Protein 9NOU (pdb70)

B-factor: mean 63.49, std 25.49, range [19.55, 157.21]

GO terms:
  GO:0043235 signaling receptor complex (C, IDA)
  GO:0001582 detection of chemical stimulus involved in sensory perception of sweet taste (P, IDA)
  GO:0008527 taste receptor activity (F, IDA)
  GO:0033041 sweet taste receptor activity (F, IDA)
  GO:0007186 G protein-coupled receptor signaling pathway (P, IC)
  GO:0005886 plasma membrane (C, TAS)
  GO:0005515 protein binding (F, IPI)
  GO:1903767 sweet taste receptor complex (C, IDA)
  GO:0050916 sensory perception of sweet taste (P, IDA)
  GO:0016020 membrane (C, IC)
  GO:0032467 positive regulation of cytokinesis (P, IMP)
  GO:0008527 taste receptor activity (F, IPI)

Foldseek 3Di:
DLLLLQLWDDWPAEEEEEFQQFEPDDDLDQDDGQHGDQRRVLLSLLLVVLQVVQQVDCFFPHPIHYIYHHFHDHPDLSNVVVSLQLQQAAPPDDDHDDDPAQVPTFGRHLAYAAYQEQVSLLVSQLVCVRNLFAYEYFNNAADVCLDCVRRVRYFYLDYHLLQFLLVVLLVCLVLFFQEAAEEEAPDPQRVSSLVSNCVSSVVSNHFHQYYYHVYFVVLVVVVVSRVVDPHQEYEYRYAQRSVLVSLVVCQVVVPAAHEYEDEQRNPPDCSNLLDPRVLRRKKYKYKAFDDDWDPCQLVSVVVVQVVSPDPVVSVVGNRRPSVVPDHPVVNVVCSGPRSSLRSSVSSQLQSQLVCVLQVFGSVGTDDDDDDHSNSSSVSSAQHWTARPNRIWHAHPSNGIAGKIFMWMFDDDPSRTDTDGAWIGRPRIDGNLVPDAISDPHRDDDDNHFAQDPCFGGPVRRGHDD/DLQWDDFLAEEEEEFAQAPPDADFRQPGDGDQVRVLLSLLLSVLLVVQQVDCWFQHPGRYIYHYFYDHQPRDLPVSLQQQQADPVSHHDDDQDQQPPATRHLAYAFYAEQVSLLVSQQVCVSQLFAYEYFNYAAPVLLDCVSRVRYFYAAHHLLLQLLVVLQVCVVLVAQEEEEEFEPDPQRVRSVVSNQVVSQPVNRDYPYYYYQYADFPPDDDDVVNVVSLVVVLVVVQVDLFQEYEYGYAQGRCPVNVVCCVVVVPARHEYEYEQRNQLPPVSLVVVPCPRRKWYKYKFFDAQADPPSLVSLVVDVGSRDYDCNVVVCVVVSLLDVQQHDGRSVRSSLVSVLLSNLVSVLQPDGSDNTPSDRDRSNSSSVSSQADWDADSNATAHADPSNYGFGKMFIWIQDDDSVHNRTHTAWIATVVVSHIDPGHQDQTSDPVSDRDYGAQDCVADDPRPRHD

InterPro domains:
  IPR000068 GPCR, family 3, extracellular calcium-sensing receptor-related [PTHR24061] (27-827)
  IPR000337 GPCR, family 3 [PR00248] (30-42)
  IPR000337 GPCR, family 3 [PR00248] (68-83)
  IPR000337 GPCR, family 3 [PR00248] (83-102)
  IPR000337 GPCR, family 3 [PR00248] (138-164)
  IPR000337 GPCR, family 3 [PR00248] (171-190)
  IPR000337 GPCR, family 3 [PR00248] (190-206)
  IPR000337 GPCR, family 3 [PR00248] (206-223)
  IPR000337 GPCR, family 3 [PR00248] (593-615)
  IPR000337 GPCR, family 3 [PR00248] (638-659)
  IPR000337 GPCR, family 3 [PR00248] (734-757)
  IPR000337 GPCR, family 3 [PR00248] (757-778)
  IPR001828 Receptor, ligand binding region [PF01094] (72-456)
  IPR011500 GPCR, family 3, nine cysteines domain [PF07562] (490-544)
  IPR017978 GPCR family 3, C-terminal [PF00003] (559-811)
  IPR017978 GPCR family 3, C-terminal [PS50259] (565-823)
  IPR017979 GPCR, family 3, conserved site [PS00980] (513-538)
  IPR028082 Periplasmic binding protein-like I [SSF53822] (27-484)
  IPR038550 GPCR, family 3, nine cysteines domain superfamily [G3DSA:2.10.50.30] (489-566)

Radius of gyration: 29.24 Å; Cα contacts (8 Å, |Δi|>4): 1948; chains: 2; bounding box: 78×69×78 Å

Solvent-accessible surface area: 36702 Å² total; per-residue (Å²): 62,16,4,3,95,15,7,115,47,149,27,89,26,26,0,0,0,0,0,28,0,2,79,100,111,76,117,1,46,20,45,121,16,103,142,48,14,32,58,0,3,0,10,1,5,0,0,3,16,0,0,60,56,1,33,135,78,89,82,8,7,13,83,51,120,0,0,4,16,0,35,22,2,3,93,83,36,16,15,0,3,19,11,0,0,28,1,2,0,117,58,85,46,155,37,2,10,10,83,50,58,16,76,91,12,78,14,61,2,8,0,0,0,0,1,49,32,15,93,6,0,25,24,0,1,36,10,0,15,34,3,5,0,0,0,0,0,0,18,0,28,5,37,86,0,11,33,58,151,32,1,20,1,1,0,2,3,3,3,6,6,103,42,10,1,20,0,5,0,40,0,0,91,69,2,17,0,29,8,0,0,0,0,0,0,51,36,38,43,0,52,21,1,15,44,25,1,21,59,8,0,73,84,63,25,5,0,0,5,31,36,7,16,2,52,87,123,157,27,89,79,15,6,101,51,0,85,85,8,93,3,63,0,0,4,0,4,0,28,41,108,0,0,49,28,1,0,71,55,0,42,89,58,209,22,55,56,10,0,1,3,5,4,50,32,0,0,48,26,118,80,0,18,58,25,107,37,2,42,128,6,5,9,3,0,0,3,42,52,112,50,35,115,24,146,128,1,33,104,36,0,88,66,16,9,68,84,2,83,70,103,72,58,28,100,87,108,154,56,1,84,18,1,53,105,15,74,75,143,76,0,53,99,20,18,133,36,122,26,2,19,6,0,14,0,0,0,20,0,0,0,41,0,0,22,60,26,7,143,13,83,75,117,27,36,69,108,85,96,88,12,47,4,53,42,0,0,87,50,0,25,119,5,67,1,105,0,60,65,93,93,15,105,0,48,97,39,0,19,5,106,31,67,3,11,0,34,2,7,42,71,127,71,99,81,21,112,50,89,65,1,1,67,8,95,60,72,22,116,22,62,95,167,123,2,153,9,43,42,130,84,76,110,50,4,95,1,137,16,45,104,156,120,164,53,44,14,50,18,7,22,0,69,82,105,117,36,10,110,60,93,26,76,20,19,0,0,0,0,0,3,0,22,97,76,134,97,65,89,1,128,113,89,147,32,72,13,50,0,23,9,4,0,10,0,0,51,16,0,0,85,48,1,54,120,61,94,54,14,5,12,61,5,109,0,0,8,6,0,0,1,0,5,121,30,72,22,8,15,5,0,2,0,11,1,0,0,70,135,96,48,64,0,32,11,65,115,64,3,6,102,14,71,12,27,0,12,0,1,0,0,0,16,22,34,57,0,0,17,18,1,4,20,10,1,6,4,3,2,0,0,1,0,0,0,31,2,11,19,40,65,3,65,63,45,131,92,0,21,3,3,0,4,0,2,1,0,5,12,28,3,0,12,0,0,0,30,0,0,61,93,16,146,2,32,18,0,0,1,0,4,4,54,35,55,46,0,36,34,7,4,54,25,0,16,81,14,2,74,157,100,105,6,12,29,9,1,26,18,37,3,7,78,8,106,40,147,82,150,31,82,82,141,43,114,105,79,8,48,55,1,0,77,32,0,73,87,10,84,0,56,1,0,0,0,0,0,29,36,93,17,0,43,57,1,0,67,18,0,27,164,58,118,0,91,22,0,0,0,0,0,2,28,27,0,0,34,14,9,64,0,12,78,52,42,87,1,100,112,4,8,5,2,0,0,0,0,14,42,41,6,99,7,95,43,0,17,106,45,15,80,232,58,109,19,20,21,92,20,115,86,2,76,113,35,7,106,91,42,29,87,20,12,104,66,14,18,15,12,17,3,2,0,0,6,0,0,0,18,0,0,0,54,0,0,28,61,24,5,58,12,103,138,64,110,10,84,86,96,83,10,46,6,25,39,0,12,80,41,0,62,135,11,98,20,92,13,48,137,41,80,0,64,15,32,124,79,3,11,1,21,6,53,0,13,1,0,7,2,67,58,52,164,92,112,41,6,2,76,21,2,0,13,0,53,7,125,100,80,76,16,85,102,48,86,142,10,57,20,62,42,182,125,80,78,59,10,140,1,69,31,19,236,209,109,42,54,68,41,107,18,15,132

Organism: Homo sapiens (NCBI:txid9606)

Nearest PDB structures (foldseek):
  5x2q-assembly2_D  TM=8.948E-01  e=6.240E-47  Oryzias latipes
  5x2n-assembly1_B  TM=8.754E-01  e=6.622E-47  Oryzias latipes
  5x2m-assembly1_B  TM=8.648E-01  e=3.245E-47  Oryzias latipes
  5x2p-assembly1_B  TM=8.690E-01  e=1.293E-45  Oryzias latipes
  5x2n-assembly2_D  TM=8.893E-01  e=7.694E-45  Oryzias latipes

Secondary structure (DSSP, 8-state):
-TTEE--SBEEEEEEE----S---GGGSPPPHHHHHHHHHHHHHHHHHHH-SSSSTT--B-EEEEEE-SSS--SHHHHHHHS-TTSEEE--SB-TT---SEEEEEE-SSHHHHHHHHHHHTTTT--EEESS---GGGG-TTTSTTEEESS--HHHHHHHHHHHHHHTTB-EEEEEEESSHHHHHHHHHHHHHHTTTT-EEEEEEEE----SSSPPPHHHHHHHHHHHHHHHHSS--EEEEE--TTTTHHHHHHHHHTT---EEEEE-TTTSS-HHHHTT--GGGGEEEEEEEEPP---TTHHHHHHH---S---SHHHHHHHTTHHHHHHH--SSHHHHHHHHHHHHHHHHHHHT--SS--------HHHHHHHHTT-EEEETTEEEE--TTS-----EEEEEE---TTS-SEEEEEEEETTTTEEE-------SSTTSPPP-B-S-----SS-TT--/---GGGSEE--SEEEEEEE--EE---S-B-----EE-HHHHHHHHHHHHHHHHHHH-SSSSTT--EEEEEEE--SSHHHHHHHHHHHTSBTT-SEEE--SSGGG--BSSSEEEE-SSHHHHHHHHHHHHHHT--EEESS---GGGG-TTT-TTEEESS--HHHHHHHHHHHHHHHT--EEEEEEESSHHHHHHHHHHHHHHHHHT-EEEEEEEEPP--HHHHHHHHHHTT--EEEEE--HHHHHHHHHHHHHTTPPP-EEEE-TTTSS-HHHHT-TTGGGS--EEEEEE-----TTHHHHHHHHHHHTT-HHHHHH----GGGTS--GGGTGGGSS-THHHHHHHHHHHHHHHHHHHTT--SS-----SPPPGGGGHHHHTT-EEEETTEEEEB-TTS-B---EEEEEEEESSS-EEEEEEEEESSSEEE-GGGPPPSSSSS-PPP---BS---EETTTT-EE--

Structure (mmCIF, N/CA/C/O backbone):
data_9NOU
#
_entry.id   9NOU
#
_cell.length_a   1.00
_cell.length_b   1.00
_cell.length_c   1.00
_cell.angle_alpha   90.00
_cell.angle_beta   90.00
_cell.angle_gamma   90.00
#
_symmetry.space_group_name_H-M   'P 1'
#
loop_
_entity.id
_entity.type
_entity.pdbx_description
1 polymer 'Taste receptor type 1 member 3'
2 polymer 'Taste receptor type 1 member 2'
3 non-polymer 2-acetamido-2-deoxy-beta-D-glucopyranose
#
loop_
_atom_site.group_PDB
_atom_site.id
_atom_site.type_symbol
_atom_site.label_atom_id
_atom_site.label_alt_id
_atom_site.label_comp_id
_atom_site.label_asym_id
_atom_site.label_entity_id
_atom_site.label_seq_id
_atom_site.pdbx_PDB_ins_code
_atom_site.Cartn_x
_atom_site.Cartn_y
_atom_site.Cartn_z
_atom_site.occupancy
_atom_site.B_iso_or_equiv
_atom_site.auth_seq_id
_atom_site.auth_comp_id
_atom_site.auth_asym_id
_atom_site.auth_atom_id
_atom_site.pdbx_PDB_model_num
ATOM 1 N N . LEU A 1 30 ? 189.601 213.838 99.811 1.00 104.84 23 LEU B N 1
ATOM 2 C CA . LEU A 1 30 ? 190.987 213.456 100.054 1.00 108.43 23 LEU B CA 1
ATOM 3 C C . LEU A 1 30 ? 191.415 212.331 99.123 1.00 109.79 23 LEU B C 1
ATOM 4 O O . LEU A 1 30 ? 192.592 211.984 99.067 1.00 109.75 23 LEU B O 1
ATOM 9 N N . CYS A 1 31 ? 190.442 211.761 98.409 1.00 107.33 24 CYS B N 1
ATOM 10 C CA . CYS A 1 31 ? 190.661 210.619 97.516 1.00 103.39 24 CYS B CA 1
ATOM 11 C C . CYS A 1 31 ? 191.374 209.476 98.241 1.00 99.27 24 CYS B C 1
ATOM 12 O O . CYS A 1 31 ? 192.126 208.700 97.649 1.00 97.13 24 CYS B O 1
ATOM 15 N N . LEU A 1 32 ? 191.105 209.358 99.541 1.00 99.65 25 LEU B N 1
ATOM 16 C CA . LEU A 1 32 ? 191.641 208.288 100.372 1.00 95.88 25 LEU B CA 1
ATOM 17 C C . LEU A 1 32 ? 190.878 206.982 100.219 1.00 87.30 25 LEU B C 1
ATOM 18 O O . LEU A 1 32 ? 191.496 205.922 100.096 1.00 85.45 25 LEU B O 1
ATOM 23 N N . SER A 1 33 ? 189.544 207.033 100.225 1.00 82.72 26 SER B N 1
ATOM 24 C CA . SER A 1 33 ? 188.746 205.828 100.044 1.00 82.17 26 SER B CA 1
ATOM 25 C C . SER A 1 33 ? 188.927 205.210 98.665 1.00 80.21 26 SER B C 1
ATOM 26 O O . SER A 1 33 ? 188.690 204.008 98.507 1.00 80.88 26 SER B O 1
ATOM 29 N N . GLN A 1 34 ? 189.341 205.993 97.669 1.00 82.59 27 GLN B N 1
ATOM 30 C CA . GLN A 1 34 ? 189.641 205.458 96.349 1.00 81.60 27 GLN B CA 1
ATOM 31 C C . GLN A 1 34 ? 190.848 204.532 96.351 1.00 76.60 27 GLN B C 1
ATOM 32 O O . GLN A 1 34 ? 191.039 203.787 95.384 1.00 72.50 27 GLN B O 1
ATOM 38 N N . GLN A 1 35 ? 191.658 204.563 97.406 1.00 76.62 28 GLN B N 1
ATOM 39 C CA . GLN A 1 35 ? 192.861 203.752 97.512 1.00 73.69 28 GLN B CA 1
ATOM 40 C C . GLN A 1 35 ? 192.650 202.495 98.341 1.00 63.82 28 GLN B C 1
ATOM 41 O O . GLN A 1 35 ? 193.623 201.815 98.678 1.00 61.59 28 GLN B O 1
ATOM 47 N N . LEU A 1 36 ? 191.406 202.178 98.684 1.00 62.64 29 LEU B N 1
ATOM 48 C CA . LEU A 1 36 ? 191.081 200.907 99.312 1.00 55.94 29 LEU B CA 1
ATOM 49 C C . LEU A 1 36 ? 191.041 199.758 98.316 1.00 49.84 29 LEU B C 1
ATOM 50 O O . LEU A 1 36 ? 190.747 198.628 98.711 1.00 51.65 29 LEU B O 1
ATOM 55 N N . ARG A 1 37 ? 191.313 200.023 97.041 1.00 50.27 30 ARG B N 1
ATOM 56 C CA . ARG A 1 37 ? 191.316 199.005 96.002 1.00 51.92 30 ARG B CA 1
ATOM 57 C C . ARG A 1 37 ? 192.469 199.260 95.044 1.00 59.92 30 ARG B C 1
ATOM 58 O O . ARG A 1 37 ? 192.652 200.390 94.581 1.00 61.07 30 ARG B O 1
ATOM 66 N N . MET A 1 38 ? 193.242 198.216 94.746 1.00 59.74 31 MET B N 1
ATOM 67 C CA . MET A 1 38 ? 194.179 198.257 93.631 1.00 65.11 31 MET B CA 1
ATOM 68 C C . MET A 1 38 ? 194.279 196.864 93.034 1.00 63.38 31 MET B C 1
ATOM 69 O O . MET A 1 38 ? 194.353 195.877 93.770 1.00 59.20 31 MET B O 1
ATOM 74 N N . LYS A 1 39 ? 194.278 196.789 91.706 1.00 65.90 32 LYS B N 1
ATOM 75 C CA . LYS A 1 39 ? 194.331 195.514 91.013 1.00 65.76 32 LYS B CA 1
ATOM 76 C C . LYS A 1 39 ? 195.691 194.851 91.201 1.00 64.15 32 LYS B C 1
ATOM 77 O O . LYS A 1 39 ? 196.683 195.490 91.560 1.00 64.41 32 LYS B O 1
ATOM 83 N N . GLY A 1 40 ? 195.726 193.550 90.949 1.00 59.05 33 GLY B N 1
ATOM 84 C CA . GLY A 1 40 ? 196.965 192.804 91.047 1.00 51.58 33 GLY B CA 1
ATOM 85 C C . GLY A 1 40 ? 196.763 191.400 90.530 1.00 54.79 33 GLY B C 1
ATOM 86 O O . GLY A 1 40 ? 195.645 190.987 90.205 1.00 56.54 33 GLY B O 1
ATOM 87 N N . ASP A 1 41 ? 197.874 190.667 90.448 1.00 56.17 34 ASP B N 1
ATOM 88 C CA . ASP A 1 41 ? 197.803 189.274 90.021 1.00 54.67 34 ASP B CA 1
ATOM 89 C C . ASP A 1 41 ? 196.983 188.444 90.997 1.00 52.33 34 ASP B C 1
ATOM 90 O O . ASP A 1 41 ? 196.165 187.613 90.586 1.00 51.90 34 ASP B O 1
ATOM 95 N N . TYR A 1 42 ? 197.187 188.656 92.296 1.00 47.65 35 TYR B N 1
ATOM 96 C CA . TYR A 1 42 ? 196.423 187.996 93.352 1.00 44.42 35 TYR B CA 1
ATOM 97 C C . TYR A 1 42 ? 195.897 189.096 94.266 1.00 45.49 35 TYR B C 1
ATOM 98 O O . TYR A 1 42 ? 196.673 189.848 94.858 1.00 51.15 35 TYR B O 1
ATOM 107 N N . VAL A 1 43 ? 194.572 189.200 94.363 1.00 41.69 36 VAL B N 1
ATOM 108 C CA . VAL A 1 43 ? 193.975 190.240 95.188 1.00 41.55 36 VAL B CA 1
ATOM 109 C C . VAL A 1 43 ? 193.666 189.693 96.578 1.00 35.18 36 VAL B C 1
ATOM 110 O O . VAL A 1 43 ? 193.097 188.613 96.745 1.00 38.33 36 VAL B O 1
ATOM 114 N N . LEU A 1 44 ? 194.063 190.453 97.590 1.00 37.50 37 LEU B N 1
ATOM 115 C CA . LEU A 1 44 ? 193.753 190.147 98.975 1.00 35.35 37 LEU B CA 1
ATOM 116 C C . LEU A 1 44 ? 192.411 190.754 99.356 1.00 35.65 37 LEU B C 1
ATOM 117 O O . LEU A 1 44 ? 191.868 191.607 98.654 1.00 49.77 37 LEU B O 1
ATOM 122 N N . GLY A 1 45 ? 191.868 190.287 100.472 1.00 30.01 38 GLY B N 1
ATOM 123 C CA . GLY A 1 45 ? 190.644 190.826 101.011 1.00 27.74 38 GLY B CA 1
ATOM 124 C C . GLY A 1 45 ? 190.872 191.444 102.375 1.00 31.53 38 GLY B C 1
ATOM 125 O O . GLY A 1 45 ? 191.779 191.076 103.111 1.00 42.49 38 GLY B O 1
ATOM 126 N N . GLY A 1 46 ? 190.026 192.411 102.702 1.00 30.21 39 GLY B N 1
ATOM 127 C CA . GLY A 1 46 ? 190.171 193.109 103.961 1.00 27.42 39 GLY B CA 1
ATOM 128 C C . GLY A 1 46 ? 188.856 193.368 104.657 1.00 33.37 39 GLY B C 1
ATOM 129 O O . GLY A 1 46 ? 187.893 193.821 104.035 1.00 43.93 39 GLY B O 1
ATOM 130 N N . LEU A 1 47 ? 188.800 193.071 105.951 1.00 25.95 40 LEU B N 1
ATOM 131 C CA . LEU A 1 47 ? 187.632 193.361 106.775 1.00 32.18 40 LEU B CA 1
ATOM 132 C C . LEU A 1 47 ? 188.099 194.205 107.951 1.00 35.71 40 LEU B C 1
ATOM 133 O O . LEU A 1 47 ? 188.654 193.674 108.917 1.00 35.34 40 LEU B O 1
ATOM 138 N N . PHE A 1 48 ? 187.873 195.511 107.872 1.00 39.59 41 PHE B N 1
ATOM 139 C CA . PHE A 1 48 ? 188.323 196.448 108.888 1.00 41.66 41 PHE B CA 1
ATOM 140 C C . PHE A 1 48 ? 187.141 197.254 109.400 1.00 45.12 41 PHE B C 1
ATOM 141 O O . PHE A 1 48 ? 186.197 197.520 108.651 1.00 49.08 41 PHE B O 1
ATOM 149 N N . PRO A 1 49 ? 187.162 197.654 110.674 1.00 44.29 42 PRO B N 1
ATOM 150 C CA . PRO A 1 49 ? 186.082 198.490 111.227 1.00 46.93 42 PRO B CA 1
ATOM 151 C C . PRO A 1 49 ? 186.246 199.961 110.857 1.00 53.92 42 PRO B C 1
ATOM 152 O O . PRO A 1 49 ? 186.537 200.816 111.696 1.00 61.47 42 PRO B O 1
ATOM 156 N N . LEU A 1 50 ? 186.061 200.261 109.571 1.00 52.16 43 LEU B N 1
ATOM 157 C CA . LEU A 1 50 ? 186.266 201.621 109.086 1.00 56.31 43 LEU B CA 1
ATOM 158 C C . LEU A 1 50 ? 185.225 202.578 109.653 1.00 67.72 43 LEU B C 1
ATOM 159 O O . LEU A 1 50 ? 185.534 203.737 109.952 1.00 70.07 43 LEU B O 1
ATOM 164 N N . GLY A 1 51 ? 183.985 202.114 109.806 1.00 72.71 44 GLY B N 1
ATOM 165 C CA . GLY A 1 51 ? 182.920 202.956 110.297 1.00 77.47 44 GLY B CA 1
ATOM 166 C C . GLY A 1 51 ? 182.235 202.344 111.503 1.00 78.31 44 GLY B C 1
ATOM 167 O O . GLY A 1 51 ? 182.478 201.197 111.875 1.00 74.53 44 GLY B O 1
ATOM 168 N N . GLU A 1 52 ? 181.369 203.146 112.117 1.00 83.34 45 GLU B N 1
ATOM 169 C CA . GLU A 1 52 ? 180.557 202.728 113.249 1.00 87.20 45 GLU B CA 1
ATOM 170 C C . GLU A 1 52 ? 179.114 203.156 113.016 1.00 92.28 45 GLU B C 1
ATOM 171 O O . GLU A 1 52 ? 178.827 204.048 112.214 1.00 93.29 45 GLU B O 1
ATOM 177 N N . ALA A 1 53 ? 178.202 202.500 113.726 1.00 88.72 46 ALA B N 1
ATOM 178 C CA . ALA A 1 53 ? 176.778 202.783 113.596 1.00 91.26 46 ALA B CA 1
ATOM 179 C C . ALA A 1 53 ? 176.444 204.188 114.089 1.00 93.92 46 ALA B C 1
ATOM 180 O O . ALA A 1 53 ? 175.354 204.701 113.839 1.00 88.20 46 ALA B O 1
ATOM 182 N N . ARG A 1 61 ? 165.210 196.790 111.570 1.00 70.13 54 ARG B N 1
ATOM 183 C CA . ARG A 1 61 ? 165.000 196.870 110.128 1.00 76.79 54 ARG B CA 1
ATOM 184 C C . ARG A 1 61 ? 163.840 195.988 109.679 1.00 81.57 54 ARG B C 1
ATOM 185 O O . ARG A 1 61 ? 163.730 194.831 110.085 1.00 74.68 54 ARG B O 1
ATOM 193 N N . THR A 1 62 ? 162.976 196.550 108.839 1.00 81.39 55 THR B N 1
ATOM 194 C CA . THR A 1 62 ? 161.832 195.839 108.289 1.00 78.47 55 THR B CA 1
ATOM 195 C C . THR A 1 62 ? 162.110 195.269 106.903 1.00 73.39 55 THR B C 1
ATOM 196 O O . THR A 1 62 ? 161.630 194.176 106.588 1.00 70.57 55 THR B O 1
ATOM 200 N N . ARG A 1 63 ? 162.897 195.958 106.091 1.00 70.33 56 ARG B N 1
ATOM 201 C CA . ARG A 1 63 ? 163.280 195.520 104.760 1.00 68.66 56 ARG B CA 1
ATOM 202 C C . ARG A 1 63 ? 164.665 194.900 104.821 1.00 66.03 56 ARG B C 1
ATOM 203 O O . ARG A 1 63 ? 165.462 195.228 105.705 1.00 64.68 56 ARG B O 1
ATOM 211 N N . PRO A 1 64 ? 164.980 193.988 103.900 1.00 61.49 57 PRO B N 1
ATOM 212 C CA . PRO A 1 64 ? 166.331 193.387 103.868 1.00 62.59 57 PRO B CA 1
ATOM 213 C C . PRO A 1 64 ? 167.358 194.314 103.228 1.00 72.56 57 PRO B C 1
ATOM 214 O O . PRO A 1 64 ? 167.940 194.044 102.174 1.00 76.25 57 PRO B O 1
ATOM 218 N N . SER A 1 65 ? 167.599 195.445 103.882 1.00 76.05 58 SER B N 1
ATOM 219 C CA . SER A 1 65 ? 168.542 196.446 103.412 1.00 77.26 58 SER B CA 1
ATOM 220 C C . SER A 1 65 ? 169.773 196.436 104.304 1.00 78.94 58 SER B C 1
ATOM 221 O O . SER A 1 65 ? 169.662 196.466 105.533 1.00 80.64 58 SER B O 1
ATOM 224 N N . SER A 1 66 ? 170.942 196.387 103.680 1.00 84.16 59 SER B N 1
ATOM 225 C CA . SER A 1 66 ? 172.191 196.373 104.428 1.00 86.03 59 SER B CA 1
ATOM 226 C C . SER A 1 66 ? 172.412 197.733 105.075 1.00 84.42 59 SER B C 1
ATOM 227 O O . SER A 1 66 ? 172.384 198.751 104.374 1.00 80.50 59 SER B O 1
ATOM 230 N N . PRO A 1 67 ? 172.615 197.801 106.389 1.00 89.12 60 PRO B N 1
ATOM 231 C CA . PRO A 1 67 ? 172.826 199.100 107.032 1.00 90.12 60 PRO B CA 1
ATOM 232 C C . PRO A 1 67 ? 174.130 199.736 106.577 1.00 91.54 60 PRO B C 1
ATOM 233 O O . PRO A 1 67 ? 175.090 199.051 106.220 1.00 90.12 60 PRO B O 1
ATOM 237 N N . VAL A 1 68 ? 174.151 201.064 106.586 1.00 95.77 61 VAL B N 1
ATOM 238 C CA . VAL A 1 68 ? 175.318 201.838 106.183 1.00 101.48 61 VAL B CA 1
ATOM 239 C C . VAL A 1 68 ? 175.836 202.613 107.388 1.00 99.36 61 VAL B C 1
ATOM 240 O O . VAL A 1 68 ? 175.075 203.304 108.075 1.00 94.57 61 VAL B O 1
ATOM 244 N N . CYS A 1 69 ? 177.132 202.479 107.652 1.00 96.04 62 CYS B N 1
ATOM 245 C CA . CYS A 1 69 ? 177.782 203.154 108.766 1.00 95.04 62 CYS B CA 1
ATOM 246 C C . CYS A 1 69 ? 178.414 204.446 108.269 1.00 101.02 62 CYS B C 1
ATOM 247 O O . CYS A 1 69 ? 179.323 204.418 107.434 1.00 100.57 62 CYS B O 1
ATOM 250 N N . THR A 1 70 ? 177.929 205.574 108.785 1.00 103.38 63 THR B N 1
ATOM 251 C CA . THR A 1 70 ? 178.443 206.888 108.425 1.00 102.45 63 THR B CA 1
ATOM 252 C C . THR A 1 70 ? 179.486 207.408 109.402 1.00 98.70 63 THR B C 1
ATOM 253 O O . THR A 1 70 ? 180.401 208.123 108.989 1.00 101.08 63 THR B O 1
ATOM 257 N N . ARG A 1 71 ? 179.385 207.038 110.676 1.00 93.83 64 ARG B N 1
ATOM 258 C CA . ARG A 1 71 ? 180.369 207.442 111.670 1.00 91.94 64 ARG B CA 1
ATOM 259 C C . ARG A 1 71 ? 181.743 206.895 111.307 1.00 91.42 64 ARG B C 1
ATOM 260 O O . ARG A 1 71 ? 181.863 205.836 110.688 1.00 94.61 64 ARG B O 1
ATOM 268 N N . PHE A 1 72 ? 182.784 207.633 111.679 1.00 87.61 65 PHE B N 1
ATOM 269 C CA . PHE A 1 72 ? 184.151 207.295 111.312 1.00 83.27 65 PHE B CA 1
ATOM 270 C C . PHE A 1 72 ? 184.886 206.700 112.506 1.00 86.34 65 PHE B C 1
ATOM 271 O O . PHE A 1 72 ? 184.792 207.210 113.626 1.00 86.38 65 PHE B O 1
ATOM 279 N N . SER A 1 73 ? 185.637 205.630 112.253 1.00 84.83 66 SER B N 1
ATOM 280 C CA . SER A 1 73 ? 186.466 204.978 113.259 1.00 76.47 66 SER B CA 1
ATOM 281 C C . SER A 1 73 ? 187.924 205.077 112.839 1.00 70.32 66 SER B C 1
ATOM 282 O O . SER A 1 73 ? 188.280 204.684 111.724 1.00 70.41 66 SER B O 1
ATOM 285 N N . SER A 1 74 ? 188.764 205.603 113.733 1.00 67.04 67 SER B N 1
ATOM 286 C CA . SER A 1 74 ? 190.166 205.832 113.402 1.00 67.87 67 SER B CA 1
ATOM 287 C C . SER A 1 74 ? 190.978 204.545 113.387 1.00 65.85 67 SER B C 1
ATOM 288 O O . SER A 1 74 ? 191.879 204.401 112.553 1.00 63.02 67 SER B O 1
ATOM 291 N N . ASN A 1 75 ? 190.684 203.609 114.293 1.00 65.18 68 ASN B N 1
ATOM 292 C CA . ASN A 1 75 ? 191.432 202.357 114.329 1.00 54.45 68 ASN B CA 1
ATOM 293 C C . ASN A 1 75 ? 191.243 201.561 113.047 1.00 50.76 68 ASN B C 1
ATOM 294 O O . ASN A 1 75 ? 192.194 200.960 112.538 1.00 56.34 68 ASN B O 1
ATOM 299 N N . GLY A 1 76 ? 190.020 201.526 112.521 1.00 47.07 69 GLY B N 1
ATOM 300 C CA . GLY A 1 76 ? 189.789 200.804 111.283 1.00 45.37 69 GLY B CA 1
ATOM 301 C C . GLY A 1 76 ? 190.601 201.358 110.130 1.00 47.38 69 GLY B C 1
ATOM 302 O O . GLY A 1 76 ? 191.205 200.603 109.364 1.00 49.18 69 GLY B O 1
ATOM 303 N N . LEU A 1 77 ? 190.638 202.685 109.998 1.00 50.86 70 LEU B N 1
ATOM 304 C CA . LEU A 1 77 ? 191.432 203.301 108.942 1.00 52.12 70 LEU B CA 1
ATOM 305 C C . LEU A 1 77 ? 192.920 203.068 109.161 1.00 48.89 70 LEU B C 1
ATOM 306 O O . LEU A 1 77 ? 193.668 202.851 108.204 1.00 53.40 70 LEU B O 1
ATOM 311 N N . LEU A 1 78 ? 193.370 203.111 110.416 1.00 50.51 71 LEU B N 1
ATOM 312 C CA . LEU A 1 78 ? 194.779 202.862 110.700 1.00 50.41 71 LEU B CA 1
ATOM 313 C C . LEU A 1 78 ? 195.175 201.441 110.330 1.00 51.10 71 LEU B C 1
ATOM 314 O O . LEU A 1 78 ? 196.251 201.212 109.768 1.00 55.25 71 LEU B O 1
ATOM 319 N N . TRP A 1 79 ? 194.311 200.472 110.627 1.00 51.37 72 TRP B N 1
ATOM 320 C CA . TRP A 1 79 ? 194.606 199.085 110.288 1.00 38.38 72 TRP B CA 1
ATOM 321 C C . TRP A 1 79 ? 194.537 198.855 108.783 1.00 36.54 72 TRP B C 1
ATOM 322 O O . TRP A 1 79 ? 195.339 198.096 108.225 1.00 42.96 72 TRP B O 1
ATOM 333 N N . ALA A 1 80 ? 193.593 199.510 108.106 1.00 39.02 73 ALA B N 1
ATOM 334 C CA . ALA A 1 80 ? 193.555 199.441 106.651 1.00 38.45 73 ALA B CA 1
ATOM 335 C C . ALA A 1 80 ? 194.828 200.015 106.044 1.00 43.47 73 ALA B C 1
ATOM 336 O O . ALA A 1 80 ? 195.373 199.462 105.082 1.00 53.67 73 ALA B O 1
ATOM 338 N N . LEU A 1 81 ? 195.325 201.119 106.602 1.00 39.82 74 LEU B N 1
ATOM 339 C CA . LEU A 1 81 ? 196.560 201.709 106.099 1.00 40.99 74 LEU B CA 1
ATOM 340 C C . LEU A 1 81 ? 197.762 200.829 106.415 1.00 43.49 74 LEU B C 1
ATOM 341 O O . LEU A 1 81 ? 198.726 200.792 105.646 1.00 52.29 74 LEU B O 1
ATOM 346 N N . ALA A 1 82 ? 197.729 200.121 107.546 1.00 41.89 75 ALA B N 1
ATOM 347 C CA . ALA A 1 82 ? 198.791 199.164 107.850 1.00 37.58 75 ALA B CA 1
ATOM 348 C C . ALA A 1 82 ? 198.823 198.035 106.829 1.00 40.20 75 ALA B C 1
ATOM 349 O O . ALA A 1 82 ? 199.896 197.654 106.342 1.00 42.70 75 ALA B O 1
ATOM 351 N N . MET A 1 83 ? 197.651 197.494 106.486 1.00 42.85 76 MET B N 1
ATOM 352 C CA . MET A 1 83 ? 197.579 196.470 105.447 1.00 33.56 76 MET B CA 1
ATOM 353 C C . MET A 1 83 ? 198.059 197.012 104.108 1.00 34.06 76 MET B C 1
ATOM 354 O O . MET A 1 83 ? 198.767 196.322 103.365 1.00 41.32 76 MET B O 1
ATOM 359 N N . LYS A 1 84 ? 197.675 198.246 103.784 1.00 35.39 77 LYS B N 1
ATOM 360 C CA . LYS A 1 84 ? 198.103 198.868 102.537 1.00 40.37 77 LYS B CA 1
ATOM 361 C C . LYS A 1 84 ? 199.617 199.034 102.488 1.00 43.18 77 LYS B C 1
ATOM 362 O O . LYS A 1 84 ? 200.246 198.776 101.454 1.00 49.77 77 LYS B O 1
ATOM 368 N N . MET A 1 85 ? 200.217 199.471 103.596 1.00 41.81 78 MET B N 1
ATOM 369 C CA . MET A 1 85 ? 201.664 199.631 103.650 1.00 43.42 78 MET B CA 1
ATOM 370 C C . MET A 1 85 ? 202.366 198.289 103.506 1.00 48.67 78 MET B C 1
ATOM 371 O O . MET A 1 85 ? 203.367 198.177 102.787 1.00 53.37 78 MET B O 1
ATOM 376 N N . ALA A 1 86 ? 201.843 197.254 104.169 1.00 47.01 79 ALA B N 1
ATOM 377 C CA . ALA A 1 86 ? 202.420 195.922 104.030 1.00 38.89 79 ALA B CA 1
ATOM 378 C C . ALA A 1 86 ? 202.366 195.452 102.584 1.00 41.49 79 ALA B C 1
ATOM 379 O O . ALA A 1 86 ? 203.364 194.967 102.041 1.00 50.28 79 ALA B O 1
ATOM 381 N N . VAL A 1 87 ? 201.211 195.611 101.934 1.00 39.36 80 VAL B N 1
ATOM 382 C CA . VAL A 1 87 ? 201.058 195.140 100.561 1.00 36.09 80 VAL B CA 1
ATOM 383 C C . VAL A 1 87 ? 201.991 195.897 99.625 1.00 40.90 80 VAL B C 1
ATOM 384 O O . VAL A 1 87 ? 202.654 195.298 98.769 1.00 48.10 80 VAL B O 1
ATOM 388 N N . GLU A 1 88 ? 202.066 197.221 99.772 1.00 46.78 81 GLU B N 1
ATOM 389 C CA . GLU A 1 88 ? 202.904 198.010 98.875 1.00 49.28 81 GLU B CA 1
ATOM 390 C C . GLU A 1 88 ? 204.383 197.707 99.077 1.00 52.77 81 GLU B C 1
ATOM 391 O O . GLU A 1 88 ? 205.143 197.633 98.105 1.00 55.86 81 GLU B O 1
ATOM 397 N N . GLU A 1 89 ? 204.817 197.521 100.326 1.00 53.25 82 GLU B N 1
ATOM 398 C CA . GLU A 1 89 ? 206.229 197.245 100.553 1.00 60.37 82 GLU B CA 1
ATOM 399 C C . GLU A 1 89 ? 206.583 195.804 100.207 1.00 54.38 82 GLU B C 1
ATOM 400 O O . GLU A 1 89 ? 207.757 195.497 99.971 1.00 56.96 82 GLU B O 1
ATOM 406 N N . ILE A 1 90 ? 205.594 194.909 100.180 1.00 50.23 83 ILE B N 1
ATOM 407 C CA . ILE A 1 90 ? 205.810 193.579 99.621 1.00 46.50 83 ILE B CA 1
ATOM 408 C C . ILE A 1 90 ? 205.960 193.665 98.109 1.00 51.26 83 ILE B C 1
ATOM 409 O O . ILE A 1 90 ? 206.804 192.985 97.513 1.00 50.89 83 ILE B O 1
ATOM 414 N N . ASN A 1 91 ? 205.143 194.504 97.464 1.00 53.52 84 ASN B N 1
ATOM 415 C CA . ASN A 1 91 ? 205.272 194.714 96.025 1.00 53.52 84 ASN B CA 1
ATOM 416 C C . ASN A 1 91 ? 206.620 195.329 95.677 1.00 57.82 84 ASN B C 1
ATOM 417 O O . ASN A 1 91 ? 207.181 195.053 94.610 1.00 57.04 84 ASN B O 1
ATOM 422 N N . ASN A 1 92 ? 207.148 196.177 96.560 1.00 61.89 85 ASN B N 1
ATOM 423 C CA . ASN A 1 92 ? 208.460 196.768 96.320 1.00 62.19 85 ASN B CA 1
ATOM 424 C C . ASN A 1 92 ? 209.561 195.718 96.395 1.00 64.11 85 ASN B C 1
ATOM 425 O O . ASN A 1 92 ? 210.576 195.822 95.696 1.00 64.39 85 ASN B O 1
ATOM 430 N N . LYS A 1 93 ? 209.382 194.705 97.240 1.00 63.77 86 LYS B N 1
ATOM 431 C CA . LYS A 1 93 ? 210.399 193.676 97.414 1.00 59.70 86 LYS B CA 1
ATOM 432 C C . LYS A 1 93 ? 210.582 192.870 96.136 1.00 66.87 86 LYS B C 1
ATOM 433 O O . LYS A 1 93 ? 209.634 192.646 95.379 1.00 68.74 86 LYS B O 1
ATOM 439 N N . SER A 1 94 ? 211.817 192.431 95.900 1.00 71.07 87 SER B N 1
ATOM 440 C CA . SER A 1 94 ? 212.149 191.604 94.747 1.00 69.17 87 SER B CA 1
ATOM 441 C C . SER A 1 94 ? 212.163 190.117 95.066 1.00 68.97 87 SER B C 1
ATOM 442 O O . SER A 1 94 ? 211.670 189.314 94.268 1.00 71.06 87 SER B O 1
ATOM 445 N N . ASP A 1 95 ? 212.713 189.729 96.216 1.00 64.00 88 ASP B N 1
ATOM 446 C CA . ASP A 1 95 ? 212.852 188.320 96.556 1.00 68.21 88 ASP B CA 1
ATOM 447 C C . ASP A 1 95 ? 211.573 187.703 97.105 1.00 72.04 88 ASP B C 1
ATOM 448 O O . ASP A 1 95 ? 211.520 186.480 97.273 1.00 72.30 88 ASP B O 1
ATOM 453 N N . LEU A 1 96 ? 210.551 188.505 97.391 1.00 63.97 89 LEU B N 1
ATOM 454 C CA . LEU A 1 96 ? 209.262 188.005 97.853 1.00 54.16 89 LEU B CA 1
ATOM 455 C C . LEU A 1 96 ? 208.226 188.306 96.783 1.00 56.74 89 LEU B C 1
ATOM 456 O O . LEU A 1 96 ? 208.048 189.467 96.400 1.00 62.33 89 LEU B O 1
ATOM 461 N N . LEU A 1 97 ? 207.549 187.265 96.309 1.00 53.39 90 LEU B N 1
ATOM 462 C CA . LEU A 1 97 ? 206.576 187.373 95.227 1.00 54.25 90 LEU B CA 1
ATOM 463 C C . LEU A 1 97 ? 207.195 188.069 94.011 1.00 63.38 90 LEU B C 1
ATOM 464 O O . LEU A 1 97 ? 206.803 189.190 93.666 1.00 66.50 90 LEU B O 1
ATOM 469 N N . PRO A 1 98 ? 208.159 187.438 93.347 1.00 67.39 91 PRO B N 1
ATOM 470 C CA . PRO A 1 98 ? 208.878 188.118 92.266 1.00 67.59 91 PRO B CA 1
ATOM 471 C C . PRO A 1 98 ? 208.072 188.147 90.979 1.00 66.74 91 PRO B C 1
ATOM 472 O O . PRO A 1 98 ? 207.474 187.149 90.571 1.00 73.75 91 PRO B O 1
ATOM 476 N N . GLY A 1 99 ? 208.065 189.311 90.338 1.00 65.43 92 GLY B N 1
ATOM 477 C CA . GLY A 1 99 ? 207.387 189.466 89.070 1.00 70.21 92 GLY B CA 1
ATOM 478 C C . GLY A 1 99 ? 205.880 189.462 89.145 1.00 75.92 92 GLY B C 1
ATOM 479 O O . GLY A 1 99 ? 205.225 189.401 88.099 1.00 79.16 92 GLY B O 1
ATOM 480 N N . LEU A 1 100 ? 205.306 189.523 90.344 1.00 73.97 93 LEU B N 1
ATOM 481 C CA . LEU A 1 100 ? 203.865 189.492 90.529 1.00 70.24 93 LEU B CA 1
ATOM 482 C C . LEU A 1 100 ? 203.434 190.655 91.407 1.00 66.34 93 LEU B C 1
ATOM 483 O O . LEU A 1 100 ? 204.145 191.036 92.341 1.00 63.57 93 LEU B O 1
ATOM 488 N N . ARG A 1 101 ? 202.265 191.209 91.105 1.00 65.58 94 ARG B N 1
ATOM 489 C CA . ARG A 1 101 ? 201.689 192.305 91.869 1.00 59.06 94 ARG B CA 1
ATOM 490 C C . ARG A 1 101 ? 200.677 191.752 92.860 1.00 55.79 94 ARG B C 1
ATOM 491 O O . ARG A 1 101 ? 199.997 190.762 92.574 1.00 57.48 94 ARG B O 1
ATOM 499 N N . LEU A 1 102 ? 200.585 192.387 94.022 1.00 49.50 95 LEU B N 1
ATOM 500 C CA . LEU A 1 102 ? 199.634 192.005 95.056 1.00 45.87 95 LEU B CA 1
ATOM 501 C C . LEU A 1 102 ? 198.628 193.133 95.240 1.00 51.80 95 LEU B C 1
ATOM 502 O O . LEU A 1 102 ? 199.015 194.284 95.467 1.00 58.35 95 LEU B O 1
ATOM 507 N N . GLY A 1 103 ? 197.341 192.803 95.132 1.00 44.22 96 GLY B N 1
ATOM 508 C CA . GLY A 1 103 ? 196.279 193.759 95.342 1.00 44.79 96 GLY B CA 1
ATOM 509 C C . GLY A 1 103 ? 195.553 193.523 96.657 1.00 47.47 96 GLY B C 1
ATOM 510 O O . GLY A 1 103 ? 195.921 192.676 97.466 1.00 47.91 96 GLY B O 1
ATOM 511 N N . TYR A 1 104 ? 194.498 194.306 96.859 1.00 50.10 97 TYR B N 1
ATOM 512 C CA . TYR A 1 104 ? 193.677 194.171 98.053 1.00 44.03 97 TYR B CA 1
ATOM 513 C C . TYR A 1 104 ? 192.313 194.789 97.789 1.00 47.04 97 TYR B C 1
ATOM 514 O O . TYR A 1 104 ? 192.155 195.608 96.881 1.00 51.19 97 TYR B O 1
ATOM 523 N N . ASP A 1 105 ? 191.333 194.387 98.597 1.00 43.92 98 ASP B N 1
ATOM 524 C CA . ASP A 1 105 ? 189.979 194.936 98.564 1.00 39.45 98 ASP B CA 1
ATOM 525 C C . ASP A 1 105 ? 189.591 195.246 100.004 1.00 43.84 98 ASP B C 1
ATOM 526 O O . ASP A 1 105 ? 188.991 194.410 100.683 1.00 47.32 98 ASP B O 1
ATOM 531 N N . LEU A 1 106 ? 189.933 196.442 100.471 1.00 46.03 99 LEU B N 1
ATOM 532 C CA . LEU A 1 106 ? 189.607 196.825 101.837 1.00 39.36 99 LEU B CA 1
ATOM 533 C C . LEU A 1 106 ? 188.129 197.171 101.935 1.00 39.20 99 LEU B C 1
ATOM 534 O O . LEU A 1 106 ? 187.623 198.003 101.177 1.00 53.83 99 LEU B O 1
ATOM 539 N N . PHE A 1 107 ? 187.434 196.529 102.867 1.00 33.03 100 PHE B N 1
ATOM 540 C CA . PHE A 1 107 ? 185.992 196.656 102.996 1.00 43.53 100 PHE B CA 1
ATOM 541 C C . PHE A 1 107 ? 185.632 197.053 104.418 1.00 48.78 100 PHE B C 1
ATOM 542 O O . PHE A 1 107 ? 186.136 196.472 105.382 1.00 46.09 100 PHE B O 1
ATOM 550 N N . ASP A 1 108 ? 184.757 198.046 104.540 1.00 54.06 101 ASP B N 1
ATOM 551 C CA . ASP A 1 108 ? 184.301 198.510 105.843 1.00 53.56 101 ASP B CA 1
ATOM 552 C C . ASP A 1 108 ? 183.297 197.510 106.394 1.00 55.45 101 ASP B C 1
ATOM 553 O O . ASP A 1 108 ? 182.250 197.268 105.785 1.00 66.48 101 ASP B O 1
ATOM 558 N N . THR A 1 109 ? 183.618 196.917 107.537 1.00 52.41 102 THR B N 1
ATOM 559 C CA . THR A 1 109 ? 182.680 196.095 108.287 1.00 54.62 102 THR B CA 1
ATOM 560 C C . THR A 1 109 ? 182.521 196.706 109.668 1.00 62.16 102 THR B C 1
ATOM 561 O O . THR A 1 109 ? 183.489 196.786 110.432 1.00 71.92 102 THR B O 1
ATOM 565 N N . CYS A 1 110 ? 181.313 197.164 109.979 1.00 63.87 103 CYS B N 1
ATOM 566 C CA . CYS A 1 110 ? 181.045 197.657 111.317 1.00 65.62 103 CYS B CA 1
ATOM 567 C C . CYS A 1 110 ? 181.071 196.485 112.296 1.00 66.72 103 CYS B C 1
ATOM 568 O O . CYS A 1 110 ? 181.228 195.323 111.914 1.00 69.54 103 CYS B O 1
ATOM 571 N N . SER A 1 111 ? 180.911 196.788 113.583 1.00 64.01 104 SER B N 1
ATOM 572 C CA . SER A 1 111 ? 180.913 195.726 114.580 1.00 71.26 104 SER B CA 1
ATOM 573 C C . SER A 1 111 ? 179.752 194.759 114.388 1.00 73.00 104 SER B C 1
ATOM 574 O O . SER A 1 111 ? 179.771 193.662 114.957 1.00 70.72 104 SER B O 1
ATOM 577 N N . GLU A 1 112 ? 178.746 195.140 113.606 1.00 74.36 105 GLU B N 1
ATOM 578 C CA . GLU A 1 112 ? 177.643 194.246 113.304 1.00 72.18 105 GLU B CA 1
ATOM 579 C C . GLU A 1 112 ? 178.081 193.190 112.289 1.00 60.99 105 GLU B C 1
ATOM 580 O O . GLU A 1 112 ? 178.944 193.448 111.448 1.00 56.91 105 GLU B O 1
ATOM 586 N N . PRO A 1 113 ? 177.507 191.985 112.354 1.00 60.40 106 PRO B N 1
ATOM 587 C CA . PRO A 1 113 ? 177.861 190.949 111.375 1.00 58.65 106 PRO B CA 1
ATOM 588 C C . PRO A 1 113 ? 177.049 191.029 110.091 1.00 56.80 106 PRO B C 1
ATOM 589 O O . PRO A 1 113 ? 177.483 190.540 109.043 1.00 57.83 106 PRO B O 1
ATOM 593 N N . VAL A 1 114 ? 175.870 191.647 110.161 1.00 58.73 107 VAL B N 1
ATOM 594 C CA . VAL A 1 114 ? 175.013 191.746 108.983 1.00 59.13 107 VAL B CA 1
ATOM 595 C C . VAL A 1 114 ? 175.650 192.644 107.930 1.00 59.20 107 VAL B C 1
ATOM 596 O O . VAL A 1 114 ? 175.446 192.455 106.725 1.00 59.97 107 VAL B O 1
ATOM 600 N N . VAL A 1 115 ? 176.429 193.637 108.364 1.00 59.78 108 VAL B N 1
ATOM 601 C CA . VAL A 1 115 ? 177.095 194.514 107.410 1.00 56.75 108 VAL B CA 1
ATOM 602 C C . VAL A 1 115 ? 178.381 193.875 106.901 1.00 53.95 108 VAL B C 1
ATOM 603 O O . VAL A 1 115 ? 178.801 194.128 105.767 1.00 58.45 108 VAL B O 1
ATOM 607 N N . ALA A 1 116 ? 179.017 193.030 107.712 1.00 51.67 109 ALA B N 1
ATOM 608 C CA . ALA A 1 116 ? 180.231 192.334 107.304 1.00 49.47 109 ALA B CA 1
ATOM 609 C C . ALA A 1 116 ? 179.969 191.140 106.399 1.00 50.01 109 ALA B C 1
ATOM 610 O O . ALA A 1 116 ? 180.888 190.707 105.698 1.00 49.53 109 ALA B O 1
ATOM 612 N N . MET A 1 117 ? 178.755 190.588 106.410 1.00 52.87 110 MET B N 1
ATOM 613 C CA . MET A 1 117 ? 178.471 189.416 105.589 1.00 46.59 110 MET B CA 1
ATOM 614 C C . MET A 1 117 ? 178.509 189.748 104.102 1.00 50.35 110 MET B C 1
ATOM 615 O O . MET A 1 117 ? 178.956 188.929 103.292 1.00 56.97 110 MET B O 1
ATOM 620 N N . LYS A 1 118 ? 178.032 190.932 103.723 1.00 48.30 111 LYS B N 1
ATOM 621 C CA . LYS A 1 118 ? 178.009 191.305 102.309 1.00 49.85 111 LYS B CA 1
ATOM 622 C C . LYS A 1 118 ? 179.399 191.361 101.684 1.00 51.80 111 LYS B C 1
ATOM 623 O O . LYS A 1 118 ? 179.573 190.823 100.575 1.00 53.24 111 LYS B O 1
ATOM 629 N N . PRO A 1 119 ? 180.413 191.989 102.300 1.00 47.28 112 PRO B N 1
ATOM 630 C CA . PRO A 1 119 ? 181.761 191.917 101.713 1.00 46.61 112 PRO B CA 1
ATOM 631 C C . PRO A 1 119 ? 182.289 190.502 101.582 1.00 43.00 112 PRO B C 1
ATOM 632 O O . PRO A 1 119 ? 183.003 190.209 100.623 1.00 45.62 112 PRO B O 1
ATOM 636 N N . SER A 1 120 ? 181.959 189.611 102.519 1.00 39.27 113 SER B N 1
ATOM 637 C CA . SER A 1 120 ? 182.393 188.221 102.407 1.00 40.01 113 SER B CA 1
ATOM 638 C C . SER A 1 120 ? 181.749 187.530 101.210 1.00 45.77 113 SER B C 1
ATOM 639 O O . SER A 1 120 ? 182.423 186.822 100.447 1.00 49.43 113 SER B O 1
ATOM 642 N N . LEU A 1 121 ? 180.441 187.724 101.033 1.00 46.87 114 LEU B N 1
ATOM 643 C CA . LEU A 1 121 ? 179.755 187.159 99.880 1.00 49.56 114 LEU B CA 1
ATOM 644 C C . LEU A 1 121 ? 180.314 187.708 98.576 1.00 52.17 114 LEU B C 1
ATOM 645 O O . LEU A 1 121 ? 180.383 186.983 97.579 1.00 53.67 114 LEU B O 1
ATOM 650 N N . MET A 1 122 ? 180.709 188.984 98.559 1.00 50.03 115 MET B N 1
ATOM 651 C CA . MET A 1 122 ? 181.400 189.521 97.391 1.00 51.76 115 MET B CA 1
ATOM 652 C C . MET A 1 122 ? 182.786 188.914 97.222 1.00 53.61 115 MET B C 1
ATOM 653 O O . MET A 1 122 ? 183.246 188.730 96.090 1.00 59.89 115 MET B O 1
ATOM 658 N N . PHE A 1 123 ? 183.460 188.612 98.333 1.00 47.64 116 PHE B N 1
ATOM 659 C CA . PHE A 1 123 ? 184.780 187.994 98.283 1.00 42.33 116 PHE B CA 1
ATOM 660 C C . PHE A 1 123 ? 184.717 186.640 97.600 1.00 47.98 116 PHE B C 1
ATOM 661 O O . PHE A 1 123 ? 185.613 186.276 96.830 1.00 48.33 116 PHE B O 1
ATOM 669 N N . LEU A 1 124 ? 183.669 185.872 97.881 1.00 52.05 117 LEU B N 1
ATOM 670 C CA . LEU A 1 124 ? 183.582 184.523 97.340 1.00 51.03 117 LEU B CA 1
ATOM 671 C C . LEU A 1 124 ? 182.875 184.451 95.994 1.00 52.43 117 LEU B C 1
ATOM 672 O O . LEU A 1 124 ? 182.713 183.351 95.459 1.00 57.63 117 LEU B O 1
ATOM 677 N N . ALA A 1 125 ? 182.453 185.579 95.436 1.00 54.21 118 ALA B N 1
ATOM 678 C CA . ALA A 1 125 ? 181.889 185.573 94.097 1.00 56.73 118 ALA B CA 1
ATOM 679 C C . ALA A 1 125 ? 182.982 185.327 93.066 1.00 64.85 118 ALA B C 1
ATOM 680 O O . ALA A 1 125 ? 184.156 185.630 93.287 1.00 66.86 118 ALA B O 1
ATOM 682 N N . LYS A 1 126 ? 182.587 184.759 91.932 1.00 71.15 119 LYS B N 1
ATOM 683 C CA . LYS A 1 126 ? 183.528 184.526 90.848 1.00 70.44 119 LYS B CA 1
ATOM 684 C C . LYS A 1 126 ? 184.029 185.858 90.302 1.00 74.57 119 LYS B C 1
ATOM 685 O O . LYS A 1 126 ? 183.279 186.832 90.201 1.00 76.62 119 LYS B O 1
ATOM 691 N N . ALA A 1 127 ? 185.317 185.900 89.972 1.00 77.25 120 ALA B N 1
ATOM 692 C CA . ALA A 1 127 ? 185.925 187.138 89.504 1.00 81.72 120 ALA B CA 1
ATOM 693 C C . ALA A 1 127 ? 185.249 187.621 88.228 1.00 84.27 120 ALA B C 1
ATOM 694 O O . ALA A 1 127 ? 185.076 186.864 87.269 1.00 84.74 120 ALA B O 1
ATOM 696 N N . GLY A 1 128 ? 184.873 188.898 88.219 1.00 80.35 121 GLY B N 1
ATOM 697 C CA . GLY A 1 128 ? 184.157 189.478 87.105 1.00 86.25 121 GLY B CA 1
ATOM 698 C C . GLY A 1 128 ? 182.664 189.236 87.101 1.00 90.32 121 GLY B C 1
ATOM 699 O O . GLY A 1 128 ? 181.990 189.655 86.151 1.00 87.08 121 GLY B O 1
ATOM 700 N N . SER A 1 129 ? 182.123 188.580 88.125 1.00 91.86 122 SER B N 1
ATOM 701 C CA . SER A 1 129 ? 180.702 188.277 88.195 1.00 87.81 122 SER B CA 1
ATOM 702 C C . SER A 1 129 ? 180.170 188.687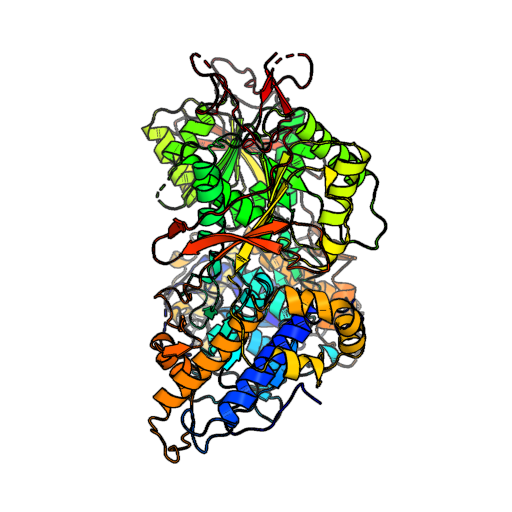 89.559 1.00 86.32 122 SER B C 1
ATOM 703 O O . SER A 1 129 ? 180.889 188.667 90.560 1.00 85.34 122 SER B O 1
ATOM 706 N N . ARG A 1 130 ? 178.891 189.054 89.588 1.00 86.56 123 ARG B N 1
ATOM 707 C CA . ARG A 1 130 ? 178.244 189.551 90.794 1.00 85.63 123 ARG B CA 1
ATOM 708 C C . ARG A 1 130 ? 177.370 188.500 91.468 1.00 83.29 123 ARG B C 1
ATOM 709 O O . ARG A 1 130 ? 176.554 188.843 92.329 1.00 79.59 123 ARG B O 1
ATOM 717 N N . ASP A 1 131 ? 177.521 187.231 91.101 1.00 86.15 124 ASP B N 1
ATOM 718 C CA . ASP A 1 131 ? 176.737 186.145 91.668 1.00 83.48 124 ASP B CA 1
ATOM 719 C C . ASP A 1 131 ? 177.656 185.149 92.361 1.00 77.83 124 ASP B C 1
ATOM 720 O O . ASP A 1 131 ? 178.788 184.926 91.922 1.00 79.47 124 ASP B O 1
ATOM 725 N N . ILE A 1 132 ? 177.165 184.554 93.444 1.00 70.63 125 ILE B N 1
ATOM 726 C CA . ILE A 1 132 ? 177.842 183.454 94.118 1.00 69.49 125 ILE B CA 1
ATOM 727 C C . ILE A 1 132 ? 176.982 182.211 93.936 1.00 73.30 125 ILE B C 1
ATOM 728 O O . ILE A 1 132 ? 175.791 182.214 94.268 1.00 74.35 125 ILE B O 1
ATOM 733 N N . ALA A 1 133 ? 177.578 181.156 93.395 1.00 74.37 126 ALA B N 1
ATOM 734 C CA . ALA A 1 133 ? 176.832 179.941 93.122 1.00 75.18 126 ALA B CA 1
ATOM 735 C C . ALA A 1 133 ? 176.675 179.107 94.388 1.00 78.68 126 ALA B C 1
ATOM 736 O O . ALA A 1 133 ? 177.340 179.333 95.402 1.00 76.34 126 ALA B O 1
ATOM 738 N N . ALA A 1 134 ? 175.770 178.135 94.318 1.00 77.90 127 ALA B N 1
ATOM 739 C CA . ALA A 1 134 ? 175.507 177.199 95.409 1.00 73.84 127 ALA B CA 1
ATOM 740 C C . ALA A 1 134 ? 176.013 175.828 94.972 1.00 83.88 127 ALA B C 1
ATOM 741 O O . ALA A 1 134 ? 175.285 175.046 94.359 1.00 88.44 127 ALA B O 1
ATOM 743 N N . TYR A 1 135 ? 177.306 175.609 95.154 1.00 82.29 128 TYR B N 1
ATOM 744 C CA . TYR A 1 135 ? 177.911 174.342 94.703 1.00 82.64 128 TYR B CA 1
ATOM 745 C C . TYR A 1 135 ? 177.881 173.440 95.903 1.00 82.38 128 TYR B C 1
ATOM 746 O O . TYR A 1 135 ? 177.596 173.922 97.007 1.00 81.88 128 TYR B O 1
ATOM 755 N N . CYS A 1 136 ? 178.162 172.162 95.714 1.00 87.04 129 CYS B N 1
ATOM 756 C CA . CYS A 1 136 ? 177.999 171.222 96.844 1.00 95.07 129 CYS B CA 1
ATOM 757 C C . CYS A 1 136 ? 179.272 171.242 97.710 1.00 95.25 129 CYS B C 1
ATOM 758 O O . CYS A 1 136 ? 179.185 170.780 98.863 1.00 89.40 129 CYS B O 1
ATOM 761 N N . ASN A 1 137 ? 180.391 171.766 97.192 1.00 97.23 130 ASN B N 1
ATOM 762 C CA . ASN A 1 137 ? 181.620 171.875 98.038 1.00 91.50 130 ASN B CA 1
ATOM 763 C C . ASN A 1 137 ? 182.571 172.977 97.560 1.00 83.75 130 ASN B C 1
ATOM 764 O O . ASN A 1 137 ? 182.232 173.678 96.596 1.00 82.07 130 ASN B O 1
ATOM 769 N N . TYR A 1 138 ? 183.746 173.082 98.186 1.00 76.37 131 TYR B N 1
ATOM 770 C CA . TYR A 1 138 ? 184.623 174.210 97.888 1.00 68.90 131 TYR B CA 1
ATOM 771 C C . TYR A 1 138 ? 185.325 174.094 96.541 1.00 72.70 131 TYR B C 1
ATOM 772 O O . TYR A 1 138 ? 185.690 175.118 95.954 1.00 69.04 131 TYR B O 1
ATOM 781 N N . THR A 1 139 ? 185.538 172.875 96.042 1.00 81.49 132 THR B N 1
ATOM 782 C CA . THR A 1 139 ? 186.385 172.685 94.868 1.00 79.76 132 THR B CA 1
ATOM 783 C C . THR A 1 139 ? 185.807 173.313 93.607 1.00 75.74 132 THR B C 1
ATOM 784 O O . THR A 1 139 ? 186.551 173.532 92.646 1.00 72.78 132 THR B O 1
ATOM 788 N N . GLN A 1 140 ? 184.512 173.610 93.586 1.00 79.24 133 GLN B N 1
ATOM 789 C CA . GLN A 1 140 ? 183.858 174.141 92.399 1.00 79.43 133 GLN B CA 1
ATOM 790 C C . GLN A 1 140 ? 183.844 175.663 92.353 1.00 76.50 133 GLN B C 1
ATOM 791 O O . GLN A 1 140 ? 183.373 176.233 91.364 1.00 75.78 133 GLN B O 1
ATOM 797 N N . TYR A 1 141 ? 184.350 176.332 93.383 1.00 78.53 134 TYR B N 1
ATOM 798 C CA . TYR A 1 141 ? 184.335 177.785 93.439 1.00 73.87 134 TYR B CA 1
ATOM 799 C C . TYR A 1 141 ? 185.637 178.361 92.900 1.00 70.21 134 TYR B C 1
ATOM 800 O O . TYR A 1 141 ? 186.694 177.730 92.959 1.00 71.08 134 TYR B O 1
ATOM 809 N N . GLN A 1 142 ? 185.547 179.578 92.373 1.00 68.28 135 GLN B N 1
ATOM 810 C CA . GLN A 1 142 ? 186.711 180.352 91.946 1.00 69.15 135 GLN B CA 1
ATOM 811 C C . GLN A 1 142 ? 186.603 181.736 92.576 1.00 65.83 135 GLN B C 1
ATOM 812 O O . GLN A 1 142 ? 186.127 182.689 91.948 1.00 66.25 135 GLN B O 1
ATOM 818 N N . PRO A 1 143 ? 187.005 181.869 93.839 1.00 62.14 136 PRO B N 1
ATOM 819 C CA . PRO A 1 143 ? 186.855 183.153 94.529 1.00 57.39 136 PRO B CA 1
ATOM 820 C C . PRO A 1 143 ? 187.698 184.241 93.886 1.00 58.11 136 PRO B C 1
ATOM 821 O O . PRO A 1 143 ? 188.730 183.980 93.265 1.00 63.31 136 PRO B O 1
ATOM 825 N N . ARG A 1 144 ? 187.235 185.479 94.040 1.00 53.73 137 ARG B N 1
ATOM 826 C CA . ARG A 1 144 ? 187.887 186.631 93.438 1.00 51.67 137 ARG B CA 1
ATOM 827 C C . ARG A 1 144 ? 188.997 187.217 94.301 1.00 51.98 137 ARG B C 1
ATOM 828 O O . ARG A 1 144 ? 189.712 188.110 93.833 1.00 50.91 137 ARG B O 1
ATOM 836 N N . VAL A 1 145 ? 189.162 186.747 95.534 1.00 50.88 138 VAL B N 1
ATOM 837 C CA . VAL A 1 145 ? 190.260 187.161 96.398 1.00 39.79 138 VAL B CA 1
ATOM 838 C C . VAL A 1 145 ? 190.989 185.911 96.872 1.00 45.46 138 VAL B C 1
ATOM 839 O O . VAL A 1 145 ? 190.354 184.911 97.223 1.00 45.54 138 VAL B O 1
ATOM 843 N N . LEU A 1 146 ? 192.322 185.966 96.854 1.00 43.42 139 LEU B N 1
ATOM 844 C CA . LEU A 1 146 ? 193.129 184.813 97.240 1.00 38.25 139 LEU B CA 1
ATOM 845 C C . LEU A 1 146 ? 192.963 184.479 98.717 1.00 38.61 139 LEU B C 1
ATOM 846 O O . LEU A 1 146 ? 192.868 183.303 99.085 1.00 45.39 139 LEU B O 1
ATOM 851 N N . ALA A 1 147 ? 192.933 185.492 99.577 1.00 33.58 140 ALA B N 1
ATOM 852 C CA . ALA A 1 147 ? 192.777 185.288 101.009 1.00 29.71 140 ALA B CA 1
ATOM 853 C C . ALA A 1 147 ? 192.054 186.493 101.590 1.00 35.34 140 ALA B C 1
ATOM 854 O O . ALA A 1 147 ? 191.791 187.477 100.896 1.00 38.59 140 ALA B O 1
ATOM 856 N N . VAL A 1 148 ? 191.723 186.407 102.874 1.00 33.83 141 VAL B N 1
ATOM 857 C CA . VAL A 1 148 ? 191.001 187.461 103.575 1.00 28.62 141 VAL B CA 1
ATOM 858 C C . VAL A 1 148 ? 191.754 187.791 104.854 1.00 26.62 141 VAL B C 1
ATOM 859 O O . VAL A 1 148 ? 192.079 186.893 105.636 1.00 31.49 141 VAL B O 1
ATOM 863 N N . ILE A 1 149 ? 192.036 189.074 105.063 1.00 23.33 142 ILE B N 1
ATOM 864 C CA . ILE A 1 149 ? 192.613 189.554 106.314 1.00 24.97 142 ILE B CA 1
ATOM 865 C C . ILE A 1 149 ? 191.435 189.879 107.227 1.00 25.89 142 ILE B C 1
ATOM 866 O O . ILE A 1 149 ? 190.865 190.967 107.169 1.00 28.85 142 ILE B O 1
ATOM 871 N N . GLY A 1 150 ? 191.084 188.922 108.083 1.00 33.21 143 GLY B N 1
ATOM 872 C CA . GLY A 1 150 ? 189.778 188.849 108.690 1.00 30.02 143 GLY B CA 1
ATOM 873 C C . GLY A 1 150 ? 189.480 189.948 109.680 1.00 35.31 143 GLY B C 1
ATOM 874 O O . GLY A 1 150 ? 190.299 190.833 109.934 1.00 37.55 143 GLY B O 1
ATOM 875 N N . PRO A 1 151 ? 188.287 189.902 110.264 1.00 38.27 144 PRO B N 1
ATOM 876 C CA . PRO A 1 151 ? 187.838 190.998 111.123 1.00 36.08 144 PRO B CA 1
ATOM 877 C C . PRO A 1 151 ? 188.636 191.073 112.414 1.00 37.25 144 PRO B C 1
ATOM 878 O O . PRO A 1 151 ? 189.251 190.105 112.863 1.00 34.22 144 PRO B O 1
ATOM 882 N N . HIS A 1 152 ? 188.623 192.266 113.006 1.00 42.96 145 HIS B N 1
ATOM 883 C CA . HIS A 1 152 ? 189.242 192.448 114.312 1.00 43.93 145 HIS B CA 1
ATOM 884 C C . HIS A 1 152 ? 188.394 191.821 115.411 1.00 44.13 145 HIS B C 1
ATOM 885 O O . HIS A 1 152 ? 188.928 191.212 116.344 1.00 46.29 145 HIS B O 1
ATOM 892 N N . SER A 1 153 ? 187.074 191.961 115.316 1.00 48.47 146 SER B N 1
ATOM 893 C CA . SER A 1 153 ? 186.182 191.446 116.345 1.00 47.30 146 SER B CA 1
ATOM 894 C C . SER A 1 153 ? 186.236 189.928 116.393 1.00 47.22 146 SER B C 1
ATOM 895 O O . SER A 1 153 ? 186.399 189.265 115.368 1.00 48.49 146 SER B O 1
ATOM 898 N N . SER A 1 154 ? 186.109 189.378 117.599 1.00 48.48 147 SER B N 1
ATOM 899 C CA . SER A 1 154 ? 186.124 187.930 117.758 1.00 46.98 147 SER B CA 1
ATOM 900 C C . SER A 1 154 ? 184.794 187.305 117.354 1.00 51.87 147 SER B C 1
ATOM 901 O O . SER A 1 154 ? 184.770 186.206 116.793 1.00 52.01 147 SER B O 1
ATOM 904 N N . GLU A 1 155 ? 183.679 187.981 117.639 1.00 58.75 148 GLU B N 1
ATOM 905 C CA . GLU A 1 155 ? 182.378 187.486 117.196 1.00 59.37 148 GLU B CA 1
ATOM 906 C C . GLU A 1 155 ? 182.246 187.573 115.681 1.00 55.69 148 GLU B C 1
ATOM 907 O O . GLU A 1 155 ? 181.746 186.643 115.031 1.00 56.87 148 GLU B O 1
ATOM 913 N N . LEU A 1 156 ? 182.686 188.691 115.104 1.00 48.33 149 LEU B N 1
ATOM 914 C CA . LEU A 1 156 ? 182.711 188.814 113.655 1.00 49.66 149 LEU B CA 1
ATOM 915 C C . LEU A 1 156 ? 183.650 187.791 113.041 1.00 44.60 149 LEU B C 1
ATOM 916 O O . LEU A 1 156 ? 183.360 187.230 111.979 1.00 42.40 149 LEU B O 1
ATOM 921 N N . ALA A 1 157 ? 184.791 187.547 113.689 1.00 45.90 150 ALA B N 1
ATOM 922 C CA . ALA A 1 157 ? 185.692 186.502 113.222 1.00 41.39 150 ALA B CA 1
ATOM 923 C C . ALA A 1 157 ? 185.006 185.148 113.246 1.00 44.42 150 ALA B C 1
ATOM 924 O O . ALA A 1 157 ? 185.158 184.359 112.314 1.00 49.95 150 ALA B O 1
ATOM 926 N N . MET A 1 158 ? 184.226 184.869 114.290 1.00 45.05 151 MET B N 1
ATOM 927 C CA . MET A 1 158 ? 183.498 183.607 114.349 1.00 46.46 151 MET B CA 1
ATOM 928 C C . MET A 1 158 ? 182.533 183.475 113.179 1.00 45.55 151 MET B C 1
ATOM 929 O O . MET A 1 158 ? 182.529 182.459 112.475 1.00 47.31 151 MET B O 1
ATOM 934 N N . VAL A 1 159 ? 181.718 184.505 112.948 1.00 48.14 152 VAL B N 1
ATOM 935 C CA . VAL A 1 159 ? 180.711 184.435 111.888 1.00 44.11 152 VAL B CA 1
ATOM 936 C C . VAL A 1 159 ? 181.375 184.278 110.523 1.00 46.59 152 VAL B C 1
ATOM 937 O O . VAL A 1 159 ? 181.042 183.372 109.744 1.00 44.36 152 VAL B O 1
ATOM 941 N N . THR A 1 160 ? 182.344 185.144 110.221 1.00 47.14 153 THR B N 1
ATOM 942 C CA . THR A 1 160 ? 182.950 185.121 108.896 1.00 38.59 153 THR B CA 1
ATOM 943 C C . THR A 1 160 ? 183.808 183.881 108.699 1.00 41.75 153 THR B C 1
ATOM 944 O O . THR A 1 160 ? 183.894 183.362 107.586 1.00 49.68 153 THR B O 1
ATOM 948 N N . GLY A 1 161 ? 184.456 183.388 109.757 1.00 43.04 154 GLY B N 1
ATOM 949 C CA . GLY A 1 161 ? 185.227 182.166 109.634 1.00 40.17 154 GLY B CA 1
ATOM 950 C C . GLY A 1 161 ? 184.352 180.951 109.415 1.00 41.38 154 GLY B C 1
ATOM 951 O O . GLY A 1 161 ? 184.690 180.069 108.624 1.00 46.74 154 GLY B O 1
ATOM 952 N N . LYS A 1 162 ? 183.211 180.890 110.104 1.00 45.73 155 LYS B N 1
ATOM 953 C CA . LYS A 1 162 ? 182.261 179.820 109.839 1.00 44.18 155 LYS B CA 1
ATOM 954 C C . LYS A 1 162 ? 181.770 179.871 108.402 1.00 47.97 155 LYS B C 1
ATOM 955 O O . LYS A 1 162 ? 181.602 178.826 107.766 1.00 48.84 155 LYS B O 1
ATOM 961 N N . PHE A 1 163 ? 181.541 181.075 107.871 1.00 49.29 156 PHE B N 1
ATOM 962 C CA . PHE A 1 163 ? 181.131 181.193 106.474 1.00 38.22 156 PHE B CA 1
ATOM 963 C C . PHE A 1 163 ? 182.249 180.781 105.517 1.00 40.43 156 PHE B C 1
ATOM 964 O O . PHE A 1 163 ? 182.008 180.046 104.554 1.00 44.91 156 PHE B O 1
ATOM 972 N N . PHE A 1 164 ? 183.475 181.249 105.763 1.00 42.23 157 PHE B N 1
ATOM 973 C CA . PHE A 1 164 ? 184.603 181.006 104.869 1.00 40.19 157 PHE B CA 1
ATOM 974 C C . PHE A 1 164 ? 185.088 179.566 104.909 1.00 45.21 157 PHE B C 1
ATOM 975 O O . PHE A 1 164 ? 185.721 179.114 103.950 1.00 48.36 157 PHE B O 1
ATOM 983 N N . SER A 1 165 ? 184.826 178.844 105.999 1.00 46.41 158 SER B N 1
ATOM 984 C CA . SER A 1 165 ? 185.330 177.483 106.124 1.00 43.27 158 SER B CA 1
ATOM 985 C C . SER A 1 165 ? 184.671 176.539 105.131 1.00 46.37 158 SER B C 1
ATOM 986 O O . SER A 1 165 ? 185.263 175.521 104.758 1.00 53.03 158 SER B O 1
ATOM 989 N N . PHE A 1 166 ? 183.448 176.849 104.698 1.00 48.12 159 PHE B N 1
ATOM 990 C CA . PHE A 1 166 ? 182.804 176.040 103.670 1.00 48.58 159 PHE B CA 1
ATOM 991 C C . PHE A 1 166 ? 183.587 176.088 102.366 1.00 45.25 159 PHE B C 1
ATOM 992 O O . PHE A 1 166 ? 183.706 175.076 101.667 1.00 48.48 159 PHE B O 1
ATOM 1000 N N . PHE A 1 167 ? 184.125 177.253 102.024 1.00 47.55 160 PHE B N 1
ATOM 1001 C CA . PHE A 1 167 ? 184.855 177.456 100.782 1.00 47.86 160 PHE B CA 1
ATOM 1002 C C . PHE A 1 167 ? 186.355 177.247 100.932 1.00 45.48 160 PHE B C 1
ATOM 1003 O O . PHE A 1 167 ? 187.080 177.367 99.940 1.00 47.94 160 PHE B O 1
ATOM 1011 N N . LEU A 1 168 ? 186.830 176.951 102.142 1.00 45.22 161 LEU B N 1
ATOM 1012 C CA . LEU A 1 168 ? 188.254 176.751 102.417 1.00 50.19 161 LEU B CA 1
ATOM 1013 C C . LEU A 1 168 ? 189.087 177.951 101.976 1.00 46.27 161 LEU B C 1
ATOM 1014 O O . LEU A 1 168 ? 190.199 177.808 101.468 1.00 45.84 161 LEU B O 1
ATOM 1019 N N . MET A 1 169 ? 188.542 179.143 102.169 1.00 42.97 162 MET B N 1
ATOM 1020 C CA . MET A 1 169 ? 189.278 180.365 101.883 1.00 43.77 162 MET B CA 1
ATOM 1021 C C . MET A 1 169 ? 190.151 180.726 103.077 1.00 38.82 162 MET B C 1
ATOM 1022 O O . MET A 1 169 ? 189.630 180.865 104.189 1.00 35.66 162 MET B O 1
ATOM 1027 N N . PRO A 1 170 ? 191.466 180.872 102.903 1.00 36.61 163 PRO B N 1
ATOM 1028 C CA . PRO A 1 170 ? 192.326 181.200 104.046 1.00 33.10 163 PRO B CA 1
ATOM 1029 C C . PRO A 1 170 ? 192.047 182.589 104.584 1.00 31.72 163 PRO B C 1
ATOM 1030 O O . PRO A 1 170 ? 192.076 183.572 103.840 1.00 38.75 163 PRO B O 1
ATOM 1034 N N . GLN A 1 171 ? 191.767 182.682 105.878 1.00 29.55 164 GLN B N 1
ATOM 1035 C CA . GLN A 1 171 ? 191.439 183.944 106.522 1.00 26.43 164 GLN B CA 1
ATOM 1036 C C . GLN A 1 171 ? 192.285 184.084 107.776 1.00 28.50 164 GLN B C 1
ATOM 1037 O O . GLN A 1 171 ? 192.042 183.396 108.770 1.00 34.48 164 GLN B O 1
ATOM 1043 N N . VAL A 1 172 ? 193.276 184.968 107.729 1.00 27.02 165 VAL B N 1
ATOM 1044 C CA . VAL A 1 172 ? 194.115 185.269 108.880 1.00 29.07 165 VAL B CA 1
ATOM 1045 C C . VAL A 1 172 ? 193.643 186.584 109.481 1.00 27.39 165 VAL B C 1
ATOM 1046 O O . VAL A 1 172 ? 193.480 187.582 108.772 1.00 28.47 165 VAL B O 1
ATOM 1050 N N . SER A 1 173 ? 193.411 186.578 110.787 1.00 30.97 166 SER B N 1
ATOM 1051 C CA . SER A 1 173 ? 192.781 187.688 111.477 1.00 32.10 166 SER B CA 1
ATOM 1052 C C . SER A 1 173 ? 193.751 188.340 112.451 1.00 33.15 166 SER B C 1
ATOM 1053 O O . SER A 1 173 ? 194.665 187.699 112.973 1.00 35.94 166 SER B O 1
ATOM 1056 N N . TYR A 1 174 ? 193.543 189.630 112.676 1.00 34.31 167 TYR B N 1
ATOM 1057 C CA . TYR A 1 174 ? 194.272 190.408 113.663 1.00 35.56 167 TYR B CA 1
ATOM 1058 C C . TYR A 1 174 ? 193.325 190.750 114.805 1.00 41.51 167 TYR B C 1
ATOM 1059 O O . TYR A 1 174 ? 192.179 191.142 114.573 1.00 51.82 167 TYR B O 1
ATOM 1068 N N . GLY A 1 175 ? 193.781 190.567 116.036 1.00 42.22 168 GLY B N 1
ATOM 1069 C CA . GLY A 1 175 ? 193.007 190.980 117.185 1.00 48.37 168 GLY B CA 1
ATOM 1070 C C . GLY A 1 175 ? 191.858 190.077 117.574 1.00 49.61 168 GLY B C 1
ATOM 1071 O O . GLY A 1 175 ? 191.178 190.370 118.565 1.00 55.46 168 GLY B O 1
ATOM 1072 N N . ALA A 1 176 ? 191.606 188.999 116.838 1.00 41.11 169 ALA B N 1
ATOM 1073 C CA . ALA A 1 176 ? 190.604 188.020 117.244 1.00 42.11 169 ALA B CA 1
ATOM 1074 C C . ALA A 1 176 ? 191.278 186.959 118.101 1.00 49.29 169 ALA B C 1
ATOM 1075 O O . ALA A 1 176 ? 192.042 186.136 117.589 1.00 48.28 169 ALA B O 1
ATOM 1077 N N . SER A 1 177 ? 190.992 186.972 119.401 1.00 52.74 17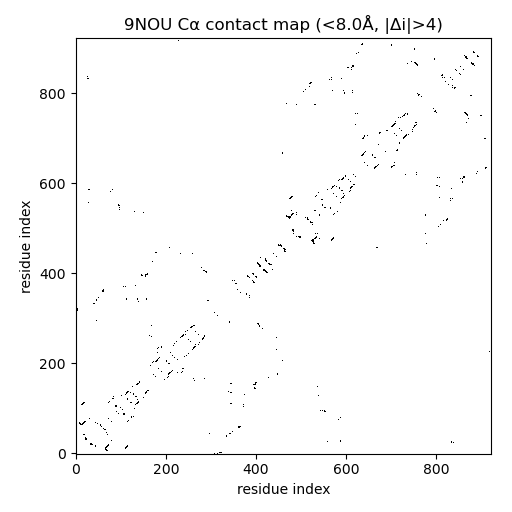0 SER B N 1
ATOM 1078 C CA . SER A 1 177 ? 191.774 186.208 120.358 1.00 50.99 170 SER B CA 1
ATOM 1079 C C . SER A 1 177 ? 191.024 185.080 121.046 1.00 49.86 170 SER B C 1
ATOM 1080 O O . SER A 1 177 ? 191.672 184.239 121.675 1.00 55.29 170 SER B O 1
ATOM 1083 N N . MET A 1 178 ? 189.700 185.022 120.952 1.00 48.63 171 MET B N 1
ATOM 1084 C CA . MET A 1 178 ? 188.964 184.048 121.745 1.00 55.72 171 MET B CA 1
ATOM 1085 C C . MET A 1 178 ? 189.246 182.629 121.259 1.00 56.46 171 MET B C 1
ATOM 1086 O O . MET A 1 178 ? 189.350 182.363 120.060 1.00 60.25 171 MET B O 1
ATOM 1091 N N . GLU A 1 179 ? 189.363 181.711 122.221 1.00 57.56 172 GLU B N 1
ATOM 1092 C CA . GLU A 1 179 ? 190.043 180.441 121.979 1.00 58.34 172 GLU B CA 1
ATOM 1093 C C . GLU A 1 179 ? 189.256 179.528 121.047 1.00 56.80 172 GLU B C 1
ATOM 1094 O O . GLU A 1 179 ? 189.851 178.732 120.313 1.00 60.50 172 GLU B O 1
ATOM 1100 N N . LEU A 1 180 ? 187.925 179.616 121.053 1.00 55.93 173 LEU B N 1
ATOM 1101 C CA . LEU A 1 180 ? 187.160 178.624 120.303 1.00 58.16 173 LEU B CA 1
ATOM 1102 C C . LEU A 1 180 ? 187.341 178.765 118.794 1.00 53.12 173 LEU B C 1
ATOM 1103 O O . LEU A 1 180 ? 186.950 177.856 118.055 1.00 51.94 173 LEU B O 1
ATOM 1108 N N . LEU A 1 181 ? 187.934 179.866 118.329 1.00 49.69 174 LEU B N 1
ATOM 1109 C CA . LEU A 1 181 ? 188.316 180.021 116.930 1.00 47.46 174 LEU B CA 1
ATOM 1110 C C . LEU A 1 181 ? 189.440 179.083 116.522 1.00 47.48 174 LEU B C 1
ATOM 1111 O O . LEU A 1 181 ? 189.731 178.973 115.327 1.00 48.09 174 LEU B O 1
ATOM 1116 N N . SER A 1 182 ? 190.084 178.425 117.480 1.00 44.37 175 SER B N 1
ATOM 1117 C CA . SER A 1 182 ? 191.196 177.523 117.225 1.00 44.73 175 SER B CA 1
ATOM 1118 C C . SER A 1 182 ? 190.752 176.108 116.889 1.00 48.50 175 SER B C 1
ATOM 1119 O O . SER A 1 182 ? 191.602 175.255 116.623 1.00 46.86 175 SER B O 1
ATOM 1122 N N . ALA A 1 183 ? 189.450 175.839 116.895 1.00 49.80 176 ALA B N 1
ATOM 1123 C CA . ALA A 1 183 ? 188.942 174.501 116.620 1.00 45.00 176 ALA B CA 1
ATOM 1124 C C . ALA A 1 183 ? 188.989 174.238 115.122 1.00 44.24 176 ALA B C 1
ATOM 1125 O O . ALA A 1 183 ? 188.230 174.837 114.356 1.00 46.49 176 ALA B O 1
ATOM 1127 N N . ARG A 1 184 ? 189.879 173.340 114.698 1.00 41.07 177 ARG B N 1
ATOM 1128 C CA . ARG A 1 184 ? 189.980 172.994 113.286 1.00 39.26 177 ARG B CA 1
ATOM 1129 C C . ARG A 1 184 ? 188.785 172.194 112.792 1.00 42.59 177 ARG B C 1
ATOM 1130 O O . ARG A 1 184 ? 188.625 172.038 111.578 1.00 43.96 177 ARG B O 1
ATOM 1138 N N . GLU A 1 185 ? 187.959 171.673 113.699 1.00 50.64 178 GLU B N 1
ATOM 1139 C CA . GLU A 1 185 ? 186.744 170.982 113.285 1.00 53.09 178 GLU B CA 1
ATOM 1140 C C . GLU A 1 185 ? 185.776 171.937 112.602 1.00 50.71 178 GLU B C 1
ATOM 1141 O O . GLU A 1 185 ? 185.156 171.586 111.592 1.00 53.06 178 GLU B O 1
ATOM 1147 N N . THR A 1 186 ? 185.641 173.153 113.132 1.00 46.89 179 THR B N 1
ATOM 1148 C CA . THR A 1 186 ? 184.694 174.125 112.609 1.00 42.19 179 THR B CA 1
ATOM 1149 C C . THR A 1 186 ? 185.351 175.318 111.928 1.00 44.57 179 THR B C 1
ATOM 1150 O O . THR A 1 186 ? 184.654 176.069 111.237 1.00 46.34 179 THR B O 1
ATOM 1154 N N . PHE A 1 187 ? 186.659 175.512 112.091 1.00 43.24 180 PHE B N 1
ATOM 1155 C CA . PHE A 1 187 ? 187.397 176.582 111.417 1.00 38.09 180 PHE B CA 1
ATOM 1156 C C . PHE A 1 187 ? 188.637 176.003 110.746 1.00 40.96 180 PHE B C 1
ATOM 1157 O O . PHE A 1 187 ? 189.766 176.260 111.178 1.00 43.74 180 PHE B O 1
ATOM 1165 N N . PRO A 1 188 ? 188.464 175.221 109.675 1.00 38.60 181 PRO B N 1
ATOM 1166 C CA . PRO A 1 188 ? 189.629 174.642 108.989 1.00 37.28 181 PRO B CA 1
ATOM 1167 C C . PRO A 1 188 ? 190.537 175.660 108.321 1.00 45.04 181 PRO B C 1
ATOM 1168 O O . PRO A 1 188 ? 191.660 175.299 107.951 1.00 46.16 181 PRO B O 1
ATOM 1172 N N . SER A 1 189 ? 190.097 176.902 108.131 1.00 44.58 182 SER B N 1
ATOM 1173 C CA . SER A 1 189 ? 190.865 177.866 107.353 1.00 39.22 182 SER B CA 1
ATOM 1174 C C . SER A 1 189 ? 190.974 179.211 108.058 1.00 34.87 182 SER B C 1
ATOM 1175 O O . SER A 1 189 ? 191.138 180.241 107.405 1.00 36.09 182 SER B O 1
ATOM 1178 N N . PHE A 1 190 ? 190.900 179.225 109.385 1.00 32.74 183 PHE B N 1
ATOM 1179 C CA . PHE A 1 190 ? 191.021 180.456 110.156 1.00 29.99 183 PHE B CA 1
ATOM 1180 C C . PHE A 1 190 ? 192.389 180.500 110.815 1.00 32.82 183 PHE B C 1
ATOM 1181 O O . PHE A 1 190 ? 192.723 179.627 111.621 1.00 39.78 183 PHE B O 1
ATOM 1189 N N . PHE A 1 191 ? 193.165 181.521 110.487 1.00 31.54 184 PHE B N 1
ATOM 1190 C CA . PHE A 1 191 ? 194.455 181.785 111.096 1.00 27.56 184 PHE B CA 1
ATOM 1191 C C . PHE A 1 191 ? 194.390 183.115 111.835 1.00 32.29 184 PHE B C 1
ATOM 1192 O O . PHE A 1 191 ? 193.424 183.869 111.719 1.00 36.69 184 PHE B O 1
ATOM 1200 N N . ARG A 1 192 ? 195.424 183.396 112.618 1.00 34.72 185 ARG B N 1
ATOM 1201 C CA . ARG A 1 192 ? 195.474 184.649 113.354 1.00 33.39 185 ARG B CA 1
ATOM 1202 C C . ARG A 1 192 ? 196.924 184.971 113.676 1.00 33.45 185 ARG B C 1
ATOM 1203 O O . ARG A 1 192 ? 197.747 184.076 113.880 1.00 40.16 185 ARG B O 1
ATOM 1211 N N . THR A 1 193 ? 197.230 186.267 113.698 1.00 29.20 186 THR B N 1
ATOM 1212 C CA . THR A 1 193 ? 198.549 186.739 114.081 1.00 31.92 186 THR B CA 1
ATOM 1213 C C . THR A 1 193 ? 198.596 187.325 115.481 1.00 42.54 186 THR B C 1
ATOM 1214 O O . THR A 1 193 ? 199.588 187.975 115.827 1.00 51.05 186 THR B O 1
ATOM 1218 N N . VAL A 1 194 ? 197.559 187.128 116.285 1.00 43.83 187 VAL B N 1
ATOM 1219 C CA . VAL A 1 194 ? 197.578 187.497 117.695 1.00 45.02 187 VAL B CA 1
ATOM 1220 C C . VAL A 1 194 ? 197.485 186.214 118.511 1.00 48.07 187 VAL B C 1
ATOM 1221 O O . VAL A 1 194 ? 196.848 185.249 118.068 1.00 50.26 187 VAL B O 1
ATOM 1225 N N . PRO A 1 195 ? 198.105 186.141 119.684 1.00 51.00 188 PRO B N 1
ATOM 1226 C CA . PRO A 1 195 ? 197.938 184.949 120.520 1.00 52.22 188 PRO B CA 1
ATOM 1227 C C . PRO A 1 195 ? 196.507 184.8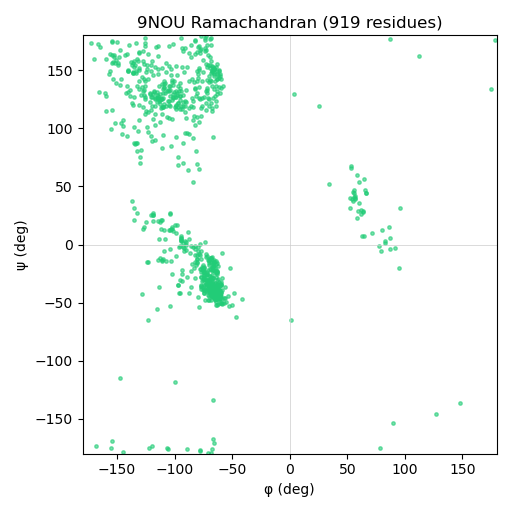32 121.016 1.00 52.64 188 PRO B C 1
ATOM 1228 O O . PRO A 1 195 ? 195.787 185.824 121.144 1.00 54.58 188 PRO B O 1
ATOM 1232 N N . SER A 1 196 ? 196.089 183.598 121.278 1.00 48.27 189 SER B N 1
ATOM 1233 C CA . SER A 1 196 ? 194.751 183.371 121.792 1.00 48.98 189 SER B CA 1
ATOM 1234 C C . SER A 1 196 ? 194.684 183.714 123.279 1.00 59.01 189 SER B C 1
ATOM 1235 O O . SER A 1 196 ? 195.698 183.935 123.947 1.00 60.60 189 SER B O 1
ATOM 1238 N N . ASP A 1 197 ? 193.455 183.769 123.796 1.00 57.39 190 ASP B N 1
ATOM 1239 C CA . ASP A 1 197 ? 193.252 184.030 125.215 1.00 53.21 190 ASP B CA 1
ATOM 1240 C C . ASP A 1 197 ? 193.766 182.892 126.080 1.00 55.23 190 ASP B C 1
ATOM 1241 O O . ASP A 1 197 ? 194.053 183.105 127.264 1.00 58.06 190 ASP B O 1
ATOM 1246 N N . ARG A 1 198 ? 193.894 181.692 125.512 1.00 54.16 191 ARG B N 1
ATOM 1247 C CA . ARG A 1 198 ? 194.399 180.561 126.277 1.00 47.15 191 ARG B CA 1
ATOM 1248 C C . ARG A 1 198 ? 195.832 180.793 126.730 1.00 46.84 191 ARG B C 1
ATOM 1249 O O . ARG A 1 198 ? 196.212 180.372 127.823 1.00 49.26 191 ARG B O 1
ATOM 1257 N N . VAL A 1 199 ? 196.646 181.453 125.905 1.00 45.25 192 VAL B N 1
ATOM 1258 C CA . VAL A 1 199 ? 198.045 181.671 126.268 1.00 45.68 192 VAL B CA 1
ATOM 1259 C C . VAL A 1 199 ? 198.144 182.572 127.493 1.00 45.89 192 VAL B C 1
ATOM 1260 O O . VAL A 1 199 ? 198.867 182.275 128.451 1.00 50.17 192 VAL B O 1
ATOM 1264 N N . GLN A 1 200 ? 197.401 183.680 127.492 1.00 46.67 193 GLN B N 1
ATOM 1265 C CA . GLN A 1 200 ? 197.459 184.589 128.630 1.00 44.62 193 GLN B CA 1
ATOM 1266 C C . GLN A 1 200 ? 196.773 184.002 129.858 1.00 42.97 193 GLN B C 1
ATOM 1267 O O . GLN A 1 200 ? 197.198 184.269 130.985 1.00 47.83 193 GLN B O 1
ATOM 1273 N N . LEU A 1 201 ? 195.740 183.176 129.672 1.00 42.23 194 LEU B N 1
ATOM 1274 C CA . LEU A 1 201 ? 195.103 182.549 130.825 1.00 39.57 194 LEU B CA 1
ATOM 1275 C C . LEU A 1 201 ? 195.989 181.460 131.422 1.00 41.02 194 LEU B C 1
ATOM 1276 O O . LEU A 1 201 ? 196.017 181.274 132.643 1.00 42.57 194 LEU B O 1
ATOM 1281 N N . THR A 1 202 ? 196.733 180.742 130.578 1.00 43.23 195 THR B N 1
ATOM 1282 C CA . THR A 1 202 ? 197.737 179.805 131.068 1.00 39.27 195 THR B CA 1
ATOM 1283 C C . THR A 1 202 ? 198.847 180.534 131.808 1.00 43.58 195 THR B C 1
ATOM 1284 O O . THR A 1 202 ? 199.330 180.055 132.838 1.00 48.37 195 THR B O 1
ATOM 1288 N N . ALA A 1 203 ? 199.266 181.693 131.298 1.00 40.11 196 ALA B N 1
ATOM 1289 C CA . ALA A 1 203 ? 200.257 182.491 132.010 1.00 38.84 196 ALA B CA 1
ATOM 1290 C C . ALA A 1 203 ? 199.729 182.941 133.367 1.00 42.12 196 ALA B C 1
ATOM 1291 O O . ALA A 1 203 ? 200.461 182.923 134.363 1.00 39.65 196 ALA B O 1
ATOM 1293 N N . 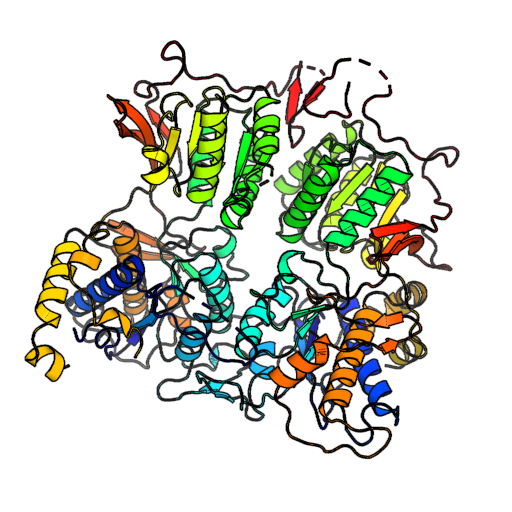ALA A 1 204 ? 198.459 183.348 133.426 1.00 41.49 197 ALA B N 1
ATOM 1294 C CA . ALA A 1 204 ? 197.867 183.757 134.697 1.00 39.03 197 ALA B CA 1
ATOM 1295 C C . ALA A 1 204 ? 197.792 182.593 135.677 1.00 39.39 197 ALA B C 1
ATOM 1296 O O . ALA A 1 204 ? 198.076 182.755 136.870 1.00 44.00 197 ALA B O 1
ATOM 1298 N N . ALA A 1 205 ? 197.403 181.411 135.196 1.00 39.38 198 ALA B N 1
ATOM 1299 C CA . ALA A 1 205 ? 197.340 180.241 136.065 1.00 36.12 198 ALA B CA 1
ATOM 1300 C C . ALA A 1 205 ? 198.726 179.837 136.551 1.00 36.61 198 ALA B C 1
ATOM 1301 O O . ALA A 1 205 ? 198.891 179.412 137.699 1.00 44.17 198 ALA B O 1
ATOM 1303 N N . GLU A 1 206 ? 199.737 179.964 135.691 1.00 39.03 199 GLU B N 1
ATOM 1304 C CA . GLU A 1 206 ? 201.110 179.699 136.104 1.00 37.28 199 GLU B CA 1
ATOM 1305 C C . GLU A 1 206 ? 201.579 180.706 137.146 1.00 33.87 199 GLU B C 1
ATOM 1306 O O . GLU A 1 206 ? 202.316 180.352 138.071 1.00 35.38 199 GLU B O 1
ATOM 1312 N N . LEU A 1 207 ? 201.180 181.970 136.997 1.00 34.46 200 LEU B N 1
ATOM 1313 C CA . LEU A 1 207 ? 201.520 182.981 137.993 1.00 34.08 200 LEU B CA 1
ATOM 1314 C C . LEU A 1 207 ? 200.858 182.678 139.330 1.00 33.18 200 LEU B C 1
ATOM 1315 O O . LEU A 1 207 ? 201.466 182.861 140.390 1.00 35.69 200 LEU B O 1
ATOM 1320 N N . LEU A 1 208 ? 199.603 182.225 139.298 1.00 31.06 201 LEU B N 1
ATOM 1321 C CA . LEU A 1 208 ? 198.926 181.836 140.530 1.00 25.79 201 LEU B CA 1
ATOM 1322 C C . LEU A 1 208 ? 199.610 180.644 141.184 1.00 30.40 201 LEU B C 1
ATOM 1323 O O . LEU A 1 208 ? 199.812 180.626 142.402 1.00 35.89 201 LEU B O 1
ATOM 1328 N N . GLN A 1 209 ? 199.971 179.636 140.391 1.00 28.88 202 GLN B N 1
ATOM 1329 C CA . GLN A 1 209 ? 200.573 178.431 140.950 1.00 30.21 202 GLN B CA 1
ATOM 1330 C C . GLN A 1 209 ? 201.972 178.701 141.491 1.00 36.12 202 GLN B C 1
ATOM 1331 O O . GLN A 1 209 ? 202.364 178.138 142.520 1.00 44.63 202 GLN B O 1
ATOM 1337 N N . GLU A 1 210 ? 202.742 179.556 140.816 1.00 34.61 203 GLU B N 1
ATOM 1338 C CA . GLU A 1 210 ? 204.096 179.848 141.274 1.00 38.14 203 GLU B CA 1
ATOM 1339 C C . GLU A 1 210 ? 204.089 180.668 142.557 1.00 40.85 203 GLU B C 1
ATOM 1340 O O . GLU A 1 210 ? 204.891 180.418 143.464 1.00 49.90 203 GLU B O 1
ATOM 1346 N N . PHE A 1 211 ? 203.188 181.645 142.658 1.00 33.56 204 PHE B N 1
ATOM 1347 C CA . PHE A 1 211 ? 203.157 182.517 143.824 1.00 29.73 204 PHE B CA 1
ATOM 1348 C C . PHE A 1 211 ? 202.477 181.876 145.024 1.00 30.27 204 PHE B C 1
ATOM 1349 O O . PHE A 1 211 ? 202.480 182.472 146.103 1.00 32.52 204 PHE B O 1
ATOM 1357 N N . GLY A 1 212 ? 201.902 180.690 144.869 1.00 31.74 205 GLY B N 1
ATOM 1358 C CA . GLY A 1 212 ? 201.238 180.022 145.964 1.00 29.03 205 GLY B CA 1
ATOM 1359 C C . GLY A 1 212 ? 199.792 180.401 146.164 1.00 30.60 205 GLY B C 1
ATOM 1360 O O . GLY A 1 212 ? 199.236 180.109 147.227 1.00 39.49 205 GLY B O 1
ATOM 1361 N N . TRP A 1 213 ? 199.165 181.043 145.183 1.00 24.59 206 TRP B N 1
ATOM 1362 C CA . TRP A 1 213 ? 197.776 181.479 145.298 1.00 26.25 206 TRP B CA 1
ATOM 1363 C C . TRP A 1 213 ? 196.872 180.391 144.738 1.00 30.05 206 TRP B C 1
ATOM 1364 O O . TRP A 1 213 ? 196.499 180.405 143.566 1.00 37.57 206 TRP B O 1
ATOM 1375 N N . ASN A 1 214 ? 196.506 179.434 145.589 1.00 28.98 207 ASN B N 1
ATOM 1376 C CA . ASN A 1 214 ? 195.631 178.340 145.194 1.00 28.86 207 ASN B CA 1
ATOM 1377 C C . ASN A 1 214 ? 194.215 178.495 145.737 1.00 30.37 207 ASN B C 1
ATOM 1378 O O . ASN A 1 214 ? 193.428 177.546 145.674 1.00 36.27 207 ASN B O 1
ATOM 1383 N N . TRP A 1 215 ? 193.875 179.673 146.263 1.00 26.18 208 TRP B N 1
ATOM 1384 C CA . TRP A 1 215 ? 192.522 179.981 146.740 1.00 26.55 208 TRP B CA 1
ATOM 1385 C C . TRP A 1 215 ? 192.183 181.374 146.220 1.00 29.66 208 TRP B C 1
ATOM 1386 O O . TRP A 1 215 ? 192.402 182.371 146.908 1.00 42.40 208 TRP B O 1
ATOM 1397 N N . VAL A 1 216 ? 191.644 181.438 145.008 1.00 30.50 209 VAL B N 1
ATOM 1398 C CA . VAL A 1 216 ? 191.416 182.701 144.321 1.00 28.52 209 VAL B CA 1
ATOM 1399 C C . VAL A 1 216 ? 189.969 182.767 143.864 1.00 27.75 209 VAL B C 1
ATOM 1400 O O . VAL A 1 216 ? 189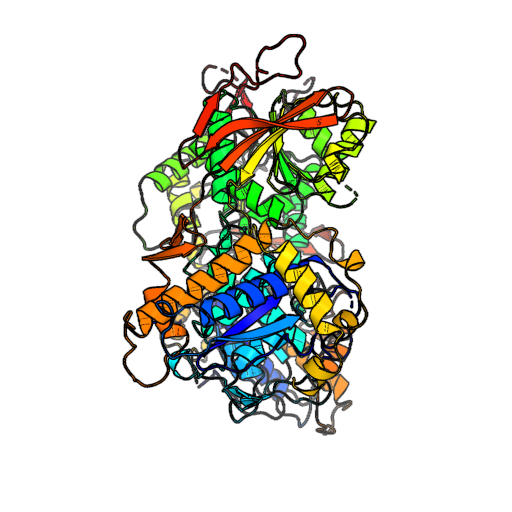.252 181.764 143.861 1.00 31.15 209 VAL B O 1
ATOM 1404 N N . ALA A 1 217 ? 189.540 183.964 143.481 1.00 30.46 210 ALA B N 1
ATOM 1405 C CA . ALA A 1 217 ? 188.223 184.190 142.904 1.00 29.49 210 ALA B CA 1
ATOM 1406 C C . ALA A 1 217 ? 188.394 184.611 141.453 1.00 31.37 210 ALA B C 1
ATOM 1407 O O . ALA A 1 217 ? 189.273 185.417 141.139 1.00 30.77 210 ALA B O 1
ATOM 1409 N N . ALA A 1 218 ? 187.570 184.057 140.573 1.00 32.61 211 ALA B N 1
ATOM 1410 C CA . ALA A 1 218 ? 187.659 184.324 139.147 1.00 32.08 211 ALA B CA 1
ATOM 1411 C C . ALA A 1 218 ? 186.407 185.047 138.674 1.00 34.80 211 ALA B C 1
ATOM 1412 O O . ALA A 1 218 ? 185.287 184.576 138.889 1.00 41.27 211 ALA B O 1
ATOM 1414 N N . LEU A 1 219 ? 186.608 186.192 138.031 1.00 29.82 212 LEU B N 1
ATOM 1415 C CA . LEU A 1 219 ? 185.525 187.006 137.507 1.00 37.11 212 LEU B CA 1
ATOM 1416 C C . LEU A 1 219 ? 185.746 187.232 136.020 1.00 40.64 212 LEU B C 1
ATOM 1417 O O . LEU A 1 219 ? 186.879 187.254 135.536 1.00 43.62 212 LEU B O 1
ATOM 1422 N N . GLY A 1 220 ? 184.647 187.398 135.298 1.00 41.69 213 GLY B N 1
ATOM 1423 C CA . GLY A 1 220 ? 184.722 187.678 133.879 1.00 41.99 213 GLY B CA 1
ATOM 1424 C C . GLY A 1 220 ? 183.546 188.521 133.450 1.00 52.47 213 GLY B C 1
ATOM 1425 O O . GLY A 1 220 ? 182.489 188.512 134.085 1.00 57.26 213 GLY B O 1
ATOM 1426 N N . SER A 1 221 ? 183.747 189.259 132.365 1.00 50.66 214 SER B N 1
ATOM 1427 C CA . SER A 1 221 ? 182.681 190.095 131.841 1.00 50.34 214 SER B CA 1
ATOM 1428 C C . SER A 1 221 ? 181.531 189.232 131.330 1.00 55.46 214 SER B C 1
ATOM 1429 O O . SER A 1 221 ? 181.722 188.112 130.851 1.00 60.28 214 SER B O 1
ATOM 1432 N N . ASP A 1 222 ? 180.314 189.768 131.447 1.00 54.57 215 ASP B N 1
ATOM 1433 C CA . ASP A 1 222 ? 179.130 189.008 131.065 1.00 57.76 215 ASP B CA 1
ATOM 1434 C C . ASP A 1 222 ? 179.053 188.752 129.565 1.00 62.46 215 ASP B C 1
ATOM 1435 O O . ASP A 1 222 ? 178.248 187.921 129.134 1.00 69.01 215 ASP B O 1
ATOM 1440 N N . ASP A 1 223 ? 179.861 189.439 128.763 1.00 56.27 216 ASP B N 1
ATOM 1441 C CA . ASP A 1 223 ? 179.889 189.169 127.336 1.00 56.76 216 ASP B CA 1
ATOM 1442 C C . ASP A 1 223 ? 180.598 187.843 127.062 1.00 59.79 216 ASP B C 1
ATOM 1443 O O . ASP A 1 223 ? 181.074 187.159 127.971 1.00 61.13 216 ASP B O 1
ATOM 1448 N N . GLU A 1 224 ? 180.668 187.484 125.778 1.00 61.94 217 GLU B N 1
ATOM 1449 C CA . GLU A 1 224 ? 181.257 186.205 125.393 1.00 68.11 217 GLU B CA 1
ATOM 1450 C C . GLU A 1 224 ? 182.729 186.119 125.771 1.00 64.07 217 GLU B C 1
ATOM 1451 O O . GLU A 1 224 ? 183.218 185.039 126.119 1.00 65.98 217 GLU B O 1
ATOM 1457 N N . TYR A 1 225 ? 183.448 187.240 125.702 1.00 57.47 218 TYR B N 1
ATOM 1458 C CA . TYR A 1 225 ? 184.871 187.248 126.025 1.00 54.21 218 TYR B CA 1
ATOM 1459 C C . TYR A 1 225 ? 185.110 186.790 127.460 1.00 59.35 218 TYR B C 1
ATOM 1460 O O . TYR A 1 225 ? 185.908 185.878 127.713 1.00 62.80 218 TYR B O 1
ATOM 1469 N N . GLY A 1 226 ? 184.390 187.388 128.409 1.00 54.75 219 GLY B N 1
ATOM 1470 C CA . GLY A 1 226 ? 184.561 187.013 129.801 1.00 52.16 219 GLY B CA 1
ATOM 1471 C C . GLY A 1 226 ? 184.105 185.598 130.098 1.00 52.21 219 GLY B C 1
ATOM 1472 O O . GLY A 1 226 ? 184.730 184.894 130.892 1.00 58.19 219 GLY B O 1
ATOM 1473 N N . ARG A 1 227 ? 183.006 185.164 129.477 1.00 52.07 220 ARG B N 1
ATOM 1474 C CA . ARG A 1 227 ? 182.514 183.810 129.718 1.00 55.38 220 ARG B CA 1
ATOM 1475 C C . ARG A 1 227 ? 183.486 182.759 129.198 1.00 55.11 220 ARG B C 1
ATOM 1476 O O . ARG A 1 227 ? 183.746 181.755 129.874 1.00 56.60 220 ARG B O 1
ATOM 1484 N N . GLN A 1 228 ? 184.034 182.965 127.998 1.00 55.23 221 GLN B N 1
ATOM 1485 C CA . GLN A 1 228 ? 185.025 182.029 127.478 1.00 55.41 221 GLN B CA 1
ATOM 1486 C C . GLN A 1 228 ? 186.296 182.046 128.318 1.00 50.22 221 GLN B C 1
ATOM 1487 O O . GLN A 1 228 ? 186.900 180.993 128.563 1.00 54.30 221 GLN B O 1
ATOM 1493 N N . GLY A 1 229 ? 186.721 183.229 128.766 1.00 47.69 222 GLY B N 1
ATOM 1494 C CA . GLY A 1 229 ? 187.875 183.291 129.646 1.00 46.95 222 GLY B CA 1
ATOM 1495 C C . GLY A 1 229 ? 187.655 182.543 130.946 1.00 46.09 222 GLY B C 1
ATOM 1496 O O . GLY A 1 229 ? 188.536 181.818 131.414 1.00 48.56 222 GLY B O 1
ATOM 1497 N N . LEU A 1 230 ? 186.470 182.701 131.539 1.00 46.40 223 LEU B N 1
ATOM 1498 C CA . LEU A 1 230 ? 186.141 181.975 132.759 1.00 46.74 223 LEU B CA 1
ATOM 1499 C C . LEU A 1 230 ? 186.136 180.472 132.522 1.00 47.96 223 LEU B C 1
ATOM 1500 O O . LEU A 1 230 ? 186.662 179.706 133.338 1.00 50.78 223 LEU B O 1
ATOM 1505 N N . SER A 1 231 ? 185.547 180.032 131.408 1.00 47.50 224 SER B N 1
ATOM 1506 C CA . SER A 1 231 ? 185.476 178.604 131.122 1.00 45.84 224 SER B CA 1
ATOM 1507 C C . SER A 1 231 ? 186.864 178.007 130.929 1.00 44.84 224 SER B C 1
ATOM 1508 O O . SER A 1 231 ? 187.134 176.887 131.378 1.00 45.21 224 SER B O 1
ATOM 1511 N N . ILE A 1 232 ? 187.757 178.734 130.256 1.00 45.21 225 ILE B N 1
ATOM 1512 C CA . ILE A 1 232 ? 189.114 178.235 130.058 1.00 45.58 225 ILE B CA 1
ATOM 1513 C C . ILE A 1 232 ? 189.872 178.207 131.381 1.00 45.22 225 ILE B C 1
ATOM 1514 O O . ILE A 1 232 ? 190.560 177.225 131.704 1.00 43.63 225 ILE B O 1
ATOM 1519 N N . PHE A 1 233 ? 189.754 179.280 132.168 1.00 43.91 226 PHE B N 1
ATOM 1520 C CA . PHE A 1 233 ? 190.492 179.360 133.419 1.00 40.09 226 PHE B CA 1
ATOM 1521 C C . PHE A 1 233 ? 190.011 178.326 134.424 1.00 41.19 226 PHE B C 1
ATOM 1522 O O . PHE A 1 233 ? 190.794 177.890 135.270 1.00 40.56 226 PHE B O 1
ATOM 1530 N N . SER A 1 234 ? 188.742 177.920 134.354 1.00 42.74 227 SER B N 1
ATOM 1531 C CA . SER A 1 234 ? 188.263 176.860 135.235 1.00 42.65 227 SER B CA 1
ATOM 1532 C C . SER A 1 234 ? 189.066 175.581 135.034 1.00 45.23 227 SER B C 1
ATOM 1533 O O . SER A 1 234 ? 189.577 174.993 135.995 1.00 46.92 227 SER B O 1
ATOM 1536 N N . ALA A 1 235 ? 189.191 175.140 133.781 1.00 43.00 228 ALA B N 1
ATOM 1537 C CA . ALA A 1 235 ? 189.953 173.934 133.486 1.00 36.96 228 ALA B CA 1
ATOM 1538 C C . ALA A 1 235 ? 191.428 174.117 133.814 1.00 38.37 228 ALA B C 1
ATOM 1539 O O . ALA A 1 235 ? 192.065 173.206 134.357 1.00 40.79 228 ALA B O 1
ATOM 1541 N N . LEU A 1 236 ? 191.989 175.286 133.492 1.00 38.87 229 LEU B N 1
ATOM 1542 C CA . LEU A 1 236 ? 193.400 175.521 133.786 1.00 38.41 229 LEU B CA 1
ATOM 1543 C C . LEU A 1 236 ? 193.675 175.444 135.285 1.00 43.85 229 LEU B C 1
ATOM 1544 O O . LEU A 1 236 ? 194.648 174.811 135.715 1.00 44.56 229 LEU B O 1
ATOM 1549 N N . ALA A 1 237 ? 192.821 176.074 136.095 1.00 42.56 230 ALA B N 1
ATOM 1550 C CA . ALA A 1 237 ? 192.988 176.043 137.542 1.00 37.69 230 ALA B CA 1
ATOM 1551 C C . ALA A 1 237 ? 192.802 174.635 138.087 1.00 35.64 230 ALA B C 1
ATOM 1552 O O . ALA A 1 237 ? 193.590 174.173 138.918 1.00 39.01 230 ALA B O 1
ATOM 1554 N N . ALA A 1 238 ? 191.764 173.933 137.628 1.00 36.72 231 ALA B N 1
ATOM 1555 C CA . ALA A 1 238 ? 191.541 172.568 138.089 1.00 37.87 231 ALA B CA 1
ATOM 1556 C C . ALA A 1 238 ? 192.720 171.667 137.759 1.00 43.58 231 ALA B C 1
ATOM 1557 O O . ALA A 1 238 ? 193.039 170.755 138.529 1.00 47.22 231 ALA B O 1
ATOM 1559 N N . ALA A 1 239 ? 193.378 171.901 136.621 1.00 47.70 232 ALA B N 1
ATOM 1560 C CA . ALA A 1 239 ? 194.551 171.110 136.277 1.00 41.58 232 ALA B CA 1
ATOM 1561 C C . ALA A 1 239 ? 195.776 171.520 137.085 1.00 43.19 232 ALA B C 1
ATOM 1562 O O . ALA A 1 239 ? 196.641 170.681 137.358 1.00 45.86 232 ALA B O 1
ATOM 1564 N N . ARG A 1 240 ? 195.875 172.790 137.473 1.00 45.06 233 ARG B N 1
ATOM 1565 C CA . ARG A 1 240 ? 197.066 173.296 138.144 1.00 42.61 233 ARG B CA 1
ATOM 1566 C C . ARG A 1 240 ? 196.965 173.263 139.664 1.00 45.00 233 ARG B C 1
ATOM 1567 O O . ARG A 1 240 ? 197.894 173.715 140.340 1.00 40.80 233 ARG B O 1
ATOM 1575 N N . GLY A 1 241 ? 195.870 172.744 140.217 1.00 40.37 234 GLY B N 1
ATOM 1576 C CA . GLY A 1 241 ? 195.685 172.663 141.648 1.00 34.02 234 GLY B CA 1
ATOM 1577 C C . GLY A 1 241 ? 195.077 173.896 142.286 1.00 36.83 234 GLY B C 1
ATOM 1578 O O . GLY A 1 241 ? 194.991 173.970 143.513 1.00 47.26 234 GLY B O 1
ATOM 1579 N N . ILE A 1 242 ? 194.662 174.870 141.479 1.00 38.32 235 ILE B N 1
ATOM 1580 C CA . ILE A 1 242 ? 194.004 176.056 142.006 1.00 30.68 235 ILE B CA 1
ATOM 1581 C C . ILE A 1 242 ? 192.503 175.824 142.067 1.00 35.34 235 ILE B C 1
ATOM 1582 O O . ILE A 1 242 ? 191.889 175.329 141.114 1.00 39.99 235 ILE B O 1
ATOM 1587 N N . CYS A 1 243 ? 191.895 176.169 143.193 1.00 37.19 236 CYS B N 1
ATOM 1588 C CA . CYS A 1 243 ? 190.445 176.126 143.294 1.00 43.81 236 CYS B CA 1
ATOM 1589 C C . CYS A 1 243 ? 189.870 177.531 143.336 1.00 36.25 236 CYS B C 1
ATOM 1590 O O . CYS A 1 243 ? 190.422 178.430 143.969 1.00 33.77 236 CYS B O 1
ATOM 1593 N N . ILE A 1 244 ? 188.765 177.704 142.631 1.00 35.12 237 ILE B N 1
ATOM 1594 C CA . ILE A 1 244 ? 188.086 178.984 142.549 1.00 34.02 237 ILE B CA 1
ATOM 1595 C C . ILE A 1 244 ? 187.057 179.065 143.665 1.00 38.83 237 ILE B C 1
ATOM 1596 O O . ILE A 1 244 ? 186.148 178.236 143.741 1.00 49.81 237 ILE B O 1
ATOM 1601 N N . ALA A 1 245 ? 187.214 180.052 144.546 1.00 32.22 238 ALA B N 1
ATOM 1602 C CA . ALA A 1 245 ? 186.252 180.273 145.616 1.00 31.48 238 ALA B CA 1
ATOM 1603 C C . ALA A 1 245 ? 184.899 180.698 145.061 1.00 36.09 238 ALA B C 1
ATOM 1604 O O . ALA A 1 245 ? 183.854 180.222 145.515 1.00 40.30 238 ALA B O 1
ATOM 1606 N N . HIS A 1 246 ? 184.903 181.601 144.084 1.00 38.04 239 HIS B N 1
ATOM 1607 C CA . HIS A 1 246 ? 183.675 182.115 143.496 1.00 40.70 239 HIS B CA 1
ATOM 1608 C C . HIS A 1 246 ? 183.926 182.395 142.026 1.00 43.81 239 HIS B C 1
ATOM 1609 O O . HIS A 1 246 ? 185.010 182.853 141.658 1.00 40.65 239 HIS B O 1
ATOM 1616 N N . GLU A 1 247 ? 182.926 182.125 141.196 1.00 50.04 240 GLU B N 1
ATOM 1617 C CA . GLU A 1 247 ? 183.030 182.264 139.747 1.00 46.03 240 GLU B CA 1
ATOM 1618 C C . GLU A 1 247 ? 181.808 183.045 139.277 1.00 52.92 240 GLU B C 1
ATOM 1619 O O . GLU A 1 247 ? 180.730 182.482 139.087 1.00 59.69 240 GLU B O 1
ATOM 1625 N N . GLY A 1 248 ? 181.982 184.353 139.093 1.00 52.27 241 GLY B N 1
ATOM 1626 C CA . GLY A 1 248 ? 180.893 185.234 138.747 1.00 51.55 241 GLY B CA 1
ATOM 1627 C C . GLY A 1 248 ? 181.141 185.991 137.455 1.00 48.57 241 GLY B C 1
ATOM 1628 O O . GLY A 1 248 ? 182.264 186.078 136.954 1.00 48.99 241 GLY B O 1
ATOM 1629 N N . LEU A 1 249 ? 180.053 186.540 136.923 1.00 52.23 242 LEU B N 1
ATOM 1630 C CA . LEU A 1 249 ? 180.082 187.353 135.718 1.00 52.97 242 LEU B CA 1
ATOM 1631 C C . LEU A 1 249 ? 179.699 188.776 136.086 1.00 54.16 242 LEU B C 1
ATOM 1632 O O . LEU A 1 249 ? 178.640 189.003 136.678 1.00 56.73 242 LEU B O 1
ATOM 1637 N N . VAL A 1 250 ? 180.558 189.727 135.743 1.00 55.51 243 VAL B N 1
ATOM 1638 C CA . VAL A 1 250 ? 180.347 191.136 136.057 1.00 61.50 243 VAL B CA 1
ATOM 1639 C C . VAL A 1 250 ? 179.588 191.774 134.894 1.00 64.95 243 VAL B C 1
ATOM 1640 O O . VAL A 1 250 ? 180.051 191.687 133.748 1.00 67.56 243 VAL B O 1
ATOM 1644 N N . PRO A 1 251 ? 178.428 192.378 135.132 1.00 67.98 244 PRO B N 1
ATOM 1645 C CA . PRO A 1 251 ? 177.654 192.950 134.026 1.00 71.10 244 PRO B CA 1
ATOM 1646 C C . PRO A 1 251 ? 178.325 194.177 133.432 1.00 74.43 244 PRO B C 1
ATOM 1647 O O . PRO A 1 251 ? 179.058 194.906 134.104 1.00 72.36 244 PRO B O 1
ATOM 1651 N N . LEU A 1 252 ? 178.064 194.396 132.145 1.00 71.30 245 LEU B N 1
ATOM 1652 C CA . LEU A 1 252 ? 178.523 195.601 131.475 1.00 72.30 245 LEU B CA 1
ATOM 1653 C C . LEU A 1 252 ? 177.594 196.770 131.800 1.00 77.92 245 LEU B C 1
ATOM 1654 O O . LEU A 1 252 ? 176.388 196.581 131.981 1.00 77.54 245 LEU B O 1
ATOM 1659 N N . PRO A 1 253 ? 178.132 197.995 131.879 1.00 82.50 246 PRO B N 1
ATOM 1660 C CA . PRO A 1 253 ? 177.313 199.169 132.202 1.00 87.70 246 PRO B CA 1
ATOM 1661 C C . PRO A 1 253 ? 176.303 199.509 131.109 1.00 90.73 246 PRO B C 1
ATOM 1662 O O . PRO A 1 253 ? 176.502 199.116 129.960 1.00 87.53 246 PRO B O 1
ATOM 1666 N N . LYS A 1 262 ? 173.612 191.886 141.312 1.00 90.05 255 LYS B N 1
ATOM 1667 C CA . LYS A 1 262 ? 174.387 192.492 140.237 1.00 91.24 255 LYS B CA 1
ATOM 1668 C C . LYS A 1 262 ? 175.864 192.619 140.614 1.00 91.79 255 LYS B C 1
ATOM 1669 O O . LYS A 1 262 ? 176.453 191.684 141.160 1.00 92.07 255 LYS B O 1
ATOM 1675 N N . VAL A 1 263 ? 176.461 193.771 140.301 1.00 88.42 256 VAL B N 1
ATOM 1676 C CA . VAL A 1 263 ? 177.854 194.017 140.662 1.00 81.40 256 VAL B CA 1
ATOM 1677 C C . VAL A 1 263 ? 178.022 193.989 142.177 1.00 81.87 256 VAL B C 1
ATOM 1678 O O . VAL A 1 263 ? 179.027 193.488 142.699 1.00 81.33 256 VAL B O 1
ATOM 1682 N N . GLN A 1 264 ? 177.035 194.514 142.909 1.00 83.76 257 GLN B N 1
ATOM 1683 C CA . GLN A 1 264 ? 177.075 194.446 144.365 1.00 77.96 257 GLN B CA 1
ATOM 1684 C C . GLN A 1 264 ? 177.095 193.001 144.840 1.00 77.38 257 GLN B C 1
ATOM 1685 O O . GLN A 1 264 ? 177.863 192.642 145.737 1.00 78.92 257 GLN B O 1
ATOM 1691 N N . ASP A 1 265 ? 176.259 192.153 144.238 1.00 80.59 258 ASP B N 1
ATOM 1692 C CA . ASP A 1 265 ? 176.242 190.742 144.610 1.00 82.41 258 ASP B CA 1
ATOM 1693 C C . ASP A 1 265 ? 177.565 190.065 144.278 1.00 80.47 258 ASP B C 1
ATOM 1694 O O . ASP A 1 265 ? 178.053 189.234 145.052 1.00 78.56 258 ASP B O 1
ATOM 1699 N N . VAL A 1 266 ? 178.158 190.401 143.130 1.00 79.52 259 VAL B N 1
ATOM 1700 C CA . VAL A 1 266 ? 179.420 189.780 142.736 1.00 78.02 259 VAL B CA 1
ATOM 1701 C C . VAL A 1 266 ? 180.529 190.150 143.714 1.00 71.03 259 VAL B C 1
ATOM 1702 O O . VAL A 1 266 ? 181.280 189.282 144.182 1.00 69.17 259 VAL B O 1
ATOM 1706 N N . LEU A 1 267 ? 180.590 191.420 144.072 1.00 70.92 260 LEU B N 1
ATOM 1707 C CA . LEU A 1 267 ? 181.640 191.871 145.010 1.00 70.68 260 LEU B CA 1
ATOM 1708 C C . LEU A 1 267 ? 181.351 191.329 146.412 1.00 67.27 260 LEU B C 1
ATOM 1709 O O . LEU A 1 267 ? 182.317 191.112 147.149 1.00 67.24 260 LEU B O 1
ATOM 1714 N N . HIS A 1 268 ? 180.080 191.134 146.765 1.00 71.32 261 HIS B N 1
ATOM 1715 C CA . HIS A 1 268 ? 179.741 190.553 148.059 1.00 69.64 261 HIS B CA 1
ATOM 1716 C C . HIS A 1 268 ? 180.164 189.093 148.133 1.00 69.48 261 HIS B C 1
ATOM 1717 O O . HIS A 1 268 ? 180.678 188.641 149.161 1.00 68.22 261 HIS B O 1
ATOM 1724 N N . GLN A 1 269 ? 179.953 188.337 147.053 1.00 70.03 262 GLN B N 1
ATOM 1725 C CA . GLN A 1 269 ? 180.402 186.949 147.031 1.00 61.47 262 GLN B CA 1
ATOM 1726 C C . GLN A 1 269 ? 181.921 186.858 147.038 1.00 60.76 262 GLN B C 1
ATOM 1727 O O . GLN A 1 269 ? 182.492 185.946 147.648 1.00 65.10 262 GLN B O 1
ATOM 1733 N N . VAL A 1 270 ? 182.596 187.785 146.356 1.00 61.37 263 VAL B N 1
ATOM 1734 C CA . VAL A 1 270 ? 184.056 187.808 146.389 1.00 57.36 263 VAL B CA 1
ATOM 1735 C C . VAL A 1 270 ? 184.552 188.073 147.806 1.00 58.49 263 VAL B C 1
ATOM 1736 O O . VAL A 1 270 ? 185.510 187.447 148.274 1.00 54.18 263 VAL B O 1
ATOM 1740 N N . ASN A 1 271 ? 183.901 188.998 148.512 1.00 62.80 264 ASN B N 1
ATOM 1741 C CA . ASN A 1 271 ? 184.297 189.322 149.878 1.00 63.18 264 ASN B CA 1
ATOM 1742 C C . ASN A 1 271 ? 183.922 188.214 150.855 1.00 62.55 264 ASN B C 1
ATOM 1743 O O . ASN A 1 271 ? 184.567 188.069 151.900 1.00 59.44 264 ASN B O 1
ATOM 1748 N N . GLN A 1 272 ? 182.888 187.432 150.536 1.00 61.81 265 GLN B N 1
ATOM 1749 C CA . GLN A 1 272 ? 182.445 186.369 151.432 1.00 63.86 265 GLN B CA 1
ATOM 1750 C C . GLN A 1 272 ? 183.542 185.336 151.647 1.00 60.90 265 GLN B C 1
ATOM 1751 O O . GLN A 1 272 ? 183.751 184.865 152.771 1.00 62.14 265 GLN B O 1
ATOM 1757 N N . SER A 1 273 ? 184.244 184.965 150.584 1.00 57.97 266 SER B N 1
ATOM 1758 C CA . SER A 1 273 ? 185.422 184.124 150.712 1.00 50.11 266 SER B CA 1
ATOM 1759 C C . SER A 1 273 ? 186.616 184.957 151.163 1.00 53.35 266 SER B C 1
ATOM 1760 O O . SER A 1 273 ? 186.695 186.160 150.904 1.00 57.92 266 SER B O 1
ATOM 1763 N N . SER A 1 274 ? 187.549 184.304 151.856 1.00 53.53 267 SER B N 1
ATOM 1764 C CA . SER A 1 274 ? 188.750 184.968 152.366 1.00 52.42 267 SER B CA 1
ATOM 1765 C C . SER A 1 274 ? 189.806 185.021 151.262 1.00 50.40 267 SER B C 1
ATOM 1766 O O . SER A 1 274 ? 190.955 184.604 151.418 1.00 56.40 267 SER B O 1
ATOM 1769 N N . VAL A 1 275 ? 189.390 185.568 150.124 1.00 42.03 268 VAL B N 1
ATOM 1770 C CA . VAL A 1 275 ? 190.181 185.574 148.901 1.00 35.93 268 VAL B CA 1
ATOM 1771 C C . VAL A 1 275 ? 190.938 186.890 148.819 1.00 41.33 268 VAL B C 1
ATOM 1772 O O . VAL A 1 275 ? 190.343 187.967 148.946 1.00 49.08 268 VAL B O 1
ATOM 1776 N N . GLN A 1 276 ? 192.250 186.799 148.623 1.00 37.29 269 GLN B N 1
ATOM 1777 C CA . GLN A 1 276 ? 193.120 187.958 148.494 1.00 35.84 269 GLN B CA 1
ATOM 1778 C C . GLN A 1 276 ? 193.523 188.234 147.054 1.00 31.76 269 GLN B C 1
ATOM 1779 O O . GLN A 1 276 ? 194.038 189.315 146.767 1.00 31.34 269 GLN B O 1
ATOM 1785 N N . VAL A 1 277 ? 193.315 187.280 146.150 1.00 29.84 270 VAL B N 1
ATOM 1786 C CA . VAL A 1 277 ? 193.689 187.406 144.747 1.00 25.09 270 VAL B CA 1
ATOM 1787 C C . VAL A 1 277 ? 192.459 187.141 143.896 1.00 25.38 270 VAL B C 1
ATOM 1788 O O . VAL A 1 277 ? 191.828 186.086 144.018 1.00 27.64 270 VAL B O 1
ATOM 1792 N N . VAL A 1 278 ? 192.129 188.093 143.029 1.00 28.10 271 VAL B N 1
ATOM 1793 C CA . VAL A 1 278 ? 190.988 187.993 142.130 1.00 25.54 271 VAL B CA 1
ATOM 1794 C C . VAL A 1 278 ? 191.509 188.108 140.707 1.00 30.84 271 VAL B C 1
ATOM 1795 O O . VAL A 1 278 ? 192.263 189.035 140.395 1.00 35.60 271 VAL B O 1
ATOM 1799 N N . LEU A 1 279 ? 191.119 187.170 139.852 1.00 29.60 272 LEU B N 1
ATOM 1800 C CA . LEU A 1 279 ? 191.419 187.231 138.427 1.00 30.49 272 LEU B CA 1
ATOM 1801 C C . LEU A 1 279 ? 190.233 187.883 137.730 1.00 29.91 272 LEU B C 1
ATOM 1802 O O . LEU A 1 279 ? 189.122 187.350 137.756 1.00 34.93 272 LEU B O 1
ATOM 1807 N N . LEU A 1 280 ? 190.466 189.041 137.117 1.00 26.82 273 LEU B N 1
ATOM 1808 C CA . LEU A 1 280 ? 189.412 189.776 136.424 1.00 31.44 273 LEU B CA 1
ATOM 1809 C C . LEU A 1 280 ? 189.687 189.706 134.925 1.00 34.97 273 LEU B C 1
ATOM 1810 O O . LEU A 1 280 ? 190.434 190.502 134.358 1.00 39.99 273 LEU B O 1
ATOM 1815 N N . PHE A 1 281 ? 189.064 188.723 134.278 1.00 33.67 274 PHE B N 1
ATOM 1816 C CA . PHE A 1 281 ? 189.156 188.567 132.828 1.00 36.93 274 PHE B CA 1
ATOM 1817 C C . PHE A 1 281 ? 187.927 189.216 132.201 1.00 41.98 274 PHE B C 1
ATOM 1818 O O . PHE A 1 281 ? 186.994 188.557 131.741 1.00 49.82 274 PHE B O 1
ATOM 1826 N N . ALA A 1 282 ? 187.941 190.545 132.179 1.00 40.90 275 ALA B N 1
ATOM 1827 C CA . ALA A 1 282 ? 186.807 191.331 131.724 1.00 43.04 275 ALA B CA 1
ATOM 1828 C C . ALA A 1 282 ? 187.273 192.384 130.732 1.00 49.55 275 ALA B C 1
ATOM 1829 O O . ALA A 1 282 ? 188.466 192.670 130.607 1.00 52.49 275 ALA B O 1
ATOM 1831 N N . SER A 1 283 ? 186.307 192.961 130.023 1.00 51.79 276 SER B N 1
ATOM 1832 C CA . SER A 1 283 ? 186.589 194.027 129.078 1.00 53.72 276 SER B CA 1
ATOM 1833 C C . SER A 1 283 ? 186.823 195.339 129.825 1.00 55.60 276 SER B C 1
ATOM 1834 O O . SER A 1 283 ? 186.763 195.409 131.055 1.00 56.41 276 SER B O 1
ATOM 1837 N N . VAL A 1 284 ? 187.097 196.397 129.062 1.00 54.08 277 VAL B N 1
ATOM 1838 C CA . VAL A 1 284 ? 187.453 197.678 129.664 1.00 52.40 277 VAL B CA 1
ATOM 1839 C C . VAL A 1 284 ? 186.275 198.261 130.435 1.00 52.60 277 VAL B C 1
ATOM 1840 O O . VAL A 1 284 ? 186.434 198.766 131.551 1.00 53.39 277 VAL B O 1
ATOM 1844 N N . HIS A 1 285 ? 185.076 198.200 129.857 1.00 55.75 278 HIS B N 1
ATOM 1845 C CA . HIS A 1 285 ? 183.928 198.858 130.474 1.00 55.67 278 HIS B CA 1
ATOM 1846 C C . HIS A 1 285 ? 183.427 198.092 131.693 1.00 59.56 278 HIS B C 1
ATOM 1847 O O . HIS A 1 285 ? 183.088 198.695 132.716 1.00 58.79 278 HIS B O 1
ATOM 1854 N N . ALA A 1 286 ? 183.368 196.761 131.603 1.00 60.68 279 ALA B N 1
ATOM 1855 C CA . ALA A 1 286 ? 182.951 195.964 132.754 1.00 49.73 279 ALA B CA 1
ATOM 1856 C C . ALA A 1 286 ? 183.941 196.096 133.905 1.00 47.92 279 ALA B C 1
ATOM 1857 O O . ALA A 1 286 ? 183.542 196.237 135.070 1.00 52.41 279 ALA B O 1
ATOM 1859 N N . ALA A 1 287 ? 185.239 196.054 133.596 1.00 47.42 280 ALA B N 1
ATOM 1860 C CA . ALA A 1 287 ? 186.252 196.243 134.627 1.00 48.17 280 ALA B CA 1
ATOM 1861 C C . ALA A 1 287 ? 186.166 197.636 135.231 1.00 52.10 280 ALA B C 1
ATOM 1862 O O . ALA A 1 287 ? 186.307 197.801 136.447 1.00 53.72 280 ALA B O 1
ATOM 1864 N N . HIS A 1 288 ? 185.934 198.653 134.398 1.00 52.83 281 HIS B N 1
ATOM 1865 C CA . HIS A 1 288 ? 185.799 200.012 134.908 1.00 49.82 281 HIS B CA 1
ATOM 1866 C C . HIS A 1 288 ? 184.591 200.141 135.826 1.00 53.60 281 HIS B C 1
ATOM 1867 O O . HIS A 1 288 ? 184.663 200.805 136.864 1.00 60.12 281 HIS B O 1
ATOM 1874 N N . ALA A 1 289 ? 183.469 199.521 135.457 1.00 50.55 282 ALA B N 1
ATOM 1875 C CA . ALA A 1 289 ? 182.287 199.563 136.311 1.00 49.65 282 ALA B CA 1
ATOM 1876 C C . ALA A 1 289 ? 182.549 198.886 137.649 1.00 59.06 282 ALA B C 1
ATOM 1877 O O . ALA A 1 289 ? 182.220 199.437 138.711 1.00 68.68 282 ALA B O 1
ATOM 1879 N N . LEU A 1 290 ? 183.157 197.696 137.620 1.00 52.52 283 LEU B N 1
ATOM 1880 C CA . LEU A 1 290 ? 183.466 197.000 138.864 1.00 51.77 283 LEU B CA 1
ATOM 1881 C C . LEU A 1 290 ? 184.408 197.818 139.735 1.00 52.69 283 LEU B C 1
ATOM 1882 O O . LEU A 1 290 ? 184.213 197.917 140.952 1.00 59.01 283 LEU B O 1
ATOM 1887 N N . PHE A 1 291 ? 185.436 198.412 139.128 1.00 47.73 284 PHE B N 1
ATOM 1888 C CA . PHE A 1 291 ? 186.424 199.150 139.904 1.00 47.37 284 PHE B CA 1
ATOM 1889 C C . PHE A 1 291 ? 185.843 200.441 140.457 1.00 59.05 284 PHE B C 1
ATOM 1890 O O . PHE A 1 291 ? 186.152 200.825 141.587 1.00 64.60 284 PHE B O 1
ATOM 1898 N N . ASN A 1 292 ? 184.986 201.119 139.691 1.00 60.37 285 ASN B N 1
ATOM 1899 C CA . ASN A 1 292 ? 184.304 202.291 140.224 1.00 64.21 285 ASN B CA 1
ATOM 1900 C C . ASN A 1 292 ? 183.435 201.918 141.415 1.00 70.76 285 ASN B C 1
ATOM 1901 O O . ASN A 1 292 ? 183.441 202.607 142.443 1.00 74.79 285 ASN B O 1
ATOM 1906 N N . TYR A 1 293 ? 182.677 200.823 141.300 1.00 67.01 286 TYR B N 1
ATOM 1907 C CA . TYR A 1 293 ? 181.828 200.420 142.416 1.00 63.41 286 TYR B CA 1
ATOM 1908 C C . TYR A 1 293 ? 182.659 200.074 143.644 1.00 66.73 286 TYR B C 1
ATOM 1909 O O . TYR A 1 293 ? 182.329 200.488 144.760 1.00 72.60 286 TYR B O 1
ATOM 1918 N N . SER A 1 294 ? 183.746 199.322 143.461 1.00 65.48 287 SER B N 1
ATOM 1919 C CA . SER A 1 294 ? 184.546 198.910 144.610 1.00 63.53 287 SER B CA 1
ATOM 1920 C C . SER A 1 294 ? 185.335 200.073 145.200 1.00 63.21 287 SER B C 1
ATOM 1921 O O . SER A 1 294 ? 185.680 200.045 146.386 1.00 66.34 287 SER B O 1
ATOM 1924 N N . ILE A 1 295 ? 185.638 201.096 144.398 1.00 61.53 288 ILE B N 1
ATOM 1925 C CA . ILE A 1 295 ? 186.242 202.311 144.937 1.00 67.76 288 ILE B CA 1
ATOM 1926 C C . ILE A 1 295 ? 185.223 203.082 145.764 1.00 73.08 288 ILE B C 1
ATOM 1927 O O . ILE A 1 295 ? 185.530 203.573 146.858 1.00 75.02 288 ILE B O 1
ATOM 1932 N N . SER A 1 296 ? 183.991 203.193 145.258 1.00 71.03 289 SER B N 1
ATOM 1933 C CA . SER A 1 296 ? 182.942 203.880 146.002 1.00 67.58 289 SER B CA 1
ATOM 1934 C C . SER A 1 296 ? 182.560 203.126 147.270 1.00 72.26 289 SER B C 1
ATOM 1935 O O . SER A 1 296 ? 182.139 203.743 148.254 1.00 72.91 289 SER B O 1
ATOM 1938 N N . SER A 1 297 ? 182.705 201.804 147.272 1.00 70.06 290 SER B N 1
ATOM 1939 C CA . SER A 1 297 ? 182.320 200.973 148.405 1.00 70.19 290 SER B CA 1
ATOM 1940 C C . SER A 1 297 ? 183.458 200.769 149.400 1.00 73.53 290 SER B C 1
ATOM 1941 O O . SER A 1 297 ? 183.251 200.128 150.436 1.00 75.03 290 SER B O 1
ATOM 1944 N N . ARG A 1 298 ? 184.635 201.337 149.132 1.00 71.85 291 ARG B N 1
ATOM 1945 C CA . ARG A 1 298 ? 185.804 201.210 150.002 1.00 75.53 291 ARG B CA 1
ATOM 1946 C C . ARG A 1 298 ? 186.159 199.737 150.219 1.00 72.58 291 ARG B C 1
ATOM 1947 O O . ARG A 1 298 ? 186.470 199.296 151.327 1.00 71.73 291 ARG B O 1
ATOM 1955 N N . LEU A 1 299 ? 186.088 198.974 149.131 1.00 62.79 292 LEU B N 1
ATOM 1956 C CA . LEU A 1 299 ? 186.428 197.559 149.173 1.00 54.40 292 LEU B CA 1
ATOM 1957 C C . LEU A 1 299 ? 187.931 197.387 149.389 1.00 55.64 292 LEU B C 1
ATOM 1958 O O . LEU A 1 299 ? 188.749 198.145 148.861 1.00 60.30 292 LEU B O 1
ATOM 1963 N N . SER A 1 300 ? 188.286 196.383 150.190 1.00 53.26 293 SER B N 1
ATOM 1964 C CA . SER A 1 300 ? 189.656 196.232 150.659 1.00 53.08 293 SER B CA 1
ATOM 1965 C C . SER A 1 300 ? 190.606 195.922 149.502 1.00 53.06 293 SER B C 1
ATOM 1966 O O . SER A 1 300 ? 190.204 195.329 148.499 1.00 52.41 293 SER B O 1
ATOM 1969 N N . PRO A 1 301 ? 191.873 196.325 149.611 1.00 50.00 294 PRO B N 1
ATOM 1970 C CA . PRO A 1 301 ? 192.825 196.054 148.529 1.00 45.84 294 PRO B CA 1
ATOM 1971 C C . PRO A 1 301 ? 193.000 194.563 148.284 1.00 47.96 294 PRO B C 1
ATOM 1972 O O . PRO A 1 301 ? 192.998 193.750 149.210 1.00 50.34 294 PRO B O 1
ATOM 1976 N N . LYS A 1 302 ? 193.157 194.213 147.011 1.00 45.02 295 LYS B N 1
ATOM 1977 C CA . LYS A 1 302 ? 193.352 192.834 146.592 1.00 33.27 295 LYS B CA 1
ATOM 1978 C C . LYS A 1 302 ? 194.361 192.797 145.457 1.00 27.21 295 LYS B C 1
ATOM 1979 O O . LYS A 1 302 ? 194.663 193.817 144.838 1.00 36.50 295 LYS B O 1
ATOM 1985 N N . VAL A 1 303 ? 194.896 191.608 145.197 1.00 28.35 296 VAL B N 1
ATOM 1986 C CA . VAL A 1 303 ? 195.744 191.380 144.034 1.00 27.47 296 VAL B CA 1
ATOM 1987 C C . VAL A 1 303 ? 194.808 191.104 142.863 1.00 27.30 296 VAL B C 1
ATOM 1988 O O . VAL A 1 303 ? 194.038 190.146 142.879 1.00 27.96 296 VAL B O 1
ATOM 1992 N N . TRP A 1 304 ? 194.863 191.959 141.851 1.00 29.13 297 TRP B N 1
ATOM 1993 C CA . TRP A 1 304 ? 194.027 191.812 140.669 1.00 26.81 297 TRP B CA 1
ATOM 1994 C C . TRP A 1 304 ? 194.877 191.290 139.521 1.00 31.78 297 TRP B C 1
ATOM 1995 O O . TRP A 1 304 ? 195.892 191.897 139.172 1.00 41.14 297 TRP B O 1
ATOM 2006 N N . VAL A 1 305 ? 194.472 190.166 138.946 1.00 30.05 298 VAL B N 1
ATOM 2007 C CA . VAL A 1 305 ? 195.112 189.648 137.745 1.00 30.68 298 VAL B CA 1
ATOM 2008 C C . VAL A 1 305 ? 194.343 190.186 136.549 1.00 33.62 298 VAL B C 1
ATOM 2009 O O . VAL A 1 305 ? 193.130 189.985 136.437 1.00 36.44 298 VAL B O 1
ATOM 2013 N N . ALA A 1 306 ? 195.048 190.878 135.664 1.00 34.21 299 ALA B N 1
ATOM 2014 C CA . ALA A 1 306 ? 194.444 191.680 134.616 1.00 34.95 299 ALA B CA 1
ATOM 2015 C C . ALA A 1 306 ? 194.545 190.982 133.272 1.00 39.42 299 ALA B C 1
ATOM 2016 O O . ALA A 1 306 ? 195.612 190.493 132.891 1.00 48.01 299 ALA B O 1
ATOM 2018 N N . SER A 1 307 ? 193.430 190.944 132.554 1.00 39.05 300 SER B N 1
ATOM 2019 C CA . SER A 1 307 ? 193.473 190.580 131.152 1.00 45.66 300 SER B CA 1
ATOM 2020 C C . SER A 1 307 ? 194.090 191.721 130.347 1.00 52.50 300 SER B C 1
ATOM 2021 O O . SER A 1 307 ? 194.265 192.840 130.835 1.00 53.25 300 SER B O 1
ATOM 2024 N N . GLU A 1 308 ? 194.430 191.427 129.093 1.00 52.08 301 GLU B N 1
ATOM 2025 C CA . GLU A 1 308 ? 195.022 192.447 128.240 1.00 53.26 301 GLU B CA 1
ATOM 2026 C C . GLU A 1 308 ? 194.042 193.555 127.881 1.00 54.62 301 GLU B C 1
ATOM 2027 O O . GLU A 1 308 ? 194.466 194.580 127.338 1.00 59.10 301 GLU B O 1
ATOM 2033 N N . ALA A 1 309 ? 192.751 193.373 128.166 1.00 55.03 302 ALA B N 1
ATOM 2034 C CA . ALA A 1 309 ? 191.758 194.381 127.813 1.00 49.31 302 ALA B CA 1
ATOM 2035 C C . ALA A 1 309 ? 191.908 195.636 128.665 1.00 55.25 302 ALA B C 1
ATOM 2036 O O . ALA A 1 309 ? 191.911 196.755 128.139 1.00 62.20 302 ALA B O 1
ATOM 2038 N N . TRP A 1 310 ? 192.038 195.477 129.981 1.00 52.16 303 TRP B N 1
ATOM 2039 C CA . TRP A 1 310 ? 192.091 196.620 130.881 1.00 50.30 303 TRP B CA 1
ATOM 2040 C C . TRP A 1 310 ? 193.426 196.796 131.586 1.00 50.52 303 TRP B C 1
ATOM 2041 O O . TRP A 1 310 ? 193.547 197.694 132.426 1.00 50.83 303 TRP B O 1
ATOM 2052 N N . LEU A 1 311 ? 194.433 195.982 131.270 1.00 52.81 304 LEU B N 1
ATOM 2053 C CA . LEU A 1 311 ? 195.724 196.128 131.932 1.00 55.73 304 LEU B CA 1
ATOM 2054 C C . LEU A 1 311 ? 196.363 197.473 131.611 1.00 55.44 304 LEU B C 1
ATOM 2055 O O . LEU A 1 311 ? 196.974 198.102 132.482 1.00 55.91 304 LEU B O 1
ATOM 2060 N N . THR A 1 312 ? 196.225 197.938 130.368 1.00 62.68 305 THR B N 1
ATOM 2061 C CA . THR A 1 312 ? 196.883 199.156 129.920 1.00 66.33 305 THR B CA 1
ATOM 2062 C C . THR A 1 312 ? 195.931 200.301 129.608 1.00 66.48 305 THR B C 1
ATOM 2063 O O . THR A 1 312 ? 196.397 201.430 129.424 1.00 70.41 305 THR B O 1
ATOM 2067 N N . SER A 1 313 ? 194.626 200.051 129.539 1.00 65.90 306 SER B N 1
ATOM 2068 C CA . SER A 1 313 ? 193.690 201.095 129.146 1.00 70.64 306 SER B CA 1
ATOM 2069 C C . SER A 1 313 ? 193.669 202.221 130.172 1.00 75.21 306 SER B C 1
ATOM 2070 O O . SER A 1 313 ? 193.470 201.992 131.366 1.00 69.21 306 SER B O 1
ATOM 2073 N N . ASP A 1 314 ? 193.849 203.453 129.691 1.00 75.55 307 ASP B N 1
ATOM 2074 C CA . ASP A 1 314 ? 193.929 204.618 130.563 1.00 73.62 307 ASP B CA 1
ATOM 2075 C C . ASP A 1 314 ? 192.604 204.964 131.225 1.00 74.28 307 ASP B C 1
ATOM 2076 O O . ASP A 1 314 ? 192.587 205.799 132.134 1.00 72.43 307 ASP B O 1
ATOM 2081 N N . LEU A 1 315 ? 191.500 204.358 130.787 1.00 74.75 308 LEU B N 1
ATOM 2082 C CA . LEU A 1 315 ? 190.219 204.583 131.447 1.00 74.14 308 LEU B CA 1
ATOM 2083 C C . LEU A 1 315 ? 190.251 204.085 132.886 1.00 77.95 308 LEU B C 1
ATOM 2084 O O . LEU A 1 315 ? 189.717 204.735 133.792 1.00 79.37 308 LEU B O 1
ATOM 2089 N N . VAL A 1 316 ? 190.876 202.930 133.116 1.00 70.88 309 VAL B N 1
ATOM 2090 C CA . VAL A 1 316 ? 190.911 202.366 134.459 1.00 66.27 309 VAL B CA 1
ATOM 2091 C C . VAL A 1 316 ? 192.175 202.790 135.203 1.00 68.59 309 VAL B C 1
ATOM 2092 O O . VAL A 1 316 ? 192.151 202.947 136.429 1.00 69.54 309 VAL B O 1
ATOM 2096 N N . MET A 1 317 ? 193.285 203.000 134.490 1.00 67.71 310 MET B N 1
ATOM 2097 C CA . MET A 1 317 ? 194.518 203.426 135.147 1.00 64.17 310 MET B CA 1
ATOM 2098 C C . MET A 1 317 ? 194.348 204.783 135.814 1.00 72.16 310 MET B C 1
ATOM 2099 O O . MET A 1 317 ? 194.853 205.007 136.920 1.00 74.41 310 MET B O 1
ATOM 2104 N N . GLY A 1 318 ? 193.649 205.702 135.156 1.00 76.58 311 GLY B N 1
ATOM 2105 C CA . GLY A 1 318 ? 193.427 207.040 135.657 1.00 75.54 311 GLY B CA 1
ATOM 2106 C C . GLY A 1 318 ? 192.225 207.208 136.559 1.00 78.75 311 GLY B C 1
ATOM 2107 O O . GLY A 1 318 ? 191.918 208.339 136.950 1.00 81.96 311 GLY B O 1
ATOM 2108 N N . LEU A 1 319 ? 191.535 206.130 136.898 1.00 77.67 312 LEU B N 1
ATOM 2109 C CA . LEU A 1 319 ? 190.388 206.217 137.793 1.00 77.40 312 LEU B CA 1
ATOM 2110 C C . LEU A 1 319 ? 190.851 206.685 139.167 1.00 77.89 312 LEU B C 1
ATOM 2111 O O . LEU A 1 319 ? 191.739 206.056 139.756 1.00 74.89 312 LEU B O 1
ATOM 2116 N N . PRO A 1 320 ? 190.302 207.775 139.703 1.00 79.67 313 PRO B N 1
ATOM 2117 C CA . PRO A 1 320 ? 190.775 208.272 141.001 1.00 79.27 313 PRO B CA 1
ATOM 2118 C C . PRO A 1 320 ? 190.527 207.265 142.113 1.00 74.56 313 PRO B C 1
ATOM 2119 O O . PRO A 1 320 ? 189.499 206.586 142.144 1.00 72.70 313 PRO B O 1
ATOM 2123 N N . GLY A 1 321 ? 191.483 207.183 143.035 1.00 72.48 314 GLY B N 1
ATOM 2124 C CA . GLY A 1 321 ? 191.378 206.298 144.174 1.00 70.07 314 GLY B CA 1
ATOM 2125 C C . GLY A 1 321 ? 191.778 204.861 143.927 1.00 70.77 314 GLY B C 1
ATOM 2126 O O . GLY A 1 321 ? 191.688 204.047 144.854 1.00 72.22 314 GLY B O 1
ATOM 2127 N N . MET A 1 322 ? 192.220 204.515 142.716 1.00 68.24 315 MET B N 1
ATOM 2128 C CA . MET A 1 322 ? 192.601 203.136 142.435 1.00 63.85 315 MET B CA 1
ATOM 2129 C C . MET A 1 322 ? 193.869 202.709 143.163 1.00 65.35 315 MET B C 1
ATOM 2130 O O . MET A 1 322 ? 194.088 201.507 143.343 1.00 61.71 315 MET B O 1
ATOM 2135 N N . ALA A 1 323 ? 194.704 203.655 143.591 1.00 68.32 316 ALA B N 1
ATOM 2136 C CA . ALA A 1 323 ? 195.922 203.302 144.307 1.00 69.61 316 ALA B CA 1
ATOM 2137 C C . ALA A 1 323 ? 195.645 202.580 145.617 1.00 67.60 316 ALA B C 1
ATOM 2138 O O . ALA A 1 323 ? 196.551 201.931 146.150 1.00 68.62 316 ALA B O 1
ATOM 2140 N N . GLN A 1 324 ? 194.425 202.675 146.144 1.00 64.84 317 GLN B N 1
ATOM 2141 C CA . GLN A 1 324 ? 194.054 202.053 147.405 1.00 64.77 317 GLN B CA 1
ATOM 2142 C C . GLN A 1 324 ? 193.306 200.739 147.215 1.00 59.57 317 GLN B C 1
ATOM 2143 O O . GLN A 1 324 ? 192.662 200.262 148.156 1.00 57.44 317 GLN B O 1
ATOM 2149 N N . MET A 1 325 ? 193.375 200.142 146.026 1.00 55.64 318 MET B N 1
ATOM 2150 C CA . MET A 1 325 ? 192.632 198.921 145.740 1.00 53.67 318 MET B CA 1
ATOM 2151 C C . MET A 1 325 ? 193.560 197.761 145.398 1.00 46.62 318 MET B C 1
ATOM 2152 O O . MET A 1 325 ? 193.171 196.842 144.675 1.00 42.01 318 MET B O 1
ATOM 2157 N N . GLY A 1 326 ? 194.784 197.787 145.911 1.00 47.04 319 GLY B N 1
ATOM 2158 C CA . GLY A 1 326 ? 195.701 196.682 145.755 1.00 42.54 319 GLY B CA 1
ATOM 2159 C C . GLY A 1 326 ? 196.511 196.748 144.475 1.00 42.06 319 GLY B C 1
ATOM 2160 O O . GLY A 1 326 ? 196.349 197.631 143.631 1.00 43.80 319 GLY B O 1
ATOM 2161 N N . THR A 1 327 ? 197.410 195.777 144.341 1.00 42.22 320 THR B N 1
ATOM 2162 C CA . THR A 1 327 ? 198.285 195.712 143.180 1.00 45.45 320 THR B CA 1
ATOM 2163 C C . THR A 1 327 ? 197.565 195.090 141.994 1.00 39.64 320 THR B C 1
ATOM 2164 O O . THR A 1 327 ? 196.809 194.127 142.142 1.00 36.98 320 THR B O 1
ATOM 2168 N N . VAL A 1 328 ? 197.808 195.641 140.812 1.00 36.23 321 VAL B N 1
ATOM 2169 C CA . VAL A 1 328 ? 197.282 195.096 139.569 1.00 33.90 321 VAL B CA 1
ATOM 2170 C C . VAL A 1 328 ? 198.443 194.451 138.828 1.00 37.53 321 VAL B C 1
ATOM 2171 O O . VAL A 1 328 ? 199.424 195.118 138.486 1.00 44.59 321 VAL B O 1
ATOM 2175 N N . LEU A 1 329 ? 198.331 193.151 138.586 1.00 32.43 322 LEU B N 1
ATOM 2176 C CA . LEU A 1 329 ? 199.334 192.360 137.879 1.00 31.39 322 LEU B CA 1
ATOM 2177 C C . LEU A 1 329 ? 198.655 191.821 136.628 1.00 33.16 322 LEU B C 1
ATOM 2178 O O . LEU A 1 329 ? 197.544 191.297 136.700 1.00 33.67 322 LEU B O 1
ATOM 2183 N N . GLY A 1 330 ? 199.310 191.962 135.479 1.00 32.97 323 GLY B N 1
ATOM 2184 C CA . GLY A 1 330 ? 198.760 191.473 134.238 1.00 32.72 323 GLY B CA 1
ATOM 2185 C C . GLY A 1 330 ? 199.849 191.005 133.294 1.00 36.66 323 GLY B C 1
ATOM 2186 O O . GLY A 1 330 ? 201.032 191.269 133.490 1.00 38.79 323 GLY B O 1
ATOM 2187 N N . PHE A 1 331 ? 199.418 190.304 132.252 1.00 36.34 324 PHE B N 1
ATOM 2188 C CA . PHE A 1 331 ? 200.308 189.820 131.209 1.00 37.19 324 PHE B CA 1
ATOM 2189 C C . PHE A 1 331 ? 200.037 190.594 129.929 1.00 44.14 324 PHE B C 1
ATOM 2190 O O . PHE A 1 331 ? 198.931 190.530 129.383 1.00 44.69 324 PHE B O 1
ATOM 2198 N N . LEU A 1 332 ? 201.047 191.315 129.452 1.00 46.36 325 LEU B N 1
ATOM 2199 C CA . LEU A 1 332 ? 200.937 192.145 128.264 1.00 49.38 325 LEU B CA 1
ATOM 2200 C C . LEU A 1 332 ? 201.728 191.519 127.125 1.00 49.34 325 LEU B C 1
ATOM 2201 O O . LEU A 1 332 ? 202.860 191.067 127.310 1.00 54.09 325 LEU B O 1
ATOM 2206 N N . GLN A 1 333 ? 201.118 191.502 125.945 1.00 49.42 326 GLN B N 1
ATOM 2207 C CA . GLN A 1 333 ? 201.727 190.862 124.789 1.00 50.16 326 GLN B CA 1
ATOM 2208 C C . GLN A 1 333 ? 203.065 191.506 124.452 1.00 53.38 326 GLN B C 1
ATOM 2209 O O . GLN A 1 333 ? 203.195 192.732 124.421 1.00 57.35 326 GLN B O 1
ATOM 2215 N N . ARG A 1 334 ? 204.060 190.666 124.194 1.00 55.91 327 ARG B N 1
ATOM 2216 C CA . ARG A 1 334 ? 205.402 191.106 123.827 1.00 61.58 327 ARG B CA 1
ATOM 2217 C C . ARG A 1 334 ? 205.499 191.009 122.308 1.00 70.18 327 ARG B C 1
ATOM 2218 O O . ARG A 1 334 ? 205.843 189.963 121.756 1.00 67.89 327 ARG B O 1
ATOM 2226 N N . GLY A 1 335 ? 205.184 192.113 121.633 1.00 70.15 328 GLY B N 1
ATOM 2227 C CA . GLY A 1 335 ? 205.221 192.153 120.191 1.00 68.68 328 GLY B CA 1
ATOM 2228 C C . GLY A 1 335 ? 205.979 193.371 119.702 1.00 70.79 328 GLY B C 1
ATOM 2229 O O . GLY A 1 335 ? 206.236 194.316 120.447 1.00 71.41 328 GLY B O 1
ATOM 2230 N N . ALA A 1 336 ? 206.335 193.328 118.423 1.00 69.67 329 ALA B N 1
ATOM 2231 C CA . ALA A 1 336 ? 207.070 194.419 117.800 1.00 69.02 329 ALA B CA 1
ATOM 2232 C C . ALA A 1 336 ? 206.093 195.520 117.395 1.00 66.73 329 ALA B C 1
ATOM 2233 O O . ALA A 1 336 ? 204.875 195.395 117.548 1.00 62.36 329 ALA B O 1
ATOM 2235 N N . GLN A 1 337 ? 206.624 196.623 116.877 1.00 70.72 330 GLN B N 1
ATOM 2236 C CA . GLN A 1 337 ? 205.798 197.720 116.401 1.00 81.48 330 GLN B CA 1
ATOM 2237 C C . GLN A 1 337 ? 206.346 198.195 115.066 1.00 82.19 330 GLN B C 1
ATOM 2238 O O . GLN A 1 337 ? 207.524 198.001 114.759 1.00 84.27 330 GLN B O 1
ATOM 2244 N N . LEU A 1 338 ? 205.478 198.814 114.275 1.00 78.79 331 LEU B N 1
ATOM 2245 C CA . LEU A 1 338 ? 205.860 199.309 112.957 1.00 76.26 331 LEU B CA 1
ATOM 2246 C C . LEU A 1 338 ? 206.535 200.662 113.131 1.00 77.16 331 LEU B C 1
ATOM 2247 O O . LEU A 1 338 ? 205.874 201.677 113.355 1.00 79.70 331 LEU B O 1
ATOM 2252 N N . HIS A 1 339 ? 207.865 200.678 113.033 1.00 80.93 332 HIS B N 1
ATOM 2253 C CA . HIS A 1 339 ? 208.614 201.895 113.332 1.00 84.14 332 HIS B CA 1
ATOM 2254 C C . HIS A 1 339 ? 208.334 202.991 112.313 1.00 84.37 332 HIS B C 1
ATOM 2255 O O . HIS A 1 339 ? 208.239 204.170 112.673 1.00 85.67 332 HIS B O 1
ATOM 2262 N N . GLU A 1 340 ? 208.199 202.630 111.041 1.00 84.56 333 GLU B N 1
ATOM 2263 C CA . GLU A 1 340 ? 207.972 203.610 109.988 1.00 78.88 333 GLU B CA 1
ATOM 2264 C C . GLU A 1 340 ? 206.498 203.811 109.660 1.00 71.63 333 GLU B C 1
ATOM 2265 O O . GLU A 1 340 ? 206.188 204.509 108.691 1.00 69.84 333 GLU B O 1
ATOM 2271 N N . PHE A 1 341 ? 205.588 203.214 110.430 1.00 69.90 334 PHE B N 1
ATOM 2272 C CA . PHE A 1 341 ? 204.164 203.398 110.159 1.00 63.51 334 PHE B CA 1
ATOM 2273 C C . PHE A 1 341 ? 203.673 204.828 110.335 1.00 68.59 334 PHE B C 1
ATOM 2274 O O . PHE A 1 341 ? 202.968 205.313 109.433 1.00 73.06 334 PHE B O 1
ATOM 2282 N N . PRO A 1 342 ? 203.952 205.539 111.439 1.00 71.37 335 PRO B N 1
ATOM 2283 C CA . PRO A 1 342 ? 203.447 206.921 111.543 1.00 67.62 335 PRO B CA 1
ATOM 2284 C C . PRO A 1 342 ? 203.930 207.814 110.417 1.00 65.29 335 PRO B C 1
ATOM 2285 O O . PRO A 1 342 ? 203.162 208.635 109.889 1.00 66.37 335 PRO B O 1
ATOM 2289 N N . GLN A 1 343 ? 205.191 207.649 110.018 1.00 63.18 336 GLN B N 1
ATOM 2290 C CA . GLN A 1 343 ? 205.699 208.367 108.859 1.00 67.59 336 GLN B CA 1
ATOM 2291 C C . GLN A 1 343 ? 204.900 208.019 107.614 1.00 69.14 336 GLN B C 1
ATOM 2292 O O . GLN A 1 343 ? 204.577 208.901 106.812 1.00 68.82 336 GLN B O 1
ATOM 2298 N N . TYR A 1 344 ? 204.574 206.736 107.439 1.00 70.73 337 TYR B N 1
ATOM 2299 C CA . TYR A 1 344 ? 203.827 206.311 106.260 1.00 63.58 337 TYR B CA 1
ATOM 2300 C C . TYR A 1 344 ? 202.446 206.949 106.230 1.00 67.55 337 TYR B C 1
ATOM 2301 O O . TYR A 1 344 ? 202.001 207.433 105.183 1.00 75.20 337 TYR B O 1
ATOM 2310 N N . VAL A 1 345 ? 201.757 206.971 107.375 1.00 64.17 338 VAL B N 1
ATOM 2311 C CA . VAL A 1 345 ? 200.432 207.585 107.436 1.00 64.17 338 VAL B CA 1
ATOM 2312 C C . VAL A 1 345 ? 200.517 209.067 107.108 1.00 71.92 338 VAL B C 1
ATOM 2313 O O . VAL A 1 345 ? 199.703 209.595 106.344 1.00 73.70 338 VAL B O 1
ATOM 2317 N N . LYS A 1 346 ? 201.495 209.767 107.689 1.00 69.25 339 LYS B N 1
ATOM 2318 C CA . LYS A 1 346 ? 201.535 211.207 107.470 1.00 67.80 339 LYS B CA 1
ATOM 2319 C C . LYS A 1 346 ? 201.906 211.542 106.028 1.00 69.31 339 LYS B C 1
ATOM 2320 O O . LYS A 1 346 ? 201.310 212.446 105.430 1.00 76.15 339 LYS B O 1
ATOM 2326 N N . THR A 1 347 ? 202.848 210.804 105.426 1.00 69.80 340 THR B N 1
ATOM 2327 C CA . THR A 1 347 ? 203.187 211.104 104.036 1.00 73.96 340 THR B CA 1
ATOM 2328 C C . THR A 1 347 ? 202.048 210.720 103.102 1.00 77.53 340 THR B C 1
ATOM 2329 O O . THR A 1 347 ? 201.808 211.402 102.101 1.00 78.65 340 THR B O 1
ATOM 2333 N N . HIS A 1 348 ? 201.319 209.646 103.416 1.00 79.03 341 HIS B N 1
ATOM 2334 C CA . HIS A 1 348 ? 200.210 209.246 102.561 1.00 82.79 341 HIS B CA 1
ATOM 2335 C C . HIS A 1 348 ? 199.053 210.231 102.661 1.00 84.37 341 HIS B C 1
ATOM 2336 O O . HIS A 1 348 ? 198.421 210.557 101.650 1.00 86.12 341 HIS B O 1
ATOM 2343 N N . LEU A 1 349 ? 198.772 210.729 103.867 1.00 81.38 342 LEU B N 1
ATOM 2344 C CA . LEU A 1 349 ? 197.745 211.752 104.025 1.00 82.46 342 LEU B CA 1
ATOM 2345 C C . LEU A 1 349 ? 198.144 213.046 103.328 1.00 85.18 342 LEU B C 1
ATOM 2346 O O . LEU A 1 349 ? 197.296 213.722 102.734 1.00 89.18 342 LEU B O 1
ATOM 2351 N N . ALA A 1 350 ? 199.426 213.415 103.397 1.00 83.13 343 ALA B N 1
ATOM 2352 C CA . ALA A 1 350 ? 199.884 214.605 102.687 1.00 84.77 343 ALA B CA 1
ATOM 2353 C C . ALA A 1 350 ? 199.776 214.430 101.177 1.00 92.27 343 ALA B C 1
ATOM 2354 O O . ALA A 1 350 ? 199.375 215.359 100.466 1.00 98.95 343 ALA B O 1
ATOM 2356 N N . LEU A 1 351 ? 200.126 213.248 100.668 1.00 88.73 344 LEU B N 1
ATOM 2357 C CA . LEU A 1 351 ? 200.110 213.006 99.230 1.00 93.07 344 LEU B CA 1
ATOM 2358 C C . LEU A 1 351 ? 198.696 212.841 98.687 1.00 97.70 344 LEU B C 1
ATOM 2359 O O . LEU A 1 351 ? 198.457 213.114 97.506 1.00 103.91 344 LEU B O 1
ATOM 2364 N N . ALA A 1 352 ? 197.752 212.409 99.525 1.00 97.96 345 ALA B N 1
ATOM 2365 C CA . ALA A 1 352 ? 196.372 212.258 99.080 1.00 103.82 345 ALA B CA 1
ATOM 2366 C C . ALA A 1 352 ? 195.717 213.589 98.734 1.00 105.09 345 ALA B C 1
ATOM 2367 O O . ALA A 1 352 ? 194.693 213.599 98.043 1.00 104.20 345 ALA B O 1
ATOM 2369 N N . THR A 1 353 ? 196.276 214.708 99.198 1.00 105.74 346 THR B N 1
ATOM 2370 C CA . THR A 1 353 ? 195.675 216.011 98.946 1.00 107.19 346 THR B CA 1
ATOM 2371 C C . THR A 1 353 ? 195.996 216.560 97.563 1.00 110.91 346 THR B C 1
ATOM 2372 O O . THR A 1 353 ? 195.329 217.499 97.116 1.00 112.86 346 THR B O 1
ATOM 2376 N N . ASP A 1 354 ? 196.987 216.008 96.879 1.00 111.72 347 ASP B N 1
ATOM 2377 C CA . ASP A 1 354 ? 197.375 216.528 95.573 1.00 119.25 347 ASP B CA 1
ATOM 2378 C C . ASP A 1 354 ? 196.329 216.158 94.530 1.00 121.23 347 ASP B C 1
ATOM 2379 O O . ASP A 1 354 ? 196.052 214.966 94.341 1.00 119.34 347 ASP B O 1
ATOM 2384 N N . PRO A 1 355 ? 195.722 217.129 93.841 1.00 123.56 348 PRO B N 1
ATOM 2385 C CA . PRO A 1 355 ? 194.734 216.783 92.806 1.00 125.57 348 PRO B CA 1
ATOM 2386 C C . PRO A 1 355 ? 195.309 215.955 91.672 1.00 125.82 348 PRO B C 1
ATOM 2387 O O . PRO A 1 355 ? 194.589 215.131 91.096 1.00 126.01 348 PRO B O 1
ATOM 2391 N N . ALA A 1 356 ? 196.584 216.156 91.328 1.00 124.60 349 ALA B N 1
ATOM 2392 C CA . ALA A 1 356 ? 197.184 215.392 90.239 1.00 123.84 349 ALA B CA 1
ATOM 2393 C C . ALA A 1 356 ? 197.237 213.906 90.567 1.00 127.11 349 ALA B C 1
ATOM 2394 O O . ALA A 1 356 ? 196.940 213.063 89.712 1.00 127.21 349 ALA B O 1
ATOM 2396 N N . PHE A 1 357 ? 197.612 213.565 91.803 1.00 125.53 350 PHE B N 1
ATOM 2397 C CA . PHE A 1 357 ? 197.693 212.160 92.191 1.00 122.91 350 PHE B CA 1
ATOM 2398 C C . PHE A 1 357 ? 196.330 211.485 92.120 1.00 123.20 350 PHE B C 1
ATOM 2399 O O . PHE A 1 357 ? 196.206 210.374 91.592 1.00 122.04 350 PHE B O 1
ATOM 2407 N N . CYS A 1 358 ? 195.293 212.142 92.644 1.00 122.99 351 CYS B N 1
ATOM 2408 C CA . CYS A 1 358 ? 193.958 211.553 92.618 1.00 122.56 351 CYS B CA 1
ATOM 2409 C C . CYS A 1 358 ? 193.420 211.463 91.195 1.00 125.88 351 CYS B C 1
ATOM 2410 O O . CYS A 1 358 ? 192.754 210.484 90.838 1.00 126.68 351 CYS B O 1
ATOM 2413 N N . SER A 1 359 ? 193.692 212.477 90.370 1.00 125.64 352 SER B N 1
ATOM 2414 C CA . SER A 1 359 ? 193.255 212.433 88.978 1.00 127.40 352 SER B CA 1
ATOM 2415 C C . SER A 1 359 ? 193.928 211.293 88.227 1.00 126.56 352 SER B C 1
ATOM 2416 O O . SER A 1 359 ? 193.293 210.619 87.407 1.00 123.47 352 SER B O 1
ATOM 2419 N N . ALA A 1 360 ? 195.217 211.066 88.487 1.00 127.58 353 ALA B N 1
ATOM 2420 C CA . ALA A 1 360 ? 195.890 209.905 87.915 1.00 127.76 353 ALA B CA 1
ATOM 2421 C C . ALA A 1 360 ? 195.273 208.611 88.427 1.00 125.94 353 ALA B C 1
ATOM 2422 O O . ALA A 1 360 ? 195.099 207.651 87.667 1.00 121.50 353 ALA B O 1
ATOM 2424 N N . LEU A 1 361 ? 194.936 208.568 89.712 1.00 126.28 354 LEU B N 1
ATOM 2425 C CA . LEU A 1 361 ? 194.296 207.405 90.313 1.00 127.65 354 LEU B CA 1
ATOM 2426 C C . LEU A 1 361 ? 192.891 207.205 89.754 1.00 126.22 354 LEU B C 1
ATOM 2427 O O . LEU A 1 361 ? 192.708 206.543 88.733 1.00 124.72 354 LEU B O 1
ATOM 2432 N N . GLN A 1 375 ? 180.576 204.364 97.452 1.00 102.22 368 GLN B N 1
ATOM 2433 C CA . GLN A 1 375 ? 181.987 204.187 97.770 1.00 105.11 368 GLN B CA 1
ATOM 2434 C C . GLN A 1 375 ? 182.141 203.373 99.052 1.00 103.51 368 GLN B C 1
ATOM 2435 O O . GLN A 1 375 ? 181.206 203.279 99.846 1.00 102.82 368 GLN B O 1
ATOM 2441 N N . ARG A 1 376 ? 183.322 202.777 99.244 1.00 99.38 369 ARG B N 1
ATOM 2442 C CA . ARG A 1 376 ? 183.540 201.924 100.409 1.00 99.24 369 ARG B CA 1
ATOM 2443 C C . ARG A 1 376 ? 183.438 202.715 101.707 1.00 100.26 369 ARG B C 1
ATOM 2444 O O . ARG A 1 376 ? 182.699 202.330 102.621 1.00 99.46 369 ARG B O 1
ATOM 2452 N N . CYS A 1 377 ? 184.174 203.818 101.809 1.00 99.39 370 CYS B N 1
ATOM 2453 C CA . CYS A 1 377 ? 184.212 204.634 103.022 1.00 103.10 370 CYS B CA 1
ATOM 2454 C C . CYS A 1 377 ? 184.036 206.092 102.634 1.00 107.28 370 CYS B C 1
ATOM 2455 O O . CYS A 1 377 ? 185.010 206.846 102.522 1.00 107.30 370 CYS B O 1
ATOM 2458 N N . PRO A 1 378 ? 182.795 206.527 102.406 1.00 109.45 371 PRO B N 1
ATOM 2459 C CA . PRO A 1 378 ? 182.571 207.936 102.043 1.00 108.14 371 PRO B CA 1
ATOM 2460 C C . PRO A 1 378 ? 183.057 208.911 103.098 1.00 107.60 371 PRO B C 1
ATOM 2461 O O . PRO A 1 378 ? 183.504 210.012 102.754 1.00 107.78 371 PRO B O 1
ATOM 2465 N N . GLN A 1 379 ? 182.989 208.537 104.377 1.00 103.49 372 GLN B N 1
ATOM 2466 C CA . GLN A 1 379 ? 183.433 209.427 105.442 1.00 104.14 372 GLN B CA 1
ATOM 2467 C C . GLN A 1 379 ? 184.948 209.452 105.588 1.00 107.30 372 GLN B C 1
ATOM 2468 O O . GLN A 1 379 ? 185.471 210.278 106.343 1.00 105.32 372 GLN B O 1
ATOM 2474 N N . CYS A 1 380 ? 185.664 208.568 104.892 1.00 109.21 373 CYS B N 1
ATOM 2475 C CA . CYS A 1 380 ? 187.120 208.578 104.941 1.00 109.83 373 CYS B CA 1
ATOM 2476 C C . CYS A 1 380 ? 187.728 209.719 104.139 1.00 110.29 373 CYS B C 1
ATOM 2477 O O . CYS A 1 380 ? 188.893 210.060 104.365 1.00 109.99 373 CYS B O 1
ATOM 2480 N N . ASP A 1 381 ? 186.978 210.312 103.210 1.00 110.65 374 ASP B N 1
ATOM 2481 C CA . ASP A 1 381 ? 187.508 211.415 102.418 1.00 110.13 374 ASP B CA 1
ATOM 2482 C C . ASP A 1 381 ? 187.592 212.698 103.238 1.00 110.01 374 ASP B C 1
ATOM 2483 O O . ASP A 1 381 ? 188.577 213.437 103.149 1.00 110.29 374 ASP B O 1
ATOM 2488 N N . CYS A 1 382 ? 186.568 212.979 104.043 1.00 110.90 375 CYS B N 1
ATOM 2489 C CA . CYS A 1 382 ? 186.472 214.242 104.776 1.00 107.91 375 CYS B CA 1
ATOM 2490 C C . CYS A 1 382 ? 187.087 214.073 106.159 1.00 109.39 375 CYS B C 1
ATOM 2491 O O . CYS A 1 382 ? 186.395 214.083 107.177 1.00 110.18 375 CYS B O 1
ATOM 2494 N N . ILE A 1 383 ? 188.412 213.925 106.198 1.00 109.88 376 ILE B N 1
ATOM 2495 C CA . ILE A 1 383 ? 189.142 213.797 107.454 1.00 110.67 376 ILE B CA 1
ATOM 2496 C C . ILE A 1 383 ? 190.428 214.599 107.329 1.00 110.23 376 ILE B C 1
ATOM 2497 O O . ILE A 1 383 ? 190.769 215.085 106.248 1.00 106.60 376 ILE B O 1
ATOM 2502 N N . THR A 1 384 ? 191.137 214.743 108.443 1.00 112.66 377 THR B N 1
ATOM 2503 C CA . THR A 1 384 ? 192.452 215.366 108.477 1.00 111.11 377 THR B CA 1
ATOM 2504 C C . THR A 1 384 ? 193.410 214.520 109.309 1.00 106.69 377 THR B C 1
ATOM 2505 O O . THR A 1 384 ? 193.019 213.542 109.952 1.00 104.84 377 THR B O 1
ATOM 2509 N N . LEU A 1 385 ? 194.685 214.919 109.289 1.00 103.40 378 LEU B N 1
ATOM 2510 C CA . LEU A 1 385 ? 195.717 214.162 109.993 1.00 106.06 378 LEU B CA 1
ATOM 2511 C C . LEU A 1 385 ? 195.467 214.149 111.497 1.00 103.05 378 LEU B C 1
ATOM 2512 O O . LEU A 1 385 ? 195.833 213.186 112.184 1.00 99.89 378 LEU B O 1
ATOM 2517 N N . GLN A 1 386 ? 194.848 215.208 112.025 1.00 104.29 379 GLN B N 1
ATOM 2518 C CA . GLN A 1 386 ? 194.539 215.273 113.447 1.00 103.38 379 GLN B CA 1
ATOM 2519 C C . GLN A 1 386 ? 193.542 214.206 113.873 1.00 104.24 379 GLN B C 1
ATOM 2520 O O . GLN A 1 386 ? 193.618 213.723 115.007 1.00 96.53 379 GLN B O 1
ATOM 2526 N N . ASN A 1 387 ? 192.611 213.831 112.995 1.00 107.14 380 ASN B N 1
ATOM 2527 C CA . ASN A 1 387 ? 191.613 212.824 113.326 1.00 104.91 380 ASN B CA 1
ATOM 2528 C C . ASN A 1 387 ? 192.195 211.422 113.434 1.00 100.84 380 ASN B C 1
ATOM 2529 O O . ASN A 1 387 ? 191.516 210.527 113.946 1.00 101.47 380 ASN B O 1
ATOM 2534 N N . VAL A 1 388 ? 193.430 211.210 112.974 1.00 100.18 381 VAL B N 1
ATOM 2535 C CA . VAL A 1 388 ? 194.021 209.880 112.926 1.00 94.79 381 VAL B CA 1
ATOM 2536 C C . VAL A 1 388 ? 195.336 209.788 113.684 1.00 89.30 381 VAL B C 1
ATOM 2537 O O . VAL A 1 388 ? 195.792 208.682 113.974 1.00 83.37 381 VAL B O 1
ATOM 2541 N N . SER A 1 389 ? 195.964 210.916 114.026 1.00 96.67 382 SER B N 1
ATOM 2542 C CA . SER A 1 389 ? 197.263 210.865 114.689 1.00 95.79 382 SER B CA 1
ATOM 2543 C C . SER A 1 389 ? 197.167 210.396 116.136 1.00 90.78 382 SER B C 1
ATOM 2544 O O . SER A 1 389 ? 198.202 210.119 116.753 1.00 83.79 382 SER B O 1
ATOM 2547 N N . ALA A 1 390 ? 195.958 210.310 116.694 1.00 95.02 383 ALA B N 1
ATOM 2548 C CA . ALA A 1 390 ? 195.810 209.869 118.078 1.00 93.71 383 ALA B CA 1
ATOM 2549 C C . ALA A 1 390 ? 196.245 208.420 118.255 1.00 94.28 383 ALA B C 1
ATOM 2550 O O . ALA A 1 390 ? 196.932 208.088 119.228 1.00 91.33 383 ALA B O 1
ATOM 2552 N N . GLY A 1 391 ? 195.860 207.544 117.330 1.00 89.87 384 GLY B N 1
ATOM 2553 C CA . GLY A 1 391 ? 196.162 206.131 117.448 1.00 83.16 384 GLY B CA 1
ATOM 2554 C C . GLY A 1 391 ? 197.283 205.659 116.546 1.00 82.11 384 GLY B C 1
ATOM 2555 O O . GLY A 1 391 ? 197.330 204.484 116.169 1.00 80.67 384 GLY B O 1
ATOM 2556 N N . LEU A 1 392 ? 198.197 206.567 116.199 1.00 81.97 385 LEU B N 1
ATOM 2557 C CA . LEU A 1 392 ? 199.249 206.243 115.241 1.00 76.85 385 LEU B CA 1
ATOM 2558 C C . LEU A 1 392 ? 200.128 205.102 115.742 1.00 80.90 385 LEU B C 1
ATOM 2559 O O . LEU A 1 392 ? 200.528 204.230 114.963 1.00 79.42 385 LEU B O 1
ATOM 2564 N N . ASN A 1 393 ? 200.435 205.087 117.038 1.00 82.75 386 ASN B N 1
ATOM 2565 C CA . ASN A 1 393 ? 201.291 204.053 117.622 1.00 78.96 386 ASN B CA 1
ATOM 2566 C C . ASN A 1 393 ? 200.428 202.960 118.255 1.00 74.05 386 ASN B C 1
ATOM 2567 O O . ASN A 1 393 ? 200.378 202.778 119.472 1.00 76.36 386 ASN B O 1
ATOM 2572 N N . HIS A 1 394 ? 199.743 202.218 117.391 1.00 71.71 387 HIS B N 1
ATOM 2573 C CA . HIS A 1 394 ? 198.866 201.131 117.802 1.00 67.57 387 HIS B CA 1
ATOM 2574 C C . HIS A 1 394 ? 199.558 199.794 117.574 1.00 66.89 387 HIS B C 1
ATOM 2575 O O . HIS A 1 394 ? 200.267 199.613 116.580 1.00 71.68 387 HIS B O 1
ATOM 2582 N N . HIS A 1 395 ? 199.351 198.858 118.502 1.00 66.72 388 HIS B N 1
ATOM 2583 C CA . HIS A 1 395 ? 200.024 197.567 118.410 1.00 70.47 388 HIS B CA 1
ATOM 2584 C C . HIS A 1 395 ? 199.406 196.686 117.329 1.00 67.57 388 HIS B C 1
ATOM 2585 O O . HIS A 1 395 ? 200.098 195.852 116.734 1.00 64.41 388 HIS B O 1
ATOM 2592 N N . GLN A 1 396 ? 198.107 196.847 117.065 1.00 62.31 389 GLN B N 1
ATOM 2593 C CA . GLN A 1 396 ? 197.434 195.998 116.088 1.00 55.87 389 GLN B CA 1
ATOM 2594 C C . GLN A 1 396 ? 197.867 196.292 114.659 1.00 56.25 389 GLN B C 1
ATOM 2595 O O . GLN A 1 396 ? 197.568 195.499 113.757 1.00 56.09 389 GLN B O 1
ATOM 2601 N N . THR A 1 397 ? 198.548 197.414 114.423 1.00 52.32 390 THR B N 1
ATOM 2602 C CA . THR A 1 397 ? 199.085 197.666 113.092 1.00 51.56 390 THR B CA 1
ATOM 2603 C C . THR A 1 397 ? 200.124 196.617 112.723 1.00 51.24 390 THR B C 1
ATOM 2604 O O . THR A 1 397 ? 200.168 196.149 111.579 1.00 51.73 390 THR B O 1
ATOM 2608 N N . PHE A 1 398 ? 200.956 196.217 113.688 1.00 50.12 391 PHE B N 1
ATOM 2609 C CA . PHE A 1 398 ? 201.898 195.134 113.433 1.00 43.86 391 PHE B CA 1
ATOM 2610 C C . PHE A 1 398 ? 201.173 193.821 113.191 1.00 42.97 391 PHE B C 1
ATOM 2611 O O . PHE A 1 398 ? 201.630 192.999 112.396 1.00 49.12 391 PHE B O 1
ATOM 2619 N N . SER A 1 399 ? 200.048 193.596 113.872 1.00 43.65 392 SER B N 1
ATOM 2620 C CA . SER A 1 399 ? 199.284 192.375 113.636 1.00 39.99 392 SER B CA 1
ATOM 2621 C C . SER A 1 399 ? 198.727 192.330 112.217 1.00 39.84 392 SER B C 1
ATOM 2622 O O . SER A 1 399 ? 198.796 191.294 111.548 1.00 45.97 392 SER B O 1
ATOM 2625 N N . VAL A 1 400 ? 198.178 193.448 111.740 1.00 36.15 393 VAL B N 1
ATOM 2626 C CA . VAL A 1 400 ? 197.671 193.508 110.368 1.00 33.39 393 VAL B CA 1
ATOM 2627 C C . VAL A 1 400 ? 198.807 193.317 109.369 1.00 36.21 393 VAL B C 1
ATOM 2628 O O . VAL A 1 400 ? 198.690 192.560 108.392 1.00 43.95 393 VAL B O 1
ATOM 2632 N N . TYR A 1 401 ? 199.924 194.005 109.604 1.00 34.20 394 TYR B N 1
ATOM 2633 C CA . TYR A 1 401 ? 201.090 193.918 108.735 1.00 38.32 394 TYR B CA 1
ATOM 2634 C C . TYR A 1 401 ? 201.639 192.493 108.688 1.00 38.12 394 TYR B C 1
ATOM 2635 O O . TYR A 1 401 ? 201.983 191.981 107.615 1.00 44.27 394 TYR B O 1
ATOM 2644 N N . ALA A 1 402 ? 201.681 191.820 109.839 1.00 36.26 395 ALA B N 1
ATOM 2645 C CA . ALA A 1 402 ? 202.156 190.445 109.908 1.00 31.21 395 ALA B CA 1
ATOM 2646 C C . ALA A 1 402 ? 201.189 189.474 109.249 1.00 33.06 395 ALA B C 1
ATOM 2647 O O . ALA A 1 402 ? 201.626 188.493 108.647 1.00 37.98 395 ALA B O 1
ATOM 2649 N N . ALA A 1 403 ? 199.881 189.714 109.360 1.00 34.38 396 ALA B N 1
ATOM 2650 C CA . ALA A 1 403 ? 198.920 188.876 108.651 1.00 29.48 396 ALA B CA 1
ATOM 2651 C C . ALA A 1 403 ? 199.117 188.976 107.146 1.00 30.20 396 ALA B C 1
ATOM 2652 O O . ALA A 1 403 ? 199.118 187.959 106.434 1.00 30.36 396 ALA B O 1
ATOM 2654 N N . VAL A 1 404 ? 199.301 190.198 106.644 1.00 30.17 397 VAL B N 1
ATOM 2655 C CA . VAL A 1 404 ? 199.533 190.377 105.215 1.00 27.41 397 VAL B CA 1
ATOM 2656 C C . VAL A 1 404 ? 200.824 189.687 104.795 1.00 29.42 397 VAL B C 1
ATOM 2657 O O . VAL A 1 404 ? 200.882 189.026 103.750 1.00 38.75 397 VAL B O 1
ATOM 2661 N N . TYR A 1 405 ? 201.878 189.820 105.605 1.00 30.84 398 TYR B N 1
ATOM 2662 C CA . TYR A 1 405 ? 203.148 189.180 105.270 1.00 32.07 398 TYR B CA 1
ATOM 2663 C C . TYR A 1 405 ? 203.042 187.660 105.309 1.00 28.86 398 TYR B C 1
ATOM 2664 O O . TYR A 1 405 ? 203.678 186.968 104.508 1.00 30.59 398 TYR B O 1
ATOM 2673 N N . SER A 1 406 ? 202.251 187.121 106.237 1.00 31.00 399 SER B N 1
ATOM 2674 C CA . SER A 1 406 ? 202.054 185.677 106.296 1.00 31.49 399 SER B CA 1
ATOM 2675 C C . SER A 1 406 ? 201.342 185.168 105.053 1.00 30.75 399 SER B C 1
ATOM 2676 O O . SER A 1 406 ? 201.723 184.134 104.492 1.00 34.89 399 SER B O 1
ATOM 2679 N N . VAL A 1 407 ? 200.307 185.881 104.601 1.00 33.54 400 VAL B N 1
ATOM 2680 C CA . VAL A 1 407 ? 199.630 185.466 103.373 1.00 32.85 400 VAL B CA 1
ATOM 2681 C C . VAL A 1 407 ? 200.575 185.567 102.183 1.00 33.94 400 VAL B C 1
ATOM 2682 O O . VAL A 1 407 ? 200.592 184.691 101.309 1.00 33.49 400 VAL B O 1
ATOM 2686 N N . ALA A 1 408 ? 201.372 186.637 102.125 1.00 29.83 401 ALA B N 1
ATOM 2687 C CA . ALA A 1 408 ? 202.318 186.792 101.026 1.00 27.91 401 ALA B CA 1
ATOM 2688 C C . ALA A 1 408 ? 203.337 185.662 101.007 1.00 33.34 401 ALA B C 1
ATOM 2689 O O . ALA A 1 408 ? 203.656 185.126 99.941 1.00 39.50 401 ALA B O 1
ATOM 2691 N N . GLN A 1 409 ? 203.859 185.285 102.175 1.00 35.04 402 GLN B N 1
ATOM 2692 C CA . GLN A 1 409 ? 204.828 184.196 102.236 1.00 31.10 402 GLN B CA 1
ATOM 2693 C C . GLN A 1 409 ? 204.196 182.863 101.863 1.00 33.60 402 GLN B C 1
ATOM 2694 O O . GLN A 1 409 ? 204.815 182.055 101.164 1.00 39.68 402 GLN B O 1
ATOM 2700 N N . ALA A 1 410 ? 202.972 182.608 102.328 1.00 35.98 403 ALA B N 1
ATOM 2701 C CA . ALA A 1 410 ? 202.297 181.368 101.964 1.00 29.96 403 ALA B CA 1
ATOM 2702 C C . ALA A 1 410 ? 202.059 181.290 100.463 1.00 35.30 403 ALA B C 1
ATOM 2703 O O . ALA A 1 410 ? 202.237 180.229 99.854 1.00 43.07 403 ALA B O 1
ATOM 2705 N N . LEU A 1 411 ? 201.654 182.404 99.846 1.00 34.63 404 LEU B N 1
ATOM 2706 C CA . LEU A 1 411 ? 201.484 182.428 98.397 1.00 31.91 404 LEU B CA 1
ATOM 2707 C C . LEU A 1 411 ? 202.810 182.223 97.679 1.00 39.22 404 LEU B C 1
ATOM 2708 O O . LEU A 1 411 ? 202.878 181.497 96.681 1.00 46.59 404 LEU B O 1
ATOM 2713 N N . HIS A 1 412 ? 203.876 182.860 98.167 1.00 40.46 405 HIS B N 1
ATOM 2714 C CA . HIS A 1 412 ? 205.187 182.703 97.549 1.00 42.45 405 HIS B CA 1
ATOM 2715 C C . HIS A 1 412 ? 205.650 181.254 97.612 1.00 49.68 405 HIS B C 1
ATOM 2716 O O . HIS A 1 412 ? 206.239 180.736 96.657 1.00 56.40 405 HIS B O 1
ATOM 2723 N N . ASN A 1 413 ? 205.388 180.584 98.735 1.00 44.93 406 ASN B N 1
ATOM 2724 C CA . ASN A 1 413 ? 205.739 179.175 98.867 1.00 40.90 406 ASN B CA 1
ATOM 2725 C C . ASN A 1 413 ? 204.875 178.301 97.967 1.00 47.58 406 ASN B C 1
ATOM 2726 O O . ASN A 1 413 ? 205.364 177.328 97.384 1.00 58.98 406 ASN B O 1
ATOM 2731 N N . THR A 1 414 ? 203.583 178.625 97.852 1.00 47.09 407 THR B N 1
ATOM 2732 C CA . THR A 1 414 ? 202.671 177.803 97.061 1.00 47.21 407 THR B CA 1
ATOM 2733 C C . THR A 1 414 ? 203.063 177.798 95.589 1.00 51.37 407 THR B C 1
ATOM 2734 O O . THR A 1 414 ? 203.097 176.740 94.951 1.00 57.75 407 THR B O 1
ATOM 2738 N N . LEU A 1 415 ? 203.377 178.969 95.037 1.00 52.96 408 LEU B N 1
ATOM 2739 C CA . LEU A 1 415 ? 203.821 179.060 93.652 1.00 61.22 408 LEU B CA 1
ATOM 2740 C C . LEU A 1 415 ? 205.232 178.532 93.453 1.00 62.43 408 LEU B C 1
ATOM 2741 O O . LEU A 1 415 ? 205.675 178.426 92.305 1.00 66.59 408 LEU B O 1
ATOM 2746 N N . GLN A 1 416 ? 205.944 178.215 94.535 1.00 59.41 409 GLN B N 1
ATOM 2747 C CA . GLN A 1 416 ? 207.329 177.751 94.468 1.00 69.65 409 GLN B CA 1
ATOM 2748 C C . GLN A 1 416 ? 208.214 178.755 93.734 1.00 73.72 409 GLN B C 1
ATOM 2749 O O . GLN A 1 416 ? 209.086 178.385 92.946 1.00 76.61 409 GLN B O 1
ATOM 2755 N N . CYS A 1 417 ? 207.986 180.038 93.996 1.00 67.63 410 CYS B N 1
ATOM 2756 C CA . CYS A 1 417 ? 208.805 181.080 93.399 1.00 72.12 410 CYS B CA 1
ATOM 2757 C C . CYS A 1 417 ? 210.198 181.062 94.020 1.00 76.41 410 CYS B C 1
ATOM 2758 O O . CYS A 1 417 ? 210.392 180.605 95.150 1.00 75.35 410 CYS B O 1
ATOM 2761 N N . ASN A 1 418 ? 211.177 181.556 93.272 1.00 81.45 411 ASN B N 1
ATOM 2762 C CA . ASN A 1 418 ? 212.539 181.701 93.770 1.00 80.35 411 ASN B CA 1
ATOM 2763 C C . ASN A 1 418 ? 212.998 183.146 93.582 1.00 85.32 411 ASN B C 1
ATOM 2764 O O . ASN A 1 418 ? 212.276 183.985 93.043 1.00 86.99 411 ASN B O 1
ATOM 2769 N N . ALA A 1 419 ? 214.216 183.433 94.048 1.00 88.33 412 ALA B N 1
ATOM 2770 C CA . ALA A 1 419 ? 214.677 184.817 94.122 1.00 91.77 412 ALA B CA 1
ATOM 2771 C C . ALA A 1 419 ? 214.769 185.462 92.743 1.00 94.86 412 ALA B C 1
ATOM 2772 O O . ALA A 1 419 ? 214.342 186.608 92.558 1.00 87.93 412 ALA B O 1
ATOM 2774 N N . SER A 1 420 ? 215.332 184.749 91.766 1.00 97.18 413 SER B N 1
ATOM 2775 C CA . SER A 1 420 ? 215.496 185.319 90.432 1.00 97.50 413 SER B CA 1
ATOM 2776 C C . SER A 1 420 ? 214.155 185.489 89.729 1.00 92.65 413 SER B C 1
ATOM 2777 O O . SER A 1 420 ? 213.916 186.505 89.067 1.00 95.31 413 SER B O 1
ATOM 2780 N N . GLY A 1 421 ? 213.275 184.511 89.864 1.00 88.84 414 GLY B N 1
ATOM 2781 C CA . GLY A 1 421 ? 211.990 184.567 89.207 1.00 88.06 414 GLY B CA 1
ATOM 2782 C C . GLY A 1 421 ? 211.086 183.493 89.757 1.00 91.14 414 GLY B C 1
ATOM 2783 O O . GLY A 1 421 ? 211.441 182.790 90.703 1.00 95.77 414 GLY B O 1
ATOM 2784 N N . CYS A 1 422 ? 209.916 183.350 89.146 1.00 90.01 415 CYS B N 1
ATOM 2785 C CA . CYS A 1 422 ? 208.931 182.450 89.704 1.00 89.74 415 CYS B CA 1
ATOM 2786 C C . CYS A 1 422 ? 208.205 181.711 88.587 1.00 92.97 415 CYS B C 1
ATOM 2787 O O . CYS A 1 422 ? 207.838 182.331 87.578 1.00 93.03 415 CYS B O 1
ATOM 2790 N N . PRO A 1 423 ? 207.988 180.402 88.716 1.00 93.41 416 PRO B N 1
ATOM 2791 C CA . PRO A 1 423 ? 207.439 179.630 87.596 1.00 92.09 416 PRO B CA 1
ATOM 2792 C C . PRO A 1 423 ? 206.021 180.044 87.242 1.00 91.86 416 PRO B C 1
ATOM 2793 O O . PRO A 1 423 ? 205.247 180.500 88.088 1.00 94.65 416 PRO B O 1
ATOM 2797 N N . ALA A 1 424 ? 205.688 179.876 85.965 1.00 88.08 417 ALA B N 1
ATOM 2798 C CA . ALA A 1 424 ? 204.381 180.247 85.442 1.00 85.81 417 ALA B CA 1
ATOM 2799 C C . ALA A 1 424 ? 203.463 179.032 85.426 1.00 86.83 417 ALA B C 1
ATOM 2800 O O . ALA A 1 424 ? 203.821 177.981 84.884 1.00 87.74 417 ALA B O 1
ATOM 2802 N N . GLN A 1 425 ? 202.283 179.183 86.017 1.00 82.50 418 GLN B N 1
ATOM 2803 C CA . GLN A 1 425 ? 201.305 178.106 86.091 1.00 86.16 418 GLN B CA 1
ATOM 2804 C C . GLN A 1 425 ? 199.923 178.731 86.228 1.00 87.57 418 GLN B C 1
ATOM 2805 O O . GLN A 1 425 ? 199.782 179.950 86.361 1.00 86.32 418 GLN B O 1
ATOM 2811 N N . ASP A 1 426 ? 198.898 177.883 86.187 1.00 86.98 419 ASP B N 1
ATOM 2812 C CA . ASP A 1 426 ? 197.536 178.360 86.344 1.00 83.88 419 ASP B CA 1
ATOM 2813 C C . ASP A 1 426 ? 197.350 178.968 87.734 1.00 82.72 419 ASP B C 1
ATOM 2814 O O . ASP A 1 426 ? 197.980 178.529 88.700 1.00 81.66 419 ASP B O 1
ATOM 2819 N N . PRO A 1 427 ? 196.507 179.995 87.854 1.00 81.69 420 PRO B N 1
ATOM 2820 C CA . PRO A 1 427 ? 196.327 180.652 89.155 1.00 71.88 420 PRO B CA 1
ATOM 2821 C C . PRO A 1 427 ? 195.828 179.675 90.206 1.00 69.61 420 PRO B C 1
ATOM 2822 O O . PRO A 1 427 ? 195.020 178.788 89.924 1.00 75.31 420 PRO B O 1
ATOM 2826 N N . VAL A 1 428 ? 196.319 179.844 91.428 1.00 63.13 421 VAL B N 1
ATOM 2827 C CA . VAL A 1 428 ? 195.981 178.933 92.513 1.00 62.06 421 VAL B CA 1
ATOM 2828 C C . VAL A 1 428 ? 194.674 179.363 93.161 1.00 60.70 421 VAL B C 1
ATOM 2829 O O . VAL A 1 428 ? 194.374 180.557 93.279 1.00 61.08 421 VAL B O 1
ATOM 2833 N N . LYS A 1 429 ? 193.873 178.383 93.535 1.00 55.61 422 LYS B N 1
ATOM 2834 C CA . LYS A 1 429 ? 192.660 178.635 94.284 1.00 57.49 422 LYS B CA 1
ATOM 2835 C C . LYS A 1 429 ? 193.003 178.950 95.738 1.00 54.86 422 LYS B C 1
ATOM 2836 O O . LYS A 1 429 ? 194.087 178.607 96.213 1.00 54.58 422 LYS B O 1
ATOM 2842 N N . PRO A 1 430 ? 192.102 179.621 96.459 1.00 53.02 423 PRO B N 1
ATOM 2843 C CA . PRO A 1 430 ? 192.385 179.918 97.872 1.00 43.20 423 PRO B CA 1
ATOM 2844 C C . PRO A 1 430 ? 192.680 178.688 98.713 1.00 47.83 423 PRO B C 1
ATOM 2845 O O . PRO A 1 430 ? 193.538 178.750 99.600 1.00 52.13 423 PRO B O 1
ATOM 2849 N N . TRP A 1 431 ? 192.006 177.566 98.456 1.00 53.58 424 TRP B N 1
ATOM 2850 C CA . TRP A 1 431 ? 192.234 176.371 99.261 1.00 55.59 424 TRP B CA 1
ATOM 2851 C C . TRP A 1 431 ? 193.633 175.799 99.069 1.00 55.60 424 TRP B C 1
ATOM 2852 O O . TRP A 1 431 ? 194.096 175.034 99.920 1.00 55.31 424 TRP B O 1
ATOM 2863 N N . GLN A 1 432 ? 194.315 176.152 97.978 1.00 53.42 425 GLN B N 1
ATOM 2864 C CA . GLN A 1 432 ? 195.689 175.710 97.779 1.00 52.55 425 GLN B CA 1
ATOM 2865 C C . GLN A 1 432 ? 196.655 176.382 98.743 1.00 52.67 425 GLN B C 1
ATOM 2866 O O . GLN A 1 432 ? 197.778 175.898 98.913 1.00 58.32 425 GLN B O 1
ATOM 2872 N N . LEU A 1 433 ? 196.251 177.492 99.363 1.00 48.19 426 LEU B N 1
ATOM 2873 C CA . LEU A 1 433 ? 197.115 178.168 100.322 1.00 44.28 426 LEU B CA 1
ATOM 2874 C C . LEU A 1 433 ? 197.148 177.447 101.661 1.00 47.63 426 LEU B C 1
ATOM 2875 O O . LEU A 1 433 ? 198.147 177.533 102.381 1.00 51.29 426 LEU B O 1
ATOM 2880 N N . LEU A 1 434 ? 196.071 176.741 102.010 1.00 48.86 427 LEU B N 1
ATOM 2881 C CA . LEU A 1 434 ? 195.944 176.176 103.350 1.00 51.24 427 LEU B CA 1
ATOM 2882 C C . LEU A 1 434 ? 197.041 175.168 103.655 1.00 55.31 427 LEU B C 1
ATOM 2883 O O . LEU A 1 434 ? 197.472 175.055 104.807 1.00 56.30 427 LEU B O 1
ATOM 2888 N N . GLU A 1 435 ? 197.495 174.419 102.650 1.00 55.98 428 GLU B N 1
ATOM 2889 C CA . GLU A 1 435 ? 198.568 173.458 102.875 1.00 56.81 428 GLU B CA 1
ATOM 2890 C C . GLU A 1 435 ? 199.857 174.158 103.282 1.00 58.68 428 GLU B C 1
ATOM 2891 O O . GLU A 1 435 ? 200.607 173.654 104.126 1.00 60.66 428 GLU B O 1
ATOM 2897 N N . ASN A 1 436 ? 200.131 175.318 102.692 1.00 50.61 429 ASN B N 1
ATOM 2898 C CA . ASN A 1 436 ? 201.351 176.065 102.956 1.00 43.23 429 ASN B CA 1
ATOM 2899 C C . ASN A 1 436 ? 201.181 177.142 104.018 1.00 43.81 429 ASN B C 1
ATOM 2900 O O . ASN A 1 436 ? 202.154 177.827 104.339 1.00 48.50 429 ASN B O 1
ATOM 2905 N N . MET A 1 437 ? 199.979 177.312 104.568 1.00 42.64 430 MET B N 1
ATOM 2906 C CA . MET A 1 437 ? 199.773 178.253 105.661 1.00 41.74 430 MET B CA 1
ATOM 2907 C C . MET A 1 437 ? 200.040 177.613 107.016 1.00 45.59 430 MET B C 1
ATOM 2908 O O . MET A 1 437 ? 200.631 178.247 107.895 1.00 49.21 430 MET B O 1
ATOM 2913 N N . TYR A 1 438 ? 199.597 176.374 107.208 1.00 47.61 431 TYR B N 1
ATOM 2914 C CA . TYR A 1 438 ? 200.024 175.600 108.364 1.00 47.11 431 TYR B CA 1
ATOM 2915 C C . TYR A 1 438 ? 201.502 175.268 108.238 1.00 52.86 431 TYR B C 1
ATOM 2916 O O . TYR A 1 438 ? 202.024 175.122 107.130 1.00 54.74 431 TYR B O 1
ATOM 2925 N N . ASN A 1 439 ? 202.182 175.152 109.381 1.00 51.22 432 ASN B N 1
ATOM 2926 C CA . ASN A 1 439 ? 203.586 174.740 109.404 1.00 61.64 432 ASN B CA 1
ATOM 2927 C C . ASN A 1 439 ? 204.457 175.740 108.645 1.00 64.04 432 ASN B C 1
ATOM 2928 O O . ASN A 1 439 ? 205.490 175.387 108.075 1.00 74.61 432 ASN B O 1
ATOM 2933 N N . LEU A 1 440 ? 204.032 177.000 108.632 1.00 51.86 433 LEU B N 1
ATOM 2934 C CA . LEU A 1 440 ? 204.651 178.035 107.816 1.00 49.80 433 LEU B CA 1
ATOM 2935 C C . LEU A 1 440 ? 205.467 178.969 108.694 1.00 49.47 433 LEU B C 1
ATOM 2936 O O . LEU A 1 440 ? 204.988 179.418 109.739 1.00 52.37 433 LEU B O 1
ATOM 2941 N N . THR A 1 441 ? 206.693 179.256 108.270 1.00 49.53 434 THR B N 1
ATOM 2942 C CA . THR A 1 441 ? 207.551 180.232 108.926 1.00 47.30 434 THR B CA 1
ATOM 2943 C C . THR A 1 441 ? 207.664 181.453 108.026 1.00 48.51 434 THR B C 1
ATOM 2944 O O . THR A 1 441 ? 208.117 181.346 106.882 1.00 49.22 434 THR B O 1
ATOM 2948 N N . PHE A 1 442 ? 207.251 182.606 108.542 1.00 44.01 435 PHE B N 1
ATOM 2949 C CA . PHE A 1 442 ? 207.293 183.863 107.812 1.00 43.91 435 PHE B CA 1
ATOM 2950 C C . PHE A 1 442 ? 207.944 184.929 108.676 1.00 48.31 435 PHE B C 1
ATOM 2951 O O . PHE A 1 442 ? 207.620 185.065 109.858 1.00 54.07 435 PHE B O 1
ATOM 2959 N N . HIS A 1 443 ? 208.862 185.684 108.083 1.00 48.85 436 HIS B N 1
ATOM 2960 C CA . HIS A 1 443 ? 209.640 186.671 108.818 1.00 52.77 436 HIS B CA 1
ATOM 2961 C C . HIS A 1 443 ? 209.005 188.045 108.655 1.00 58.74 436 HIS B C 1
ATOM 2962 O O . HIS A 1 443 ? 208.851 188.535 107.531 1.00 57.44 436 HIS B O 1
ATOM 2969 N N . VAL A 1 444 ? 208.642 188.660 109.776 1.00 60.38 437 VAL B N 1
ATOM 2970 C CA . VAL A 1 444 ? 207.978 189.957 109.801 1.00 57.79 437 VAL B CA 1
ATOM 2971 C C . VAL A 1 444 ? 208.905 190.932 110.511 1.00 66.53 437 VAL B C 1
ATOM 2972 O O . VAL A 1 444 ? 209.138 190.808 111.720 1.00 66.14 437 VAL B O 1
ATOM 2976 N N . GLY A 1 445 ? 209.428 191.904 109.768 1.00 62.77 438 GLY B N 1
ATOM 2977 C CA . GLY A 1 445 ? 210.299 192.905 110.359 1.00 63.55 438 GLY B CA 1
ATOM 2978 C C . GLY A 1 445 ? 211.595 192.355 110.910 1.00 77.02 438 GLY B C 1
ATOM 2979 O O . GLY A 1 445 ? 212.161 192.936 111.842 1.00 78.33 438 GLY B O 1
ATOM 2980 N N . GLY A 1 446 ? 212.085 191.249 110.356 1.00 78.44 439 GLY B N 1
ATOM 2981 C CA . GLY A 1 446 ? 213.310 190.635 110.818 1.00 76.37 439 GLY B CA 1
ATOM 2982 C C . GLY A 1 446 ? 213.157 189.646 111.952 1.00 80.34 439 GLY B C 1
ATOM 2983 O O . GLY A 1 446 ? 214.153 189.031 112.353 1.00 85.68 439 GLY B O 1
ATOM 2984 N N . LEU A 1 447 ? 211.948 189.466 112.481 1.00 79.92 440 LEU B N 1
ATOM 2985 C CA . LEU A 1 447 ? 211.704 188.515 113.557 1.00 76.93 440 LEU B CA 1
ATOM 2986 C C . LEU A 1 447 ? 210.866 187.361 113.034 1.00 73.24 440 LEU B C 1
ATOM 2987 O O . LEU A 1 447 ? 209.790 187.596 112.463 1.00 69.66 440 LEU B O 1
ATOM 2992 N N . PRO A 1 448 ? 211.312 186.117 113.188 1.00 74.90 441 PRO B N 1
ATOM 2993 C CA . PRO A 1 448 ? 210.553 184.987 112.644 1.00 62.07 441 PRO B CA 1
ATOM 2994 C C . PRO A 1 448 ? 209.240 184.766 113.376 1.00 50.53 441 PRO B C 1
ATOM 2995 O O . PRO A 1 448 ? 209.121 185.000 114.580 1.00 60.58 441 PRO B O 1
ATOM 2999 N N . LEU A 1 449 ? 208.250 184.297 112.624 1.00 44.32 442 LEU B N 1
ATOM 3000 C CA . LEU A 1 449 ? 206.944 183.941 113.156 1.00 38.90 442 LEU B CA 1
ATOM 3001 C C . LEU A 1 449 ? 206.514 182.629 112.519 1.00 38.74 442 LEU B C 1
ATOM 3002 O O . LEU A 1 449 ? 206.953 182.291 111.419 1.00 44.43 442 LEU B O 1
ATOM 3007 N N . ARG A 1 450 ? 205.663 181.882 113.215 1.00 39.71 443 ARG B N 1
ATOM 3008 C CA . ARG A 1 450 ? 205.210 180.590 112.722 1.00 41.87 443 ARG B CA 1
ATOM 3009 C C . ARG A 1 450 ? 203.734 180.393 113.028 1.00 41.25 443 ARG B C 1
ATOM 3010 O O . ARG A 1 450 ? 203.226 180.899 114.031 1.00 54.16 443 ARG B O 1
ATOM 3018 N N . PHE A 1 451 ? 203.055 179.651 112.159 1.00 40.14 444 PHE B N 1
ATOM 3019 C CA . PHE A 1 451 ? 201.663 179.273 112.352 1.00 43.75 444 PHE B CA 1
ATOM 3020 C C . PHE A 1 451 ? 201.606 177.860 112.918 1.00 50.19 444 PHE B C 1
ATOM 3021 O O . PHE A 1 451 ? 202.270 176.954 112.405 1.00 52.15 444 PHE B O 1
ATOM 3029 N N . ASP A 1 452 ? 200.816 177.677 113.970 1.00 53.57 445 ASP B N 1
ATOM 3030 C CA . ASP A 1 452 ? 200.688 176.380 114.612 1.00 50.88 445 ASP B CA 1
ATOM 3031 C C . ASP A 1 452 ? 199.868 175.432 113.742 1.00 48.71 445 ASP B C 1
ATOM 3032 O O . ASP A 1 452 ? 199.362 175.793 112.677 1.00 51.67 445 ASP B O 1
ATOM 3037 N N . SER A 1 453 ? 199.738 174.193 114.218 1.00 51.20 446 SER B N 1
ATOM 3038 C CA . SER A 1 453 ? 198.790 173.268 113.610 1.00 56.49 446 SER B CA 1
ATOM 3039 C C . SER A 1 453 ? 197.357 173.733 113.822 1.00 59.02 446 SER B C 1
ATOM 3040 O O . SER A 1 453 ? 196.454 173.328 113.082 1.00 58.81 446 SER B O 1
ATOM 3043 N N . SER A 1 454 ? 197.131 174.571 114.828 1.00 58.15 447 SER B N 1
ATOM 3044 C CA . SER A 1 454 ? 195.828 175.158 115.097 1.00 55.16 447 SER B CA 1
ATOM 3045 C C . SER A 1 454 ? 195.657 176.535 114.470 1.00 53.42 447 SER B C 1
ATOM 3046 O O . SER A 1 454 ? 194.630 177.179 114.700 1.00 54.93 447 SER B O 1
ATOM 3049 N N . GLY A 1 455 ? 196.633 177.006 113.701 1.00 50.01 448 GLY B N 1
ATOM 3050 C CA . GLY A 1 455 ? 196.541 178.316 113.095 1.00 43.87 448 GLY B CA 1
ATOM 3051 C C . GLY A 1 455 ? 196.890 179.458 114.018 1.00 44.21 448 GLY B C 1
ATOM 3052 O O . GLY A 1 455 ? 196.632 180.617 113.678 1.00 39.93 448 GLY B O 1
ATOM 3053 N N . ASN A 1 456 ? 197.472 179.168 115.178 1.00 49.67 449 ASN B N 1
ATOM 3054 C CA . ASN A 1 456 ? 197.794 180.171 116.179 1.00 43.49 449 ASN B CA 1
ATOM 3055 C C . ASN A 1 456 ? 199.240 180.602 116.015 1.00 45.94 449 ASN B C 1
ATOM 3056 O O . ASN A 1 456 ? 200.116 179.775 115.756 1.00 48.71 449 ASN B O 1
ATOM 3061 N N . VAL A 1 457 ? 199.484 181.900 116.157 1.00 49.63 450 VAL B N 1
ATOM 3062 C CA . VAL A 1 457 ? 200.851 182.390 116.177 1.00 50.44 450 VAL B CA 1
ATOM 3063 C C . VAL A 1 457 ? 201.392 182.306 117.600 1.00 62.44 450 VAL B C 1
ATOM 3064 O O . VAL A 1 457 ? 200.635 182.194 118.573 1.00 69.47 450 VAL B O 1
ATOM 3068 N N . ASP A 1 458 ? 202.714 182.348 117.730 1.00 63.21 451 ASP B N 1
ATOM 3069 C CA . ASP A 1 458 ? 203.376 182.217 119.021 1.00 70.56 451 ASP B CA 1
ATOM 3070 C C . ASP A 1 458 ? 204.200 183.464 119.311 1.00 69.93 451 ASP B C 1
ATOM 3071 O O . ASP A 1 458 ? 205.032 183.867 118.492 1.00 74.36 451 ASP B O 1
ATOM 3076 N N . MET A 1 459 ? 203.965 184.069 120.474 1.00 62.24 452 MET B N 1
ATOM 3077 C CA . MET A 1 459 ? 204.794 185.166 120.952 1.00 64.41 452 MET B CA 1
ATOM 3078 C C . MET A 1 459 ? 204.832 185.143 122.470 1.00 61.01 452 MET B C 1
ATOM 3079 O O . MET A 1 459 ? 203.936 184.612 123.129 1.00 59.07 452 MET B O 1
ATOM 3084 N N . GLU A 1 460 ? 205.887 185.737 123.015 1.00 61.56 453 GLU B N 1
ATOM 3085 C CA . GLU A 1 460 ? 206.084 185.794 124.451 1.00 58.29 453 GLU B CA 1
ATOM 3086 C C . GLU A 1 460 ? 205.197 186.865 125.077 1.00 55.66 453 GLU B C 1
ATOM 3087 O O . GLU A 1 460 ? 204.603 187.705 124.398 1.00 59.75 453 GLU B O 1
ATOM 3093 N N . TYR A 1 461 ? 205.111 186.821 126.402 1.00 49.54 454 TYR B N 1
ATOM 3094 C CA . TYR A 1 461 ? 204.317 187.758 127.174 1.00 43.25 454 TYR B CA 1
ATOM 3095 C C . TYR A 1 461 ? 205.205 188.376 128.240 1.00 47.01 454 TYR B C 1
ATOM 3096 O O . TYR A 1 461 ? 206.216 187.800 128.644 1.00 53.24 454 TYR B O 1
ATOM 3105 N N . ASP A 1 462 ? 204.824 189.565 128.686 1.00 51.47 455 ASP B N 1
ATOM 3106 C CA . ASP A 1 462 ? 205.553 190.287 129.718 1.00 50.17 455 ASP B CA 1
ATOM 3107 C C . ASP A 1 462 ? 204.627 190.473 130.909 1.00 47.08 455 ASP B C 1
ATOM 3108 O O . ASP A 1 462 ? 203.494 190.934 130.749 1.00 48.30 455 ASP B O 1
ATOM 3113 N N . LEU A 1 463 ? 205.102 190.112 132.096 1.00 43.44 456 LEU B N 1
ATOM 3114 C CA . LEU A 1 463 ? 204.324 190.309 133.310 1.00 42.92 456 LEU B CA 1
ATOM 3115 C C . LEU A 1 463 ? 204.565 191.720 133.829 1.00 41.01 456 LEU B C 1
ATOM 3116 O O . LEU A 1 463 ? 205.700 192.084 134.149 1.00 45.73 456 LEU B O 1
ATOM 3121 N N . LYS A 1 464 ? 203.501 192.514 133.902 1.00 33.08 457 LYS B N 1
ATOM 3122 C CA . LYS A 1 464 ? 203.587 193.915 134.273 1.00 45.06 457 LYS B CA 1
ATOM 3123 C C . LYS A 1 464 ? 202.754 194.186 135.517 1.00 41.47 457 LYS B C 1
ATOM 3124 O O . LYS A 1 464 ? 201.731 193.539 135.752 1.00 42.17 457 LYS B O 1
ATOM 3130 N N . LEU A 1 465 ? 203.202 195.154 136.310 1.00 35.31 458 LEU B N 1
ATOM 3131 C CA . LEU A 1 465 ? 202.472 195.604 137.483 1.00 38.77 458 LEU B CA 1
ATOM 3132 C C . LEU A 1 465 ? 202.359 197.122 137.481 1.00 52.11 458 LEU B C 1
ATOM 3133 O O . LEU A 1 465 ? 203.199 197.826 136.918 1.00 64.49 458 LEU B O 1
ATOM 3138 N N . TRP A 1 466 ? 201.295 197.616 138.108 1.00 46.21 459 TRP B N 1
ATOM 3139 C CA . TRP A 1 466 ? 201.067 199.049 138.243 1.00 46.92 459 TRP B CA 1
ATOM 3140 C C . TRP A 1 466 ? 201.855 199.558 139.444 1.00 54.86 459 TRP B C 1
ATOM 3141 O O . TRP A 1 466 ? 201.526 199.234 140.590 1.00 60.37 459 TRP B O 1
ATOM 3152 N N . VAL A 1 467 ? 202.898 200.350 139.192 1.00 56.45 460 VAL B N 1
ATOM 3153 C CA . VAL A 1 467 ? 203.660 201.013 140.248 1.00 61.48 460 VAL B CA 1
ATOM 3154 C C . VAL A 1 467 ? 203.205 202.463 140.310 1.00 72.00 460 VAL B C 1
ATOM 3155 O O . VAL A 1 467 ? 203.207 203.166 139.294 1.00 76.75 460 VAL B O 1
ATOM 3159 N N . TRP A 1 468 ? 202.823 202.917 141.499 1.00 73.20 461 TRP B N 1
ATOM 3160 C CA . TRP A 1 468 ? 202.232 204.236 141.670 1.00 74.65 461 TRP B CA 1
ATOM 3161 C C . TRP A 1 468 ? 203.279 205.213 142.196 1.00 88.42 461 TRP B C 1
ATOM 3162 O O . TRP A 1 468 ? 203.981 204.915 143.167 1.00 89.17 461 TRP B O 1
ATOM 3173 N N . GLN A 1 469 ? 203.381 206.375 141.552 1.00 93.64 462 GLN B N 1
ATOM 3174 C CA . GLN A 1 469 ? 204.313 207.416 141.982 1.00 99.75 462 GLN B CA 1
ATOM 3175 C C . GLN A 1 469 ? 203.648 208.759 141.728 1.00 101.18 462 GLN B C 1
ATOM 3176 O O . GLN A 1 469 ? 203.618 209.229 140.586 1.00 100.35 462 GLN B O 1
ATOM 3182 N N . GLY A 1 470 ? 203.126 209.371 142.785 1.00 100.97 463 GLY B N 1
ATOM 3183 C CA . GLY A 1 470 ? 202.406 210.626 142.641 1.00 101.17 463 GLY B CA 1
ATOM 3184 C C . GLY A 1 470 ? 201.116 210.501 141.861 1.00 100.48 463 GLY B C 1
ATOM 3185 O O . GLY A 1 470 ? 200.833 211.340 140.997 1.00 99.81 463 GLY B O 1
ATOM 3186 N N . SER A 1 471 ? 200.327 209.464 142.146 1.00 97.91 464 SER B N 1
ATOM 3187 C CA . SER A 1 471 ? 199.048 209.203 141.486 1.00 95.01 464 SER B CA 1
ATOM 3188 C C . SER A 1 471 ? 199.201 208.967 139.987 1.00 91.28 464 SER B C 1
ATOM 3189 O O . SER A 1 471 ? 198.263 209.205 139.221 1.00 83.70 464 SER B O 1
ATOM 3192 N N . VAL A 1 472 ? 200.367 208.501 139.553 1.00 91.79 465 VAL B N 1
ATOM 3193 C CA . VAL A 1 472 ? 200.610 208.189 138.146 1.00 90.62 465 VAL B CA 1
ATOM 3194 C C . VAL A 1 472 ? 201.046 206.733 138.031 1.00 87.88 465 VAL B C 1
ATOM 3195 O O . VAL A 1 472 ? 202.231 206.427 138.223 1.00 90.45 465 VAL B O 1
ATOM 3199 N N . PRO A 1 473 ? 200.137 205.810 137.729 1.00 78.99 466 PRO B N 1
ATOM 3200 C CA . PRO A 1 473 ? 200.535 204.405 137.596 1.00 74.50 466 PRO B CA 1
ATOM 3201 C C . PRO A 1 473 ? 201.335 204.176 136.325 1.00 75.63 466 PRO B C 1
ATOM 3202 O O . PRO A 1 473 ? 201.047 204.745 135.270 1.00 79.73 466 PRO B O 1
ATOM 3206 N N . ARG A 1 474 ? 202.350 203.324 136.433 1.00 74.48 467 ARG B N 1
ATOM 3207 C CA . ARG A 1 474 ? 203.192 202.994 135.295 1.00 75.85 467 ARG B CA 1
ATOM 3208 C C . ARG A 1 474 ? 203.520 201.510 135.328 1.00 74.36 467 ARG B C 1
ATOM 3209 O O . ARG A 1 474 ? 203.581 200.894 136.395 1.00 71.76 467 ARG B O 1
ATOM 3217 N N . LEU A 1 475 ? 203.723 200.942 134.145 1.00 70.04 468 LEU B N 1
ATOM 3218 C CA . LEU A 1 475 ? 204.006 199.521 134.023 1.00 66.47 468 LEU B CA 1
ATOM 3219 C C . LEU A 1 475 ? 205.501 199.259 134.148 1.00 69.18 468 LEU B C 1
ATOM 3220 O O . LEU A 1 475 ? 206.330 200.018 133.637 1.00 71.46 468 LEU B O 1
ATOM 3225 N N . HIS A 1 476 ? 205.845 198.170 134.831 1.00 60.53 469 HIS B N 1
ATOM 3226 C CA . HIS A 1 476 ? 207.236 197.746 134.914 1.00 64.25 469 HIS B CA 1
ATOM 3227 C C . HIS A 1 476 ? 207.324 196.242 134.713 1.00 57.63 469 HIS B C 1
ATOM 3228 O O . HIS A 1 476 ? 206.398 195.508 135.068 1.00 55.63 469 HIS B O 1
ATOM 3235 N N . ASP A 1 477 ? 208.436 195.798 134.130 1.00 60.93 470 ASP B N 1
ATOM 3236 C CA . ASP A 1 477 ? 208.658 194.387 133.830 1.00 56.07 470 ASP B CA 1
ATOM 3237 C C . ASP A 1 477 ? 209.033 193.648 135.106 1.00 54.77 470 ASP B C 1
ATOM 3238 O O . ASP A 1 477 ? 210.066 193.936 135.717 1.00 61.07 470 ASP B O 1
ATOM 3243 N N . VAL A 1 478 ? 208.200 192.691 135.512 1.00 52.08 471 VAL B N 1
ATOM 3244 C CA . VAL A 1 478 ? 208.478 191.849 136.665 1.00 47.29 471 VAL B CA 1
ATOM 3245 C C . VAL A 1 478 ? 208.378 190.369 136.324 1.00 43.33 471 VAL B C 1
ATOM 3246 O O . VAL A 1 478 ? 208.305 189.534 137.223 1.00 48.69 471 VAL B O 1
ATOM 3250 N N . GLY A 1 479 ? 208.369 190.029 135.044 1.00 42.74 472 GLY B N 1
ATOM 3251 C CA . GLY A 1 479 ? 208.272 188.641 134.641 1.00 47.12 472 GLY B CA 1
ATOM 3252 C C . GLY A 1 479 ? 208.244 188.531 133.133 1.00 47.04 472 GLY B C 1
ATOM 3253 O O . GLY A 1 479 ? 208.226 189.535 132.415 1.00 55.05 472 GLY B O 1
ATOM 3254 N N . ARG A 1 480 ? 208.235 187.285 132.666 1.00 42.54 473 ARG B N 1
ATOM 3255 C CA . ARG A 1 480 ? 208.240 186.981 131.240 1.00 47.61 473 ARG B CA 1
ATOM 3256 C C . ARG A 1 480 ? 207.725 185.565 131.041 1.00 49.44 473 ARG B C 1
ATOM 3257 O O . ARG A 1 480 ? 208.227 184.629 131.668 1.00 57.66 473 ARG B O 1
ATOM 3265 N N . PHE A 1 481 ? 206.734 185.407 130.172 1.00 44.86 474 PHE B N 1
ATOM 3266 C CA . PHE A 1 481 ? 206.140 184.110 129.884 1.00 45.14 474 PHE B CA 1
ATOM 3267 C C . PHE A 1 481 ? 206.438 183.725 128.443 1.00 52.56 474 PHE B C 1
ATOM 3268 O O . PHE A 1 481 ? 206.184 184.505 127.523 1.00 60.54 474 PHE B O 1
ATOM 3276 N N . ASN A 1 482 ? 206.976 182.525 128.250 1.00 55.48 475 ASN B N 1
ATOM 3277 C CA . ASN A 1 482 ? 207.301 182.003 126.927 1.00 54.16 475 ASN B CA 1
ATOM 3278 C C . ASN A 1 482 ? 206.884 180.545 126.824 1.00 53.69 475 ASN B C 1
ATOM 3279 O O . ASN A 1 482 ? 207.559 179.725 126.195 1.00 66.95 475 ASN B O 1
ATOM 3284 N N . GLY A 1 483 ? 205.751 180.209 127.430 1.00 52.33 476 GLY B N 1
ATOM 3285 C CA . GLY A 1 483 ? 205.357 178.843 127.667 1.00 53.64 476 GLY B CA 1
ATOM 3286 C C . GLY A 1 483 ? 205.733 178.335 129.042 1.00 56.95 476 GLY B C 1
ATOM 3287 O O . GLY A 1 483 ? 205.140 177.360 129.515 1.00 60.37 476 GLY B O 1
ATOM 3288 N N . SER A 1 484 ? 206.697 178.983 129.692 1.00 54.23 477 SER B N 1
ATOM 3289 C CA . SER A 1 484 ? 207.047 178.699 131.079 1.00 50.43 477 SER B CA 1
ATOM 3290 C C . SER A 1 484 ? 207.287 180.042 131.749 1.00 53.57 477 SER B C 1
ATOM 3291 O O . SER A 1 484 ? 208.054 180.860 131.235 1.00 56.76 477 SER B O 1
ATOM 3294 N N . LEU A 1 485 ? 206.630 180.273 132.880 1.00 54.06 478 LEU B N 1
ATOM 3295 C CA . LEU A 1 485 ? 206.699 181.575 133.525 1.00 45.68 478 LEU B CA 1
ATOM 3296 C C . LEU A 1 485 ? 208.028 181.761 134.248 1.00 43.04 478 LEU B C 1
ATOM 3297 O O . LEU A 1 485 ? 208.558 180.833 134.862 1.00 46.97 478 LEU B O 1
ATOM 3302 N N . ARG A 1 486 ? 208.570 182.974 134.160 1.00 43.60 479 ARG B N 1
ATOM 3303 C CA . ARG A 1 486 ? 209.767 183.377 134.884 1.00 44.58 479 ARG B CA 1
ATOM 3304 C C . ARG A 1 486 ? 209.522 184.756 135.473 1.00 49.52 479 ARG B C 1
ATOM 3305 O O . ARG A 1 486 ? 209.141 185.678 134.749 1.00 50.32 479 ARG B O 1
ATOM 3313 N N . THR A 1 487 ? 209.731 184.902 136.779 1.00 50.27 480 THR B N 1
ATOM 3314 C CA . THR A 1 487 ? 209.394 186.135 137.473 1.00 48.96 480 THR B CA 1
ATOM 3315 C C . THR A 1 487 ? 210.553 186.588 138.347 1.00 50.82 480 THR B C 1
ATOM 3316 O O . THR A 1 487 ? 211.416 185.798 138.735 1.00 58.67 480 THR B O 1
ATOM 3320 N N . GLU A 1 488 ? 210.557 187.883 138.649 1.00 46.81 481 GLU B N 1
ATOM 3321 C CA . GLU A 1 488 ? 211.462 188.489 139.621 1.00 57.40 481 GLU B CA 1
ATOM 3322 C C . GLU A 1 488 ? 210.599 189.104 140.717 1.00 63.09 481 GLU B C 1
ATOM 3323 O O . GLU A 1 488 ? 210.226 190.276 140.640 1.00 66.52 481 GLU B O 1
ATOM 3329 N N . ARG A 1 489 ? 210.284 188.313 141.742 1.00 56.66 482 ARG B N 1
ATOM 3330 C CA . ARG A 1 489 ? 209.406 188.786 142.802 1.00 60.05 482 ARG B CA 1
ATOM 3331 C C . ARG A 1 489 ? 210.112 189.681 143.810 1.00 66.27 482 ARG B C 1
ATOM 3332 O O . ARG A 1 489 ? 209.441 190.265 144.668 1.00 64.33 482 ARG B O 1
ATOM 3340 N N . LEU A 1 490 ? 211.436 189.802 143.737 1.00 68.29 483 LEU B N 1
ATOM 3341 C CA . LEU A 1 490 ? 212.149 190.718 144.616 1.00 69.19 483 LEU B CA 1
ATOM 3342 C C . LEU A 1 490 ? 212.019 192.169 144.178 1.00 67.79 483 LEU B C 1
ATOM 3343 O O . LEU A 1 490 ? 212.362 193.066 144.955 1.00 74.29 483 LEU B O 1
ATOM 3348 N N . LYS A 1 491 ? 211.532 192.422 142.964 1.00 66.23 484 LYS B N 1
ATOM 3349 C CA . LYS A 1 491 ? 211.286 193.778 142.492 1.00 65.99 484 LYS B CA 1
ATOM 3350 C C . LYS A 1 491 ? 209.801 194.062 142.317 1.00 64.95 484 LYS B C 1
ATOM 3351 O O . LYS A 1 491 ? 209.439 195.067 141.695 1.00 69.05 484 LYS B O 1
ATOM 3357 N N . ILE A 1 492 ? 208.937 193.205 142.847 1.00 61.27 485 ILE B N 1
ATOM 3358 C CA . ILE A 1 492 ? 207.499 193.439 142.854 1.00 53.36 485 ILE B CA 1
ATOM 3359 C C . ILE A 1 492 ? 207.152 194.171 144.141 1.00 57.25 485 ILE B C 1
ATOM 3360 O O . ILE A 1 492 ? 207.463 193.695 145.238 1.00 65.02 485 ILE B O 1
ATOM 3365 N N . ARG A 1 493 ? 206.519 195.333 144.013 1.00 56.16 486 ARG B N 1
ATOM 3366 C CA . ARG A 1 493 ? 206.139 196.138 145.167 1.00 57.87 486 ARG B CA 1
ATOM 3367 C C . ARG A 1 493 ? 204.671 195.865 145.467 1.00 58.12 486 ARG B C 1
ATOM 3368 O O . ARG A 1 493 ? 203.798 196.156 144.643 1.00 56.14 486 ARG B O 1
ATOM 3376 N N . TRP A 1 494 ? 204.397 195.303 146.639 1.00 54.09 487 TRP B N 1
ATOM 3377 C CA . TRP A 1 494 ? 203.047 194.896 146.987 1.00 47.94 487 TRP B CA 1
ATOM 3378 C C . TRP A 1 494 ? 202.325 196.015 147.730 1.00 53.86 487 TRP B C 1
ATOM 3379 O O . TRP A 1 494 ? 202.926 196.992 148.180 1.00 61.78 487 TRP B O 1
ATOM 3390 N N . HIS A 1 495 ? 201.010 195.856 147.855 1.00 51.26 488 HIS B N 1
ATOM 3391 C CA . HIS A 1 495 ? 200.143 196.859 148.455 1.00 44.63 488 HIS B CA 1
ATOM 3392 C C . HIS A 1 495 ? 199.977 196.680 149.953 1.00 49.05 488 HIS B C 1
ATOM 3393 O O . HIS A 1 495 ? 199.337 197.517 150.595 1.00 56.35 488 HIS B O 1
ATOM 3400 N N . THR A 1 496 ? 200.529 195.615 150.523 1.00 52.54 489 THR B N 1
ATOM 3401 C CA . THR A 1 496 ? 200.285 195.289 151.917 1.00 53.95 489 THR B CA 1
ATOM 3402 C C . THR A 1 496 ? 200.999 196.289 152.826 1.00 60.44 489 THR B C 1
ATOM 3403 O O . THR A 1 496 ? 201.643 197.237 152.369 1.00 65.07 489 THR B O 1
ATOM 3407 N N . SER A 1 497 ? 200.864 196.077 154.139 1.00 61.58 490 SER B N 1
ATOM 3408 C CA . SER A 1 497 ? 201.447 197.004 155.106 1.00 67.29 490 SER B CA 1
ATOM 3409 C C . SER A 1 497 ? 202.948 197.146 154.896 1.00 70.77 490 SER B C 1
ATOM 3410 O O . SER A 1 497 ? 203.482 198.261 154.894 1.00 70.11 490 SER B O 1
ATOM 3413 N N . ASP A 1 498 ? 203.641 196.032 154.718 1.00 67.63 491 ASP B N 1
ATOM 3414 C CA . ASP A 1 498 ? 205.023 196.016 154.272 1.00 67.94 491 ASP B CA 1
ATOM 3415 C C . ASP A 1 498 ? 205.093 195.246 152.956 1.00 70.56 491 ASP B C 1
ATOM 3416 O O . ASP A 1 498 ? 204.070 194.884 152.373 1.00 69.97 491 ASP B O 1
ATOM 3421 N N . ASN A 1 499 ? 206.308 195.006 152.471 1.00 67.79 492 ASN B N 1
ATOM 3422 C CA . ASN A 1 499 ? 206.481 194.348 151.177 1.00 63.68 492 ASN B CA 1
ATOM 3423 C C . ASN A 1 499 ? 206.508 192.830 151.360 1.00 69.90 492 ASN B C 1
ATOM 3424 O O . ASN A 1 499 ? 207.498 192.146 151.097 1.00 77.91 492 ASN B O 1
ATOM 3429 N N . GLN A 1 500 ? 205.374 192.307 151.814 1.00 62.20 493 GLN B N 1
ATOM 3430 C CA . GLN A 1 500 ? 205.141 190.873 151.891 1.00 62.98 493 GLN B CA 1
ATOM 3431 C C . GLN A 1 500 ? 204.093 190.480 150.865 1.00 57.16 493 GLN B C 1
ATOM 3432 O O . GLN A 1 500 ? 203.093 191.181 150.686 1.00 56.62 493 GLN B O 1
ATOM 3438 N N . LYS A 1 501 ? 204.330 189.367 150.194 1.00 50.49 494 LYS B N 1
ATOM 3439 C CA . LYS A 1 501 ? 203.373 188.872 149.219 1.00 40.86 494 LYS B CA 1
ATOM 3440 C C . LYS A 1 501 ? 202.066 188.516 149.917 1.00 34.92 494 LYS B C 1
ATOM 3441 O O . LYS A 1 501 ? 202.088 187.845 150.955 1.00 36.90 494 LYS B O 1
ATOM 3447 N N . PRO A 1 502 ? 200.922 188.958 149.400 1.00 35.97 495 PRO B N 1
ATOM 3448 C CA . PRO A 1 502 ? 199.644 188.580 150.009 1.00 38.12 495 PRO B CA 1
ATOM 3449 C C . PRO A 1 502 ? 199.439 187.074 149.990 1.00 33.47 495 PRO B C 1
ATOM 3450 O O . PRO A 1 502 ? 199.869 186.380 149.068 1.00 36.30 495 PRO B O 1
ATOM 3454 N N . VAL A 1 503 ? 198.776 186.570 151.025 1.00 30.40 496 VAL B N 1
ATOM 3455 C CA . VAL A 1 503 ? 198.531 185.143 151.187 1.00 31.10 496 VAL B CA 1
ATOM 3456 C C . VAL A 1 503 ? 197.079 184.869 150.829 1.00 28.88 496 VAL B C 1
ATOM 3457 O O . VAL A 1 503 ? 196.162 185.399 151.467 1.00 33.12 496 VAL B O 1
ATOM 3461 N N . SER A 1 504 ? 196.872 184.041 149.807 1.00 25.79 497 SER B N 1
ATOM 3462 C CA . SER A 1 504 ? 195.546 183.602 149.379 1.00 24.08 497 SER B CA 1
ATOM 3463 C C . SER A 1 504 ? 195.646 182.094 149.179 1.00 27.48 497 SER B C 1
ATOM 3464 O O . SER A 1 504 ? 195.919 181.628 148.072 1.00 34.48 497 SER B O 1
ATOM 3467 N N . ARG A 1 505 ? 195.420 181.335 150.249 1.00 32.14 498 ARG B N 1
ATOM 3468 C CA . ARG A 1 505 ? 195.686 179.903 150.255 1.00 35.11 498 ARG B CA 1
ATOM 3469 C C . ARG A 1 505 ? 194.532 179.134 150.878 1.00 37.03 498 ARG B C 1
ATOM 3470 O O . ARG A 1 505 ? 193.778 179.668 151.695 1.00 44.60 498 ARG B O 1
ATOM 3478 N N . CYS A 1 506 ? 194.406 177.876 150.476 1.00 34.30 499 CYS B N 1
ATOM 3479 C CA . CYS A 1 506 ? 193.472 176.926 151.055 1.00 40.31 499 CYS B CA 1
ATOM 3480 C C . CYS A 1 506 ? 194.195 175.604 151.277 1.00 50.79 499 CYS B C 1
ATOM 3481 O O . CYS A 1 506 ? 195.213 175.324 150.638 1.00 54.66 499 CYS B O 1
ATOM 3484 N N . SER A 1 507 ? 193.671 174.793 152.188 1.00 48.14 500 SER B N 1
ATOM 3485 C CA . SER A 1 507 ? 194.284 173.510 152.507 1.00 51.36 500 SER B CA 1
ATOM 3486 C C . SER A 1 507 ? 193.584 172.410 151.722 1.00 62.35 500 SER B C 1
ATOM 3487 O O . SER A 1 507 ? 192.370 172.227 151.847 1.00 68.09 500 SER B O 1
ATOM 3490 N N . ARG A 1 508 ? 194.348 171.684 150.908 1.00 65.25 501 ARG B N 1
ATOM 3491 C CA . ARG A 1 508 ? 193.798 170.568 150.153 1.00 68.83 501 ARG B CA 1
ATOM 3492 C C . ARG A 1 508 ? 193.681 169.296 150.980 1.00 73.18 501 ARG B C 1
ATOM 3493 O O . ARG A 1 508 ? 192.950 168.383 150.582 1.00 78.71 501 ARG B O 1
ATOM 3501 N N . GLN A 1 509 ? 194.378 169.213 152.110 1.00 72.70 502 GLN B N 1
ATOM 3502 C CA . GLN A 1 509 ? 194.294 168.073 153.008 1.00 76.40 502 GLN B CA 1
ATOM 3503 C C . GLN A 1 509 ? 194.324 168.576 154.442 1.00 75.97 502 GLN B C 1
ATOM 3504 O O . GLN A 1 509 ? 194.940 169.602 154.740 1.00 75.54 502 GLN B O 1
ATOM 3510 N N . CYS A 1 510 ? 193.659 167.845 155.329 1.00 72.98 503 CYS B N 1
ATOM 3511 C CA . CYS A 1 510 ? 193.677 168.178 156.747 1.00 72.68 503 CYS B CA 1
ATOM 3512 C C . CYS A 1 510 ? 194.669 167.293 157.494 1.00 75.06 503 CYS B C 1
ATOM 3513 O O . CYS A 1 510 ? 194.758 167.340 158.722 1.00 71.81 503 CYS B O 1
ATOM 3516 N N . ARG A 1 517 ? 185.748 170.020 156.384 1.00 56.25 510 ARG B N 1
ATOM 3517 C CA . ARG A 1 517 ? 184.657 170.805 155.750 1.00 59.28 510 ARG B CA 1
ATOM 3518 C C . ARG A 1 517 ? 185.079 171.166 154.318 1.00 55.74 510 ARG B C 1
ATOM 3519 O O . ARG A 1 517 ? 186.097 171.868 154.158 1.00 57.28 510 ARG B O 1
ATOM 3527 N N . VAL A 1 518 ? 184.320 170.703 153.321 1.00 54.38 511 VAL B N 1
ATOM 3528 C CA . VAL A 1 518 ? 184.681 170.973 151.897 1.00 48.39 511 VAL B CA 1
ATOM 3529 C C . VAL A 1 518 ? 184.261 172.411 151.553 1.00 49.36 511 VAL B C 1
ATOM 3530 O O . VAL A 1 518 ? 183.290 172.907 152.169 1.00 55.51 511 VAL B O 1
ATOM 3534 N N . LYS A 1 519 ? 184.977 173.056 150.629 1.00 50.41 512 LYS B N 1
ATOM 3535 C CA . LYS A 1 519 ? 184.659 174.419 150.236 1.00 45.56 512 LYS B CA 1
ATOM 3536 C C . LYS A 1 519 ? 185.190 174.687 148.836 1.00 43.40 512 LYS B C 1
ATOM 3537 O O . LYS A 1 519 ? 186.023 173.943 148.316 1.00 50.13 512 LYS B O 1
ATOM 3543 N N . GLY A 1 520 ? 184.687 175.757 148.228 1.00 42.21 513 GLY B N 1
ATOM 3544 C CA . GLY A 1 520 ? 185.076 176.122 146.882 1.00 39.40 513 GLY B CA 1
ATOM 3545 C C . GLY A 1 520 ? 183.946 175.957 145.889 1.00 48.96 513 GLY B C 1
ATOM 3546 O O . GLY A 1 520 ? 182.961 175.269 146.171 1.00 54.14 513 GLY B O 1
ATOM 3547 N N . PHE A 1 521 ? 184.072 176.586 144.721 1.00 49.69 514 PHE B N 1
ATOM 3548 C CA . PHE A 1 521 ? 183.042 176.453 143.697 1.00 45.87 514 PHE B CA 1
ATOM 3549 C C . PHE A 1 521 ? 183.019 175.046 143.116 1.00 44.48 514 PHE B C 1
ATOM 3550 O O . PHE A 1 521 ? 181.957 174.543 142.734 1.00 43.78 514 PHE B O 1
ATOM 3558 N N . HIS A 1 522 ? 184.180 174.400 143.033 1.00 49.04 515 HIS B N 1
ATOM 3559 C CA . HIS A 1 522 ? 184.297 173.051 142.499 1.00 47.42 515 HIS B CA 1
ATOM 3560 C C . HIS A 1 522 ? 184.611 172.018 143.572 1.00 50.14 515 HIS B C 1
ATOM 3561 O O . HIS A 1 522 ? 184.979 170.889 143.237 1.00 50.09 515 HIS B O 1
ATOM 3568 N N . SER A 1 523 ? 184.489 172.388 144.847 1.00 49.62 516 SER B N 1
ATOM 3569 C CA . SER A 1 523 ? 184.683 171.483 145.982 1.00 47.58 516 SER B CA 1
ATOM 3570 C C . SER A 1 523 ? 186.084 170.869 145.980 1.00 49.63 516 SER B C 1
ATOM 3571 O O . SER A 1 523 ? 186.262 169.653 145.925 1.00 52.01 516 SER B O 1
ATOM 3574 N N . CYS A 1 524 ? 187.087 171.739 146.055 1.00 45.80 517 CYS B N 1
ATOM 3575 C CA . CYS A 1 524 ? 188.480 171.310 146.047 1.00 49.58 517 CYS B CA 1
ATOM 3576 C C . CYS A 1 524 ? 189.104 171.377 147.428 1.00 53.81 517 CYS B C 1
ATOM 3577 O O . CYS A 1 524 ? 189.689 170.399 147.902 1.00 62.69 517 CYS B O 1
ATOM 3580 N N . CYS A 1 525 ? 188.998 172.535 148.073 1.00 51.56 518 CYS B N 1
ATOM 3581 C CA . CYS A 1 525 ? 189.684 172.823 149.318 1.00 48.71 518 CYS B CA 1
ATOM 3582 C C . CYS A 1 525 ? 188.916 172.243 150.497 1.00 50.78 518 CYS B C 1
ATOM 3583 O O . CYS A 1 525 ? 187.822 171.700 150.355 1.00 53.42 518 CYS B O 1
ATOM 3586 N N . TYR A 1 526 ? 189.502 172.366 151.683 1.00 54.28 519 TYR B N 1
ATOM 3587 C CA . TYR A 1 526 ? 188.833 171.993 152.919 1.00 54.50 519 TYR B CA 1
ATOM 3588 C C . TYR A 1 526 ? 189.087 173.079 153.948 1.00 54.33 519 TYR B C 1
ATOM 3589 O O . TYR A 1 526 ? 190.137 173.726 153.925 1.00 55.22 519 TYR B O 1
ATOM 3598 N N . ASP A 1 527 ? 188.113 173.295 154.826 1.00 52.97 520 ASP B N 1
ATOM 3599 C CA . ASP A 1 527 ? 188.270 174.217 155.946 1.00 50.63 520 ASP B CA 1
ATOM 3600 C C . ASP A 1 527 ? 188.505 173.401 157.217 1.00 59.09 520 ASP B C 1
ATOM 3601 O O . ASP A 1 527 ? 187.592 173.088 157.984 1.00 64.45 520 ASP B O 1
ATOM 3606 N N . CYS A 1 528 ? 189.771 173.051 157.420 1.00 62.19 521 CYS B N 1
ATOM 3607 C CA . CYS A 1 528 ? 190.175 172.213 158.545 1.00 59.85 521 CYS B CA 1
ATOM 3608 C C . CYS A 1 528 ? 189.980 172.938 159.869 1.00 53.49 521 CYS B C 1
ATOM 3609 O O . CYS A 1 528 ? 188.954 172.781 160.529 1.00 50.82 521 CYS B O 1
ATOM 3612 N N . SER B 2 34 ? 162.212 161.168 95.951 1.00 89.61 25 SER A N 1
ATOM 3613 C CA . SER B 2 34 ? 162.271 160.797 97.359 1.00 97.20 25 SER A CA 1
ATOM 3614 C C . SER B 2 34 ? 161.400 161.730 98.193 1.00 92.02 25 SER A C 1
ATOM 3615 O O . SER B 2 34 ? 160.609 162.501 97.652 1.00 80.25 25 SER A O 1
ATOM 3618 N N . ASP B 2 35 ? 161.551 161.657 99.512 1.00 90.82 26 ASP A N 1
ATOM 3619 C CA . ASP B 2 35 ? 160.758 162.466 100.426 1.00 81.24 26 ASP A CA 1
ATOM 3620 C C . ASP B 2 35 ? 161.429 163.784 100.792 1.00 79.08 26 ASP A C 1
ATOM 3621 O O . ASP B 2 35 ? 160.861 164.555 101.569 1.00 81.18 26 ASP A O 1
ATOM 3626 N N . PHE B 2 36 ? 162.608 164.069 100.246 1.00 79.27 27 PHE A N 1
ATOM 3627 C CA . PHE B 2 36 ? 163.326 165.302 100.539 1.00 70.71 27 PHE A CA 1
ATOM 3628 C C . PHE B 2 36 ? 162.937 166.448 99.619 1.00 65.08 27 PHE A C 1
ATOM 3629 O O . PHE B 2 36 ? 163.613 167.479 99.620 1.00 70.03 27 PHE A O 1
ATOM 3637 N N . TYR B 2 37 ? 161.872 166.297 98.835 1.00 64.41 28 TYR A N 1
ATOM 3638 C CA . TYR B 2 37 ? 161.491 167.322 97.874 1.00 67.95 28 TYR A CA 1
ATOM 3639 C C . TYR B 2 37 ? 160.074 167.048 97.395 1.00 74.30 28 TYR A C 1
ATOM 3640 O O . TYR B 2 37 ? 159.754 165.917 97.022 1.00 82.39 28 TYR A O 1
ATOM 3649 N N . LEU B 2 38 ? 159.232 168.077 97.416 1.00 68.47 29 LEU A N 1
ATOM 3650 C CA . LEU B 2 38 ? 157.929 168.023 96.767 1.00 70.43 29 LEU A CA 1
ATOM 3651 C C . LEU B 2 38 ? 157.694 169.336 96.037 1.00 69.10 29 LEU A C 1
ATOM 3652 O O . LEU B 2 38 ? 157.727 170.406 96.657 1.00 64.75 29 LEU A O 1
ATOM 3657 N N . PRO B 2 39 ? 157.475 169.301 94.726 1.00 75.78 30 PRO A N 1
ATOM 3658 C CA . PRO B 2 39 ? 157.186 170.539 93.999 1.00 70.85 30 PRO A CA 1
ATOM 3659 C C . PRO B 2 39 ? 155.906 171.182 94.501 1.00 64.81 30 PRO A C 1
ATOM 3660 O O . PRO B 2 39 ? 154.956 170.506 94.899 1.00 65.46 30 PRO A O 1
ATOM 3664 N N . GLY B 2 40 ? 155.897 172.508 94.492 1.00 58.55 31 GLY A N 1
ATOM 3665 C CA . GLY B 2 40 ? 154.735 173.230 94.970 1.00 60.02 31 GLY A CA 1
ATOM 3666 C C . GLY B 2 40 ? 154.808 174.681 94.559 1.00 61.27 31 GLY A C 1
ATOM 3667 O O . GLY B 2 40 ? 155.810 175.149 94.014 1.00 63.90 31 GLY A O 1
ATOM 3668 N N . ASP B 2 41 ? 153.713 175.391 94.827 1.00 64.03 32 ASP A N 1
ATOM 3669 C CA . ASP B 2 41 ? 153.646 176.801 94.465 1.00 63.91 32 ASP A CA 1
ATOM 3670 C C . ASP B 2 41 ? 154.607 177.625 95.314 1.00 65.72 32 ASP A C 1
ATOM 3671 O O . ASP B 2 41 ? 155.373 178.439 94.786 1.00 68.39 32 ASP A O 1
ATOM 3676 N N . TYR B 2 42 ? 154.590 177.420 96.630 1.00 58.14 33 TYR A N 1
ATOM 3677 C CA . TYR B 2 42 ? 155.486 178.112 97.544 1.00 52.68 33 TYR A CA 1
ATOM 3678 C C . TYR B 2 42 ? 156.334 177.078 98.263 1.00 54.24 33 TYR A C 1
ATOM 3679 O O . TYR B 2 42 ? 155.800 176.222 98.972 1.00 59.43 33 TYR A O 1
ATOM 3688 N N . LEU B 2 43 ? 157.647 177.161 98.089 1.00 49.64 34 LEU A N 1
ATOM 3689 C CA . LEU B 2 43 ? 158.544 176.179 98.672 1.00 47.45 34 LEU A CA 1
ATOM 3690 C C . LEU B 2 43 ? 158.836 176.516 100.130 1.00 42.16 34 LEU A C 1
ATOM 3691 O O . LEU B 2 43 ? 158.603 177.630 100.600 1.00 42.38 34 LEU A O 1
ATOM 3696 N N . LEU B 2 44 ? 159.358 175.525 100.850 1.00 43.69 35 LEU A N 1
ATOM 3697 C CA . LEU B 2 44 ? 159.581 175.657 102.288 1.00 41.18 35 LEU A CA 1
ATOM 3698 C C . LEU B 2 44 ? 160.853 174.891 102.631 1.00 35.62 35 LEU A C 1
ATOM 3699 O O . LEU B 2 44 ? 160.852 173.660 102.635 1.00 46.15 35 LEU A O 1
ATOM 3704 N N . GLY B 2 45 ? 161.924 175.620 102.924 1.00 28.93 36 GLY A N 1
ATOM 3705 C CA . GLY B 2 45 ? 163.157 174.962 103.309 1.00 28.65 36 GLY A CA 1
ATOM 3706 C C . GLY B 2 45 ? 162.983 174.183 104.600 1.00 29.74 36 GLY A C 1
ATOM 3707 O O . GLY B 2 45 ? 162.174 174.537 105.458 1.00 34.84 36 GLY A O 1
ATOM 3708 N N . GLY B 2 46 ? 163.738 173.100 104.724 1.00 34.95 37 GLY A N 1
ATOM 3709 C CA . GLY B 2 46 ? 163.725 172.310 105.936 1.00 32.93 37 GLY A CA 1
ATOM 3710 C C . GLY B 2 46 ? 165.106 171.800 106.275 1.00 36.45 37 GLY A C 1
ATOM 3711 O O . GLY B 2 46 ? 165.789 171.245 105.413 1.00 44.29 37 GLY A O 1
ATOM 3712 N N . LEU B 2 47 ? 165.536 171.986 107.516 1.00 33.58 38 LEU A N 1
ATOM 3713 C CA . LEU B 2 47 ? 166.854 171.554 107.962 1.00 44.15 38 LEU A CA 1
ATOM 3714 C C . LEU B 2 47 ? 166.690 170.620 109.151 1.00 51.05 38 LEU A C 1
ATOM 3715 O O . LEU B 2 47 ? 166.246 171.047 110.221 1.00 48.77 38 LEU A O 1
ATOM 3720 N N . PHE B 2 48 ? 167.058 169.354 108.965 1.00 53.48 39 PHE A N 1
ATOM 3721 C CA . PHE B 2 48 ? 166.879 168.338 109.990 1.00 57.38 39 PHE A CA 1
ATOM 3722 C C . PHE B 2 48 ? 168.194 167.607 110.212 1.00 70.58 39 PHE A C 1
ATOM 3723 O O . PHE B 2 48 ? 168.886 167.241 109.261 1.00 73.66 39 PHE A O 1
ATOM 3731 N N . SER B 2 49 ? 168.530 167.395 111.484 1.00 75.93 40 SER A N 1
ATOM 3732 C CA . SER B 2 49 ? 169.776 166.727 111.864 1.00 83.02 40 SER A CA 1
ATOM 3733 C C . SER B 2 49 ? 169.547 165.224 111.809 1.00 84.44 40 SER A C 1
ATOM 3734 O O . SER B 2 49 ? 169.123 164.600 112.781 1.00 88.83 40 SER A O 1
ATOM 3737 N N . LEU B 2 50 ? 169.837 164.632 110.651 1.00 85.16 41 LEU A N 1
ATOM 3738 C CA . LEU B 2 50 ? 169.629 163.203 110.465 1.00 92.55 41 LEU A CA 1
ATOM 3739 C C . LEU B 2 50 ? 170.769 162.356 111.017 1.00 101.65 41 LEU A C 1
ATOM 3740 O O . LEU B 2 50 ? 170.639 161.129 111.062 1.00 102.80 41 LEU A O 1
ATOM 3745 N N . HIS B 2 51 ? 171.877 162.969 111.431 1.00 104.54 42 HIS A N 1
ATOM 3746 C CA . HIS B 2 51 ? 173.048 162.216 111.857 1.00 105.68 42 HIS A CA 1
ATOM 3747 C C . HIS B 2 51 ? 173.771 162.979 112.958 1.00 111.79 42 HIS A C 1
ATOM 3748 O O . HIS B 2 51 ? 173.555 164.177 113.155 1.00 109.22 42 HIS A O 1
ATOM 3755 N N . PHE B 2 62 ? 191.465 168.499 106.579 1.00 99.29 53 PHE A N 1
ATOM 3756 C CA . PHE B 2 62 ? 190.460 169.459 106.146 1.00 95.86 53 PHE A CA 1
ATOM 3757 C C . PHE B 2 62 ? 190.213 169.433 104.644 1.00 96.68 53 PHE A C 1
ATOM 3758 O O . PHE B 2 62 ? 189.216 170.004 104.189 1.00 91.23 53 PHE A O 1
ATOM 3766 N N . LEU B 2 63 ? 191.092 168.795 103.869 1.00 97.53 54 LEU A N 1
ATOM 3767 C CA . LEU B 2 63 ? 190.962 168.833 102.416 1.00 96.63 54 LEU A CA 1
ATOM 3768 C C . LEU B 2 63 ? 189.719 168.087 101.951 1.00 96.66 54 LEU A C 1
ATOM 3769 O O . LEU B 2 63 ? 189.047 168.516 101.006 1.00 87.47 54 LEU A O 1
ATOM 3774 N N . GLN B 2 64 ? 189.399 166.967 102.592 1.00 105.51 55 GLN A N 1
ATOM 3775 C CA . GLN B 2 64 ? 188.180 166.234 102.288 1.00 111.68 55 GLN A CA 1
ATOM 3776 C C . GLN B 2 64 ? 187.120 166.558 103.334 1.00 114.06 55 GLN A C 1
ATOM 3777 O O . GLN B 2 64 ? 187.426 166.717 104.520 1.00 109.87 55 GLN A O 1
ATOM 3783 N N . VAL B 2 65 ? 185.878 166.688 102.882 1.00 118.42 56 VAL A N 1
ATOM 3784 C CA . VAL B 2 65 ? 184.761 167.065 103.738 1.00 123.83 56 VAL A CA 1
ATOM 3785 C C . VAL B 2 65 ? 183.906 165.820 103.965 1.00 126.41 56 VAL A C 1
ATOM 3786 O O . VAL B 2 65 ? 183.246 165.344 103.030 1.00 123.61 56 VAL A O 1
ATOM 3790 N N . PRO B 2 66 ? 183.887 165.258 105.175 1.00 132.18 57 PRO A N 1
ATOM 3791 C CA . PRO B 2 66 ? 183.059 164.071 105.434 1.00 131.85 57 PRO A CA 1
ATOM 3792 C C . PRO B 2 66 ? 181.581 164.426 105.377 1.00 129.10 57 PRO A C 1
ATOM 3793 O O . PRO B 2 66 ? 181.106 165.286 106.121 1.00 127.08 57 PRO A O 1
ATOM 3797 N N . MET B 2 67 ? 180.856 163.760 104.484 1.00 128.15 58 MET A N 1
ATOM 3798 C CA . MET B 2 67 ? 179.429 164.006 104.345 1.00 126.79 58 MET A CA 1
ATOM 3799 C C . MET B 2 67 ? 178.679 163.495 105.570 1.00 125.42 58 MET A C 1
ATOM 3800 O O . MET B 2 67 ? 179.134 162.590 106.274 1.00 124.50 58 MET A O 1
ATOM 3805 N N . CYS B 2 68 ? 177.516 164.096 105.827 1.00 121.26 59 CYS A N 1
ATOM 3806 C CA . CYS B 2 68 ? 176.696 163.697 106.964 1.00 118.45 59 CYS A CA 1
ATOM 3807 C C . CYS B 2 68 ? 176.192 162.265 106.859 1.00 118.03 59 CYS A C 1
ATOM 3808 O O . CYS B 2 68 ? 175.888 161.660 107.892 1.00 119.49 59 CYS A O 1
ATOM 3811 N N . LYS B 2 69 ? 176.104 161.709 105.649 1.00 116.69 60 LYS A N 1
ATOM 3812 C CA . LYS B 2 69 ? 175.545 160.374 105.477 1.00 119.05 60 LYS A CA 1
ATOM 3813 C C . LYS B 2 69 ? 176.420 159.283 106.086 1.00 122.02 60 LYS A C 1
ATOM 3814 O O . LYS B 2 69 ? 175.921 158.181 106.339 1.00 119.06 60 LYS A O 1
ATOM 3820 N N . GLU B 2 70 ? 177.703 159.555 106.328 1.00 122.45 61 GLU A N 1
ATOM 3821 C CA . GLU B 2 70 ? 178.589 158.555 106.909 1.00 121.21 61 GLU A CA 1
ATOM 3822 C C . GLU B 2 70 ? 178.484 158.470 108.425 1.00 121.43 61 GLU A C 1
ATOM 3823 O O . GLU B 2 70 ? 178.959 157.489 109.009 1.00 121.35 61 GLU A O 1
ATOM 3829 N N . TYR B 2 71 ? 177.880 159.462 109.073 1.00 121.58 62 TYR A N 1
ATOM 3830 C CA . TYR B 2 71 ? 177.752 159.439 110.521 1.00 123.05 62 TYR A CA 1
ATOM 3831 C C . TYR B 2 71 ? 176.627 158.497 110.947 1.00 121.59 62 TYR A C 1
ATOM 3832 O O . TYR B 2 71 ? 175.787 158.076 110.145 1.00 117.85 62 TYR A O 1
ATOM 3841 N N . GLU B 2 72 ? 176.623 158.163 112.234 1.00 124.51 63 GLU A N 1
ATOM 3842 C CA . GLU B 2 72 ? 175.575 157.319 112.786 1.00 126.34 63 GLU A CA 1
ATOM 3843 C C . GLU B 2 72 ? 174.223 158.016 112.687 1.00 122.25 63 GLU A C 1
ATOM 3844 O O . GLU B 2 72 ? 174.087 159.207 112.977 1.00 118.95 63 GLU A O 1
ATOM 3850 N N . VAL B 2 73 ? 173.217 157.254 112.272 1.00 115.88 64 VAL A N 1
ATOM 3851 C CA . VAL B 2 73 ? 171.896 157.803 111.994 1.00 111.90 64 VAL A CA 1
ATOM 3852 C C . VAL B 2 73 ? 171.214 158.175 113.303 1.00 110.84 64 VAL A C 1
ATOM 3853 O O . VAL B 2 73 ? 171.211 157.395 114.262 1.00 110.92 64 VAL A O 1
ATOM 3857 N N . LYS B 2 74 ? 170.640 159.375 113.346 1.00 108.58 65 LYS A N 1
ATOM 3858 C CA . LYS B 2 74 ? 169.822 159.818 114.465 1.00 100.39 65 LYS A CA 1
ATOM 3859 C C . LYS B 2 74 ? 168.355 159.708 114.061 1.00 96.20 65 LYS A C 1
ATOM 3860 O O . LYS B 2 74 ? 167.945 160.266 113.038 1.00 91.85 65 LYS A O 1
ATOM 3866 N N . VAL B 2 75 ? 167.576 158.971 114.857 1.00 94.34 66 VAL A N 1
ATOM 3867 C CA . VAL B 2 75 ? 166.180 158.702 114.521 1.00 90.54 66 VAL A CA 1
ATOM 3868 C C . VAL B 2 75 ? 165.313 159.942 114.707 1.00 87.68 66 VAL A C 1
ATOM 3869 O O . VAL B 2 75 ? 164.355 160.161 113.948 1.00 84.57 66 VAL A O 1
ATOM 3873 N N . ILE B 2 76 ? 165.631 160.771 115.705 1.00 83.39 67 ILE A N 1
ATOM 3874 C CA . ILE B 2 76 ? 164.791 161.920 116.029 1.00 78.43 67 ILE A CA 1
ATOM 3875 C C . ILE B 2 76 ? 164.687 162.860 114.837 1.00 72.66 67 ILE A C 1
ATOM 3876 O O . ILE B 2 76 ? 163.613 163.400 114.547 1.00 73.41 67 ILE A O 1
ATOM 3881 N N . GLY B 2 77 ? 165.799 163.076 114.133 1.00 67.56 68 GLY A N 1
ATOM 3882 C CA . GLY B 2 77 ? 165.770 163.961 112.981 1.00 63.93 68 GLY A CA 1
ATOM 3883 C C . GLY B 2 77 ? 164.839 163.471 111.889 1.00 65.44 68 GLY A C 1
ATOM 3884 O O . GLY B 2 77 ? 164.086 164.254 111.306 1.00 64.66 68 GLY A O 1
ATOM 3885 N N . TYR B 2 78 ? 164.878 162.170 111.595 1.00 65.20 69 TYR A N 1
ATOM 3886 C CA . TYR B 2 78 ? 163.980 161.620 110.585 1.00 65.24 69 TYR A CA 1
ATOM 3887 C C . TYR B 2 78 ? 162.529 161.716 111.034 1.00 66.13 69 TYR A C 1
ATOM 3888 O O . TYR B 2 78 ? 161.635 161.982 110.219 1.00 66.29 69 TYR A O 1
ATOM 3897 N N . ASN B 2 79 ? 162.275 161.499 112.327 1.00 67.49 70 ASN A N 1
ATOM 3898 C CA . ASN B 2 79 ? 160.918 161.644 112.844 1.00 66.46 70 ASN A CA 1
ATOM 3899 C C . ASN B 2 79 ? 160.407 163.069 112.658 1.00 63.29 70 ASN A C 1
ATOM 3900 O O . ASN B 2 79 ? 159.272 163.280 112.212 1.00 54.24 70 ASN A O 1
ATOM 3905 N N . LEU B 2 80 ? 161.243 164.060 112.972 1.00 60.45 71 LEU A N 1
ATOM 3906 C CA . LEU B 2 80 ? 160.841 165.456 112.817 1.00 45.98 71 LEU A CA 1
ATOM 3907 C C . LEU B 2 80 ? 160.650 165.822 111.348 1.00 49.35 71 LEU A C 1
ATOM 3908 O O . LEU B 2 80 ? 159.743 166.591 111.003 1.00 54.88 71 LEU A O 1
ATOM 3913 N N . MET B 2 81 ? 161.505 165.294 110.471 1.00 46.74 72 MET A N 1
ATOM 3914 C CA . MET B 2 81 ? 161.348 165.538 109.041 1.00 46.34 72 MET A CA 1
ATOM 3915 C C . MET B 2 81 ? 160.029 164.975 108.528 1.00 53.46 72 MET A C 1
ATOM 3916 O O . MET B 2 81 ? 159.325 165.626 107.741 1.00 57.28 72 MET A O 1
ATOM 3921 N N . GLN B 2 82 ? 159.674 163.767 108.967 1.00 55.07 73 GLN A N 1
ATOM 3922 C CA . GLN B 2 82 ? 158.384 163.202 108.591 1.00 54.48 73 GLN A CA 1
ATOM 3923 C C . GLN B 2 82 ? 157.237 164.013 109.175 1.00 51.50 73 GLN A C 1
ATOM 3924 O O . GLN B 2 82 ? 156.174 164.124 108.557 1.00 48.81 73 GLN A O 1
ATOM 3930 N N . ALA B 2 83 ? 157.430 164.585 110.366 1.00 53.70 74 ALA A N 1
ATOM 3931 C CA . ALA B 2 83 ? 156.413 165.464 110.939 1.00 49.02 74 ALA A CA 1
ATOM 3932 C C . ALA B 2 83 ? 156.180 166.684 110.059 1.00 45.27 74 ALA A C 1
ATOM 3933 O O . ALA B 2 83 ? 155.035 167.076 109.806 1.00 42.02 74 ALA A O 1
ATOM 3935 N N . MET B 2 84 ? 157.263 167.300 109.582 1.00 45.36 75 MET A N 1
ATOM 3936 C CA . MET B 2 84 ? 157.124 168.448 108.690 1.00 40.69 75 MET A CA 1
ATOM 3937 C C . MET B 2 84 ? 156.426 168.057 107.393 1.00 45.44 75 MET A C 1
ATOM 3938 O O . MET B 2 84 ? 155.544 168.781 106.906 1.00 42.05 75 MET A O 1
ATOM 3943 N N . ARG B 2 85 ? 156.806 166.914 106.817 1.00 53.65 76 ARG A N 1
ATOM 3944 C CA . ARG B 2 85 ? 156.167 166.485 105.576 1.00 53.77 76 ARG A CA 1
ATOM 3945 C C . ARG B 2 85 ? 154.688 166.196 105.786 1.00 56.35 76 ARG A C 1
ATOM 3946 O O . ARG B 2 85 ? 153.862 166.509 104.923 1.00 54.20 76 ARG A O 1
ATOM 3954 N N . PHE B 2 86 ? 154.337 165.577 106.916 1.00 57.23 77 PHE A N 1
ATOM 3955 C CA . PHE B 2 86 ? 152.936 165.294 107.197 1.00 56.24 77 PHE A CA 1
ATOM 3956 C C . PHE B 2 86 ? 152.152 166.577 107.405 1.00 52.41 77 PHE A C 1
ATOM 3957 O O . PHE B 2 86 ? 150.993 166.673 106.993 1.00 55.41 77 PHE A O 1
ATOM 3965 N N . ALA B 2 87 ? 152.759 167.572 108.056 1.00 48.99 78 ALA A N 1
ATOM 3966 C CA . ALA B 2 87 ? 152.085 168.855 108.214 1.00 47.60 78 ALA A CA 1
ATOM 3967 C C . ALA B 2 87 ? 151.813 169.497 106.862 1.00 47.37 78 ALA A C 1
ATOM 3968 O O . ALA B 2 87 ? 150.710 169.998 106.616 1.00 51.68 78 ALA A O 1
ATOM 3970 N N . VAL B 2 88 ? 152.801 169.474 105.965 1.00 48.77 79 VAL A N 1
ATOM 3971 C CA . VAL B 2 88 ? 152.604 170.048 104.636 1.00 49.38 79 VAL A CA 1
ATOM 3972 C C . VAL B 2 88 ? 151.525 169.283 103.873 1.00 54.57 79 VAL A C 1
ATOM 3973 O O . VAL B 2 88 ? 150.655 169.882 103.225 1.00 53.90 79 VAL A O 1
ATOM 3977 N N . GLU B 2 89 ? 151.557 167.950 103.949 1.00 61.69 80 GLU A N 1
ATOM 3978 C CA . GLU B 2 89 ? 150.556 167.127 103.277 1.00 61.68 80 GLU A CA 1
ATOM 3979 C C . GLU B 2 89 ? 149.159 167.384 103.824 1.00 58.06 80 GLU A C 1
ATOM 3980 O O . GLU B 2 89 ? 148.187 167.394 103.065 1.00 57.97 80 GLU A O 1
ATOM 3986 N N . GLU B 2 90 ? 149.034 167.564 105.139 1.00 56.08 81 GLU A N 1
ATOM 3987 C CA . GLU B 2 90 ? 147.727 167.805 105.739 1.00 57.36 81 GLU A CA 1
ATOM 3988 C C . GLU B 2 90 ? 147.211 169.192 105.386 1.00 60.49 81 GLU A C 1
ATOM 3989 O O . GLU B 2 90 ? 146.002 169.391 105.215 1.00 62.48 81 GLU A O 1
ATOM 3995 N N . ILE B 2 91 ? 148.114 170.168 105.277 1.00 58.97 82 ILE A N 1
ATOM 3996 C CA . ILE B 2 91 ? 147.720 171.497 104.819 1.00 53.65 82 ILE A CA 1
ATOM 3997 C C . ILE B 2 91 ? 147.201 171.428 103.390 1.00 64.03 82 ILE A C 1
ATOM 3998 O O . ILE B 2 91 ? 146.184 172.046 103.050 1.00 65.16 82 ILE A O 1
ATOM 4003 N N . ASN B 2 92 ? 147.893 170.677 102.528 1.00 67.52 83 ASN A N 1
ATOM 4004 C CA . ASN B 2 92 ? 147.432 170.519 101.150 1.00 66.18 83 ASN A CA 1
ATOM 4005 C C . ASN B 2 92 ? 146.109 169.760 101.082 1.00 71.41 83 ASN A C 1
ATOM 4006 O O . ASN B 2 92 ? 145.235 170.100 100.276 1.00 63.89 83 ASN A O 1
ATOM 4011 N N . ASN B 2 93 ? 145.954 168.719 101.906 1.00 75.75 84 ASN A N 1
ATOM 4012 C CA . ASN B 2 93 ? 144.696 167.979 101.967 1.00 70.17 84 ASN A CA 1
ATOM 4013 C C . ASN B 2 93 ? 143.537 168.912 102.287 1.00 71.22 84 ASN A C 1
ATOM 4014 O O . ASN B 2 93 ? 142.479 168.853 101.650 1.00 68.68 84 ASN A O 1
ATOM 4019 N N . ASP B 2 94 ? 143.723 169.782 103.275 1.00 75.22 85 ASP A N 1
ATOM 4020 C CA . ASP B 2 94 ? 142.652 170.655 103.731 1.00 78.79 85 ASP A CA 1
ATOM 4021 C C . ASP B 2 94 ? 142.384 171.754 102.713 1.00 81.30 85 ASP A C 1
ATOM 4022 O O . ASP B 2 94 ? 143.306 172.416 102.230 1.00 86.28 85 ASP A O 1
ATOM 4027 N N . SER B 2 95 ? 141.109 171.950 102.393 1.00 81.94 86 SER A N 1
ATOM 4028 C CA . SER B 2 95 ? 140.696 172.936 101.405 1.00 85.95 86 SER A CA 1
ATOM 4029 C C . SER B 2 95 ? 140.316 174.275 102.022 1.00 87.80 86 SER A C 1
ATOM 4030 O O . SER B 2 95 ? 139.871 175.169 101.296 1.00 88.54 86 SER A O 1
ATOM 4033 N N . SER B 2 96 ? 140.469 174.435 103.334 1.00 86.60 87 SER A N 1
ATOM 4034 C CA . SER B 2 96 ? 140.141 175.684 104.010 1.00 86.28 87 SER A CA 1
ATOM 4035 C C . SER B 2 96 ? 141.344 176.599 104.185 1.00 84.45 87 SER A C 1
ATOM 4036 O O . SER B 2 96 ? 141.227 177.811 103.985 1.00 81.98 87 SER A O 1
ATOM 4039 N N . LEU B 2 97 ? 142.499 176.049 104.550 1.00 83.27 88 LEU A N 1
ATOM 4040 C CA . LEU B 2 97 ? 143.725 176.817 104.714 1.00 68.30 88 LEU A CA 1
ATOM 4041 C C . LEU B 2 97 ? 144.530 176.730 103.425 1.00 73.00 88 LEU A C 1
ATOM 4042 O O . LEU B 2 97 ? 144.845 175.629 102.960 1.00 77.15 88 LEU A O 1
ATOM 4047 N N . LEU B 2 98 ? 144.857 177.889 102.854 1.00 66.65 89 LEU A N 1
ATOM 4048 C CA . LEU B 2 98 ? 145.579 177.993 101.592 1.00 68.49 89 LEU A CA 1
ATOM 4049 C C . LEU B 2 98 ? 144.878 177.174 100.515 1.00 78.75 89 LEU A C 1
ATOM 4050 O O . LEU B 2 98 ? 145.436 176.181 100.033 1.00 77.28 89 LEU A O 1
ATOM 4055 N N . PRO B 2 99 ? 143.662 177.547 100.113 1.00 84.05 90 PRO A N 1
ATOM 4056 C CA . PRO B 2 99 ? 142.939 176.745 99.117 1.00 87.55 90 PRO A CA 1
ATOM 4057 C C . PRO B 2 99 ? 143.400 177.083 97.707 1.00 91.29 90 PRO A C 1
ATOM 4058 O O . PRO B 2 99 ? 143.539 178.254 97.347 1.00 94.52 90 PRO A O 1
ATOM 4062 N N . GLY B 2 100 ? 143.644 176.046 96.911 1.00 92.29 91 GLY A N 1
ATOM 4063 C CA . GLY B 2 100 ? 144.162 176.223 95.574 1.00 92.68 91 GLY A CA 1
ATOM 4064 C C . GLY B 2 100 ? 145.647 176.490 95.503 1.00 94.28 91 GLY A C 1
ATOM 4065 O O . GLY B 2 100 ? 146.198 176.541 94.396 1.00 99.85 91 GLY A O 1
ATOM 4066 N N . VAL B 2 101 ? 146.314 176.647 96.643 1.00 85.81 92 VAL A N 1
ATOM 4067 C CA . VAL B 2 101 ? 147.741 176.932 96.704 1.00 76.88 92 VAL A CA 1
ATOM 4068 C C . VAL B 2 101 ? 148.446 175.657 97.135 1.00 74.27 92 VAL A C 1
ATOM 4069 O O . VAL B 2 101 ? 148.123 175.089 98.186 1.00 79.64 92 VAL A O 1
ATOM 4073 N N . LEU B 2 102 ? 149.396 175.203 96.327 1.00 70.97 93 LEU A N 1
ATOM 4074 C CA . LEU B 2 102 ? 150.220 174.064 96.700 1.00 72.00 93 LEU A CA 1
ATOM 4075 C C . LEU B 2 102 ? 151.352 174.542 97.599 1.00 65.09 93 LEU A C 1
ATOM 4076 O O . LEU B 2 102 ? 151.985 175.563 97.317 1.00 64.58 93 LEU A O 1
ATOM 4081 N N . LEU B 2 103 ? 151.592 173.821 98.688 1.00 61.96 94 LEU A N 1
ATOM 4082 C CA . LEU B 2 103 ? 152.711 174.110 99.576 1.00 58.44 94 LEU A CA 1
ATOM 4083 C C . LEU B 2 103 ? 153.789 173.060 99.340 1.00 56.05 94 LEU A C 1
ATOM 4084 O O . LEU B 2 103 ? 153.619 171.893 99.702 1.00 53.99 94 LEU A O 1
ATOM 4089 N N . GLY B 2 104 ? 154.888 173.468 98.714 1.00 55.30 95 GLY A N 1
ATOM 4090 C CA . GLY B 2 104 ? 156.022 172.598 98.504 1.00 53.41 95 GLY A CA 1
ATOM 4091 C C . GLY B 2 104 ? 157.062 172.762 99.597 1.00 50.34 95 GLY A C 1
ATOM 4092 O O . GLY B 2 104 ? 156.928 173.576 100.503 1.00 48.57 95 GLY A O 1
ATOM 4093 N N . TYR B 2 105 ? 158.118 171.960 99.494 1.00 51.97 96 TYR A N 1
ATOM 4094 C CA . TYR B 2 105 ? 159.230 172.079 100.422 1.00 49.98 96 TYR A CA 1
ATOM 4095 C C . TYR B 2 105 ? 160.495 171.552 99.766 1.00 52.75 96 TYR A C 1
ATOM 4096 O O . TYR B 2 105 ? 160.442 170.847 98.756 1.00 62.87 96 TYR A O 1
ATOM 4105 N N . GLU B 2 106 ? 161.636 171.910 100.353 1.00 48.22 97 GLU A N 1
ATOM 4106 C CA . GLU B 2 106 ? 162.943 171.371 99.979 1.00 48.51 97 GLU A CA 1
ATOM 4107 C C . GLU B 2 106 ? 163.660 171.041 101.281 1.00 43.85 97 GLU A C 1
ATOM 4108 O O . GLU B 2 106 ? 164.190 171.930 101.950 1.00 47.41 97 GLU A O 1
ATOM 4114 N N . ILE B 2 107 ? 163.671 169.767 101.641 1.00 47.13 98 ILE A N 1
ATOM 4115 C CA . ILE B 2 107 ? 164.295 169.333 102.884 1.00 50.40 98 ILE A CA 1
ATOM 4116 C C . ILE B 2 107 ? 165.735 168.938 102.599 1.00 52.76 98 ILE A C 1
ATOM 4117 O O . ILE B 2 107 ? 166.006 168.156 101.683 1.00 68.12 98 ILE A O 1
ATOM 4122 N N . VAL B 2 108 ? 166.664 169.487 103.375 1.00 50.29 99 VAL A N 1
ATOM 4123 C CA . VAL B 2 108 ? 168.082 169.191 103.238 1.00 56.96 99 VAL A CA 1
ATOM 4124 C C . VAL B 2 108 ? 168.590 168.640 104.560 1.00 62.17 99 VAL A C 1
ATOM 4125 O O . VAL B 2 108 ? 168.346 169.213 105.627 1.00 63.31 99 VAL A O 1
ATOM 4129 N N . ASP B 2 109 ? 169.295 167.515 104.488 1.00 70.25 100 ASP A N 1
ATOM 4130 C CA . ASP B 2 109 ? 169.900 166.907 105.665 1.00 73.31 100 ASP A CA 1
ATOM 4131 C C . ASP B 2 109 ? 171.007 167.820 106.173 1.00 73.73 100 ASP A C 1
ATOM 4132 O O . ASP B 2 109 ? 171.988 168.072 105.466 1.00 77.49 100 ASP A O 1
ATOM 4137 N N . VAL B 2 110 ? 170.846 168.313 107.395 1.00 72.95 101 VAL A N 1
ATOM 4138 C CA . VAL B 2 110 ? 171.820 169.179 108.043 1.00 75.07 101 VAL A CA 1
ATOM 4139 C C . VAL B 2 110 ? 172.502 168.359 109.127 1.00 85.67 101 VAL A C 1
ATOM 4140 O O . VAL B 2 110 ? 171.947 167.358 109.596 1.00 87.11 101 VAL A O 1
ATOM 4144 N N . CYS B 2 111 ? 173.711 168.755 109.501 1.00 92.35 102 CYS A N 1
ATOM 4145 C CA . CYS B 2 111 ? 174.381 168.091 110.604 1.00 94.17 102 CYS A CA 1
ATOM 4146 C C . CYS B 2 111 ? 174.272 168.936 111.869 1.00 97.51 102 CYS A C 1
ATOM 4147 O O . CYS B 2 111 ? 173.785 170.070 111.854 1.00 96.94 102 CYS A O 1
ATOM 4150 N N . TYR B 2 112 ? 174.724 168.361 112.984 1.00 97.99 103 TYR A N 1
ATOM 4151 C CA . TYR B 2 112 ? 174.682 169.083 114.250 1.00 101.31 103 TYR A CA 1
ATOM 4152 C C . TYR B 2 112 ? 175.579 170.316 114.197 1.00 101.82 103 TYR A C 1
ATOM 4153 O O . TYR B 2 112 ? 175.177 171.409 114.608 1.00 99.13 103 TYR A O 1
ATOM 4162 N N . ILE B 2 113 ? 176.799 170.162 113.677 1.00 99.23 104 ILE A N 1
ATOM 4163 C CA . ILE B 2 113 ? 177.707 171.279 113.457 1.00 102.50 104 ILE A CA 1
ATOM 4164 C C . ILE B 2 113 ? 178.245 171.306 112.032 1.00 100.19 104 ILE A C 1
ATOM 4165 O O . ILE B 2 113 ? 178.312 172.373 111.411 1.00 95.82 104 ILE A O 1
ATOM 4170 N N . SER B 2 114 ? 178.626 170.144 111.494 1.00 104.46 105 SER A N 1
ATOM 4171 C CA . SER B 2 114 ? 179.428 170.020 110.278 1.00 107.51 105 SER A CA 1
ATOM 4172 C C . SER B 2 114 ? 178.967 170.896 109.117 1.00 108.57 105 SER A C 1
ATOM 4173 O O . SER B 2 114 ? 179.711 171.775 108.670 1.00 110.53 105 SER A O 1
ATOM 4176 N N . ASN B 2 115 ? 177.745 170.672 108.623 1.00 100.97 106 ASN A N 1
ATOM 4177 C CA . ASN B 2 115 ? 177.294 171.423 107.416 1.00 99.10 106 ASN A CA 1
ATOM 4178 C C . ASN B 2 115 ? 176.086 172.309 107.736 1.00 91.28 106 ASN A C 1
ATOM 4179 O O . ASN B 2 115 ? 174.968 171.763 107.802 1.00 91.17 106 ASN A O 1
ATOM 4184 N N . ASN B 2 116 ? 176.295 173.621 107.890 1.00 81.96 107 ASN A N 1
ATOM 4185 C CA . ASN B 2 116 ? 175.155 174.557 108.112 1.00 77.95 107 ASN A CA 1
ATOM 4186 C C . ASN B 2 116 ? 175.339 175.797 107.230 1.00 69.73 107 ASN A C 1
ATOM 4187 O O . ASN B 2 116 ? 174.904 176.891 107.651 1.00 71.28 107 ASN A O 1
ATOM 4192 N N . VAL B 2 117 ? 175.959 175.634 106.056 1.00 64.47 108 VAL A N 1
ATOM 4193 C CA . VAL B 2 117 ? 176.228 176.795 105.152 1.00 58.42 108 VAL A CA 1
ATOM 4194 C C . VAL B 2 117 ? 175.592 176.524 103.778 1.00 57.82 108 VAL A C 1
ATOM 4195 O O . VAL B 2 117 ? 174.666 177.274 103.401 1.00 62.12 108 VAL A O 1
ATOM 4199 N N . GLN B 2 118 ? 176.074 175.504 103.063 1.00 59.75 109 GLN A N 1
ATOM 4200 C CA . GLN B 2 118 ? 175.555 175.205 101.707 1.00 60.85 109 GLN A CA 1
ATOM 4201 C C . GLN B 2 118 ? 174.022 175.133 101.738 1.00 64.25 109 GLN A C 1
ATOM 4202 O O . GLN B 2 118 ? 173.412 175.817 100.911 1.00 64.80 109 GLN A O 1
ATOM 4208 N N . PRO B 2 119 ? 173.361 174.354 102.624 1.00 62.58 110 PRO A N 1
ATOM 4209 C CA . PRO B 2 119 ? 171.884 174.326 102.718 1.00 57.10 110 PRO A CA 1
ATOM 4210 C C . PRO B 2 119 ? 171.299 175.726 102.591 1.00 56.97 110 PRO A C 1
ATOM 4211 O O . PRO B 2 119 ? 170.350 175.895 101.804 1.00 58.30 110 PRO A O 1
ATOM 4215 N N . VAL B 2 120 ? 171.848 176.706 103.312 1.00 58.15 111 VAL A N 1
ATOM 4216 C CA . VAL B 2 120 ? 171.352 178.078 103.326 1.00 52.04 111 VAL A CA 1
ATOM 4217 C C . VAL B 2 120 ? 171.636 178.761 101.995 1.00 55.26 111 VAL A C 1
ATOM 4218 O O . VAL B 2 120 ? 170.771 179.446 101.433 1.00 58.07 111 VAL A O 1
ATOM 4222 N N . LEU B 2 121 ? 172.853 178.587 101.471 1.00 58.93 112 LEU A N 1
ATOM 4223 C CA . LEU B 2 121 ? 173.187 179.137 100.161 1.00 56.17 112 LEU A CA 1
ATOM 4224 C C . LEU B 2 121 ? 172.280 178.569 99.079 1.00 56.00 112 LEU A C 1
ATOM 4225 O O . LEU B 2 121 ? 171.955 179.257 98.105 1.00 52.85 112 LEU A O 1
ATOM 4230 N N . TYR B 2 122 ? 171.873 177.308 99.227 1.00 59.60 113 TYR A N 1
ATOM 4231 C CA . TYR B 2 122 ? 171.005 176.683 98.236 1.00 57.40 113 TYR A CA 1
ATOM 4232 C C . TYR B 2 122 ? 169.577 177.204 98.350 1.00 57.35 113 TYR A C 1
ATOM 4233 O O . TYR B 2 122 ? 168.903 177.410 97.336 1.00 60.04 113 TYR A O 1
ATOM 4242 N N . PHE B 2 123 ? 169.100 177.412 99.581 1.00 56.63 114 PHE A N 1
ATOM 4243 C CA . PHE B 2 123 ? 167.763 177.964 99.788 1.00 52.19 114 PHE A CA 1
ATOM 4244 C C . PHE B 2 123 ? 167.662 179.386 99.258 1.00 52.50 114 PHE A C 1
ATOM 4245 O O . PHE B 2 123 ? 166.649 179.762 98.657 1.00 50.80 114 PHE A O 1
ATOM 4253 N N . LEU B 2 124 ? 168.695 180.199 99.486 1.00 51.00 115 LEU A N 1
ATOM 4254 C CA . LEU B 2 124 ? 168.640 181.598 99.077 1.00 53.73 115 LEU A CA 1
ATOM 4255 C C . LEU B 2 124 ? 168.851 181.787 97.581 1.00 60.01 115 LEU A C 1
ATOM 4256 O O . LEU B 2 124 ? 168.410 182.799 97.033 1.00 64.44 115 LEU A O 1
ATOM 4261 N N . ALA B 2 125 ? 169.507 180.845 96.912 1.00 63.15 116 ALA A N 1
ATOM 4262 C CA . ALA B 2 125 ? 169.798 180.995 95.497 1.00 63.14 116 ALA A CA 1
ATOM 4263 C C . ALA B 2 125 ? 168.537 180.796 94.657 1.00 71.93 116 ALA A C 1
ATOM 4264 O O . ALA B 2 125 ? 167.505 180.315 95.130 1.00 75.38 116 ALA A O 1
ATOM 4266 N N . HIS B 2 126 ? 168.636 181.177 93.387 1.00 79.76 117 HIS A N 1
ATOM 4267 C CA . HIS B 2 126 ? 167.552 180.996 92.431 1.00 82.34 117 HIS A CA 1
ATOM 4268 C C . HIS B 2 126 ? 167.523 179.542 91.966 1.00 91.30 117 HIS A C 1
ATOM 4269 O O . HIS B 2 126 ? 168.299 178.701 92.427 1.00 91.76 117 HIS A O 1
ATOM 4276 N N . GLU B 2 127 ? 166.624 179.230 91.028 1.00 94.97 118 GLU A N 1
ATOM 4277 C CA . GLU B 2 127 ? 166.519 177.877 90.491 1.00 97.16 118 GLU A CA 1
ATOM 4278 C C . GLU B 2 127 ? 167.755 177.447 89.714 1.00 95.82 118 GLU A C 1
ATOM 4279 O O . GLU B 2 127 ? 167.912 176.251 89.448 1.00 94.83 118 GLU A O 1
ATOM 4285 N N . ASP B 2 128 ? 168.628 178.381 89.345 1.00 95.12 119 ASP A N 1
ATOM 4286 C CA . ASP B 2 128 ? 169.870 178.073 88.652 1.00 97.91 119 ASP A CA 1
ATOM 4287 C C . ASP B 2 128 ? 171.062 178.003 89.597 1.00 96.57 119 ASP A C 1
ATOM 4288 O O . ASP B 2 128 ? 172.207 178.055 89.137 1.00 96.66 119 ASP A O 1
ATOM 4293 N N . ASN B 2 129 ? 170.815 177.887 90.904 1.00 92.36 120 ASN A N 1
ATOM 4294 C CA . ASN B 2 129 ? 171.869 177.816 91.917 1.00 90.81 120 ASN A CA 1
ATOM 4295 C C . ASN B 2 129 ? 172.800 179.023 91.826 1.00 91.58 120 ASN A C 1
ATOM 4296 O O . ASN B 2 129 ? 174.023 178.903 91.897 1.00 89.49 120 ASN A O 1
ATOM 4301 N N . LEU B 2 130 ? 172.201 180.202 91.669 1.00 90.80 121 LEU A N 1
ATOM 4302 C CA . LEU B 2 130 ? 172.944 181.448 91.553 1.00 84.67 121 LEU A CA 1
ATOM 4303 C C . LEU B 2 130 ? 172.263 182.509 92.403 1.00 80.30 121 LEU A C 1
ATOM 4304 O O . LEU B 2 130 ? 171.095 182.833 92.172 1.00 81.24 121 LEU A O 1
ATOM 4309 N N . LEU B 2 131 ? 172.991 183.043 93.382 1.00 77.24 122 LEU A N 1
ATOM 4310 C CA . LEU B 2 131 ? 172.465 184.051 94.290 1.00 75.98 122 LEU A CA 1
ATOM 4311 C C . LEU B 2 131 ? 173.147 185.387 94.043 1.00 77.39 122 LEU A C 1
ATOM 4312 O O . LEU B 2 131 ? 174.370 185.493 94.205 1.00 79.44 122 LEU A O 1
ATOM 4317 N N . PRO B 2 132 ? 172.407 186.414 93.636 1.00 78.15 123 PRO A N 1
ATOM 4318 C CA . PRO B 2 132 ? 173.034 187.708 93.348 1.00 77.79 123 PRO A CA 1
ATOM 4319 C C . PRO B 2 132 ? 173.468 188.426 94.615 1.00 74.60 123 PRO A C 1
ATOM 4320 O O . PRO B 2 132 ? 172.919 188.217 95.699 1.00 76.86 123 PRO A O 1
ATOM 4324 N N . ILE B 2 133 ? 174.451 189.305 94.465 1.00 73.20 124 ILE A N 1
ATOM 4325 C CA . ILE B 2 133 ? 174.946 190.124 95.564 1.00 72.34 124 ILE A CA 1
ATOM 4326 C C . ILE B 2 133 ? 174.520 191.557 95.290 1.00 78.72 124 ILE A C 1
ATOM 4327 O O . ILE B 2 133 ? 174.912 192.153 94.279 1.00 80.29 124 ILE A O 1
ATOM 4332 N N . GLN B 2 134 ? 173.707 192.106 96.186 1.00 76.18 125 GLN A N 1
ATOM 4333 C CA . GLN B 2 134 ? 173.138 193.432 96.008 1.00 69.27 125 GLN A CA 1
ATOM 4334 C C . GLN B 2 134 ? 172.817 194.016 97.376 1.00 72.24 125 GLN A C 1
ATOM 4335 O O . GLN B 2 134 ? 172.632 193.291 98.354 1.00 73.12 125 GLN A O 1
ATOM 4341 N N . GLU B 2 135 ? 172.765 195.349 97.435 1.00 75.53 126 GLU A N 1
ATOM 4342 C CA . GLU B 2 135 ? 172.586 196.030 98.712 1.00 74.99 126 GLU A CA 1
ATOM 4343 C C . GLU B 2 135 ? 171.160 195.900 99.230 1.00 76.46 126 GLU A C 1
ATOM 4344 O O . GLU B 2 135 ? 170.949 195.758 100.439 1.00 79.42 126 GLU A O 1
ATOM 4350 N N . ASP B 2 136 ? 170.173 195.953 98.343 1.00 76.25 127 ASP A N 1
ATOM 4351 C CA . ASP B 2 136 ? 168.776 195.843 98.732 1.00 68.82 127 ASP A CA 1
ATOM 4352 C C . ASP B 2 136 ? 168.201 194.523 98.243 1.00 65.62 127 ASP A C 1
ATOM 4353 O O . ASP B 2 136 ? 168.345 194.165 97.070 1.00 67.38 127 ASP A O 1
ATOM 4358 N N . TYR B 2 137 ? 167.549 193.805 99.156 1.00 62.54 128 TYR A N 1
ATOM 4359 C CA . TYR B 2 137 ? 166.905 192.533 98.859 1.00 64.91 128 TYR A CA 1
ATOM 4360 C C . TYR B 2 137 ? 165.392 192.619 99.020 1.00 63.34 128 TYR A C 1
ATOM 4361 O O . TYR B 2 137 ? 164.731 191.593 99.197 1.00 67.25 128 TYR A O 1
ATOM 4370 N N . SER B 2 138 ? 164.833 193.830 98.976 1.00 62.49 129 SER A N 1
ATOM 4371 C CA . SER B 2 138 ? 163.398 193.993 99.183 1.00 62.23 129 SER A CA 1
ATOM 4372 C C . SER B 2 138 ? 162.600 193.406 98.028 1.00 60.97 129 SER A C 1
ATOM 4373 O O . SER B 2 138 ? 161.452 192.986 98.207 1.00 65.72 129 SER A O 1
ATOM 4376 N N . ASN B 2 139 ? 163.185 193.373 96.832 1.00 60.66 130 ASN A N 1
ATOM 4377 C CA . ASN B 2 139 ? 162.524 192.823 95.656 1.00 62.97 130 ASN A CA 1
ATOM 4378 C C . ASN B 2 139 ? 163.185 191.541 95.166 1.00 65.65 130 ASN A C 1
ATOM 4379 O O . ASN B 2 139 ? 162.990 191.150 94.012 1.00 71.34 130 ASN A O 1
ATOM 4384 N N . TYR B 2 140 ? 163.959 190.875 96.018 1.00 65.34 131 TYR A N 1
ATOM 4385 C CA . TYR B 2 140 ? 164.634 189.640 95.640 1.00 63.95 131 TYR A CA 1
ATOM 4386 C C . TYR B 2 140 ? 163.779 188.454 96.065 1.00 64.09 131 TYR A C 1
ATOM 4387 O O . TYR B 2 140 ? 163.273 188.419 97.192 1.00 65.20 131 TYR A O 1
ATOM 4396 N N . ILE B 2 141 ? 163.625 187.486 95.168 1.00 62.58 132 ILE A N 1
ATOM 4397 C CA . ILE B 2 141 ? 162.784 186.319 95.396 1.00 58.68 132 ILE A CA 1
ATOM 4398 C C . ILE B 2 141 ? 163.691 185.106 95.535 1.00 57.93 132 ILE A C 1
ATOM 4399 O O . ILE B 2 141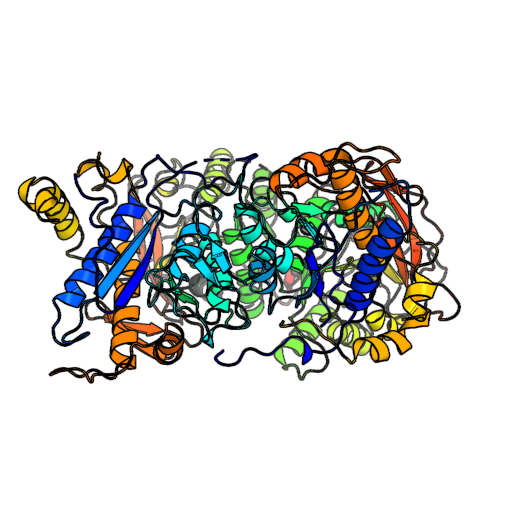 ? 164.413 184.751 94.596 1.00 66.46 132 ILE A O 1
ATOM 4404 N N . SER B 2 142 ? 163.656 184.466 96.697 1.00 51.48 133 SER A N 1
ATOM 4405 C CA . SER B 2 142 ? 164.452 183.274 96.929 1.00 54.12 133 SER A CA 1
ATOM 4406 C C . SER B 2 142 ? 163.662 182.025 96.548 1.00 55.44 133 SER A C 1
ATOM 4407 O O . SER B 2 142 ? 162.457 182.072 96.291 1.00 57.93 133 SER A O 1
ATOM 4410 N N . ARG B 2 143 ? 164.364 180.895 96.501 1.00 53.40 134 ARG A N 1
ATOM 4411 C CA . ARG B 2 143 ? 163.736 179.625 96.159 1.00 54.08 134 ARG A CA 1
ATOM 4412 C C . ARG B 2 143 ? 162.698 179.234 97.203 1.00 55.51 134 ARG A C 1
ATOM 4413 O O . ARG B 2 143 ? 161.596 178.795 96.857 1.00 57.16 134 ARG A O 1
ATOM 4421 N N . VAL B 2 144 ? 163.034 179.396 98.474 1.00 50.31 135 VAL A N 1
ATOM 4422 C CA . VAL B 2 144 ? 162.119 179.091 99.565 1.00 37.91 135 VAL A CA 1
ATOM 4423 C C . VAL B 2 144 ? 161.633 180.395 100.176 1.00 42.67 135 VAL A C 1
ATOM 4424 O O . VAL B 2 144 ? 162.338 181.408 100.183 1.00 48.08 135 VAL A O 1
ATOM 4428 N N . VAL B 2 145 ? 160.403 180.380 100.682 1.00 43.36 136 VAL A N 1
ATOM 4429 C CA . VAL B 2 145 ? 159.844 181.573 101.301 1.00 35.18 136 VAL A CA 1
ATOM 4430 C C . VAL B 2 145 ? 160.074 181.580 102.812 1.00 35.35 136 VAL A C 1
ATOM 4431 O O . VAL B 2 145 ? 160.133 182.651 103.423 1.00 40.15 136 VAL A O 1
ATOM 4435 N N . ALA B 2 146 ? 160.224 180.409 103.424 1.00 31.51 137 ALA A N 1
ATOM 4436 C CA . ALA B 2 146 ? 160.583 180.280 104.827 1.00 25.09 137 ALA A CA 1
ATOM 4437 C C . ALA B 2 146 ? 161.312 178.959 105.007 1.00 31.98 137 ALA A C 1
ATOM 4438 O O . ALA B 2 146 ? 161.225 178.064 104.166 1.00 37.95 137 ALA A O 1
ATOM 4440 N N . VAL B 2 147 ? 162.047 178.834 106.109 1.00 29.84 138 VAL A N 1
ATOM 4441 C CA . VAL B 2 147 ? 162.748 177.596 106.429 1.00 32.02 138 VAL A CA 1
ATOM 4442 C C . VAL B 2 147 ? 162.344 177.151 107.828 1.00 28.17 138 VAL A C 1
ATOM 4443 O O . VAL B 2 147 ? 162.141 177.983 108.719 1.00 32.91 138 VAL A O 1
ATOM 4447 N N . ILE B 2 148 ? 162.170 175.843 108.002 1.00 27.17 139 ILE A N 1
ATOM 4448 C CA . ILE B 2 148 ? 162.001 175.238 109.320 1.00 28.50 139 ILE A CA 1
ATOM 4449 C C . ILE B 2 148 ? 163.401 174.864 109.796 1.00 31.16 139 ILE A C 1
ATOM 4450 O O . ILE B 2 148 ? 163.922 173.803 109.456 1.00 33.81 139 ILE A O 1
ATOM 4455 N N . GLY B 2 149 ? 164.010 175.741 110.591 1.00 36.57 140 GLY A N 1
ATOM 4456 C CA . GLY B 2 149 ? 165.436 175.718 110.812 1.00 36.79 140 GLY A CA 1
ATOM 4457 C C . GLY B 2 149 ? 165.886 174.516 111.602 1.00 44.72 140 GLY A C 1
ATOM 4458 O O . GLY B 2 149 ? 165.091 173.681 112.047 1.00 48.84 140 GLY A O 1
ATOM 4459 N N . PRO B 2 150 ? 167.204 174.420 111.792 1.00 50.40 141 PRO A N 1
ATOM 4460 C CA . PRO B 2 150 ? 167.776 173.244 112.462 1.00 49.50 141 PRO A CA 1
ATOM 4461 C C . PRO B 2 150 ? 167.396 173.150 113.932 1.00 54.74 141 PRO A C 1
ATOM 4462 O O . PRO B 2 150 ? 166.615 173.963 114.437 1.00 51.19 141 PRO A O 1
ATOM 4466 N N . ASP B 2 151 ? 167.940 172.153 114.629 1.00 61.14 142 ASP A N 1
ATOM 4467 C CA . ASP B 2 151 ? 167.484 171.816 115.969 1.00 64.21 142 ASP A CA 1
ATOM 4468 C C . ASP B 2 151 ? 168.466 172.149 117.082 1.00 66.73 142 ASP A C 1
ATOM 4469 O O . ASP B 2 151 ? 168.067 172.124 118.251 1.00 65.01 142 ASP A O 1
ATOM 4474 N N . ASN B 2 152 ? 169.717 172.471 116.773 1.00 70.57 143 ASN A N 1
ATOM 4475 C CA . ASN B 2 152 ? 170.698 172.799 117.797 1.00 71.73 143 ASN A CA 1
ATOM 4476 C C . ASN B 2 152 ? 171.047 174.276 117.704 1.00 62.57 143 ASN A C 1
ATOM 4477 O O . ASN B 2 152 ? 170.971 174.876 116.629 1.00 60.59 143 ASN A O 1
ATOM 4482 N N . SER B 2 153 ? 171.433 174.852 118.840 1.00 60.09 144 SER A N 1
ATOM 4483 C CA . SER B 2 153 ? 171.583 176.294 118.978 1.00 61.57 144 SER A CA 1
ATOM 4484 C C . SER B 2 153 ? 172.637 176.875 118.045 1.00 62.67 144 SER A C 1
ATOM 4485 O O . SER B 2 153 ? 172.405 177.910 117.415 1.00 64.54 144 SER A O 1
ATOM 4488 N N . GLU B 2 154 ? 173.799 176.229 117.953 1.00 58.29 145 GLU A N 1
ATOM 4489 C CA . GLU B 2 154 ? 174.874 176.730 117.106 1.00 62.80 145 GLU A CA 1
ATOM 4490 C C . GLU B 2 154 ? 174.504 176.714 115.628 1.00 63.71 145 GLU A C 1
ATOM 4491 O O . GLU B 2 154 ? 174.802 177.671 114.904 1.00 60.14 145 GLU A O 1
ATOM 4497 N N . SER B 2 155 ? 173.857 175.645 115.166 1.00 63.34 146 SER A N 1
ATOM 4498 C CA . SER B 2 155 ? 173.373 175.590 113.794 1.00 61.07 146 SER A CA 1
ATOM 4499 C C . SER B 2 155 ? 172.333 176.659 113.506 1.00 58.18 146 SER A C 1
ATOM 4500 O O . SER B 2 155 ? 172.362 177.261 112.428 1.00 55.04 146 SER A O 1
ATOM 4503 N N . VAL B 2 156 ? 171.416 176.901 114.443 1.00 57.04 147 VAL A N 1
ATOM 4504 C CA . VAL B 2 156 ? 170.412 177.940 114.256 1.00 46.84 147 VAL A CA 1
ATOM 4505 C C . VAL B 2 156 ? 171.070 179.310 114.189 1.00 49.01 147 VAL A C 1
ATOM 4506 O O . VAL B 2 156 ? 170.702 180.146 113.359 1.00 51.32 147 VAL A O 1
ATOM 4510 N N . MET B 2 157 ? 172.057 179.561 115.052 1.00 48.68 148 MET A N 1
ATOM 4511 C CA . MET B 2 157 ? 172.790 180.822 114.995 1.00 48.41 148 MET A CA 1
ATOM 4512 C C . MET B 2 157 ? 173.509 180.996 113.666 1.00 48.74 148 MET A C 1
ATOM 4513 O O . MET B 2 157 ? 173.470 182.083 113.080 1.00 49.45 148 MET A O 1
ATOM 4518 N N . THR B 2 158 ? 174.174 179.945 113.182 1.00 52.88 149 THR A N 1
ATOM 4519 C CA . THR B 2 158 ? 174.893 180.036 111.916 1.00 48.18 149 THR A CA 1
ATOM 4520 C C . THR B 2 158 ? 173.939 180.290 110.755 1.00 47.67 149 THR A C 1
ATOM 4521 O O . THR B 2 158 ? 174.223 181.109 109.874 1.00 50.99 149 THR A O 1
ATOM 4525 N N . VAL B 2 159 ? 172.797 179.599 110.739 1.00 49.38 150 VAL A N 1
ATOM 4526 C CA . VAL B 2 159 ? 171.838 179.789 109.655 1.00 47.12 150 VAL A CA 1
ATOM 4527 C C . VAL B 2 159 ? 171.208 181.175 109.723 1.00 48.10 150 VAL A C 1
ATOM 4528 O O . VAL B 2 159 ? 171.013 181.827 108.690 1.00 49.47 150 VAL A O 1
ATOM 4532 N N . ALA B 2 160 ? 170.899 181.658 110.924 1.00 43.90 151 ALA A N 1
ATOM 4533 C CA . ALA B 2 160 ? 170.263 182.952 111.104 1.00 36.91 151 ALA A CA 1
ATOM 4534 C C . ALA B 2 160 ? 171.199 184.119 110.837 1.00 45.00 151 ALA A C 1
ATOM 4535 O O . ALA B 2 160 ? 170.734 185.173 110.397 1.00 52.49 151 ALA A O 1
ATOM 4537 N N . ASN B 2 161 ? 172.499 183.966 111.082 1.00 47.72 152 ASN A N 1
ATOM 4538 C CA . ASN B 2 161 ? 173.455 185.011 110.751 1.00 41.56 152 ASN A CA 1
ATOM 4539 C C . ASN B 2 161 ? 173.544 185.270 109.255 1.00 50.17 152 ASN A C 1
ATOM 4540 O O . ASN B 2 161 ? 173.965 186.360 108.853 1.00 55.17 152 ASN A O 1
ATOM 4545 N N . PHE B 2 162 ? 173.154 184.301 108.428 1.00 49.36 153 PHE A N 1
ATOM 4546 C CA . PHE B 2 162 ? 173.146 184.460 106.984 1.00 46.45 153 PHE A CA 1
ATOM 4547 C C . PHE B 2 162 ? 171.756 184.713 106.424 1.00 51.16 153 PHE A C 1
ATOM 4548 O O . PHE B 2 162 ? 171.638 185.321 105.357 1.00 57.55 153 PHE A O 1
ATOM 4556 N N . LEU B 2 163 ? 170.708 184.267 107.112 1.00 49.64 154 LEU A N 1
ATOM 4557 C CA . LEU B 2 163 ? 169.339 184.577 106.724 1.00 43.58 154 LEU A CA 1
ATOM 4558 C C . LEU B 2 163 ? 168.898 185.963 107.169 1.00 46.74 154 LEU A C 1
ATOM 4559 O O . LEU B 2 163 ? 167.857 186.440 106.710 1.00 48.88 154 LEU A O 1
ATOM 4564 N N . SER B 2 164 ? 169.653 186.617 108.047 1.00 47.88 155 SER A N 1
ATOM 4565 C CA . SER B 2 164 ? 169.328 187.962 108.502 1.00 48.22 155 SER A CA 1
ATOM 4566 C C . SER B 2 164 ? 169.544 189.013 107.425 1.00 51.93 155 SER A C 1
ATOM 4567 O O . SER B 2 164 ? 168.953 190.093 107.508 1.00 57.49 155 SER A O 1
ATOM 4570 N N . LEU B 2 165 ? 170.371 188.725 106.424 1.00 53.00 156 LEU A N 1
ATOM 4571 C CA . LEU B 2 165 ? 170.590 189.640 105.315 1.00 54.20 156 LEU A CA 1
ATOM 4572 C C . LEU B 2 165 ? 169.382 189.747 104.402 1.00 52.61 156 LEU A C 1
ATOM 4573 O O . LEU B 2 165 ? 169.201 190.781 103.750 1.00 57.01 156 LEU A O 1
ATOM 4578 N N . PHE B 2 166 ? 168.565 188.700 104.339 1.00 45.17 157 PHE A N 1
ATOM 4579 C CA . PHE B 2 166 ? 167.395 188.654 103.482 1.00 44.71 157 PHE A CA 1
ATOM 4580 C C . PHE B 2 166 ? 166.101 188.726 104.273 1.00 40.59 157 PHE A C 1
ATOM 4581 O O . PHE B 2 166 ? 165.027 188.806 103.668 1.00 39.71 157 PHE A O 1
ATOM 4589 N N . LEU B 2 167 ? 166.179 188.705 105.603 1.00 40.01 158 LEU A N 1
ATOM 4590 C CA . LEU B 2 167 ? 165.012 188.678 106.480 1.00 39.63 158 LEU A CA 1
ATOM 4591 C C . LEU B 2 167 ? 164.067 187.547 106.090 1.00 37.70 158 LEU A C 1
ATOM 4592 O O . LEU B 2 167 ? 162.844 187.692 106.084 1.00 38.25 158 LEU A O 1
ATOM 4597 N N . LEU B 2 168 ? 164.654 186.410 105.754 1.00 35.86 159 LEU A N 1
ATOM 4598 C CA . LEU B 2 168 ? 163.914 185.194 105.451 1.00 32.52 159 LEU A CA 1
ATOM 4599 C C . LEU B 2 168 ? 163.475 184.528 106.748 1.00 33.82 159 LEU A C 1
ATOM 4600 O O . LEU B 2 168 ? 164.315 184.278 107.619 1.00 38.19 159 LEU A O 1
ATOM 4605 N N . PRO B 2 169 ? 162.185 184.245 106.916 1.00 26.10 160 PRO A N 1
ATOM 4606 C CA . PRO B 2 169 ? 161.710 183.668 108.180 1.00 22.84 160 PRO A CA 1
ATOM 4607 C C . PRO B 2 169 ? 162.364 182.324 108.463 1.00 30.02 160 PRO A C 1
ATOM 4608 O O . PRO B 2 169 ? 162.648 181.546 107.551 1.00 34.75 160 PRO A O 1
ATOM 4612 N N . GLN B 2 170 ? 162.606 182.059 109.743 1.00 28.51 161 GLN A N 1
ATOM 4613 C CA . GLN B 2 170 ? 163.243 180.825 110.189 1.00 27.60 161 GLN A CA 1
ATOM 4614 C C . GLN B 2 170 ? 162.667 180.450 111.545 1.00 31.16 161 GLN A C 1
ATOM 4615 O O . GLN B 2 170 ? 163.013 181.065 112.555 1.00 40.78 161 GLN A O 1
ATOM 4621 N N . ILE B 2 171 ? 161.797 179.447 111.574 1.00 22.31 162 ILE A N 1
ATOM 4622 C CA . ILE B 2 171 ? 161.238 178.941 112.821 1.00 28.22 162 ILE A CA 1
ATOM 4623 C C . ILE B 2 171 ? 162.049 177.724 113.235 1.00 33.35 162 ILE A C 1
ATOM 4624 O O . ILE B 2 171 ? 162.096 176.725 112.511 1.00 33.55 162 ILE A O 1
ATOM 4629 N N . THR B 2 172 ? 162.685 177.801 114.397 1.00 36.55 163 THR A N 1
ATOM 4630 C CA . THR B 2 172 ? 163.508 176.713 114.901 1.00 34.47 163 THR A CA 1
ATOM 4631 C C . THR B 2 172 ? 162.739 175.939 115.963 1.00 36.17 163 THR A C 1
ATOM 4632 O O . THR B 2 172 ? 162.057 176.529 116.806 1.00 40.01 163 THR A O 1
ATOM 4636 N N . TYR B 2 173 ? 162.832 174.620 115.894 1.00 39.59 164 TYR A N 1
ATOM 4637 C CA . TYR B 2 173 ? 162.327 173.728 116.923 1.00 39.93 164 TYR A CA 1
ATOM 4638 C C . TYR B 2 173 ? 163.499 173.187 117.731 1.00 47.59 164 TYR A C 1
ATOM 4639 O O . TYR B 2 173 ? 164.627 173.118 117.236 1.00 55.79 164 TYR A O 1
ATOM 4648 N N . SER B 2 174 ? 163.234 172.821 118.981 1.00 45.20 165 SER A N 1
ATOM 4649 C CA . SER B 2 174 ? 164.173 172.101 119.837 1.00 56.56 165 SER A CA 1
ATOM 4650 C C . SER B 2 174 ? 165.450 172.878 120.144 1.00 55.54 165 SER A C 1
ATOM 4651 O O . SER B 2 174 ? 166.370 172.321 120.751 1.00 57.96 165 SER A O 1
ATOM 4654 N N . ALA B 2 175 ? 165.547 174.146 119.754 1.00 48.85 166 ALA A N 1
ATOM 4655 C CA . ALA B 2 175 ? 166.680 174.990 120.107 1.00 46.37 166 ALA A CA 1
ATOM 4656 C C . ALA B 2 175 ? 166.256 175.892 121.254 1.00 51.65 166 ALA A C 1
ATOM 4657 O O . ALA B 2 175 ? 165.238 176.579 121.157 1.00 58.11 166 ALA A O 1
ATOM 4659 N N . ILE B 2 176 ? 167.018 175.875 122.346 1.00 50.75 167 ILE A N 1
ATOM 4660 C CA . ILE B 2 176 ? 166.569 176.487 123.587 1.00 52.72 167 ILE A CA 1
ATOM 4661 C C . ILE B 2 176 ? 167.556 177.513 124.129 1.00 54.89 167 ILE A C 1
ATOM 4662 O O . ILE B 2 176 ? 167.502 177.844 125.308 1.00 60.60 167 ILE A O 1
ATOM 4667 N N . SER B 2 177 ? 168.461 178.025 123.300 1.00 50.87 168 SER A N 1
ATOM 4668 C CA . SER B 2 177 ? 169.378 179.054 123.770 1.00 49.01 168 SER A CA 1
ATOM 4669 C C . SER B 2 177 ? 168.623 180.330 124.112 1.00 53.64 168 SER A C 1
ATOM 4670 O O . SER B 2 177 ? 167.774 180.791 123.346 1.00 52.94 168 SER A O 1
ATOM 4673 N N . ASP B 2 178 ? 168.935 180.902 125.273 1.00 58.37 169 ASP A N 1
ATOM 4674 C CA . ASP B 2 178 ? 168.403 182.211 125.626 1.00 59.85 169 ASP A CA 1
ATOM 4675 C C . ASP B 2 178 ? 168.910 183.311 124.708 1.00 63.41 169 ASP A C 1
ATOM 4676 O O . ASP B 2 178 ? 168.289 184.377 124.642 1.00 64.34 169 ASP A O 1
ATOM 4681 N N . GLU B 2 179 ? 170.020 183.078 124.008 1.00 61.86 170 GLU A N 1
ATOM 4682 C CA . GLU B 2 179 ? 170.584 184.068 123.103 1.00 57.10 170 GLU A CA 1
ATOM 4683 C C . GLU B 2 179 ? 169.795 184.201 121.808 1.00 56.82 170 GLU A C 1
ATOM 4684 O O . GLU B 2 179 ? 169.915 185.226 121.130 1.00 60.63 170 GLU A O 1
ATOM 4690 N N . LEU B 2 180 ? 168.997 183.195 121.448 1.00 52.10 171 LEU A N 1
ATOM 4691 C CA . LEU B 2 180 ? 168.164 183.286 120.257 1.00 46.95 171 LEU A CA 1
ATOM 4692 C C . LEU B 2 180 ? 166.995 184.242 120.436 1.00 49.27 171 LEU A C 1
ATOM 4693 O O . LEU B 2 180 ? 166.313 184.549 119.455 1.00 50.04 171 LEU A O 1
ATOM 4698 N N . ARG B 2 181 ? 166.751 184.713 121.656 1.00 51.28 172 ARG A N 1
ATOM 4699 C CA . ARG B 2 181 ? 165.672 185.651 121.927 1.00 52.55 172 ARG A CA 1
ATOM 4700 C C . ARG B 2 181 ? 166.037 187.083 121.564 1.00 54.30 172 ARG A C 1
ATOM 4701 O O . ARG B 2 181 ? 165.194 187.974 121.705 1.00 54.28 172 ARG A O 1
ATOM 4709 N N . ASP B 2 182 ? 167.265 187.320 121.108 1.00 58.15 173 ASP A N 1
ATOM 4710 C CA . ASP B 2 182 ? 167.697 188.647 120.693 1.00 52.82 173 ASP A CA 1
ATOM 4711 C C . ASP B 2 182 ? 167.211 188.934 119.278 1.00 50.16 173 ASP A C 1
ATOM 4712 O O . ASP B 2 182 ? 167.715 188.354 118.312 1.00 48.92 173 ASP A O 1
ATOM 4717 N N . LYS B 2 183 ? 166.242 189.840 119.152 1.00 45.85 174 LYS A N 1
ATOM 4718 C CA . LYS B 2 183 ? 165.589 190.108 117.877 1.00 43.72 174 LYS A CA 1
ATOM 4719 C C . LYS B 2 183 ? 166.260 191.219 117.081 1.00 46.09 174 LYS A C 1
ATOM 4720 O O . LYS B 2 183 ? 165.761 191.587 116.014 1.00 47.20 174 LYS A O 1
ATOM 4726 N N . VAL B 2 184 ? 167.361 191.777 117.573 1.00 51.03 175 VAL A N 1
ATOM 4727 C CA . VAL B 2 184 ? 168.206 192.649 116.771 1.00 50.52 175 VAL A CA 1
ATOM 4728 C C . VAL B 2 184 ? 169.379 191.883 116.178 1.00 47.02 175 VAL A C 1
ATOM 4729 O O . VAL B 2 184 ? 169.813 192.171 115.063 1.00 50.09 175 VAL A O 1
ATOM 4733 N N . ARG B 2 185 ? 169.896 190.905 116.921 1.00 47.50 176 ARG A N 1
ATOM 4734 C CA . ARG B 2 185 ? 170.904 189.996 116.396 1.00 47.06 176 ARG A CA 1
ATOM 4735 C C . ARG B 2 185 ? 170.311 188.976 115.433 1.00 46.56 176 ARG A C 1
ATOM 4736 O O . ARG B 2 185 ? 170.978 188.593 114.467 1.00 47.14 176 ARG A O 1
ATOM 4744 N N . PHE B 2 186 ? 169.079 188.534 115.676 1.00 47.92 177 PHE A N 1
ATOM 4745 C CA . PHE B 2 186 ? 168.401 187.549 114.831 1.00 40.54 177 PHE A CA 1
ATOM 4746 C C . PHE B 2 186 ? 167.016 188.076 114.491 1.00 42.70 177 PHE A C 1
ATOM 4747 O O . PHE B 2 186 ? 166.008 187.624 115.045 1.00 42.34 177 PHE A O 1
ATOM 4755 N N . PRO B 2 187 ? 166.931 189.052 113.584 1.00 39.62 178 PRO A N 1
ATOM 4756 C CA . PRO B 2 187 ? 165.628 189.673 113.295 1.00 33.04 178 PRO A CA 1
ATOM 4757 C C . PRO B 2 187 ? 164.585 188.712 112.758 1.00 39.60 178 PRO A C 1
ATOM 4758 O O . PRO B 2 187 ? 163.396 188.875 113.057 1.00 41.59 178 PRO A O 1
ATOM 4762 N N . ALA B 2 188 ? 164.988 187.716 111.974 1.00 44.54 179 ALA A N 1
ATOM 4763 C CA . ALA B 2 188 ? 164.062 186.843 111.269 1.00 35.28 179 ALA A CA 1
ATOM 4764 C C . ALA B 2 188 ? 163.897 185.484 111.936 1.00 35.03 179 ALA A C 1
ATOM 4765 O O . ALA B 2 188 ? 163.344 184.569 111.322 1.00 39.50 179 ALA A O 1
ATOM 4767 N N . LEU B 2 189 ? 164.355 185.332 113.174 1.00 34.36 180 LEU A N 1
ATOM 4768 C CA . LEU B 2 189 ? 164.341 184.052 113.867 1.00 32.30 180 LEU A CA 1
ATOM 4769 C C . LEU B 2 189 ? 163.126 183.963 114.779 1.00 32.65 180 LEU A C 1
ATOM 4770 O O . LEU B 2 189 ? 162.882 184.863 115.587 1.00 39.70 180 LEU A O 1
ATOM 4775 N N . LEU B 2 190 ? 162.376 182.876 114.647 1.00 31.48 181 LEU A N 1
ATOM 4776 C CA . LEU B 2 190 ? 161.229 182.561 115.484 1.00 29.95 181 LEU A CA 1
ATOM 4777 C C . LEU B 2 190 ? 161.416 181.166 116.072 1.00 35.41 181 LEU A C 1
ATOM 4778 O O . LEU B 2 190 ? 162.351 180.446 115.723 1.00 37.52 181 LEU A O 1
ATOM 4783 N N . ARG B 2 191 ? 160.515 180.783 116.971 1.00 36.57 182 ARG A N 1
ATOM 4784 C CA . ARG B 2 191 ? 160.685 179.546 117.717 1.00 34.89 182 ARG A CA 1
ATOM 4785 C C . ARG B 2 191 ? 159.325 179.024 118.148 1.00 36.13 182 ARG A C 1
ATOM 4786 O O . ARG B 2 191 ? 158.435 179.791 118.515 1.00 43.69 182 ARG A O 1
ATOM 4794 N N . THR B 2 192 ? 159.181 177.697 118.108 1.00 32.54 183 THR A N 1
ATOM 4795 C CA . THR B 2 192 ? 157.964 177.040 118.572 1.00 35.84 183 THR A CA 1
ATOM 4796 C C . THR B 2 192 ? 158.205 176.238 119.844 1.00 38.24 183 THR A C 1
ATOM 4797 O O . THR B 2 192 ? 157.436 175.323 120.148 1.00 40.96 183 THR A O 1
ATOM 4801 N N . THR B 2 193 ? 159.258 176.557 120.587 1.00 39.54 184 THR A N 1
ATOM 4802 C CA . THR B 2 193 ? 159.566 175.909 121.850 1.00 42.58 184 THR A CA 1
ATOM 4803 C C . THR B 2 193 ? 159.948 176.972 122.866 1.00 46.58 184 THR A C 1
ATOM 4804 O O . THR B 2 193 ? 160.439 178.043 122.490 1.00 47.64 184 THR A O 1
ATOM 4808 N N . PRO B 2 194 ? 159.727 176.713 124.153 1.00 47.33 185 PRO A N 1
ATOM 4809 C CA . PRO B 2 194 ? 160.243 177.623 125.179 1.00 48.89 185 PRO A CA 1
ATOM 4810 C C . PRO B 2 194 ? 161.763 177.590 125.225 1.00 53.33 185 PRO A C 1
ATOM 4811 O O . PRO B 2 194 ? 162.397 176.599 124.860 1.00 57.67 185 PRO A O 1
ATOM 4815 N N . SER B 2 195 ? 162.345 178.696 125.680 1.00 47.11 186 SER A N 1
ATOM 4816 C CA . SER B 2 195 ? 163.790 178.798 125.794 1.00 48.75 186 SER A CA 1
ATOM 4817 C C . SER B 2 195 ? 164.278 178.064 127.043 1.00 54.21 186 SER A C 1
ATOM 4818 O O . SER B 2 195 ? 163.506 177.446 127.780 1.00 53.00 186 SER A O 1
ATOM 4821 N N . ALA B 2 196 ? 165.590 178.138 127.282 1.00 56.69 187 ALA A N 1
ATOM 4822 C CA . ALA B 2 196 ? 166.157 177.607 128.515 1.00 51.23 187 ALA A CA 1
ATOM 4823 C C . ALA B 2 196 ? 165.690 178.389 129.731 1.00 49.70 187 ALA A C 1
ATOM 4824 O O . ALA B 2 196 ? 165.809 177.896 130.857 1.00 48.87 187 ALA A O 1
ATOM 4826 N N . ASP B 2 197 ? 165.161 179.594 129.519 1.00 48.06 188 ASP A N 1
ATOM 4827 C CA . ASP B 2 197 ? 164.529 180.346 130.594 1.00 46.17 188 ASP A CA 1
ATOM 4828 C C . ASP B 2 197 ? 163.473 179.505 131.298 1.00 48.51 188 ASP A C 1
ATOM 4829 O O . ASP B 2 197 ? 163.523 179.310 132.518 1.00 51.14 188 ASP A O 1
ATOM 4834 N N . HIS B 2 198 ? 162.539 178.946 130.531 1.00 46.72 189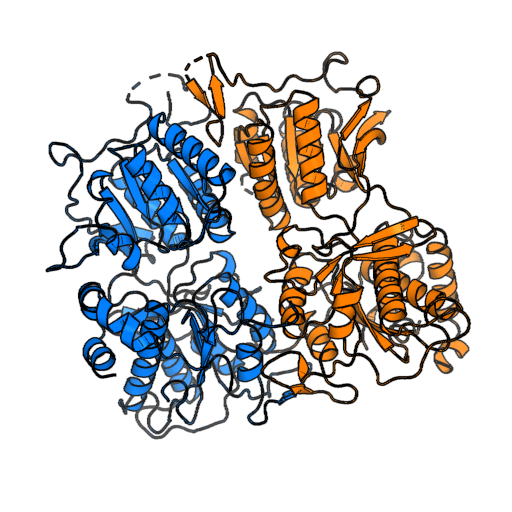 HIS A N 1
ATOM 4835 C CA . HIS B 2 198 ? 161.440 178.208 131.136 1.00 38.88 189 HIS A CA 1
ATOM 4836 C C . HIS B 2 198 ? 161.867 176.824 131.603 1.00 42.28 189 HIS A C 1
ATOM 4837 O O . HIS B 2 198 ? 161.298 176.300 132.564 1.00 50.20 189 HIS A O 1
ATOM 4844 N N . HIS B 2 199 ? 162.878 176.227 130.970 1.00 40.96 190 HIS A N 1
ATOM 4845 C CA . HIS B 2 199 ? 163.405 174.957 131.462 1.00 39.61 190 HIS A CA 1
ATOM 4846 C C . HIS B 2 199 ? 164.038 175.128 132.840 1.00 38.29 190 HIS A C 1
ATOM 4847 O O . HIS B 2 199 ? 163.776 174.347 133.765 1.00 40.70 190 HIS A O 1
ATOM 4854 N N . ILE B 2 200 ? 164.868 176.162 132.996 1.00 41.29 191 ILE A N 1
ATOM 4855 C CA . ILE B 2 200 ? 165.470 176.458 134.292 1.00 38.29 191 ILE A CA 1
ATOM 4856 C C . ILE B 2 200 ? 164.400 176.820 135.310 1.00 35.77 191 ILE A C 1
ATOM 4857 O O . ILE B 2 200 ? 164.482 176.431 136.481 1.00 38.85 191 ILE A O 1
ATOM 4862 N N . GLU B 2 201 ? 163.384 177.576 134.889 1.00 37.16 192 GLU A N 1
ATOM 4863 C CA . GLU B 2 201 ? 162.304 177.925 135.804 1.00 37.35 192 GLU A CA 1
ATOM 4864 C C . GLU B 2 201 ? 161.566 176.682 136.285 1.00 37.89 192 GLU A C 1
ATOM 4865 O O . GLU B 2 201 ? 161.232 176.571 137.468 1.00 45.60 192 GLU A O 1
ATOM 4871 N N . ALA B 2 202 ? 161.309 175.733 135.382 1.00 30.79 193 ALA A N 1
ATOM 4872 C CA . ALA B 2 202 ? 160.661 174.488 135.777 1.00 31.77 193 ALA A CA 1
ATOM 4873 C C . ALA B 2 202 ? 161.525 173.700 136.753 1.00 32.03 193 ALA A C 1
ATOM 4874 O O . ALA B 2 202 ? 161.015 173.137 137.729 1.00 33.20 193 ALA A O 1
ATOM 4876 N N . MET B 2 203 ? 162.839 173.650 136.507 1.00 33.75 194 MET A N 1
ATOM 4877 C CA . MET B 2 203 ? 163.736 172.977 137.443 1.00 28.06 194 MET A CA 1
ATOM 4878 C C . MET B 2 203 ? 163.678 173.618 138.823 1.00 32.28 194 MET A C 1
ATOM 4879 O O . MET B 2 203 ? 163.612 172.919 139.842 1.00 41.30 194 MET A O 1
ATOM 4884 N N . VAL B 2 204 ? 163.699 174.949 138.874 1.00 28.97 195 VAL A N 1
ATOM 4885 C CA . VAL B 2 204 ? 163.708 175.647 140.155 1.00 24.63 195 VAL A CA 1
ATOM 4886 C C . VAL B 2 204 ? 162.387 175.448 140.890 1.00 25.01 195 VAL A C 1
ATOM 4887 O O . VAL B 2 204 ? 162.364 175.282 142.114 1.00 27.23 195 VAL A O 1
ATOM 4891 N N . GLN B 2 205 ? 161.266 175.453 140.166 1.00 28.59 196 GLN A N 1
ATOM 4892 C CA . GLN B 2 205 ? 159.983 175.220 140.824 1.00 27.49 196 GLN A CA 1
ATOM 4893 C C . GLN B 2 205 ? 159.859 173.786 141.320 1.00 26.04 196 GLN A C 1
ATOM 4894 O O . GLN B 2 205 ? 159.257 173.542 142.373 1.00 31.70 196 GLN A O 1
ATOM 4900 N N . LEU B 2 206 ? 160.412 172.823 140.578 1.00 25.46 197 LEU A N 1
ATOM 4901 C CA . LEU B 2 206 ? 160.428 171.446 141.061 1.00 23.92 197 LEU A CA 1
ATOM 4902 C C . LEU B 2 206 ? 161.276 171.322 142.318 1.00 24.35 197 LEU A C 1
ATOM 4903 O O . LEU B 2 206 ? 160.923 170.589 143.249 1.00 22.92 197 LEU A O 1
ATOM 4908 N N . MET B 2 207 ? 162.401 172.038 142.362 1.00 25.03 198 MET A N 1
ATOM 4909 C CA . MET B 2 207 ? 163.230 172.051 143.562 1.00 22.36 198 MET A CA 1
ATOM 4910 C C . MET B 2 207 ? 162.483 172.651 144.747 1.00 24.96 198 MET A C 1
ATOM 4911 O O . MET B 2 207 ? 162.524 172.109 145.856 1.00 29.19 198 MET A O 1
ATOM 4916 N N . LEU B 2 208 ? 161.798 173.778 144.534 1.00 25.04 199 LEU A N 1
ATOM 4917 C CA . LEU B 2 208 ? 161.104 174.443 145.635 1.00 27.01 199 LEU A CA 1
ATOM 4918 C C . LEU B 2 208 ? 159.910 173.642 146.133 1.00 32.59 199 LEU A C 1
ATOM 4919 O O . LEU B 2 208 ? 159.622 173.656 147.334 1.00 38.01 199 LEU A O 1
ATOM 4924 N N . HIS B 2 209 ? 159.195 172.956 145.239 1.00 29.49 200 HIS A N 1
ATOM 4925 C CA . HIS B 2 209 ? 158.016 172.209 145.668 1.00 27.10 200 HIS A CA 1
ATOM 4926 C C . HIS B 2 209 ? 158.386 171.095 146.637 1.00 34.74 200 HIS A C 1
ATOM 4927 O O . HIS B 2 209 ? 157.685 170.867 147.629 1.00 44.84 200 HIS A O 1
ATOM 4934 N N . PHE B 2 210 ? 159.481 170.390 146.369 1.00 33.47 201 PHE A N 1
ATOM 4935 C CA . PHE B 2 210 ? 159.920 169.291 147.216 1.00 28.29 201 PHE A CA 1
ATOM 4936 C C . PHE B 2 210 ? 160.950 169.720 148.251 1.00 31.27 201 PHE A C 1
ATOM 4937 O O . PHE B 2 210 ? 161.488 168.865 148.959 1.00 41.23 201 PHE A O 1
ATOM 4945 N N . ARG B 2 211 ? 161.235 171.019 148.347 1.00 33.59 202 ARG A N 1
ATOM 4946 C CA . ARG B 2 211 ? 162.063 171.592 149.407 1.00 35.25 202 ARG A CA 1
ATOM 4947 C C . ARG B 2 211 ? 163.505 171.081 149.338 1.00 32.84 202 ARG A C 1
ATOM 4948 O O . ARG B 2 211 ? 164.046 170.522 150.291 1.00 39.39 202 ARG A O 1
ATOM 4956 N N . TRP B 2 212 ? 164.124 171.294 148.184 1.00 29.56 203 TRP A N 1
ATOM 4957 C CA . TRP B 2 212 ? 165.544 171.038 147.989 1.00 27.92 203 TRP A CA 1
ATOM 4958 C C . TRP B 2 212 ? 166.252 172.374 147.817 1.00 30.22 203 TRP A C 1
ATOM 4959 O O . TRP B 2 212 ? 166.043 173.063 146.814 1.00 39.16 203 TRP A O 1
ATOM 4970 N N . ASN B 2 213 ? 167.090 172.736 148.785 1.00 28.24 204 ASN A N 1
ATOM 4971 C CA . ASN B 2 213 ? 167.872 173.962 148.695 1.00 32.96 204 ASN A CA 1
ATOM 4972 C C . ASN B 2 213 ? 169.364 173.663 148.701 1.00 33.14 204 ASN A C 1
ATOM 4973 O O . ASN B 2 213 ? 170.178 174.539 148.993 1.00 39.87 204 ASN A O 1
ATOM 4978 N N . TRP B 2 214 ? 169.735 172.429 148.373 1.00 30.78 205 TRP A N 1
ATOM 4979 C CA . TRP B 2 214 ? 171.132 172.006 148.391 1.00 29.65 205 TRP A CA 1
ATOM 4980 C C . TRP B 2 214 ? 171.330 171.085 147.192 1.00 28.33 205 TRP A C 1
ATOM 4981 O O . TRP B 2 214 ? 171.093 169.881 147.292 1.00 36.05 205 TRP A O 1
ATOM 4992 N N . ILE B 2 215 ? 171.763 171.649 146.066 1.00 24.67 206 ILE A N 1
ATOM 4993 C CA . ILE B 2 215 ? 171.802 170.909 144.813 1.00 25.44 206 ILE A CA 1
ATOM 4994 C C . ILE B 2 215 ? 173.209 170.937 144.237 1.00 25.52 206 ILE A C 1
ATOM 4995 O O . ILE B 2 215 ? 174.001 171.842 144.499 1.00 34.39 206 ILE A O 1
ATOM 5000 N N . ILE B 2 216 ? 173.507 169.921 143.437 1.00 22.20 207 ILE A N 1
ATOM 5001 C CA . ILE B 2 216 ? 174.768 169.797 142.719 1.00 24.28 207 ILE A CA 1
ATOM 5002 C C . ILE B 2 216 ? 174.474 170.017 141.245 1.00 29.56 207 ILE A C 1
ATOM 5003 O O . ILE B 2 216 ? 173.457 169.537 140.734 1.00 32.92 207 ILE A O 1
ATOM 5008 N N . VAL B 2 217 ? 175.338 170.764 140.567 1.00 27.89 208 VAL A N 1
ATOM 5009 C CA . VAL B 2 217 ? 175.183 171.046 139.146 1.00 30.34 208 VAL A CA 1
ATOM 5010 C C . VAL B 2 217 ? 176.369 170.452 138.404 1.00 33.75 208 VAL A C 1
ATOM 5011 O O . VAL B 2 217 ? 177.524 170.740 138.733 1.00 44.02 208 VAL A O 1
ATOM 5015 N N . LEU B 2 218 ? 176.085 169.613 137.415 1.00 33.46 209 LEU A N 1
ATOM 5016 C CA . LEU B 2 218 ? 177.098 169.045 136.539 1.00 37.60 209 LEU A CA 1
ATOM 5017 C C . LEU B 2 218 ? 176.825 169.519 135.122 1.00 43.79 209 LEU A C 1
ATOM 5018 O O . LEU B 2 218 ? 175.764 169.231 134.565 1.00 44.37 209 LEU A O 1
ATOM 5023 N N . VAL B 2 219 ? 177.780 170.237 134.540 1.00 46.53 210 VAL A N 1
ATOM 5024 C CA . VAL B 2 219 ? 177.640 170.792 133.204 1.00 45.32 210 VAL A CA 1
ATOM 5025 C C . VAL B 2 219 ? 178.658 170.118 132.294 1.00 51.65 210 VAL A C 1
ATOM 5026 O O . VAL B 2 219 ? 179.529 169.378 132.743 1.00 52.44 210 VAL A O 1
ATOM 5030 N N . SER B 2 220 ? 178.527 170.371 131.000 1.00 54.48 211 SER A N 1
ATOM 5031 C CA . SER B 2 220 ? 179.467 169.856 130.018 1.00 53.75 211 SER A CA 1
ATOM 5032 C C . SER B 2 220 ? 180.393 170.970 129.545 1.00 62.01 211 SER A C 1
ATOM 5033 O O . SER B 2 220 ? 180.192 172.149 129.845 1.00 66.34 211 SER A O 1
ATOM 5036 N N . SER B 2 221 ? 181.424 170.579 128.795 1.00 63.79 212 SER A N 1
ATOM 5037 C CA . SER B 2 221 ? 182.429 171.543 128.364 1.00 65.95 212 SER A CA 1
ATOM 5038 C C . SER B 2 221 ? 181.948 172.425 127.218 1.00 67.66 212 SER A C 1
ATOM 5039 O O . SER B 2 221 ? 182.522 173.495 126.998 1.00 65.97 212 SER A O 1
ATOM 5042 N N . ASP B 2 222 ? 180.918 172.008 126.488 1.00 68.50 213 ASP A N 1
ATOM 5043 C CA . ASP B 2 222 ? 180.424 172.807 125.378 1.00 70.18 213 ASP A CA 1
ATOM 5044 C C . ASP B 2 222 ? 179.666 174.030 125.892 1.00 64.96 213 ASP A C 1
ATOM 5045 O O . ASP B 2 222 ? 179.358 174.158 127.079 1.00 66.36 213 ASP A O 1
ATOM 5050 N N . THR B 2 223 ? 179.371 174.946 124.966 1.00 65.14 214 THR A N 1
ATOM 5051 C CA . THR B 2 223 ? 178.721 176.199 125.337 1.00 70.17 214 THR A CA 1
ATOM 5052 C C . THR B 2 223 ? 177.323 175.962 125.894 1.00 69.02 214 THR A C 1
ATOM 5053 O O . THR B 2 223 ? 176.834 176.752 126.710 1.00 67.45 214 THR A O 1
ATOM 5057 N N . TYR B 2 224 ? 176.666 174.881 125.468 1.00 65.94 215 TYR A N 1
ATOM 5058 C CA . TYR B 2 224 ? 175.319 174.592 125.950 1.00 60.89 215 TYR A CA 1
ATOM 5059 C C . TYR B 2 224 ? 175.319 174.348 127.452 1.00 63.42 215 TYR A C 1
ATOM 5060 O O . TYR B 2 224 ? 174.542 174.962 128.194 1.00 60.59 215 TYR A O 1
ATOM 5069 N N . GLY B 2 225 ? 176.189 173.451 127.917 1.00 63.21 216 GLY A N 1
ATOM 5070 C CA . GLY B 2 225 ? 176.242 173.151 129.336 1.00 53.92 216 GLY A CA 1
ATOM 5071 C C . GLY B 2 225 ? 176.661 174.344 130.171 1.00 56.57 216 GLY A C 1
ATOM 5072 O O . GLY B 2 225 ? 176.113 174.580 131.247 1.00 60.22 216 GLY A O 1
ATOM 5073 N N . ARG B 2 226 ? 177.630 175.119 129.681 1.00 58.77 217 ARG A N 1
ATOM 5074 C CA . ARG B 2 226 ? 178.086 176.289 130.424 1.00 59.40 217 ARG A CA 1
ATOM 5075 C C . ARG B 2 226 ? 176.982 177.333 130.543 1.00 57.46 217 ARG A C 1
ATOM 5076 O O . ARG B 2 226 ? 176.739 177.874 131.628 1.00 57.26 217 ARG A O 1
ATOM 5084 N N . ASP B 2 227 ? 176.294 177.625 129.435 1.00 57.87 218 ASP A N 1
ATOM 5085 C CA . ASP B 2 227 ? 175.210 178.600 129.476 1.00 56.00 218 ASP A CA 1
ATOM 5086 C C . ASP B 2 227 ? 174.071 178.125 130.366 1.00 55.06 218 ASP A C 1
ATOM 5087 O O . ASP B 2 227 ? 173.525 178.905 131.157 1.00 57.72 218 ASP A O 1
ATOM 5092 N N . ASN B 2 228 ? 173.699 176.849 130.254 1.00 49.64 219 ASN A N 1
ATOM 5093 C CA . ASN B 2 228 ? 172.617 176.319 131.074 1.00 46.60 219 ASN A CA 1
ATOM 5094 C C . ASN B 2 228 ? 172.975 176.352 132.554 1.00 48.33 219 ASN A C 1
ATOM 5095 O O . ASN B 2 228 ? 172.147 176.733 133.388 1.00 54.04 219 ASN A O 1
ATOM 5100 N N . GLY B 2 229 ? 174.206 175.969 132.897 1.00 47.19 220 GLY A N 1
ATOM 5101 C CA . GLY B 2 229 ? 174.619 176.004 134.287 1.00 44.75 220 GLY A CA 1
ATOM 5102 C C . GLY B 2 229 ? 174.676 177.411 134.844 1.00 47.12 220 GLY A C 1
ATOM 5103 O O . GLY B 2 229 ? 174.267 177.652 135.981 1.00 46.88 220 GLY A O 1
ATOM 5104 N N . GLN B 2 230 ? 175.186 178.360 134.055 1.00 52.18 221 GLN A N 1
ATOM 5105 C CA . GLN B 2 230 ? 175.238 179.745 134.512 1.00 52.56 221 GLN A CA 1
ATOM 5106 C C . GLN B 2 230 ? 173.838 180.308 134.722 1.00 47.94 221 GLN A C 1
ATOM 5107 O O . GLN B 2 230 ? 173.582 181.001 135.714 1.00 46.01 221 GLN A O 1
ATOM 5113 N N . LEU B 2 231 ? 172.916 180.014 133.802 1.00 49.22 222 LEU A N 1
ATOM 5114 C CA . LEU B 2 231 ? 171.549 180.502 133.948 1.00 53.50 222 LEU A CA 1
ATOM 5115 C C . LEU B 2 231 ? 170.867 179.882 135.162 1.00 47.77 222 LEU A C 1
ATOM 5116 O O . LEU B 2 231 ? 170.192 180.582 135.930 1.00 51.13 222 LEU A O 1
ATOM 5121 N N . LEU B 2 232 ? 171.046 178.572 135.365 1.00 44.53 223 LEU A N 1
ATOM 5122 C CA . LEU B 2 232 ? 170.457 177.927 136.533 1.00 43.82 223 LEU A CA 1
ATOM 5123 C C . LEU B 2 232 ? 171.035 178.489 137.821 1.00 43.99 223 LEU A C 1
ATOM 5124 O O . LEU B 2 232 ? 170.303 178.714 138.787 1.00 42.53 223 LEU A O 1
ATOM 5129 N N . GLY B 2 233 ? 172.348 178.718 137.859 1.00 45.45 224 GLY A N 1
ATOM 5130 C CA . GLY B 2 233 ? 172.950 179.285 139.052 1.00 42.82 224 GLY A CA 1
ATOM 5131 C C . GLY B 2 233 ? 172.450 180.683 139.351 1.00 44.75 224 GLY A C 1
ATOM 5132 O O . GLY B 2 233 ? 172.131 181.006 140.499 1.00 48.77 224 GLY A O 1
ATOM 5133 N N . GLU B 2 234 ? 172.365 181.531 138.323 1.00 47.69 225 GLU A N 1
ATOM 5134 C CA . GLU B 2 234 ? 171.934 182.905 138.552 1.00 47.12 225 GLU A CA 1
ATOM 5135 C C . GLU B 2 234 ? 170.465 182.964 138.948 1.00 51.91 225 GLU A C 1
ATOM 5136 O O . GLU B 2 234 ? 170.052 183.868 139.683 1.00 57.54 225 GLU A O 1
ATOM 5142 N N . ARG B 2 235 ? 169.655 182.012 138.477 1.00 48.23 226 ARG A N 1
ATOM 5143 C CA . ARG B 2 235 ? 168.264 181.979 138.919 1.00 46.78 226 ARG A CA 1
ATOM 5144 C C . ARG B 2 235 ? 168.139 181.406 140.321 1.00 50.88 226 ARG A C 1
ATOM 5145 O O . ARG B 2 235 ? 167.328 181.879 141.125 1.00 58.51 226 ARG A O 1
ATOM 5153 N N . VAL B 2 236 ? 168.939 180.389 140.633 1.00 51.35 227 VAL A N 1
ATOM 5154 C CA . VAL B 2 236 ? 168.817 179.685 141.897 1.00 45.75 227 VAL A CA 1
ATOM 5155 C C . VAL B 2 236 ? 169.383 180.507 143.044 1.00 51.24 227 VAL A C 1
ATOM 5156 O O . VAL B 2 236 ? 168.981 180.310 144.197 1.00 50.62 227 VAL A O 1
ATOM 5160 N N . ALA B 2 237 ? 170.293 181.442 142.754 1.00 59.40 228 ALA A N 1
ATOM 5161 C CA . ALA B 2 237 ? 170.897 182.254 143.801 1.00 58.00 228 ALA A CA 1
ATOM 5162 C C . ALA B 2 237 ? 169.921 183.246 144.417 1.00 61.38 228 ALA A C 1
ATOM 5163 O O . ALA B 2 237 ? 170.204 183.779 145.495 1.00 68.72 228 ALA A O 1
ATOM 5165 N N . ARG B 2 238 ? 168.791 183.516 143.769 1.00 59.86 229 ARG A N 1
ATOM 5166 C CA . ARG B 2 238 ? 167.833 184.485 144.282 1.00 63.77 229 ARG A CA 1
ATOM 5167 C C . ARG B 2 238 ? 166.557 183.842 144.812 1.00 62.07 229 ARG A C 1
ATOM 5168 O O . ARG B 2 238 ? 165.633 184.559 145.206 1.00 64.70 229 ARG A O 1
ATOM 5176 N N . ARG B 2 239 ? 166.488 182.513 144.852 1.00 60.78 230 ARG A N 1
ATOM 5177 C CA . ARG B 2 239 ? 165.324 181.814 145.383 1.00 59.29 230 ARG A CA 1
ATOM 5178 C C . ARG B 2 239 ? 165.690 180.946 146.582 1.00 57.14 230 ARG A C 1
ATOM 5179 O O . ARG B 2 239 ? 165.010 179.961 146.875 1.00 52.78 230 ARG A O 1
ATOM 5187 N N . ASP B 2 240 ? 166.766 181.312 147.280 1.00 58.56 231 ASP A N 1
ATOM 5188 C CA . ASP B 2 240 ? 167.173 180.667 148.530 1.00 58.85 231 ASP A CA 1
ATOM 5189 C C . ASP B 2 240 ? 167.467 179.183 148.333 1.00 53.85 231 ASP A C 1
ATOM 5190 O O . ASP B 2 240 ? 167.191 178.354 149.202 1.00 51.66 231 ASP A O 1
ATOM 5195 N N . ILE B 2 241 ? 168.030 178.842 147.179 1.00 51.01 232 ILE A N 1
ATOM 5196 C CA . ILE B 2 241 ? 168.519 177.497 146.908 1.00 41.42 232 ILE A CA 1
ATOM 5197 C C . ILE B 2 241 ? 170.001 177.612 146.593 1.00 40.20 232 ILE A C 1
ATOM 5198 O O . ILE B 2 241 ? 170.388 178.345 145.677 1.00 44.84 232 ILE A O 1
ATOM 5203 N N . CYS B 2 242 ? 170.824 176.902 147.350 1.00 40.27 233 CYS A N 1
ATOM 5204 C CA . CYS B 2 242 ? 172.269 176.979 147.218 1.00 39.61 233 CYS A CA 1
ATOM 5205 C C . CYS B 2 242 ? 172.816 175.771 146.468 1.00 35.77 233 CYS A C 1
ATOM 5206 O O . CYS B 2 242 ? 172.301 174.656 146.568 1.00 34.38 233 CYS A O 1
ATOM 5209 N N . ILE B 2 243 ? 173.873 176.015 145.700 1.00 33.17 234 ILE A N 1
ATOM 5210 C CA . ILE B 2 243 ? 174.540 174.989 144.911 1.00 29.48 234 ILE A CA 1
ATOM 5211 C C . ILE B 2 243 ? 175.769 174.540 145.686 1.00 32.42 234 ILE A C 1
ATOM 5212 O O . ILE B 2 243 ? 176.669 175.346 145.952 1.00 39.10 234 ILE A O 1
ATOM 5217 N N . ALA B 2 244 ? 175.803 173.258 146.055 1.00 27.16 235 ALA A N 1
ATOM 5218 C CA . ALA B 2 244 ? 176.937 172.726 146.802 1.00 30.93 235 ALA A CA 1
ATOM 5219 C C . ALA B 2 244 ? 178.234 172.910 146.028 1.00 39.26 235 ALA A C 1
ATOM 5220 O O . ALA B 2 244 ? 179.223 173.425 146.562 1.00 40.91 235 ALA A O 1
ATOM 5222 N N . PHE B 2 245 ? 178.242 172.505 144.763 1.00 34.03 236 PHE A N 1
ATOM 5223 C CA . PHE B 2 245 ? 179.378 172.727 143.883 1.00 32.06 236 PHE A CA 1
ATOM 5224 C C . PHE B 2 245 ? 178.924 172.497 142.453 1.00 37.60 236 PHE A C 1
ATOM 5225 O O . PHE B 2 245 ? 177.822 172.007 142.203 1.00 39.05 236 PHE A O 1
ATOM 5233 N N . GLN B 2 246 ? 179.790 172.871 141.518 1.00 42.90 237 GLN A N 1
ATOM 5234 C CA . GLN B 2 246 ? 179.557 172.664 140.098 1.00 35.74 237 GLN A CA 1
ATOM 5235 C C . GLN B 2 246 ? 180.795 172.026 139.497 1.00 44.13 237 GLN A C 1
ATOM 5236 O O . GLN B 2 246 ? 181.917 172.377 139.871 1.00 54.99 237 GLN A O 1
ATOM 5242 N N . GLU B 2 247 ? 180.597 171.085 138.580 1.00 42.66 238 GLU A N 1
ATOM 5243 C CA . GLU B 2 247 ? 181.701 170.430 137.901 1.00 46.59 238 GLU A CA 1
ATOM 5244 C C . GLU B 2 247 ? 181.387 170.276 136.423 1.00 53.64 238 GLU A C 1
ATOM 5245 O O . GLU B 2 247 ? 180.224 170.282 136.014 1.00 55.68 238 GLU A O 1
ATOM 5251 N N . THR B 2 248 ? 182.443 170.145 135.627 1.00 51.09 239 THR A N 1
ATOM 5252 C CA . THR B 2 248 ? 182.341 170.023 134.180 1.00 50.61 239 THR A CA 1
ATOM 5253 C C . THR B 2 248 ? 182.728 168.607 133.778 1.00 54.07 239 THR A C 1
ATOM 5254 O O . THR B 2 248 ? 183.805 168.127 134.143 1.00 59.32 239 THR A O 1
ATOM 5258 N N . LEU B 2 249 ? 181.848 167.943 133.044 1.00 54.84 240 LEU A N 1
ATOM 5259 C CA . LEU B 2 249 ? 182.153 166.617 132.531 1.00 57.37 240 LEU A CA 1
ATOM 5260 C C . LEU B 2 249 ? 182.958 166.739 131.242 1.00 64.66 240 LEU A C 1
ATOM 5261 O O . LEU B 2 249 ? 182.672 167.615 130.419 1.00 62.93 240 LEU A O 1
ATOM 5266 N N . PRO B 2 250 ? 183.965 165.895 131.032 1.00 73.20 241 PRO A N 1
ATOM 5267 C CA . PRO B 2 250 ? 184.754 165.987 129.800 1.00 76.95 241 PRO A CA 1
ATOM 5268 C C . PRO B 2 250 ? 183.937 165.615 128.574 1.00 79.84 241 PRO A C 1
ATOM 5269 O O . PRO B 2 250 ? 183.024 164.788 128.631 1.00 79.02 241 PRO A O 1
ATOM 5273 N N . THR B 2 251 ? 184.280 166.242 127.450 1.00 88.36 242 THR A N 1
ATOM 5274 C CA . THR B 2 251 ? 183.650 165.906 126.180 1.00 93.00 242 THR A CA 1
ATOM 5275 C C . THR B 2 251 ? 184.062 164.499 125.771 1.00 96.42 242 THR A C 1
ATOM 5276 O O . THR B 2 251 ? 185.239 164.243 125.499 1.00 98.29 242 THR A O 1
ATOM 5280 N N . LEU B 2 252 ? 183.093 163.584 125.727 1.00 95.48 243 LEU A N 1
ATOM 5281 C CA . LEU B 2 252 ? 183.394 162.174 125.479 1.00 101.85 243 LEU A CA 1
ATOM 5282 C C . LEU B 2 252 ? 182.231 161.585 124.677 1.00 109.38 243 LEU A C 1
ATOM 5283 O O . LEU B 2 252 ? 181.219 161.170 125.244 1.00 104.63 243 LEU A O 1
ATOM 5288 N N . GLN B 2 253 ? 182.392 161.559 123.357 1.00 119.24 244 GLN A N 1
ATOM 5289 C CA . GLN B 2 253 ? 181.411 160.902 122.513 1.00 120.77 244 GLN A CA 1
ATOM 5290 C C . GLN B 2 253 ? 181.484 159.389 122.714 1.00 123.41 244 GLN A C 1
ATOM 5291 O O . GLN B 2 253 ? 182.565 158.833 122.924 1.00 118.84 244 GLN A O 1
ATOM 5297 N N . PRO B 2 254 ? 180.344 158.698 122.657 1.00 129.00 245 PRO A N 1
ATOM 5298 C CA . PRO B 2 254 ? 180.354 157.250 122.902 1.00 125.80 245 PRO A CA 1
ATOM 5299 C C . PRO B 2 254 ? 180.958 156.477 121.741 1.00 131.12 245 PRO A C 1
ATOM 5300 O O . PRO B 2 254 ? 181.314 157.067 120.716 1.00 132.64 245 PRO A O 1
ATOM 5304 N N . ASN B 2 255 ? 181.080 155.158 121.901 1.00 132.21 246 ASN A N 1
ATOM 5305 C CA . ASN B 2 255 ? 181.630 154.279 120.867 1.00 134.63 246 ASN A CA 1
ATOM 5306 C C . ASN B 2 255 ? 183.023 154.732 120.436 1.00 134.02 246 ASN A C 1
ATOM 5307 O O . ASN B 2 255 ? 183.366 154.711 119.252 1.00 129.57 246 ASN A O 1
ATOM 5312 N N . GLN B 2 256 ? 183.834 155.144 121.408 1.00 135.30 247 GLN A N 1
ATOM 5313 C CA . GLN B 2 256 ? 185.195 155.585 121.142 1.00 132.88 247 GLN A CA 1
ATOM 5314 C C . GLN B 2 256 ? 186.070 155.235 122.336 1.00 132.63 247 GLN A C 1
ATOM 5315 O O . GLN B 2 256 ? 185.579 154.977 123.438 1.00 126.91 247 GLN A O 1
ATOM 5321 N N . ASN B 2 257 ? 187.380 155.226 122.102 1.00 135.25 248 ASN A N 1
ATOM 5322 C CA . ASN B 2 257 ? 188.358 154.902 123.135 1.00 134.29 248 ASN A CA 1
ATOM 5323 C C . ASN B 2 257 ? 188.805 156.196 123.807 1.00 129.18 248 ASN A C 1
ATOM 5324 O O . ASN B 2 257 ? 189.360 157.085 123.153 1.00 129.29 248 ASN A O 1
ATOM 5329 N N . MET B 2 258 ? 188.563 156.302 125.110 1.00 124.25 249 MET A N 1
ATOM 5330 C CA . MET B 2 258 ? 188.847 157.516 125.863 1.00 120.47 249 MET A CA 1
ATOM 5331 C C . MET B 2 258 ? 190.121 157.373 126.691 1.00 114.69 249 MET A C 1
ATOM 5332 O O . MET B 2 258 ? 190.495 156.276 127.113 1.00 111.76 249 MET A O 1
ATOM 5337 N N . THR B 2 259 ? 190.784 158.506 126.917 1.00 110.52 250 THR A N 1
ATOM 5338 C CA . THR B 2 259 ? 192.084 158.523 127.572 1.00 108.73 250 THR A CA 1
ATOM 5339 C C . THR B 2 259 ? 191.944 158.393 129.088 1.00 105.26 250 THR A C 1
ATOM 5340 O O . THR B 2 259 ? 190.851 158.480 129.652 1.00 106.05 250 THR A O 1
ATOM 5344 N N . SER B 2 260 ? 193.087 158.187 129.749 1.00 103.86 251 SER A N 1
ATOM 5345 C CA . SER B 2 260 ? 193.088 157.968 131.192 1.00 100.71 251 SER A CA 1
ATOM 5346 C C . SER B 2 260 ? 192.840 159.254 131.970 1.00 96.20 251 SER A C 1
ATOM 5347 O O . SER B 2 260 ? 192.337 159.204 133.098 1.00 90.95 251 SER A O 1
ATOM 5350 N N . GLU B 2 261 ? 193.209 160.407 131.406 1.00 100.71 252 GLU A N 1
ATOM 5351 C CA . GLU B 2 261 ? 192.958 161.673 132.089 1.00 98.97 252 GLU A CA 1
ATOM 5352 C C . GLU B 2 261 ? 191.465 161.913 132.268 1.00 87.73 252 GLU A C 1
ATOM 5353 O O . GLU B 2 261 ? 191.022 162.360 133.333 1.00 81.07 252 GLU A O 1
ATOM 5359 N N . GLU B 2 262 ? 190.673 161.616 131.237 1.00 88.18 253 GLU A N 1
ATOM 5360 C CA . GLU B 2 262 ? 189.226 161.715 131.366 1.00 83.93 253 GLU A CA 1
ATOM 5361 C C . GLU B 2 262 ? 188.696 160.741 132.409 1.00 76.76 253 GLU A C 1
ATOM 5362 O O . GLU B 2 262 ? 187.762 161.071 133.149 1.00 68.05 253 GLU A O 1
ATOM 5368 N N . ARG B 2 263 ? 189.273 159.540 132.476 1.00 79.78 254 ARG A N 1
ATOM 5369 C CA . ARG B 2 263 ? 188.847 158.557 133.466 1.00 78.92 254 ARG A CA 1
ATOM 5370 C C . ARG B 2 263 ? 189.111 159.058 134.880 1.00 72.43 254 ARG A C 1
ATOM 5371 O O . ARG B 2 263 ? 188.266 158.914 135.772 1.00 73.60 254 ARG A O 1
ATOM 5379 N N . GLN B 2 264 ? 190.282 159.659 135.102 1.00 73.83 255 GLN A N 1
ATOM 5380 C CA . GLN B 2 264 ? 190.592 160.217 136.415 1.00 70.57 255 GLN A CA 1
ATOM 5381 C C . GLN B 2 264 ? 189.690 161.402 136.738 1.00 65.11 255 GLN A C 1
ATOM 5382 O O . GLN B 2 264 ? 189.292 161.593 137.893 1.00 61.90 255 GLN A O 1
ATOM 5388 N N . ARG B 2 265 ? 189.368 162.218 135.733 1.00 68.50 256 ARG A N 1
ATOM 5389 C CA . ARG B 2 265 ? 188.436 163.320 135.942 1.00 62.23 256 ARG A CA 1
ATOM 5390 C C . ARG B 2 265 ? 187.066 162.809 136.373 1.00 60.69 256 ARG A C 1
ATOM 5391 O O . ARG B 2 265 ? 186.456 163.349 137.304 1.00 57.21 256 ARG A O 1
ATOM 5399 N N . LEU B 2 266 ? 186.569 161.764 135.708 1.00 63.57 257 LEU A N 1
ATOM 5400 C CA . LEU B 2 266 ? 185.293 161.171 136.097 1.00 57.99 257 LEU A CA 1
ATOM 5401 C C . LEU B 2 266 ? 185.366 160.580 137.499 1.00 55.61 257 LEU A C 1
ATOM 5402 O O . LEU B 2 266 ? 184.416 160.700 138.281 1.00 57.27 257 LEU A O 1
ATOM 5407 N N . VAL B 2 267 ? 186.485 159.934 137.830 1.00 55.69 258 VAL A N 1
ATOM 5408 C CA . VAL B 2 267 ? 186.664 159.383 139.170 1.00 51.49 258 VAL A CA 1
ATOM 5409 C C . VAL B 2 267 ? 186.564 160.490 140.210 1.00 51.91 258 VAL A C 1
ATOM 5410 O O . VAL B 2 267 ? 185.864 160.359 141.220 1.00 55.02 258 VAL A O 1
ATOM 5414 N N . THR B 2 268 ? 187.253 161.607 139.965 1.00 56.19 259 THR A N 1
ATOM 5415 C CA . THR B 2 268 ? 187.234 162.718 140.910 1.00 51.33 259 THR A CA 1
ATOM 5416 C C . THR B 2 268 ? 185.838 163.321 141.032 1.00 50.67 259 THR A C 1
ATOM 5417 O O . THR B 2 268 ? 185.387 163.641 142.138 1.00 51.12 259 THR A O 1
ATOM 5421 N N . ILE B 2 269 ? 185.134 163.474 139.908 1.00 50.68 260 ILE A N 1
ATOM 5422 C CA . ILE B 2 269 ? 183.793 164.055 139.941 1.00 45.69 260 ILE A CA 1
ATOM 5423 C C . ILE B 2 269 ? 182.838 163.167 140.732 1.00 44.07 260 ILE A C 1
ATOM 5424 O O . ILE B 2 269 ? 182.061 163.652 141.563 1.00 44.84 260 ILE A O 1
ATOM 5429 N N . VAL B 2 270 ? 182.879 161.855 140.491 1.00 43.28 261 VAL A N 1
ATOM 5430 C CA . VAL B 2 270 ? 181.976 160.952 141.200 1.00 44.01 261 VAL A CA 1
ATOM 5431 C C . VAL B 2 270 ? 182.346 160.867 142.678 1.00 46.36 261 VAL A C 1
ATOM 5432 O O . VAL B 2 270 ? 181.471 160.732 143.541 1.00 49.00 261 VAL A O 1
ATOM 5436 N N . ASP B 2 271 ? 183.639 160.945 143.001 1.00 48.65 262 ASP A N 1
ATOM 5437 C CA . ASP B 2 271 ? 184.037 160.967 144.404 1.00 46.77 262 ASP A CA 1
ATOM 5438 C C . ASP B 2 271 ? 183.534 162.226 145.100 1.00 43.83 262 ASP A C 1
ATOM 5439 O O . ASP B 2 271 ? 183.106 162.177 146.259 1.00 46.06 262 ASP A O 1
ATOM 5444 N N . LYS B 2 272 ? 183.589 163.367 144.410 1.00 45.35 263 LYS A N 1
ATOM 5445 C CA . LYS B 2 272 ? 183.042 164.600 144.968 1.00 40.71 263 LYS A CA 1
ATOM 5446 C C . LYS B 2 272 ? 181.535 164.499 145.156 1.00 39.09 263 LYS A C 1
ATOM 5447 O O . LYS B 2 272 ? 180.994 165.002 146.146 1.00 41.99 263 LYS A O 1
ATOM 5453 N N . LEU B 2 273 ? 180.842 163.865 144.209 1.00 42.92 264 LEU A N 1
ATOM 5454 C CA . LEU B 2 273 ? 179.412 163.622 144.374 1.00 39.95 264 LEU A CA 1
ATOM 5455 C C . LEU B 2 273 ? 179.136 162.770 145.605 1.00 39.04 264 LEU A C 1
ATOM 5456 O O . LEU B 2 273 ? 178.235 163.075 146.394 1.00 43.58 264 LEU A O 1
ATOM 5461 N N . GLN B 2 274 ? 179.903 161.694 145.780 1.00 40.95 265 GLN A N 1
ATOM 5462 C CA . GLN B 2 274 ? 179.664 160.768 146.881 1.00 41.24 265 GLN A CA 1
ATOM 5463 C C . GLN B 2 274 ? 179.962 161.411 148.229 1.00 44.91 265 GLN A C 1
ATOM 5464 O O . GLN B 2 274 ? 179.247 161.172 149.209 1.00 49.52 265 GLN A O 1
ATOM 5470 N N . GLN B 2 275 ? 181.017 162.224 148.302 1.00 43.41 266 GLN A N 1
ATOM 5471 C CA . GLN B 2 275 ? 181.368 162.871 149.562 1.00 37.41 266 GLN A CA 1
ATOM 5472 C C . GLN B 2 275 ? 180.351 163.941 149.943 1.00 43.21 266 GLN A C 1
ATOM 5473 O O . GLN B 2 275 ? 180.097 164.169 151.131 1.00 47.08 266 GLN A O 1
ATOM 5479 N N . SER B 2 276 ? 179.749 164.593 148.953 1.00 43.68 267 SER A N 1
ATOM 5480 C CA . SER B 2 276 ? 178.826 165.687 149.214 1.00 43.23 267 SER A CA 1
ATOM 5481 C C . SER B 2 276 ? 177.571 165.200 149.928 1.00 48.32 267 SER A C 1
ATOM 5482 O O . SER B 2 276 ? 177.157 164.047 149.795 1.00 50.25 267 SER A O 1
ATOM 5485 N N . THR B 2 277 ? 176.968 166.101 150.699 1.00 43.95 268 THR A N 1
ATOM 5486 C CA . THR B 2 277 ? 175.717 165.828 151.390 1.00 45.14 268 THR A CA 1
ATOM 5487 C C . THR B 2 277 ? 174.495 166.235 150.575 1.00 49.00 268 THR A C 1
ATOM 5488 O O . THR B 2 277 ? 173.366 165.956 150.993 1.00 48.96 268 THR A O 1
ATOM 5492 N N . ALA B 2 278 ? 174.692 166.872 149.424 1.00 45.59 269 ALA A N 1
ATOM 5493 C CA . ALA B 2 278 ? 173.581 167.198 148.541 1.00 38.08 269 ALA A CA 1
ATOM 5494 C C . ALA B 2 278 ? 173.198 165.983 147.709 1.00 36.90 269 ALA A C 1
ATOM 5495 O O . ALA B 2 278 ? 174.050 165.340 147.092 1.00 39.09 269 ALA A O 1
ATOM 5497 N N . ARG B 2 279 ? 171.903 165.674 147.685 1.00 33.26 270 ARG A N 1
ATOM 5498 C CA . ARG B 2 279 ? 171.415 164.456 147.052 1.00 32.32 270 ARG A CA 1
ATOM 5499 C C . ARG B 2 279 ? 170.467 164.758 145.899 1.00 32.21 270 ARG A C 1
ATOM 5500 O O . ARG B 2 279 ? 169.611 163.938 145.564 1.00 34.29 270 ARG A O 1
ATOM 5508 N N . VAL B 2 280 ? 170.597 165.935 145.292 1.00 27.17 271 VAL A N 1
ATOM 5509 C CA . VAL B 2 280 ? 169.861 166.293 144.085 1.00 22.02 271 VAL A CA 1
ATOM 5510 C C . VAL B 2 280 ? 170.875 166.849 143.098 1.00 25.12 271 VAL A C 1
ATOM 5511 O O . VAL B 2 280 ? 171.543 167.847 143.388 1.00 25.48 271 VAL A O 1
ATOM 5515 N N . VAL B 2 281 ? 170.995 166.210 141.937 1.00 25.04 272 VAL A N 1
ATOM 5516 C CA . VAL B 2 281 ? 172.013 166.538 140.946 1.00 24.99 272 VAL A CA 1
ATOM 5517 C C . VAL B 2 281 ? 171.317 166.949 139.658 1.00 28.49 272 VAL A C 1
ATOM 5518 O O . VAL B 2 281 ? 170.475 166.211 139.137 1.00 33.80 272 VAL A O 1
ATOM 5522 N N . VAL B 2 282 ? 171.672 168.120 139.143 1.00 25.42 273 VAL A N 1
ATOM 5523 C CA . VAL B 2 282 ? 171.181 168.610 137.862 1.00 28.35 273 VAL A CA 1
ATOM 5524 C C . VAL B 2 282 ? 172.300 168.444 136.848 1.00 35.50 273 VAL A C 1
ATOM 5525 O O . VAL B 2 282 ? 173.429 168.886 137.085 1.00 40.68 273 VAL A O 1
ATOM 5529 N N . VAL B 2 283 ? 172.000 167.806 135.721 1.00 35.84 274 VAL A N 1
ATOM 5530 C CA . VAL B 2 283 ? 172.993 167.520 134.692 1.00 36.59 274 VAL A CA 1
ATOM 5531 C C . VAL B 2 283 ? 172.623 168.295 133.436 1.00 45.85 274 VAL A C 1
ATOM 5532 O O . VAL B 2 283 ? 171.518 168.141 132.902 1.00 47.49 274 VAL A O 1
ATOM 5536 N N . PHE B 2 284 ? 173.551 169.125 132.966 1.00 47.90 275 PHE A N 1
ATOM 5537 C CA . PHE B 2 284 ? 173.407 169.923 131.751 1.00 45.08 275 PHE A CA 1
ATOM 5538 C C . PHE B 2 284 ? 174.482 169.448 130.785 1.00 49.93 275 PHE A C 1
ATOM 5539 O O . PHE B 2 284 ? 175.594 169.980 130.775 1.00 58.92 275 PHE A O 1
ATOM 5547 N N . SER B 2 285 ? 174.159 168.451 129.972 1.00 49.15 276 SER A N 1
ATOM 5548 C CA . SER B 2 285 ? 175.128 167.923 129.029 1.00 56.53 276 SER A CA 1
ATOM 5549 C C . SER B 2 285 ? 174.387 167.362 127.831 1.00 65.72 276 SER A C 1
ATOM 5550 O O . SER B 2 285 ? 173.203 167.021 127.942 1.00 67.01 276 SER A O 1
ATOM 5553 N N . PRO B 2 286 ? 175.041 167.268 126.675 1.00 70.57 277 PRO A N 1
ATOM 5554 C CA . PRO B 2 286 ? 174.404 166.635 125.520 1.00 74.31 277 PRO A CA 1
ATOM 5555 C C . PRO B 2 286 ? 174.101 165.170 125.792 1.00 76.06 277 PRO A C 1
ATOM 5556 O O . PRO B 2 286 ? 174.731 164.514 126.622 1.00 74.71 277 PRO A O 1
ATOM 5560 N N . ASP B 2 287 ? 173.106 164.661 125.069 1.00 78.58 278 ASP A N 1
ATOM 5561 C CA . ASP B 2 287 ? 172.647 163.292 125.259 1.00 83.19 278 ASP A CA 1
ATOM 5562 C C . ASP B 2 287 ? 173.698 162.248 124.908 1.00 87.59 278 ASP A C 1
ATOM 5563 O O . ASP B 2 287 ? 173.525 161.081 125.272 1.00 84.67 278 ASP A O 1
ATOM 5568 N N . LEU B 2 288 ? 174.772 162.630 124.219 1.00 95.33 279 LEU A N 1
ATOM 5569 C CA . LEU B 2 288 ? 175.783 161.674 123.783 1.00 96.34 279 LEU A CA 1
ATOM 5570 C C . LEU B 2 288 ? 176.891 161.469 124.811 1.00 92.06 279 LEU A C 1
ATOM 5571 O O . LEU B 2 288 ? 177.486 160.389 124.868 1.00 95.99 279 LEU A O 1
ATOM 5576 N N . THR B 2 289 ? 177.179 162.474 125.634 1.00 89.17 280 THR A N 1
ATOM 5577 C CA . THR B 2 289 ? 178.376 162.469 126.466 1.00 91.39 280 THR A CA 1
ATOM 5578 C C . THR B 2 289 ? 178.152 161.926 127.874 1.00 85.63 280 THR A C 1
ATOM 5579 O O . THR B 2 289 ? 179.078 161.976 128.689 1.00 77.64 280 THR A O 1
ATOM 5583 N N . LEU B 2 290 ? 176.963 161.412 128.189 1.00 83.22 281 LEU A N 1
ATOM 5584 C CA . LEU B 2 290 ? 176.668 160.980 129.550 1.00 75.68 281 LEU A CA 1
ATOM 5585 C C . LEU B 2 290 ? 176.812 159.482 129.777 1.00 68.41 281 LEU A C 1
ATOM 5586 O O . LEU B 2 290 ? 176.745 159.045 130.932 1.00 62.39 281 LEU A O 1
ATOM 5591 N N . TYR B 2 291 ? 176.987 158.687 128.720 1.00 76.04 282 TYR A N 1
ATOM 5592 C CA . TYR B 2 291 ? 177.078 157.241 128.900 1.00 73.34 282 TYR A CA 1
ATOM 5593 C C . TYR B 2 291 ? 178.266 156.871 129.777 1.00 66.97 282 TYR A C 1
ATOM 5594 O O . TYR B 2 291 ? 178.140 156.057 130.699 1.00 62.35 282 TYR A O 1
ATOM 5603 N N . HIS B 2 292 ? 179.425 157.475 129.513 1.00 70.04 283 HIS A N 1
ATOM 5604 C CA . HIS B 2 292 ? 180.622 157.148 130.279 1.00 68.07 283 HIS A CA 1
ATOM 5605 C C . HIS B 2 292 ? 180.487 157.590 131.728 1.00 65.10 283 HIS A C 1
ATOM 5606 O O . HIS B 2 292 ? 180.871 156.858 132.647 1.00 63.42 283 HIS A O 1
ATOM 5613 N N . PHE B 2 293 ? 179.936 158.785 131.952 1.00 65.41 284 PHE A N 1
ATOM 5614 C CA . PHE B 2 293 ? 179.775 159.280 133.314 1.00 54.97 284 PHE A CA 1
ATOM 5615 C C . PHE B 2 293 ? 178.818 158.406 134.113 1.00 54.37 284 PHE A C 1
ATOM 5616 O O . PHE B 2 293 ? 179.096 158.068 135.267 1.00 54.29 284 PHE A O 1
ATOM 5624 N N . PHE B 2 294 ? 177.674 157.985 133.596 1.00 59.07 285 PHE A N 1
ATOM 5625 C CA . PHE B 2 294 ? 176.732 157.216 134.464 1.00 52.25 285 PHE A CA 1
ATOM 5626 C C . PHE B 2 294 ? 177.302 155.850 134.802 1.00 55.92 285 PHE A C 1
ATOM 5627 O O . PHE B 2 294 ? 176.881 155.263 135.810 1.00 57.99 285 PHE A O 1
ATOM 5635 N N . ASN B 2 295 ? 178.246 155.359 134.000 1.00 60.99 286 ASN A N 1
ATOM 5636 C CA . ASN B 2 295 ? 178.847 154.018 134.215 1.00 61.93 286 ASN A CA 1
ATOM 5637 C C . ASN B 2 295 ? 179.741 154.041 135.452 1.00 60.59 286 ASN A C 1
ATOM 5638 O O . ASN B 2 295 ? 179.777 153.014 136.134 1.00 58.64 286 ASN A O 1
ATOM 5643 N N . GLU B 2 296 ? 180.397 155.179 135.698 1.00 64.49 287 GLU A N 1
ATOM 5644 C CA . GLU B 2 296 ? 181.227 155.332 136.915 1.00 61.52 287 GLU A CA 1
ATOM 5645 C C . GLU B 2 296 ? 180.284 155.495 138.117 1.00 58.83 287 GLU A C 1
ATOM 5646 O O . GLU B 2 296 ? 180.478 154.775 139.108 1.00 59.75 287 GLU A O 1
ATOM 5652 N N . VAL B 2 297 ? 179.273 156.366 138.009 1.00 59.77 288 VAL A N 1
ATOM 5653 C CA . VAL B 2 297 ? 178.301 156.495 139.133 1.00 57.53 288 VAL A CA 1
ATOM 5654 C C . VAL B 2 297 ? 177.885 155.070 139.509 1.00 60.17 288 VAL A C 1
ATOM 5655 O O . VAL B 2 297 ? 177.844 154.780 140.708 1.00 57.13 288 VAL A O 1
ATOM 5659 N N . LEU B 2 298 ? 177.647 154.211 138.519 1.00 63.02 289 LEU A N 1
ATOM 5660 C CA . LEU B 2 298 ? 177.243 152.800 138.758 1.00 60.02 289 LEU A CA 1
ATOM 5661 C C . LEU B 2 298 ? 178.487 151.981 139.123 1.00 67.81 289 LEU A C 1
ATOM 5662 O O . LEU B 2 298 ? 178.438 151.309 140.160 1.00 72.49 289 LEU A O 1
ATOM 5667 N N . ARG B 2 299 ? 179.548 152.001 138.311 1.00 68.07 290 ARG A N 1
ATOM 5668 C CA . ARG B 2 299 ? 180.695 151.201 138.717 1.00 71.41 290 ARG A CA 1
ATOM 5669 C C . ARG B 2 299 ? 181.129 151.547 140.134 1.00 69.77 290 ARG A C 1
ATOM 5670 O O . ARG B 2 299 ? 181.385 150.655 140.948 1.00 74.89 290 ARG A O 1
ATOM 5678 N N . GLN B 2 300 ? 181.192 152.841 140.451 1.00 67.14 291 GLN A N 1
ATOM 5679 C CA . GLN B 2 300 ? 181.519 153.307 141.794 1.00 69.71 291 GLN A CA 1
ATOM 5680 C C . GLN B 2 300 ? 180.419 152.986 142.798 1.00 75.13 291 GLN A C 1
ATOM 5681 O O . GLN B 2 300 ? 180.663 153.045 144.008 1.00 73.55 291 GLN A O 1
ATOM 5687 N N . ASN B 2 301 ? 179.226 152.637 142.316 1.00 77.58 292 ASN A N 1
ATOM 5688 C CA . ASN B 2 301 ? 178.092 152.262 143.159 1.00 76.53 292 ASN A CA 1
ATOM 5689 C C . ASN B 2 301 ? 177.707 153.402 144.099 1.00 75.07 292 ASN A C 1
ATOM 5690 O O . ASN B 2 301 ? 177.624 153.240 145.318 1.00 75.37 292 ASN A O 1
ATOM 5695 N N . PHE B 2 302 ? 177.469 154.571 143.508 1.00 71.65 293 PHE A N 1
ATOM 5696 C CA . PHE B 2 302 ? 176.960 155.729 144.228 1.00 62.93 293 PHE A CA 1
ATOM 5697 C C . PHE B 2 302 ? 175.445 155.747 144.080 1.00 61.53 293 PHE A C 1
ATOM 5698 O O . PHE B 2 302 ? 174.928 155.838 142.962 1.00 65.83 293 PHE A O 1
ATOM 5706 N N . THR B 2 303 ? 174.738 155.663 145.201 1.00 63.86 294 THR A N 1
ATOM 5707 C CA . THR B 2 303 ? 173.297 155.478 145.199 1.00 65.98 294 THR A CA 1
ATOM 5708 C C . THR B 2 303 ? 172.623 156.540 146.053 1.00 65.65 294 THR A C 1
ATOM 5709 O O . THR B 2 303 ? 173.249 157.158 146.919 1.00 67.10 294 THR A O 1
ATOM 5713 N N . GLY B 2 304 ? 171.346 156.764 145.775 1.00 55.48 295 GLY A N 1
ATOM 5714 C CA . GLY B 2 304 ? 170.502 157.568 146.624 1.00 54.44 295 GLY A CA 1
ATOM 5715 C C . GLY B 2 304 ? 170.357 159.021 146.243 1.00 50.93 295 GLY A C 1
ATOM 5716 O O . GLY B 2 304 ? 170.176 159.857 147.134 1.00 53.10 295 GLY A O 1
ATOM 5717 N N . ALA B 2 305 ? 170.416 159.353 144.957 1.00 40.67 296 ALA A N 1
ATOM 5718 C CA . ALA B 2 305 ? 170.318 160.732 144.512 1.00 30.58 296 ALA A CA 1
ATOM 5719 C C . ALA B 2 305 ? 169.136 160.888 143.571 1.00 34.44 296 ALA A C 1
ATOM 5720 O O . ALA B 2 305 ? 168.707 159.933 142.922 1.00 44.19 296 ALA A O 1
ATOM 5722 N N . VAL B 2 306 ? 168.609 162.105 143.513 1.00 34.05 297 VAL A N 1
ATOM 5723 C CA . VAL B 2 306 ? 167.572 162.475 142.561 1.00 25.20 297 VAL A CA 1
ATOM 5724 C C . VAL B 2 306 ? 168.276 163.192 141.418 1.00 23.65 297 VAL A C 1
ATOM 5725 O O . VAL B 2 306 ? 168.910 164.229 141.613 1.00 23.70 297 VAL A O 1
ATOM 5729 N N . TRP B 2 307 ? 168.172 162.632 140.222 1.00 27.31 298 TRP A N 1
ATOM 5730 C CA . TRP B 2 307 ? 168.814 163.210 139.054 1.00 25.79 298 TRP A CA 1
ATOM 5731 C C . TRP B 2 307 ? 167.800 164.029 138.271 1.00 25.62 298 TRP A C 1
ATOM 5732 O O . TRP B 2 307 ? 166.699 163.555 137.982 1.00 30.48 298 TRP A O 1
ATOM 5743 N N . ILE B 2 308 ? 168.167 165.259 137.940 1.00 24.19 299 ILE A N 1
ATOM 5744 C CA . ILE B 2 308 ? 167.327 166.159 137.162 1.00 26.61 299 ILE A CA 1
ATOM 5745 C C . ILE B 2 308 ? 167.996 166.342 135.810 1.00 32.55 299 ILE A C 1
ATOM 5746 O O . ILE B 2 308 ? 169.173 166.712 135.734 1.00 39.12 299 ILE A O 1
ATOM 5751 N N . ALA B 2 309 ? 167.248 166.076 134.749 1.00 32.16 300 ALA A N 1
ATOM 5752 C CA . ALA B 2 309 ? 167.773 166.027 133.398 1.00 32.04 300 ALA A CA 1
ATOM 5753 C C . ALA B 2 309 ? 167.290 167.221 132.591 1.00 37.28 300 ALA A C 1
ATOM 5754 O O . ALA B 2 309 ? 166.112 167.580 132.623 1.00 40.05 300 ALA A O 1
ATOM 5756 N N . SER B 2 310 ? 168.217 167.833 131.864 1.00 41.49 301 SER A N 1
ATOM 5757 C CA . SER B 2 310 ? 167.859 168.867 130.913 1.00 45.74 301 SER A CA 1
ATOM 5758 C C . SER B 2 310 ? 167.154 168.233 129.718 1.00 49.08 301 SER A C 1
ATOM 5759 O O . SER B 2 310 ? 167.087 167.009 129.580 1.00 54.83 301 SER A O 1
ATOM 5762 N N . GLU B 2 311 ? 166.618 169.073 128.834 1.00 50.69 302 GLU A N 1
ATOM 5763 C CA . GLU B 2 311 ? 165.872 168.555 127.694 1.00 54.32 302 GLU A CA 1
ATOM 5764 C C . GLU B 2 311 ? 166.753 167.773 126.726 1.00 58.54 302 GLU A C 1
ATOM 5765 O O . GLU B 2 311 ? 166.226 167.069 125.859 1.00 63.70 302 GLU A O 1
ATOM 5771 N N . SER B 2 312 ? 168.078 167.878 126.856 1.00 56.86 303 SER A N 1
ATOM 5772 C CA . SER B 2 312 ? 168.970 167.139 125.969 1.00 59.98 303 SER A CA 1
ATOM 5773 C C . SER B 2 312 ? 168.827 165.634 126.151 1.00 64.03 303 SER A C 1
ATOM 5774 O O . SER B 2 312 ? 168.811 164.885 125.168 1.00 71.21 303 SER A O 1
ATOM 5777 N N . TRP B 2 313 ? 168.730 165.166 127.396 1.00 58.58 304 TRP A N 1
ATOM 5778 C CA . TRP B 2 313 ? 168.698 163.733 127.659 1.00 63.79 304 TRP A CA 1
ATOM 5779 C C . TRP B 2 313 ? 167.523 163.299 128.526 1.00 63.05 304 TRP A C 1
ATOM 5780 O O . TRP B 2 313 ? 167.521 162.166 129.019 1.00 66.36 304 TRP A O 1
ATOM 5791 N N . ALA B 2 314 ? 166.524 164.160 128.727 1.00 59.18 305 ALA A N 1
ATOM 5792 C CA . ALA B 2 314 ? 165.367 163.768 129.520 1.00 55.79 305 ALA A CA 1
ATOM 5793 C C . ALA B 2 314 ? 164.491 162.749 128.807 1.00 68.69 305 ALA A C 1
ATOM 5794 O O . ALA B 2 314 ? 164.129 161.734 129.409 1.00 66.31 305 ALA A O 1
ATOM 5796 N N . ILE B 2 315 ? 164.160 162.982 127.537 1.00 77.14 306 ILE A N 1
ATOM 5797 C CA . ILE B 2 315 ? 163.344 162.055 126.762 1.00 73.19 306 ILE A CA 1
ATOM 5798 C C . ILE B 2 315 ? 164.241 161.300 125.797 1.00 79.91 306 ILE A C 1
ATOM 5799 O O . ILE B 2 315 ? 163.789 160.845 124.741 1.00 82.38 306 ILE A O 1
ATOM 5804 N N . ASP B 2 316 ? 165.512 161.169 126.138 1.00 81.00 307 ASP A N 1
ATOM 5805 C CA . ASP B 2 316 ? 166.426 160.476 125.249 1.00 86.89 307 ASP A CA 1
ATOM 5806 C C . ASP B 2 316 ? 166.119 158.987 125.295 1.00 93.28 307 ASP A C 1
ATOM 5807 O O . ASP B 2 316 ? 166.285 158.362 126.351 1.00 88.04 307 ASP A O 1
ATOM 5812 N N . PRO B 2 317 ? 165.682 158.381 124.190 1.00 97.64 308 PRO A N 1
ATOM 5813 C CA . PRO B 2 317 ? 165.219 156.989 124.250 1.00 96.18 308 PRO A CA 1
ATOM 5814 C C . PRO B 2 317 ? 166.364 155.994 124.325 1.00 93.14 308 PRO A C 1
ATOM 5815 O O . PRO B 2 317 ? 166.261 154.974 125.011 1.00 92.73 308 PRO A O 1
ATOM 5819 N N . VAL B 2 318 ? 167.466 156.291 123.634 1.00 93.82 309 VAL A N 1
ATOM 5820 C CA . VAL B 2 318 ? 168.624 155.403 123.659 1.00 99.76 309 VAL A CA 1
ATOM 5821 C C . VAL B 2 318 ? 169.306 155.449 125.023 1.00 95.07 309 VAL A C 1
ATOM 5822 O O . VAL B 2 318 ? 169.916 154.469 125.465 1.00 89.39 309 VAL A O 1
ATOM 5826 N N . LEU B 2 319 ? 169.233 156.592 125.706 1.00 94.64 310 LEU A N 1
ATOM 5827 C CA . LEU B 2 319 ? 169.854 156.690 127.023 1.00 96.15 310 LEU A CA 1
ATOM 5828 C C . LEU B 2 319 ? 169.008 155.990 128.082 1.00 96.09 310 LEU A C 1
ATOM 5829 O O . LEU B 2 319 ? 169.549 155.385 129.015 1.00 86.94 310 LEU A O 1
ATOM 5834 N N . HIS B 2 320 ? 167.679 156.049 127.949 1.00 94.05 311 HIS A N 1
ATOM 5835 C CA . HIS B 2 320 ? 166.813 155.271 128.832 1.00 89.80 311 HIS A CA 1
ATOM 5836 C C . HIS B 2 320 ? 166.886 153.785 128.502 1.00 99.87 311 HIS A C 1
ATOM 5837 O O . HIS B 2 320 ? 166.638 152.943 129.373 1.00 96.25 311 HIS A O 1
ATOM 5844 N N . ASN B 2 321 ? 167.227 153.454 127.253 1.00 101.30 312 ASN A N 1
ATOM 5845 C CA . ASN B 2 321 ? 167.541 152.100 126.810 1.00 100.31 312 ASN A CA 1
ATOM 5846 C C . ASN B 2 321 ? 168.587 151.418 127.683 1.00 101.70 312 ASN A C 1
ATOM 5847 O O . ASN B 2 321 ? 168.682 150.185 127.656 1.00 103.42 312 ASN A O 1
ATOM 5852 N N . LEU B 2 322 ? 169.372 152.186 128.444 1.00 97.25 313 LEU A N 1
ATOM 5853 C CA . LEU B 2 322 ? 170.447 151.617 129.250 1.00 97.71 313 LEU A CA 1
ATOM 5854 C C . LEU B 2 322 ? 169.899 150.634 130.278 1.00 97.21 313 LEU A C 1
ATOM 5855 O O . LEU B 2 322 ? 170.472 149.564 130.503 1.00 98.64 313 LEU A O 1
ATOM 5860 N N . THR B 2 323 ? 168.792 150.996 130.923 1.00 96.29 314 THR A N 1
ATOM 5861 C CA . THR B 2 323 ? 167.982 150.153 131.804 1.00 99.39 314 THR A CA 1
ATOM 5862 C C . THR B 2 323 ? 168.755 149.720 133.053 1.00 92.49 314 THR A C 1
ATOM 5863 O O . THR B 2 323 ? 168.245 148.895 133.822 1.00 90.64 314 THR A O 1
ATOM 5867 N N . GLU B 2 324 ? 169.957 150.241 133.291 1.00 88.66 315 GLU A N 1
ATOM 5868 C CA . GLU B 2 324 ? 170.732 149.886 134.472 1.00 89.10 315 GLU A CA 1
ATOM 5869 C C . GLU B 2 324 ? 170.787 151.010 135.503 1.00 81.99 315 GLU A C 1
ATOM 5870 O O . GLU B 2 324 ? 171.154 150.765 136.657 1.00 75.53 315 GLU A O 1
ATOM 5876 N N . LEU B 2 325 ? 170.405 152.228 135.126 1.00 74.01 316 LEU A N 1
ATOM 5877 C CA . LEU B 2 325 ? 170.405 153.365 136.036 1.00 63.19 316 LEU A CA 1
ATOM 5878 C C . LEU B 2 325 ? 169.278 153.308 137.057 1.00 66.41 316 LEU A C 1
ATOM 5879 O O . LEU B 2 325 ? 169.136 154.239 137.853 1.00 72.30 316 LEU A O 1
ATOM 5884 N N . ARG B 2 326 ? 168.474 152.244 137.050 1.00 70.26 317 ARG A N 1
ATOM 5885 C CA . ARG B 2 326 ? 167.319 152.167 137.937 1.00 74.02 317 ARG A CA 1
ATOM 5886 C C . ARG B 2 326 ? 167.706 152.231 139.409 1.00 72.21 317 ARG A C 1
ATOM 5887 O O . ARG B 2 326 ? 166.969 152.822 140.206 1.00 68.59 317 ARG A O 1
ATOM 5895 N N . HIS B 2 327 ? 168.851 151.670 139.783 1.00 78.43 318 HIS A N 1
ATOM 5896 C CA . HIS B 2 327 ? 169.297 151.658 141.169 1.00 74.24 318 HIS A CA 1
ATOM 5897 C C . HIS B 2 327 ? 170.019 152.934 141.577 1.00 66.39 318 HIS A C 1
ATOM 5898 O O . HIS B 2 327 ? 170.411 153.060 142.740 1.00 68.71 318 HIS A O 1
ATOM 5905 N N . LEU B 2 328 ? 170.198 153.881 140.660 1.00 57.12 319 LEU A N 1
ATOM 5906 C CA . LEU B 2 328 ? 170.886 155.131 140.950 1.00 54.32 319 LEU A CA 1
ATOM 5907 C C . LEU B 2 328 ? 169.988 156.167 141.615 1.00 55.90 319 LEU A C 1
ATOM 5908 O O . LEU B 2 328 ? 170.474 157.243 141.977 1.00 55.65 319 LEU A O 1
ATOM 5913 N N . GLY B 2 329 ? 168.703 155.876 141.788 1.00 51.25 320 GLY A N 1
ATOM 5914 C CA . GLY B 2 329 ? 167.789 156.825 142.388 1.00 42.87 320 GLY A CA 1
ATOM 5915 C C . GLY B 2 329 ? 166.570 157.073 141.526 1.00 44.74 320 GLY A C 1
ATOM 5916 O O . GLY B 2 329 ? 166.089 156.158 140.853 1.00 56.91 320 GLY A O 1
ATOM 5917 N N . THR B 2 330 ? 166.055 158.297 141.538 1.00 33.33 321 THR A N 1
ATOM 5918 C CA . THR B 2 330 ? 164.949 158.681 140.676 1.00 30.87 321 THR A CA 1
ATOM 5919 C C . THR B 2 330 ? 165.456 159.633 139.607 1.00 28.24 321 THR A C 1
ATOM 5920 O O . THR B 2 330 ? 166.292 160.497 139.878 1.00 32.11 321 THR A O 1
ATOM 5924 N N . PHE B 2 331 ? 164.955 159.463 138.391 1.00 27.73 322 PHE A N 1
ATOM 5925 C CA . PHE B 2 331 ? 165.342 160.293 137.264 1.00 27.05 322 PHE A CA 1
ATOM 5926 C C . PHE B 2 331 ? 164.154 161.139 136.837 1.00 29.03 322 PHE A C 1
ATOM 5927 O O . PHE B 2 331 ? 163.094 160.605 136.504 1.00 39.96 322 PHE A O 1
ATOM 5935 N N . LEU B 2 332 ? 164.332 162.452 136.868 1.00 23.11 323 LEU A N 1
ATOM 5936 C CA . LEU B 2 332 ? 163.355 163.406 136.377 1.00 25.26 323 LEU A CA 1
ATOM 5937 C C . LEU B 2 332 ? 163.990 164.207 135.252 1.00 27.47 323 LEU A C 1
ATOM 5938 O O . LEU B 2 332 ? 165.211 164.294 135.141 1.00 37.24 323 LEU A O 1
ATOM 5943 N N . GLY B 2 333 ? 163.155 164.780 134.398 1.00 27.57 324 GLY A N 1
ATOM 5944 C CA . GLY B 2 333 ? 163.669 165.541 133.279 1.00 29.30 324 GLY A CA 1
ATOM 5945 C C . GLY B 2 333 ? 162.656 166.546 132.790 1.00 34.48 324 GLY A C 1
ATOM 5946 O O . GLY B 2 333 ? 161.445 166.326 132.871 1.00 34.58 324 GLY A O 1
ATOM 5947 N N . ILE B 2 334 ? 163.173 167.657 132.274 1.00 37.38 325 ILE A N 1
ATOM 5948 C CA . ILE B 2 334 ? 162.356 168.744 131.751 1.00 40.88 325 ILE A CA 1
ATOM 5949 C C . ILE B 2 334 ? 162.299 168.591 130.240 1.00 45.28 325 ILE A C 1
ATOM 5950 O O . ILE B 2 334 ? 163.343 168.520 129.583 1.00 54.68 325 ILE A O 1
ATOM 5955 N N . THR B 2 335 ? 161.087 168.567 129.688 1.00 45.51 326 THR A N 1
ATOM 5956 C CA . THR B 2 335 ? 160.874 168.436 128.251 1.00 53.64 326 THR A CA 1
ATOM 5957 C C . THR B 2 335 ? 159.534 169.059 127.896 1.00 51.00 326 THR A C 1
ATOM 5958 O O . THR B 2 335 ? 158.918 169.753 128.704 1.00 55.13 326 THR A O 1
ATOM 5962 N N . ILE B 2 336 ? 159.101 168.819 126.659 1.00 50.14 327 ILE A N 1
ATOM 5963 C CA . ILE B 2 336 ? 157.879 169.435 126.160 1.00 54.30 327 ILE A CA 1
ATOM 5964 C C . ILE B 2 336 ? 156.696 168.516 126.433 1.00 56.55 327 ILE A C 1
ATOM 5965 O O . ILE B 2 336 ? 156.834 167.287 126.470 1.00 59.63 327 ILE A O 1
ATOM 5970 N N . GLN B 2 337 ? 155.525 169.111 126.649 1.00 58.77 328 GLN A N 1
ATOM 5971 C CA . GLN B 2 337 ? 154.314 168.325 126.830 1.00 61.37 328 GLN A CA 1
ATOM 5972 C C . GLN B 2 337 ? 154.004 167.537 125.566 1.00 67.44 328 GLN A C 1
ATOM 5973 O O . GLN B 2 337 ? 154.198 168.021 124.449 1.00 70.14 328 GLN A O 1
ATOM 5979 N N . SER B 2 338 ? 153.509 166.317 125.745 1.00 68.51 329 SER A N 1
ATOM 5980 C CA . SER B 2 338 ? 153.117 165.502 124.606 1.00 70.21 329 SER A CA 1
ATOM 5981 C C . SER B 2 338 ? 151.812 166.023 124.021 1.00 69.47 329 SER A C 1
ATOM 5982 O O . SER B 2 338 ? 150.821 166.191 124.739 1.00 67.19 329 SER A O 1
ATOM 5985 N N . VAL B 2 339 ? 151.813 166.287 122.714 1.00 67.46 330 VAL A N 1
ATOM 5986 C CA . VAL B 2 339 ? 150.622 166.709 121.996 1.00 59.83 330 VAL A CA 1
ATOM 5987 C C . VAL B 2 339 ? 150.341 165.648 120.940 1.00 63.03 330 VAL A C 1
ATOM 5988 O O . VAL B 2 339 ? 151.075 165.551 119.953 1.00 61.54 330 VAL A O 1
ATOM 5992 N N . PRO B 2 340 ? 149.308 164.824 121.101 1.00 62.51 331 PRO A N 1
ATOM 5993 C CA . PRO B 2 340 ? 149.045 163.776 120.107 1.00 55.54 331 PRO A CA 1
ATOM 5994 C C . PRO B 2 340 ? 148.542 164.338 118.789 1.00 57.23 331 PRO A C 1
ATOM 5995 O O . PRO B 2 340 ? 147.490 164.983 118.740 1.00 61.81 331 PRO A O 1
ATOM 5999 N N . ILE B 2 341 ? 149.290 164.104 117.717 1.00 54.76 332 ILE A N 1
ATOM 6000 C CA . ILE B 2 341 ? 148.892 164.519 116.376 1.00 48.53 332 ILE A CA 1
ATOM 6001 C C . ILE B 2 341 ? 148.104 163.372 115.749 1.00 54.82 332 ILE A C 1
ATOM 6002 O O . ILE B 2 341 ? 148.685 162.304 115.504 1.00 62.73 332 ILE A O 1
ATOM 6007 N N . PRO B 2 342 ? 146.813 163.544 115.476 1.00 55.28 333 PRO A N 1
ATOM 6008 C CA . PRO B 2 342 ? 146.020 162.429 114.941 1.00 57.70 333 PRO A CA 1
ATOM 6009 C C . PRO B 2 342 ? 146.405 162.119 113.502 1.00 63.31 333 PRO A C 1
ATOM 6010 O O . PRO B 2 342 ? 146.394 162.995 112.636 1.00 62.71 333 PRO A O 1
ATOM 6014 N N . GLY B 2 343 ? 146.734 160.855 113.254 1.00 66.21 334 GLY A N 1
ATOM 6015 C CA . GLY B 2 343 ? 147.131 160.415 111.936 1.00 63.48 334 GLY A CA 1
ATOM 6016 C C . GLY B 2 343 ? 148.613 160.461 111.656 1.00 66.80 334 GLY A C 1
ATOM 6017 O O . GLY B 2 343 ? 149.031 160.051 110.569 1.00 73.30 334 GLY A O 1
ATOM 6018 N N . PHE B 2 344 ? 149.428 160.941 112.596 1.00 60.37 335 PHE A N 1
ATOM 6019 C CA . PHE B 2 344 ? 150.857 161.026 112.326 1.00 64.59 335 PHE A CA 1
ATOM 6020 C C . PHE B 2 344 ? 151.578 159.720 112.627 1.00 82.46 335 PHE A C 1
ATOM 6021 O O . PHE B 2 344 ? 152.536 159.373 111.932 1.00 91.30 335 PHE A O 1
ATOM 6029 N N . SER B 2 345 ? 151.167 158.999 113.671 1.00 84.26 336 SER A N 1
ATOM 6030 C CA . SER B 2 345 ? 151.831 157.737 113.983 1.00 89.64 336 SER A CA 1
ATOM 6031 C C . SER B 2 345 ? 151.645 156.729 112.857 1.00 91.74 336 SER A C 1
ATOM 6032 O O . SER B 2 345 ? 152.591 156.030 112.471 1.00 92.81 336 SER A O 1
ATOM 6035 N N . GLU B 2 346 ? 150.434 156.654 112.305 1.00 91.00 337 GLU A N 1
ATOM 6036 C CA . GLU B 2 346 ? 150.179 155.755 111.187 1.00 93.17 337 GLU A CA 1
ATOM 6037 C C . GLU B 2 346 ? 150.890 156.228 109.925 1.00 94.90 337 GLU A C 1
ATOM 6038 O O . GLU B 2 346 ? 151.338 155.409 109.116 1.00 102.91 337 GLU A O 1
ATOM 6044 N N . PHE B 2 347 ? 150.990 157.545 109.736 1.00 92.41 338 PHE A N 1
ATOM 6045 C CA . PHE B 2 347 ? 151.719 158.088 108.593 1.00 90.63 338 PHE A CA 1
ATOM 6046 C C . PHE B 2 347 ? 153.201 157.740 108.675 1.00 93.49 338 PHE A C 1
ATOM 6047 O O . PHE B 2 347 ? 153.818 157.365 107.671 1.00 93.82 338 PHE A O 1
ATOM 6055 N N . ARG B 2 348 ? 153.786 157.859 109.869 1.00 90.41 339 ARG A N 1
ATOM 6056 C CA . ARG B 2 348 ? 155.189 157.514 110.065 1.00 95.19 339 ARG A CA 1
ATOM 6057 C C . ARG B 2 348 ? 155.423 156.018 109.896 1.00 106.72 339 ARG A C 1
ATOM 6058 O O . ARG B 2 348 ? 156.394 155.606 109.251 1.00 108.77 339 ARG A O 1
ATOM 6066 N N . GLU B 2 349 ? 154.548 155.190 110.473 1.00 106.94 340 GLU A N 1
ATOM 6067 C CA . GLU B 2 349 ? 154.700 153.744 110.339 1.00 108.77 340 GLU A CA 1
ATOM 6068 C C . GLU B 2 349 ? 154.517 153.297 108.894 1.00 111.00 340 GLU A C 1
ATOM 6069 O O . GLU B 2 349 ? 155.191 152.368 108.435 1.00 110.78 340 GLU A O 1
ATOM 6075 N N . TRP B 2 350 ? 153.600 153.941 108.167 1.00 109.94 341 TRP A N 1
ATOM 6076 C CA . TRP B 2 350 ? 153.351 153.567 106.778 1.00 114.91 341 TRP A CA 1
ATOM 6077 C C . TRP B 2 350 ? 154.581 153.800 105.910 1.00 120.62 341 TRP A C 1
ATOM 6078 O O . TRP B 2 350 ? 154.910 152.974 105.051 1.00 124.15 341 TRP A O 1
ATOM 6089 N N . GLY B 2 351 ? 155.271 154.917 106.117 1.00 116.87 342 GLY A N 1
ATOM 6090 C CA . GLY B 2 351 ? 156.445 155.243 105.330 1.00 120.82 342 GLY A CA 1
ATOM 6091 C C . GLY B 2 351 ? 157.612 154.300 105.552 1.00 125.03 342 GLY A C 1
ATOM 6092 O O . GLY B 2 351 ? 158.106 153.676 104.613 1.00 121.66 342 GLY A O 1
ATOM 6093 N N . THR B 2 367 ? 170.520 167.158 95.789 1.00 100.65 358 THR A N 1
ATOM 6094 C CA . THR B 2 367 ? 171.702 167.929 95.348 1.00 108.34 358 THR A CA 1
ATOM 6095 C C . THR B 2 367 ? 172.882 167.505 96.191 1.00 105.38 358 THR A C 1
ATOM 6096 O O . THR B 2 367 ? 173.833 166.932 95.620 1.00 103.88 358 THR A O 1
ATOM 6100 N N . CYS B 2 368 ? 172.842 167.777 97.497 1.00 103.54 359 CYS A N 1
ATOM 6101 C CA . CYS B 2 368 ? 173.913 167.298 98.408 1.00 111.77 359 CYS A CA 1
ATOM 6102 C C . CYS B 2 368 ? 173.326 167.136 99.813 1.00 108.79 359 CYS A C 1
ATOM 6103 O O . CYS B 2 368 ? 172.254 167.713 100.072 1.00 100.56 359 CYS A O 1
ATOM 6106 N N . ASN B 2 369 ? 174.018 166.395 100.674 1.00 106.74 360 ASN A N 1
ATOM 6107 C CA . ASN B 2 369 ? 173.521 166.148 102.051 1.00 100.45 360 ASN A CA 1
ATOM 6108 C C . ASN B 2 369 ? 171.998 166.061 102.015 1.00 95.13 360 ASN A C 1
ATOM 6109 O O . ASN B 2 369 ? 171.365 166.766 102.804 1.00 93.89 360 ASN A O 1
ATOM 6114 N N . GLN B 2 370 ? 171.432 165.221 101.146 1.00 96.69 361 GLN A N 1
ATOM 6115 C CA . GLN B 2 370 ? 169.978 165.203 101.046 1.00 91.37 361 GLN A CA 1
ATOM 6116 C C . GLN B 2 370 ? 169.404 163.789 101.006 1.00 101.20 361 GLN A C 1
ATOM 6117 O O . GLN B 2 370 ? 168.273 163.607 100.540 1.00 101.75 361 GLN A O 1
ATOM 6123 N N . GLU B 2 371 ? 170.140 162.784 101.477 1.00 104.95 362 GLU A N 1
ATOM 6124 C CA . GLU B 2 371 ? 169.655 161.410 101.435 1.00 111.71 362 GLU A CA 1
ATOM 6125 C C . GLU B 2 371 ? 170.244 160.609 102.586 1.00 115.39 362 GLU A C 1
ATOM 6126 O O . GLU B 2 371 ? 171.426 160.759 102.910 1.00 117.10 362 GLU A O 1
ATOM 6132 N N . CYS B 2 372 ? 169.414 159.766 103.196 1.00 120.34 363 CYS A N 1
ATOM 6133 C CA . CYS B 2 372 ? 169.850 158.794 104.187 1.00 128.01 363 CYS A CA 1
ATOM 6134 C C . CYS B 2 372 ? 169.163 157.466 103.907 1.00 132.37 363 CYS A C 1
ATOM 6135 O O . CYS B 2 372 ? 168.028 157.437 103.422 1.00 133.18 363 CYS A O 1
ATOM 6138 N N . ASP B 2 373 ? 169.856 156.369 104.204 1.00 132.40 364 ASP A N 1
ATOM 6139 C CA . ASP B 2 373 ? 169.350 155.027 103.934 1.00 134.65 364 ASP A CA 1
ATOM 6140 C C . ASP B 2 373 ? 169.071 154.215 105.187 1.00 133.59 364 ASP A C 1
ATOM 6141 O O . ASP B 2 373 ? 168.106 153.450 105.216 1.00 130.82 364 ASP A O 1
ATOM 6146 N N . ASN B 2 374 ? 169.892 154.360 106.229 1.00 133.80 365 ASN A N 1
ATOM 6147 C CA . ASN B 2 374 ? 169.711 153.573 107.442 1.00 133.34 365 ASN A CA 1
ATOM 6148 C C . ASN B 2 374 ? 168.665 154.160 108.381 1.00 131.94 365 ASN A C 1
ATOM 6149 O O . ASN B 2 374 ? 168.417 153.573 109.439 1.00 131.71 365 ASN A O 1
ATOM 6154 N N . CYS B 2 375 ? 168.059 155.298 108.032 1.00 131.01 366 CYS A N 1
ATOM 6155 C CA . CYS B 2 375 ? 167.094 155.933 108.926 1.00 129.68 366 CYS A CA 1
ATOM 6156 C C . CYS B 2 375 ? 165.875 155.049 109.157 1.00 127.06 366 CYS A C 1
ATOM 6157 O O . CYS B 2 375 ? 165.392 154.929 110.289 1.00 125.48 366 CYS A O 1
ATOM 6160 N N . LEU B 2 376 ? 165.360 154.424 108.096 1.00 126.69 367 LEU A N 1
ATOM 6161 C CA . LEU B 2 376 ? 164.182 153.573 108.236 1.00 128.35 367 LEU A CA 1
ATOM 6162 C C . LEU B 2 376 ? 164.479 152.360 109.111 1.00 128.46 367 LEU A C 1
ATOM 6163 O O . LEU B 2 376 ? 163.715 152.037 110.029 1.00 126.01 367 LEU A O 1
ATOM 6168 N N . ASN B 2 377 ? 165.591 151.674 108.840 1.00 128.54 368 ASN A N 1
ATOM 6169 C CA . ASN B 2 377 ? 165.929 150.489 109.620 1.00 128.54 368 ASN A CA 1
ATOM 6170 C C . ASN B 2 377 ? 166.311 150.848 111.050 1.00 127.85 368 ASN A C 1
ATOM 6171 O O . ASN B 2 377 ? 166.149 150.024 111.958 1.00 125.86 368 ASN A O 1
ATOM 6176 N N . ALA B 2 378 ? 166.820 152.061 111.273 1.00 127.84 369 ALA A N 1
ATOM 6177 C CA . ALA B 2 378 ? 167.133 152.488 112.632 1.00 126.64 369 ALA A CA 1
ATOM 6178 C C . ALA B 2 378 ? 165.868 152.833 113.408 1.00 125.84 369 ALA A C 1
ATOM 6179 O O . ALA B 2 378 ? 165.764 152.528 114.601 1.00 125.25 369 ALA A O 1
ATOM 6181 N N . THR B 2 379 ? 164.897 153.470 112.751 1.00 124.53 370 THR A N 1
ATOM 6182 C CA . THR B 2 379 ? 163.659 153.843 113.423 1.00 125.52 370 THR A CA 1
ATOM 6183 C C . THR B 2 379 ? 162.678 152.686 113.548 1.00 123.68 370 THR A C 1
ATOM 6184 O O . THR B 2 379 ? 161.726 152.788 114.328 1.00 120.23 370 THR A O 1
ATOM 6188 N N . LEU B 2 380 ? 162.881 151.596 112.803 1.00 125.68 371 LEU A N 1
ATOM 6189 C CA . LEU B 2 380 ? 162.009 150.435 112.959 1.00 125.97 371 LEU A CA 1
ATOM 6190 C C . LEU B 2 380 ? 162.128 149.836 114.356 1.00 123.69 371 LEU A C 1
ATOM 6191 O O . LEU B 2 380 ? 161.126 149.415 114.945 1.00 121.03 371 LEU A O 1
ATOM 6196 N N . SER B 2 381 ? 163.346 149.787 114.902 1.00 127.03 372 SER A N 1
ATOM 6197 C CA . SER B 2 381 ? 163.547 149.223 116.233 1.00 125.74 372 SER A CA 1
ATOM 6198 C C . SER B 2 381 ? 163.088 150.161 117.343 1.00 125.09 372 SER A C 1
ATOM 6199 O O . SER B 2 381 ? 162.853 149.702 118.465 1.00 119.95 372 SER A O 1
ATOM 6202 N N . PHE B 2 382 ? 162.963 151.456 117.061 1.00 124.94 373 PHE A N 1
ATOM 6203 C CA . PHE B 2 382 ? 162.504 152.436 118.036 1.00 120.73 373 PHE A CA 1
ATOM 6204 C C . PHE B 2 382 ? 161.042 152.815 117.840 1.00 118.77 373 PHE A C 1
ATOM 6205 O O . PHE B 2 382 ? 160.581 153.791 118.439 1.00 116.01 373 PHE A O 1
ATOM 6213 N N . ASN B 2 383 ? 160.307 152.069 117.012 1.00 121.12 374 ASN A N 1
ATOM 6214 C CA . ASN B 2 383 ? 158.948 152.468 116.660 1.00 119.40 374 ASN A CA 1
ATOM 6215 C C . ASN B 2 383 ? 158.014 152.433 117.864 1.00 116.26 374 ASN A C 1
ATOM 6216 O O . ASN B 2 383 ? 157.208 153.350 118.054 1.00 115.35 374 ASN A O 1
ATOM 6221 N N . THR B 2 384 ? 158.100 151.386 118.687 1.00 114.45 375 THR A N 1
ATOM 6222 C CA . THR B 2 384 ? 157.122 151.225 119.760 1.00 115.43 375 THR A CA 1
ATOM 6223 C C . THR B 2 384 ? 157.369 152.216 120.897 1.00 115.24 375 THR A C 1
ATOM 6224 O O . THR B 2 384 ? 156.419 152.770 121.465 1.00 113.06 375 THR A O 1
ATOM 6228 N N . ILE B 2 385 ? 158.636 152.476 121.228 1.00 114.95 376 ILE A N 1
ATOM 6229 C CA . ILE B 2 385 ? 158.932 153.424 122.297 1.00 112.21 376 ILE A CA 1
ATOM 6230 C C . ILE B 2 385 ? 158.614 154.846 121.849 1.00 110.17 376 ILE A C 1
ATOM 6231 O O . ILE B 2 385 ? 158.098 155.655 122.629 1.00 106.97 376 ILE A O 1
ATOM 6236 N N . LEU B 2 386 ? 158.907 155.170 120.587 1.00 112.78 377 LEU A N 1
ATOM 6237 C CA . LEU B 2 386 ? 158.525 156.471 120.047 1.00 111.17 377 LEU A CA 1
ATOM 6238 C C . LEU B 2 386 ? 157.011 156.629 120.015 1.00 111.64 377 LEU A C 1
ATOM 6239 O O . LEU B 2 386 ? 156.486 157.715 120.287 1.00 110.81 377 LEU A O 1
ATOM 6244 N N . ARG B 2 387 ? 156.292 155.558 119.669 1.00 115.19 378 ARG A N 1
ATOM 6245 C CA . ARG B 2 387 ? 154.834 155.618 119.650 1.00 115.21 378 ARG A CA 1
ATOM 6246 C C . ARG B 2 387 ? 154.271 155.833 121.049 1.00 112.23 378 ARG A C 1
ATOM 6247 O O . ARG B 2 387 ? 153.328 156.612 121.233 1.00 107.77 378 ARG A O 1
ATOM 6255 N N . LEU B 2 388 ? 154.834 155.153 122.049 1.00 112.32 379 LEU A N 1
ATOM 6256 C CA . LEU B 2 388 ? 154.324 155.296 123.408 1.00 110.59 379 LEU A CA 1
ATOM 6257 C C . LEU B 2 388 ? 154.722 156.625 124.038 1.00 105.89 379 LEU A C 1
ATOM 6258 O O . LEU B 2 388 ? 153.986 157.147 124.884 1.00 99.17 379 LEU A O 1
ATOM 6263 N N . SER B 2 389 ? 155.868 157.187 123.645 1.00 107.55 380 SER A N 1
ATOM 6264 C CA . SER B 2 389 ? 156.323 158.443 124.230 1.00 106.09 380 SER A CA 1
ATOM 6265 C C . SER B 2 389 ? 155.546 159.645 123.711 1.00 105.18 380 SER A C 1
ATOM 6266 O O . SER B 2 389 ? 155.579 160.707 124.343 1.00 98.50 380 SER A O 1
ATOM 6269 N N . GLY B 2 390 ? 154.851 159.508 122.590 1.00 101.47 381 GLY A N 1
ATOM 6270 C CA . GLY B 2 390 ? 154.050 160.594 122.064 1.00 94.53 381 GLY A CA 1
ATOM 6271 C C . GLY B 2 390 ? 154.823 161.503 121.126 1.00 91.83 381 GLY A C 1
ATOM 6272 O O . GLY B 2 390 ? 155.804 161.117 120.483 1.00 87.24 381 GLY A O 1
ATOM 6273 N N . GLU B 2 391 ? 154.355 162.748 121.054 1.00 87.25 382 GLU A N 1
ATOM 6274 C CA . GLU B 2 391 ? 154.911 163.757 120.158 1.00 80.25 382 GLU A CA 1
ATOM 6275 C C . GLU B 2 391 ? 155.311 164.969 120.987 1.00 79.61 382 GLU A C 1
ATOM 6276 O O . GLU B 2 391 ? 154.451 165.635 121.573 1.00 76.87 382 GLU A O 1
ATOM 6282 N N . ARG B 2 392 ? 156.612 165.255 121.040 1.00 77.30 383 ARG A N 1
ATOM 6283 C CA . ARG B 2 392 ? 157.132 166.374 121.816 1.00 70.65 383 ARG A CA 1
ATOM 6284 C C . ARG B 2 392 ? 157.773 167.438 120.934 1.00 61.63 383 ARG A C 1
ATOM 6285 O O . ARG B 2 392 ? 157.392 168.610 121.006 1.00 56.65 383 ARG A O 1
ATOM 6293 N N . VAL B 2 393 ? 158.749 167.034 120.117 1.00 52.18 384 VAL A N 1
ATOM 6294 C CA . VAL B 2 393 ? 159.374 167.996 119.160 1.00 48.08 384 VAL A CA 1
ATOM 6295 C C . VAL B 2 393 ? 158.636 167.861 117.819 1.00 40.78 384 VAL A C 1
ATOM 6296 O O . VAL B 2 393 ? 158.684 168.814 117.014 1.00 40.50 384 VAL A O 1
ATOM 6300 N N . VAL B 2 394 ? 157.980 166.718 117.598 1.00 41.48 385 VAL A N 1
ATOM 6301 C CA . VAL B 2 394 ? 157.188 166.522 116.347 1.00 42.97 385 VAL A CA 1
ATOM 6302 C C . VAL B 2 394 ? 156.148 167.649 116.263 1.00 42.94 385 VAL A C 1
ATOM 6303 O O . VAL B 2 394 ? 156.077 168.311 115.204 1.00 41.80 385 VAL A O 1
ATOM 6307 N N . TYR B 2 395 ? 155.389 167.864 117.342 1.00 44.32 386 TYR A N 1
ATOM 6308 C CA . TYR B 2 395 ? 154.392 168.926 117.343 1.00 31.54 386 TYR A CA 1
ATOM 6309 C C . TYR B 2 395 ? 155.030 170.294 117.171 1.00 29.45 386 TYR A C 1
ATOM 6310 O O . TYR B 2 395 ? 154.399 171.199 116.629 1.00 31.59 386 TYR A O 1
ATOM 6319 N N . SER B 2 396 ? 156.271 170.471 117.624 1.00 31.59 387 SER A N 1
ATOM 6320 C CA . SER B 2 396 ? 156.958 171.736 117.383 1.00 28.86 387 SER A CA 1
ATOM 6321 C C . SER B 2 396 ? 157.159 171.976 115.892 1.00 31.54 387 SER A C 1
ATOM 6322 O O . SER B 2 396 ? 156.874 173.068 115.386 1.00 35.83 387 SER A O 1
ATOM 6325 N N . VAL B 2 397 ? 157.626 170.958 115.167 1.00 33.00 388 VAL A N 1
ATOM 6326 C CA . VAL B 2 397 ? 157.769 171.081 113.716 1.00 30.38 388 VAL A CA 1
ATOM 6327 C C . VAL B 2 397 ? 156.408 171.264 113.053 1.00 31.32 388 VAL A C 1
ATOM 6328 O O . VAL B 2 397 ? 156.250 172.069 112.123 1.00 36.96 388 VAL A O 1
ATOM 6332 N N . TYR B 2 398 ? 155.411 170.507 113.512 1.00 29.24 389 TYR A N 1
ATOM 6333 C CA . TYR B 2 398 ? 154.048 170.625 113.006 1.00 23.97 389 TYR A CA 1
ATOM 6334 C C . TYR B 2 398 ? 153.537 172.057 113.121 1.00 28.50 389 TYR A C 1
ATOM 6335 O O . TYR B 2 398 ? 153.027 172.631 112.151 1.00 34.29 389 TYR A O 1
ATOM 6344 N N . SER B 2 399 ? 153.682 172.656 114.305 1.00 28.08 390 SER A N 1
ATOM 6345 C CA . SER B 2 399 ? 153.154 173.995 114.532 1.00 23.36 390 SER A CA 1
ATOM 6346 C C . SER B 2 399 ? 153.985 175.044 113.813 1.00 26.82 390 SER A C 1
ATOM 6347 O O . SER B 2 399 ? 153.458 176.085 113.423 1.00 40.34 390 SER A O 1
ATOM 6350 N N . ALA B 2 400 ? 155.284 174.799 113.624 1.00 24.93 391 ALA A N 1
ATOM 6351 C CA . ALA B 2 400 ? 156.081 175.714 112.814 1.00 23.38 391 ALA A CA 1
ATOM 6352 C C . ALA B 2 400 ? 155.565 175.757 111.382 1.00 26.32 391 ALA A C 1
ATOM 6353 O O . ALA B 2 400 ? 155.365 176.835 110.805 1.00 34.74 391 ALA A O 1
ATOM 6355 N N . VAL B 2 401 ? 155.319 174.582 110.801 1.00 26.27 392 VAL A N 1
ATOM 6356 C CA . VAL B 2 401 ? 154.801 174.523 109.438 1.00 24.17 392 VAL A CA 1
ATOM 6357 C C . VAL B 2 401 ? 153.421 175.166 109.362 1.00 26.52 392 VAL A C 1
ATOM 6358 O O . VAL B 2 401 ? 153.108 175.893 108.411 1.00 30.47 392 VAL A O 1
ATOM 6362 N N . TYR B 2 402 ? 152.576 174.919 110.365 1.00 26.96 393 TYR A N 1
ATOM 6363 C CA . TYR B 2 402 ? 151.222 175.464 110.331 1.00 28.11 393 TYR A CA 1
ATOM 6364 C C . TYR B 2 402 ? 151.215 176.973 110.546 1.00 26.11 393 TYR A C 1
ATOM 6365 O O . TYR B 2 402 ? 150.378 177.679 109.977 1.00 25.55 393 TYR A O 1
ATOM 6374 N N . ALA B 2 403 ? 152.132 177.487 111.367 1.00 24.03 394 ALA A N 1
ATOM 6375 C CA . ALA B 2 403 ? 152.260 178.928 111.535 1.00 23.16 394 ALA A CA 1
ATOM 6376 C C . ALA B 2 403 ? 152.719 179.589 110.247 1.00 25.26 394 ALA A C 1
ATOM 6377 O O . ALA B 2 403 ? 152.205 180.649 109.870 1.00 29.91 394 ALA A O 1
ATOM 6379 N N . VAL B 2 404 ? 153.682 178.979 109.554 1.00 27.34 395 VAL A N 1
ATOM 6380 C CA . VAL B 2 404 ? 154.099 179.521 108.264 1.00 24.91 395 VAL A CA 1
ATOM 6381 C C . VAL B 2 404 ? 152.937 179.501 107.278 1.00 25.61 395 VAL A C 1
ATOM 6382 O O . VAL B 2 404 ? 152.725 180.461 106.528 1.00 27.73 395 VAL A O 1
ATOM 6386 N N . ALA B 2 405 ? 152.167 178.410 107.263 1.00 27.13 396 ALA A N 1
ATOM 6387 C CA . ALA B 2 405 ? 151.038 178.314 106.343 1.00 27.16 396 ALA A CA 1
ATOM 6388 C C . ALA B 2 405 ? 149.962 179.345 106.660 1.00 26.29 396 ALA A C 1
ATOM 6389 O O . ALA B 2 405 ? 149.362 179.921 105.749 1.00 32.19 396 ALA A O 1
ATOM 6391 N N . HIS B 2 406 ? 149.694 179.585 107.943 1.00 30.86 397 HIS A N 1
ATOM 6392 C CA . HIS B 2 406 ? 148.693 180.582 108.311 1.00 32.40 397 HIS A CA 1
ATOM 6393 C C . HIS B 2 406 ? 149.164 181.989 107.971 1.00 34.69 397 HIS A C 1
ATOM 6394 O O . HIS B 2 406 ? 148.368 182.826 107.530 1.00 38.90 397 HIS A O 1
ATOM 6401 N N . ALA B 2 407 ? 150.455 182.269 108.165 1.00 35.81 398 ALA A N 1
ATOM 6402 C CA . ALA B 2 407 ? 151.003 183.556 107.754 1.00 30.20 398 ALA A CA 1
ATOM 6403 C C . ALA B 2 407 ? 150.902 183.746 106.247 1.00 33.72 398 ALA A C 1
ATOM 6404 O O . ALA B 2 407 ? 150.565 184.836 105.772 1.00 39.48 398 ALA A O 1
ATOM 6406 N N . LEU B 2 408 ? 151.207 182.699 105.477 1.00 36.13 399 LEU A N 1
ATOM 6407 C CA . LEU B 2 408 ? 151.061 182.767 104.027 1.00 35.85 399 LEU A CA 1
ATOM 6408 C C . LEU B 2 408 ? 149.609 182.992 103.629 1.00 46.02 399 LEU A C 1
ATOM 6409 O O . LEU B 2 408 ? 149.324 183.764 102.707 1.00 56.28 399 LEU A O 1
ATOM 6414 N N . HIS B 2 409 ? 148.681 182.315 104.308 1.00 44.17 400 HIS A N 1
ATOM 6415 C CA . HIS B 2 409 ? 147.261 182.485 104.022 1.00 41.78 400 HIS A CA 1
ATOM 6416 C C . HIS B 2 409 ? 146.814 183.914 104.295 1.00 50.61 400 HIS A C 1
ATOM 6417 O O . HIS B 2 409 ? 146.063 184.500 103.507 1.00 60.96 400 HIS A O 1
ATOM 6424 N N . SER B 2 410 ? 147.269 184.493 105.406 1.00 50.35 401 SER A N 1
ATOM 6425 C CA . SER B 2 410 ? 146.906 185.869 105.729 1.00 49.06 401 SER A CA 1
ATOM 6426 C C . SER B 2 410 ? 147.534 186.856 104.753 1.00 52.55 401 SER A C 1
ATOM 6427 O O . SER B 2 410 ? 146.912 187.861 104.394 1.00 62.03 401 SER A O 1
ATOM 6430 N N . LEU B 2 411 ? 148.772 186.597 104.326 1.00 47.83 402 LEU A N 1
ATOM 6431 C CA . LEU B 2 411 ? 149.437 187.498 103.389 1.00 50.18 402 LEU A CA 1
ATOM 6432 C C . LEU B 2 411 ? 148.735 187.509 102.037 1.00 58.74 402 LEU A C 1
ATOM 6433 O O . LEU B 2 411 ? 148.502 188.576 101.459 1.00 65.25 402 LEU A O 1
ATOM 6438 N N . LEU B 2 412 ? 148.391 186.330 101.517 1.00 60.06 403 LEU A N 1
ATOM 6439 C CA . LEU B 2 412 ? 147.684 186.249 100.245 1.00 63.18 403 LEU A CA 1
ATOM 6440 C C . LEU B 2 412 ? 146.268 186.803 100.334 1.00 72.35 403 LEU A C 1
ATOM 6441 O O . LEU B 2 412 ? 145.702 187.189 99.306 1.00 79.47 403 LEU A O 1
ATOM 6446 N N . GLY B 2 413 ? 145.687 186.846 101.528 1.00 72.43 404 GLY A N 1
ATOM 6447 C CA . GLY B 2 413 ? 144.375 187.450 101.710 1.00 79.66 404 GLY A CA 1
ATOM 6448 C C . GLY B 2 413 ? 143.235 186.722 101.032 1.00 87.35 404 GLY A C 1
ATOM 6449 O O . GLY B 2 413 ? 142.380 187.361 100.406 1.00 93.36 404 GLY A O 1
ATOM 6450 N N . CYS B 2 414 ? 143.198 185.398 101.142 1.00 82.78 405 CYS A N 1
ATOM 6451 C CA . CYS B 2 414 ? 142.120 184.597 100.585 1.00 95.44 405 CYS A CA 1
ATOM 6452 C C . CYS B 2 414 ? 141.337 183.936 101.711 1.00 97.16 405 CYS A C 1
ATOM 6453 O O . CYS B 2 414 ? 141.814 183.841 102.845 1.00 92.55 405 CYS A O 1
ATOM 6456 N N . ASP B 2 415 ? 140.121 183.488 101.395 1.00 101.90 406 ASP A N 1
ATOM 6457 C CA . ASP B 2 415 ? 139.237 182.877 102.389 1.00 102.94 406 ASP A CA 1
ATOM 6458 C C . ASP B 2 415 ? 138.314 181.876 101.699 1.00 104.11 406 ASP A C 1
ATOM 6459 O O . ASP B 2 415 ? 137.360 182.265 101.018 1.00 102.58 406 ASP A O 1
ATOM 6464 N N . LYS B 2 416 ? 138.604 180.588 101.880 1.00 105.24 407 LYS A N 1
ATOM 6465 C CA . LYS B 2 416 ? 137.756 179.486 101.425 1.00 107.35 407 LYS A CA 1
ATOM 6466 C C . LYS B 2 416 ? 137.520 179.503 99.917 1.00 107.73 407 LYS A C 1
ATOM 6467 O O . LYS B 2 416 ? 136.538 178.931 99.434 1.00 106.21 407 LYS A O 1
ATOM 6473 N N . SER B 2 417 ? 138.402 180.145 99.159 1.00 110.14 408 SER A N 1
ATOM 6474 C CA . SER B 2 417 ? 138.285 180.200 97.708 1.00 110.83 408 SER A CA 1
ATOM 6475 C C . SER B 2 417 ? 139.680 180.407 97.128 1.00 113.38 408 SER A C 1
ATOM 6476 O O . SER B 2 417 ? 140.651 180.597 97.865 1.00 108.39 408 SER A O 1
ATOM 6479 N N . THR B 2 418 ? 139.776 180.380 95.800 1.00 117.47 409 THR A N 1
ATOM 6480 C CA . THR B 2 418 ? 141.072 180.474 95.141 1.00 117.38 409 THR A CA 1
ATOM 6481 C C . THR B 2 418 ? 141.793 181.755 95.543 1.00 118.27 409 THR A C 1
ATOM 6482 O O . THR B 2 418 ? 141.194 182.832 95.614 1.00 115.54 409 THR A O 1
ATOM 6486 N N . CYS B 2 419 ? 143.088 181.630 95.814 1.00 115.34 410 CYS A N 1
ATOM 6487 C CA . CYS B 2 419 ? 143.891 182.744 96.294 1.00 109.36 410 CYS A CA 1
ATOM 6488 C C . CYS B 2 419 ? 144.424 183.567 95.126 1.00 105.42 410 CYS A C 1
ATOM 6489 O O . CYS B 2 419 ? 144.292 183.197 93.957 1.00 104.33 410 CYS A O 1
ATOM 6492 N N . THR B 2 420 ? 145.034 184.705 95.466 1.00 101.17 411 THR A N 1
ATOM 6493 C CA . THR B 2 420 ? 145.511 185.640 94.453 1.00 100.25 411 THR A CA 1
ATOM 6494 C C . THR B 2 420 ? 146.769 185.156 93.740 1.00 97.88 411 THR A C 1
ATOM 6495 O O . THR B 2 420 ? 147.037 185.610 92.622 1.00 94.78 411 THR A O 1
ATOM 6499 N N . LYS B 2 421 ? 147.540 184.256 94.356 1.00 97.10 412 LYS A N 1
ATOM 6500 C CA . LYS B 2 421 ? 148.760 183.708 93.752 1.00 97.00 412 LYS A CA 1
ATOM 6501 C C . LYS B 2 421 ? 149.747 184.810 93.370 1.00 97.10 412 LYS A C 1
ATOM 6502 O O . LYS B 2 421 ? 150.398 184.747 92.326 1.00 96.19 412 LYS A O 1
ATOM 6508 N N . ARG B 2 422 ? 149.859 185.831 94.214 1.00 92.76 413 ARG A N 1
ATOM 6509 C CA . ARG B 2 422 ? 150.790 186.914 93.941 1.00 82.60 413 ARG A CA 1
ATOM 6510 C C . ARG B 2 422 ? 152.211 186.504 94.311 1.00 79.55 413 ARG A C 1
ATOM 6511 O O . ARG B 2 422 ? 152.447 185.455 94.914 1.00 76.35 413 ARG A O 1
ATOM 6519 N N . VAL B 2 423 ? 153.168 187.351 93.934 1.00 79.84 414 VAL A N 1
ATOM 6520 C CA . VAL B 2 423 ? 154.556 187.105 94.299 1.00 81.22 414 VAL A CA 1
ATOM 6521 C C . VAL B 2 423 ? 154.785 187.549 95.738 1.00 80.91 414 VAL A C 1
ATOM 6522 O O . VAL B 2 423 ? 154.212 188.544 96.203 1.00 78.28 414 VAL A O 1
ATOM 6526 N N . VAL B 2 424 ? 155.608 186.796 96.462 1.00 75.89 415 VAL A N 1
ATOM 6527 C CA . VAL B 2 424 ? 155.795 186.983 97.895 1.00 64.75 415 VAL A CA 1
ATOM 6528 C C . VAL B 2 424 ? 157.284 187.145 98.164 1.00 58.86 415 VAL A C 1
ATOM 6529 O O . VAL B 2 424 ? 158.096 186.322 97.725 1.00 59.17 415 VAL A O 1
ATOM 6533 N N . TYR B 2 425 ? 157.641 188.203 98.882 1.00 54.59 416 TYR A N 1
ATOM 6534 C CA . TYR B 2 425 ? 158.999 188.398 99.355 1.00 47.75 416 TYR A CA 1
ATOM 6535 C C . TYR B 2 425 ? 159.120 187.904 100.793 1.00 47.09 416 TYR A C 1
ATOM 6536 O O . TYR B 2 425 ? 158.242 188.164 101.618 1.00 47.01 416 TYR A O 1
ATOM 6545 N N . PRO B 2 426 ? 160.195 187.183 101.116 1.00 46.72 417 PRO A N 1
ATOM 6546 C CA . PRO B 2 426 ? 160.284 186.571 102.454 1.00 40.56 417 PRO A CA 1
ATOM 6547 C C . PRO B 2 426 ? 160.216 187.565 103.602 1.00 36.62 417 PRO A C 1
ATOM 6548 O O . PRO B 2 426 ? 159.755 187.201 104.690 1.00 39.65 417 PRO A O 1
ATOM 6552 N N . TRP B 2 427 ? 160.656 188.810 103.405 1.00 42.98 418 TRP A N 1
ATOM 6553 C CA . TRP B 2 427 ? 160.509 189.803 104.466 1.00 43.65 418 TRP A CA 1
ATOM 6554 C C . TRP B 2 427 ? 159.045 190.130 104.731 1.00 43.98 418 TRP A C 1
ATOM 6555 O O . TRP B 2 427 ? 158.666 190.377 105.881 1.00 45.86 418 TRP A O 1
ATOM 6566 N N . GLN B 2 428 ? 158.206 190.117 103.694 1.00 43.70 419 GLN A N 1
ATOM 6567 C CA . GLN B 2 428 ? 156.772 190.309 103.894 1.00 41.04 419 GLN A CA 1
ATOM 6568 C C . GLN B 2 428 ? 156.166 189.168 104.701 1.00 38.12 419 GLN A C 1
ATOM 6569 O O . GLN B 2 428 ? 155.334 189.396 105.590 1.00 44.94 419 GLN A O 1
ATOM 6575 N N . LEU B 2 429 ? 156.563 187.931 104.403 1.00 39.80 420 LEU A N 1
ATOM 6576 C CA . LEU B 2 429 ? 156.059 186.794 105.164 1.00 39.66 420 LEU A CA 1
ATOM 6577 C C . LEU B 2 429 ? 156.546 186.844 106.605 1.00 35.71 420 LEU A C 1
ATOM 6578 O O . LEU B 2 429 ? 155.811 186.484 107.529 1.00 39.24 420 LEU A O 1
ATOM 6583 N N . LEU B 2 430 ? 157.786 187.286 106.818 1.00 32.71 421 LEU A N 1
ATOM 6584 C CA . LEU B 2 430 ? 158.273 187.466 108.180 1.00 31.84 421 LEU A CA 1
ATOM 6585 C C . LEU B 2 430 ? 157.474 188.536 108.911 1.00 35.17 421 LEU A C 1
ATOM 6586 O O . LEU B 2 430 ? 157.186 188.400 110.104 1.00 33.83 421 LEU A O 1
ATOM 6591 N N . GLU B 2 431 ? 157.118 189.615 108.214 1.00 41.06 422 GLU A N 1
ATOM 6592 C CA . GLU B 2 431 ? 156.280 190.645 108.818 1.00 40.27 422 GLU A CA 1
ATOM 6593 C C . GLU B 2 431 ? 154.925 190.082 109.225 1.00 43.09 422 GLU A C 1
ATOM 6594 O O . GLU B 2 431 ? 154.437 190.349 110.329 1.00 44.80 422 GLU A O 1
ATOM 6600 N N . GLU B 2 432 ? 154.308 189.291 108.349 1.00 41.43 423 GLU A N 1
ATOM 6601 C CA . GLU B 2 432 ? 152.982 188.742 108.608 1.00 35.08 423 GLU A CA 1
ATOM 6602 C C . GLU B 2 432 ? 152.977 187.594 109.610 1.00 38.37 423 GLU A C 1
ATOM 6603 O O . GLU B 2 432 ? 151.927 187.322 110.200 1.00 43.88 423 GLU A O 1
ATOM 6609 N N . ILE B 2 433 ? 154.105 186.913 109.815 1.00 38.91 424 ILE A N 1
ATOM 6610 C CA . ILE B 2 433 ? 154.099 185.712 110.643 1.00 31.22 424 ILE A CA 1
ATOM 6611 C C . ILE B 2 433 ? 154.202 186.025 112.131 1.00 31.23 424 ILE A C 1
ATOM 6612 O O . ILE B 2 433 ? 153.826 185.187 112.958 1.00 32.93 424 ILE A O 1
ATOM 6617 N N . TRP B 2 434 ? 154.691 187.208 112.505 1.00 36.11 425 TRP A N 1
ATOM 6618 C CA . TRP B 2 434 ? 154.679 187.591 113.911 1.00 33.26 425 TRP A CA 1
ATOM 6619 C C . TRP B 2 434 ? 153.268 187.715 114.468 1.00 39.38 425 TRP A C 1
ATOM 6620 O O . TRP B 2 434 ? 153.086 187.604 115.684 1.00 44.88 425 TRP A O 1
ATOM 6631 N N . LYS B 2 435 ? 152.272 187.942 113.617 1.00 37.93 426 LYS A N 1
ATOM 6632 C CA . LYS B 2 435 ? 150.915 188.215 114.063 1.00 40.02 426 LYS A CA 1
ATOM 6633 C C . LYS B 2 435 ? 149.983 187.018 113.924 1.00 41.57 426 LYS A C 1
ATOM 6634 O O . LYS B 2 435 ? 148.764 187.187 114.023 1.00 40.58 426 LYS A O 1
ATOM 6640 N N . VAL B 2 436 ? 150.518 185.818 113.696 1.00 43.23 427 VAL A N 1
ATOM 6641 C CA . VAL B 2 436 ? 149.669 184.637 113.617 1.00 36.79 427 VAL A CA 1
ATOM 6642 C C . VAL B 2 436 ? 149.122 184.314 115.000 1.00 41.63 427 VAL A C 1
ATOM 6643 O O . VAL B 2 436 ? 149.821 184.438 116.014 1.00 43.02 427 VAL A O 1
ATOM 6647 N N . ASN B 2 437 ? 147.853 183.916 115.048 1.00 40.26 428 ASN A N 1
ATOM 6648 C CA . ASN B 2 437 ? 147.231 183.512 116.305 1.00 38.55 428 ASN A CA 1
ATOM 6649 C C . ASN B 2 437 ? 146.087 182.570 115.958 1.00 39.40 428 ASN A C 1
ATOM 6650 O O . ASN B 2 437 ? 145.004 183.027 115.583 1.00 39.14 428 ASN A O 1
ATOM 6655 N N . PHE B 2 438 ? 146.325 181.267 116.085 1.00 41.34 429 PHE A N 1
ATOM 6656 C CA . PHE B 2 438 ? 145.353 180.269 115.664 1.00 41.16 429 PHE A CA 1
ATOM 6657 C C . PHE B 2 438 ? 145.386 179.107 116.646 1.00 40.64 429 PHE A C 1
ATOM 6658 O O . PHE B 2 438 ? 146.329 178.951 117.424 1.00 38.57 429 PHE A O 1
ATOM 6666 N N . THR B 2 439 ? 144.334 178.295 116.604 1.00 37.62 430 THR A N 1
ATOM 6667 C CA . THR B 2 439 ? 144.205 177.123 117.460 1.00 38.16 430 THR A CA 1
ATOM 6668 C C . THR B 2 439 ? 144.617 175.887 116.671 1.00 40.99 430 THR A C 1
ATOM 6669 O O . THR B 2 439 ? 144.014 175.575 115.639 1.00 49.26 430 THR A O 1
ATOM 6673 N N . LEU B 2 440 ? 145.643 175.192 117.151 1.00 35.78 431 LEU A N 1
ATOM 6674 C CA . LEU B 2 440 ? 146.150 173.983 116.514 1.00 35.96 431 LEU A CA 1
ATOM 6675 C C . LEU B 2 440 ? 146.174 172.870 117.550 1.00 41.38 431 LEU A C 1
ATOM 6676 O O . LEU B 2 440 ? 146.969 172.916 118.493 1.00 48.04 431 LEU A O 1
ATOM 6681 N N . LEU B 2 441 ? 145.314 171.870 117.365 1.00 39.35 432 LEU A N 1
ATOM 6682 C CA . LEU B 2 441 ? 145.217 170.728 118.272 1.00 36.58 432 LEU A CA 1
ATOM 6683 C C . LEU B 2 441 ? 144.976 171.187 119.709 1.00 45.61 432 LEU A C 1
ATOM 6684 O O . LEU B 2 441 ? 145.608 170.712 120.654 1.00 53.01 432 LEU A O 1
ATOM 6689 N N . ASP B 2 442 ? 144.050 172.137 119.858 1.00 46.57 433 ASP A N 1
ATOM 6690 C CA . ASP B 2 442 ? 143.626 172.660 121.161 1.00 43.41 433 ASP A CA 1
ATOM 6691 C C . ASP B 2 442 ? 144.766 173.357 121.899 1.00 41.00 433 ASP A C 1
ATOM 6692 O O . ASP B 2 442 ? 144.802 173.394 123.129 1.00 50.76 433 ASP A O 1
ATOM 6697 N N . HIS B 2 443 ? 145.708 173.915 121.145 1.00 40.87 434 HIS A N 1
ATOM 6698 C CA . HIS B 2 443 ? 146.721 174.807 121.686 1.00 40.93 434 HIS A CA 1
ATOM 6699 C C . HIS B 2 443 ? 146.708 176.096 120.880 1.00 45.39 434 HIS A C 1
ATOM 6700 O O . HIS B 2 443 ? 146.511 176.085 119.665 1.00 46.07 434 HIS A O 1
ATOM 6707 N N . GLN B 2 444 ? 146.910 177.214 121.567 1.00 43.53 435 GLN A N 1
ATOM 6708 C CA . GLN B 2 444 ? 146.959 178.516 120.921 1.00 40.07 435 GLN A CA 1
ATOM 6709 C C . GLN B 2 444 ? 148.383 178.796 120.469 1.00 41.47 435 GLN A C 1
ATOM 6710 O O . GLN B 2 444 ? 149.295 178.894 121.296 1.00 38.45 435 GLN A O 1
ATOM 6716 N N . ILE B 2 445 ? 148.568 178.929 119.160 1.00 44.39 436 ILE A N 1
ATOM 6717 C CA . ILE B 2 445 ? 149.880 179.142 118.566 1.00 43.11 436 ILE A CA 1
ATOM 6718 C C . ILE B 2 445 ? 149.985 180.618 118.218 1.00 40.95 436 ILE A C 1
ATOM 6719 O O . ILE B 2 445 ? 149.335 181.091 117.278 1.00 37.98 436 ILE A O 1
ATOM 6724 N N . PHE B 2 446 ? 150.792 181.347 118.982 1.00 37.26 437 PHE A N 1
ATOM 6725 C CA . PHE B 2 446 ? 151.124 182.726 118.669 1.00 32.35 437 PHE A CA 1
ATOM 6726 C C . PHE B 2 446 ? 152.513 183.001 119.219 1.00 34.53 437 PHE A C 1
ATOM 6727 O O . PHE B 2 446 ? 152.994 182.302 120.113 1.00 37.71 437 PHE A O 1
ATOM 6735 N N . PHE B 2 447 ? 153.156 184.027 118.676 1.00 37.70 438 PHE A N 1
ATOM 6736 C CA . PHE B 2 447 ? 154.543 184.328 119.000 1.00 37.25 438 PHE A CA 1
ATOM 6737 C C . PHE B 2 447 ? 154.622 185.492 119.977 1.00 47.77 438 PHE A C 1
ATOM 6738 O O . PHE B 2 447 ? 153.868 186.463 119.864 1.00 48.25 438 PHE A O 1
ATOM 6746 N N . ASP B 2 448 ? 155.536 185.382 120.935 1.00 53.84 439 ASP A N 1
ATOM 6747 C CA . ASP B 2 448 ? 155.839 186.455 121.856 1.00 52.53 439 ASP A CA 1
ATOM 6748 C C . ASP B 2 448 ? 156.571 187.560 121.104 1.00 56.34 439 ASP A C 1
ATOM 6749 O O . ASP B 2 448 ? 157.071 187.344 119.999 1.00 56.19 439 ASP A O 1
ATOM 6754 N N . PRO B 2 449 ? 156.641 188.768 121.670 1.00 62.63 440 PRO A N 1
ATOM 6755 C CA . PRO B 2 449 ? 157.473 189.815 121.055 1.00 60.91 440 PRO A CA 1
ATOM 6756 C C . PRO B 2 449 ? 158.943 189.438 120.935 1.00 62.31 440 PRO A C 1
ATOM 6757 O O . PRO B 2 449 ? 159.705 190.190 120.315 1.00 64.02 440 PRO A O 1
ATOM 6761 N N . GLN B 2 450 ? 159.362 188.306 121.505 1.00 63.74 441 GLN A N 1
ATOM 6762 C CA . GLN B 2 450 ? 160.727 187.807 121.383 1.00 57.30 441 GLN A CA 1
ATOM 6763 C C . GLN B 2 450 ? 160.795 186.532 120.548 1.00 58.93 441 GLN A C 1
ATOM 6764 O O . GLN B 2 450 ? 161.766 185.777 120.656 1.00 58.43 441 GLN A O 1
ATOM 6770 N N . GLY B 2 451 ? 159.785 186.279 119.721 1.00 55.92 442 GLY A N 1
ATOM 6771 C CA . GLY B 2 451 ? 159.777 185.128 118.832 1.00 47.86 442 GLY A CA 1
ATOM 6772 C C . GLY B 2 451 ? 159.727 183.772 119.500 1.00 52.11 442 GLY A C 1
ATOM 6773 O O . GLY B 2 451 ? 160.503 182.883 119.134 1.00 53.43 442 GLY A O 1
ATOM 6774 N N . ASP B 2 452 ? 158.841 183.589 120.474 1.00 52.66 443 ASP A N 1
ATOM 6775 C CA . ASP B 2 452 ? 158.730 182.333 121.200 1.00 48.28 443 ASP A CA 1
ATOM 6776 C C . ASP B 2 452 ? 157.268 181.930 121.316 1.00 44.94 443 ASP A C 1
ATOM 6777 O O . ASP B 2 452 ? 156.379 182.779 121.377 1.00 49.88 443 ASP A O 1
ATOM 6782 N N . VAL B 2 453 ? 157.026 180.624 121.357 1.00 38.80 444 VAL A N 1
ATOM 6783 C CA . VAL B 2 453 ? 155.687 180.075 121.539 1.00 41.66 444 VAL A CA 1
ATOM 6784 C C . VAL B 2 453 ? 155.623 179.415 122.908 1.00 46.91 444 VAL A C 1
ATOM 6785 O O . VAL B 2 453 ? 156.450 178.557 123.235 1.00 46.28 444 VAL A O 1
ATOM 6789 N N . ALA B 2 454 ? 154.640 179.823 123.711 1.00 50.56 445 ALA A N 1
ATOM 6790 C CA . ALA B 2 454 ? 154.496 179.336 125.083 1.00 42.58 445 ALA A CA 1
ATOM 6791 C C . ALA B 2 454 ? 153.802 177.979 125.055 1.00 43.01 445 ALA A C 1
ATOM 6792 O O . ALA B 2 454 ? 152.595 177.847 125.272 1.00 41.96 445 ALA A O 1
ATOM 6794 N N . LEU B 2 455 ? 154.591 176.950 124.773 1.00 43.35 446 LEU A N 1
ATOM 6795 C CA . LEU B 2 455 ? 154.129 175.571 124.773 1.00 44.03 446 LEU A CA 1
ATOM 6796 C C . LEU B 2 455 ? 154.458 174.952 126.122 1.00 41.13 446 LEU A C 1
ATOM 6797 O O . LEU B 2 455 ? 155.580 175.097 126.615 1.00 43.81 446 LEU A O 1
ATOM 6802 N N . HIS B 2 456 ? 153.479 174.280 126.720 1.00 45.32 447 HIS A N 1
ATOM 6803 C CA . HIS B 2 456 ? 153.645 173.762 128.070 1.00 48.31 447 HIS A CA 1
ATOM 6804 C C . HIS B 2 456 ? 154.785 172.755 128.142 1.00 44.55 447 HIS A C 1
ATOM 6805 O O . HIS B 2 456 ? 154.935 171.894 127.273 1.00 45.86 447 HIS A O 1
ATOM 6812 N N . LEU B 2 457 ? 155.603 172.885 129.182 1.00 42.66 448 LEU A N 1
ATOM 6813 C CA . LEU B 2 457 ? 156.668 171.937 129.451 1.00 36.68 448 LEU A CA 1
ATOM 6814 C C . LEU B 2 457 ? 156.136 170.811 130.336 1.00 42.93 448 LEU A C 1
ATOM 6815 O O . LEU B 2 457 ? 154.947 170.746 130.659 1.00 45.92 448 LEU A O 1
ATOM 6820 N N . GLU B 2 458 ? 157.025 169.908 130.740 1.00 46.38 449 GLU A N 1
ATOM 6821 C CA . GLU B 2 458 ? 156.625 168.757 131.539 1.00 40.16 449 GLU A CA 1
ATOM 6822 C C . GLU B 2 458 ? 157.838 168.187 132.251 1.00 40.41 449 GLU A C 1
ATOM 6823 O O . GLU B 2 458 ? 158.870 167.948 131.619 1.00 45.47 449 GLU A O 1
ATOM 6829 N N . ILE B 2 459 ? 157.711 167.970 133.553 1.00 35.98 450 ILE A N 1
ATOM 6830 C CA . ILE B 2 459 ? 158.669 167.163 134.294 1.00 34.23 450 ILE A CA 1
ATOM 6831 C C . ILE B 2 459 ? 158.252 165.710 134.144 1.00 34.73 450 ILE A C 1
ATOM 6832 O O . ILE B 2 459 ? 157.101 165.352 134.414 1.00 41.37 450 ILE A O 1
ATOM 6837 N N . VAL B 2 460 ? 159.178 164.875 133.694 1.00 33.16 451 VAL A N 1
ATOM 6838 C CA . VAL B 2 460 ? 158.884 163.499 133.324 1.00 33.99 451 VAL A CA 1
ATOM 6839 C C . VAL B 2 460 ? 159.779 162.594 134.158 1.00 31.54 451 VAL A C 1
ATOM 6840 O O . VAL B 2 460 ? 160.924 162.950 134.456 1.00 35.72 451 VAL A O 1
ATOM 6844 N N . GLN B 2 461 ? 159.245 161.453 134.575 1.00 32.60 452 GLN A N 1
ATOM 6845 C CA . GLN B 2 461 ? 159.943 160.545 135.474 1.00 33.62 452 GLN A CA 1
ATOM 6846 C C . GLN B 2 461 ? 160.228 159.232 134.760 1.00 43.51 452 GLN A C 1
ATOM 6847 O O . GLN B 2 461 ? 159.335 158.648 134.141 1.00 55.03 452 GLN A O 1
ATOM 6853 N N . TRP B 2 462 ? 161.470 158.772 134.853 1.00 41.89 453 TRP A N 1
ATOM 6854 C CA . TRP B 2 462 ? 161.877 157.565 134.150 1.00 44.10 453 TRP A CA 1
ATOM 6855 C C . TRP B 2 462 ? 161.395 156.334 134.902 1.00 55.66 453 TRP A C 1
ATOM 6856 O O . TRP B 2 462 ? 161.953 155.977 135.943 1.00 63.75 453 TRP A O 1
ATOM 6867 N N . GLN B 2 463 ? 160.361 155.687 134.377 1.00 60.55 454 GLN A N 1
ATOM 6868 C CA . GLN B 2 463 ? 159.891 154.409 134.888 1.00 64.14 454 GLN A CA 1
ATOM 6869 C C . GLN B 2 463 ? 160.161 153.343 133.840 1.00 77.13 454 GLN A C 1
ATOM 6870 O O . GLN B 2 463 ? 159.805 153.513 132.670 1.00 84.49 454 GLN A O 1
ATOM 6876 N N . TRP B 2 464 ? 160.789 152.252 134.262 1.00 79.88 455 TRP A N 1
ATOM 6877 C CA . TRP B 2 464 ? 161.278 151.217 133.356 1.00 87.04 455 TRP A CA 1
ATOM 6878 C C . TRP B 2 464 ? 160.158 150.210 133.112 1.00 94.93 455 TRP A C 1
ATOM 6879 O O . TRP B 2 464 ? 159.958 149.279 133.897 1.00 91.11 455 TRP A O 1
ATOM 6890 N N . ASP B 2 465 ? 159.429 150.410 132.014 1.00 99.32 456 ASP A N 1
ATOM 6891 C CA . ASP B 2 465 ? 158.304 149.553 131.648 1.00 105.99 456 ASP A CA 1
ATOM 6892 C C . ASP B 2 465 ? 158.040 149.732 130.161 1.00 110.76 456 ASP A C 1
ATOM 6893 O O . ASP B 2 465 ? 157.658 150.823 129.726 1.00 111.08 456 ASP A O 1
ATOM 6898 N N . ARG B 2 466 ? 158.243 148.666 129.384 1.00 111.80 457 ARG A N 1
ATOM 6899 C CA . ARG B 2 466 ? 158.017 148.739 127.946 1.00 111.87 457 ARG A CA 1
ATOM 6900 C C . ARG B 2 466 ? 156.538 148.749 127.584 1.00 108.28 457 ARG A C 1
ATOM 6901 O O . ARG B 2 466 ? 156.182 149.242 126.508 1.00 106.47 457 ARG A O 1
ATOM 6909 N N . SER B 2 467 ? 155.670 148.220 128.449 1.00 109.71 458 SER A N 1
ATOM 6910 C CA . SER B 2 467 ? 154.247 148.155 128.139 1.00 112.92 458 SER A CA 1
ATOM 6911 C C . SER B 2 467 ? 153.529 149.476 128.378 1.00 113.95 458 SER A C 1
ATOM 6912 O O . SER B 2 467 ? 152.382 149.628 127.945 1.00 112.50 458 SER A O 1
ATOM 6915 N N . GLN B 2 468 ? 154.170 150.424 129.050 1.00 109.63 459 GLN A N 1
ATOM 6916 C CA . GLN B 2 468 ? 153.580 151.719 129.355 1.00 104.31 459 GLN A CA 1
ATOM 6917 C C . GLN B 2 468 ? 154.462 152.826 128.782 1.00 101.57 459 GLN A C 1
ATOM 6918 O O . GLN B 2 468 ? 155.449 152.569 128.087 1.00 102.38 459 GLN A O 1
ATOM 6924 N N . ASN B 2 469 ? 154.096 154.063 129.083 1.00 96.12 460 ASN A N 1
ATOM 6925 C CA . ASN B 2 469 ? 154.877 155.214 128.650 1.00 90.02 460 ASN A CA 1
ATOM 6926 C C . ASN B 2 469 ? 156.243 155.157 129.323 1.00 87.02 460 ASN A C 1
ATOM 6927 O O . ASN B 2 469 ? 156.311 155.164 130.559 1.00 86.98 460 ASN A O 1
ATOM 6932 N N . PRO B 2 470 ? 157.344 155.079 128.568 1.00 89.89 461 PRO A N 1
ATOM 6933 C CA . PRO B 2 470 ? 158.667 154.977 129.210 1.00 86.89 461 PRO A CA 1
ATOM 6934 C C . PRO B 2 470 ? 159.041 156.195 130.030 1.00 79.04 461 PRO A C 1
ATOM 6935 O O . PRO B 2 470 ? 159.857 156.075 130.951 1.00 75.04 461 PRO A O 1
ATOM 6939 N N . PHE B 2 471 ? 158.478 157.358 129.721 1.00 68.77 462 PHE A N 1
ATOM 6940 C CA . PHE B 2 471 ? 158.724 158.603 130.439 1.00 63.32 462 PHE A CA 1
ATOM 6941 C C . PHE B 2 471 ? 157.376 159.081 130.966 1.00 65.09 462 PHE A C 1
ATOM 6942 O O . PHE B 2 471 ? 156.632 159.767 130.264 1.00 72.71 462 PHE A O 1
ATOM 6950 N N . GLN B 2 472 ? 157.061 158.707 132.202 1.00 61.23 463 GLN A N 1
ATOM 6951 C CA . GLN B 2 472 ? 155.772 159.033 132.793 1.00 57.71 463 GLN A CA 1
ATOM 6952 C C . GLN B 2 472 ? 155.737 160.484 133.253 1.00 49.54 463 GLN A C 1
ATOM 6953 O O . GLN B 2 472 ? 156.575 160.920 134.044 1.00 49.79 463 GLN A O 1
ATOM 6959 N N . SER B 2 473 ? 154.747 161.226 132.768 1.00 45.96 464 SER A N 1
ATOM 6960 C CA . SER B 2 473 ? 154.587 162.636 133.097 1.00 49.13 464 SER A CA 1
ATOM 6961 C C . SER B 2 473 ? 154.123 162.783 134.539 1.00 51.08 464 SER A C 1
ATOM 6962 O O . SER B 2 473 ? 153.166 162.123 134.957 1.00 56.12 464 SER A O 1
ATOM 6965 N N . VAL B 2 474 ? 154.799 163.647 135.292 1.00 47.39 465 VAL A N 1
ATOM 6966 C CA . VAL B 2 474 ? 154.471 163.858 136.694 1.00 44.82 465 VAL A CA 1
ATOM 6967 C C . VAL B 2 474 ? 154.169 165.312 137.029 1.00 44.51 465 VAL A C 1
ATOM 6968 O O . VAL B 2 474 ? 153.622 165.576 138.110 1.00 50.52 465 VAL A O 1
ATOM 6972 N N . ALA B 2 475 ? 154.502 166.270 136.169 1.00 42.89 466 ALA A N 1
ATOM 6973 C CA . ALA B 2 475 ? 154.160 167.663 136.416 1.00 40.91 466 ALA A CA 1
ATOM 6974 C C . ALA B 2 475 ? 154.045 168.388 135.085 1.00 44.43 466 ALA A C 1
ATOM 6975 O O . ALA B 2 475 ? 154.608 167.955 134.078 1.00 44.05 466 ALA A O 1
ATOM 6977 N N . SER B 2 476 ? 153.306 169.496 135.090 1.00 45.59 467 SER A N 1
ATOM 6978 C CA . SER B 2 476 ? 153.075 170.305 133.901 1.00 37.70 467 SER A CA 1
ATOM 6979 C C . SER B 2 476 ? 153.467 171.746 134.183 1.00 37.62 467 SER A C 1
ATOM 6980 O O . SER B 2 476 ? 152.996 172.340 135.156 1.00 50.57 467 SER A O 1
ATOM 6983 N N . TYR B 2 477 ? 154.312 172.309 133.326 1.00 38.95 468 TYR A N 1
ATOM 6984 C CA . TYR B 2 477 ? 154.790 173.676 133.470 1.00 38.61 468 TYR A CA 1
ATOM 6985 C C . TYR B 2 477 ? 154.082 174.563 132.459 1.00 43.03 468 TYR A C 1
ATOM 6986 O O . TYR B 2 477 ? 153.930 174.184 131.294 1.00 49.18 468 TYR A O 1
ATOM 6995 N N . TYR B 2 478 ? 153.647 175.736 132.908 1.00 41.50 469 TYR A N 1
ATOM 6996 C CA . TYR B 2 478 ? 152.952 176.682 132.052 1.00 45.28 469 TYR A CA 1
ATOM 6997 C C . TYR B 2 478 ? 153.818 177.914 131.857 1.00 51.29 469 TYR A C 1
ATOM 6998 O O . TYR B 2 478 ? 153.935 178.726 132.785 1.00 54.70 469 TYR A O 1
ATOM 7007 N N . PRO B 2 479 ? 154.445 178.097 130.693 1.00 46.85 470 PRO A N 1
ATOM 7008 C CA . PRO B 2 479 ? 155.361 179.237 130.525 1.00 41.15 470 PRO A CA 1
ATOM 7009 C C . PRO B 2 479 ? 154.688 180.590 130.642 1.00 47.24 470 PRO A C 1
ATOM 7010 O O . PRO B 2 479 ? 155.359 181.575 130.975 1.00 48.63 470 PRO A O 1
ATOM 7014 N N . LEU B 2 480 ? 153.385 180.677 130.368 1.00 49.17 471 LEU A N 1
ATOM 7015 C CA . LEU B 2 480 ? 152.714 181.972 130.386 1.00 54.55 471 LEU A CA 1
ATOM 7016 C C . LEU B 2 480 ? 152.649 182.545 131.796 1.00 55.69 471 LEU A C 1
ATOM 7017 O O . LEU B 2 480 ? 152.812 183.755 131.989 1.00 57.17 471 LEU A O 1
ATOM 7022 N N . GLN B 2 481 ? 152.411 181.697 132.791 1.00 56.65 472 GLN A N 1
ATOM 7023 C CA . GLN B 2 481 ? 152.369 182.123 134.182 1.00 58.31 472 GLN A CA 1
ATOM 7024 C C . GLN B 2 481 ? 153.620 181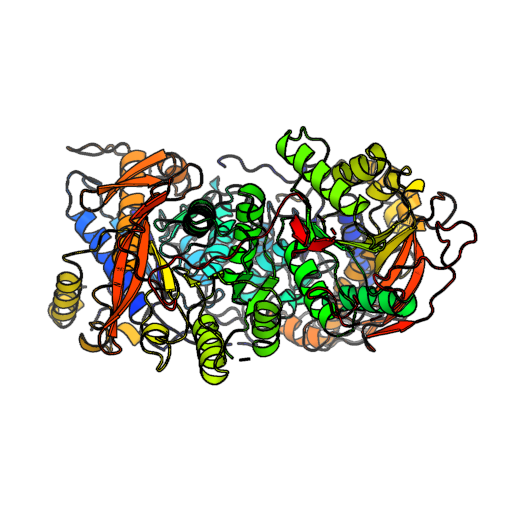.737 134.957 1.00 55.72 472 GLN A C 1
ATOM 7025 O O . GLN B 2 481 ? 153.744 182.109 136.128 1.00 62.43 472 GLN A O 1
ATOM 7031 N N . ARG B 2 482 ? 154.547 181.012 134.329 1.00 47.68 473 ARG A N 1
ATOM 7032 C CA . ARG B 2 482 ? 155.814 180.617 134.944 1.00 46.95 473 ARG A CA 1
ATOM 7033 C C . ARG B 2 482 ? 155.591 179.906 136.273 1.00 53.93 473 ARG A C 1
ATOM 7034 O O . ARG B 2 482 ? 156.325 180.104 137.242 1.00 54.76 473 ARG A O 1
ATOM 7042 N N . GLN B 2 483 ? 154.565 179.065 136.319 1.00 53.02 474 GLN A N 1
ATOM 7043 C CA . GLN B 2 483 ? 154.197 178.361 137.536 1.00 50.16 474 GLN A CA 1
ATOM 7044 C C . GLN B 2 483 ? 153.970 176.895 137.210 1.00 48.91 474 GLN A C 1
ATOM 7045 O O . GLN B 2 483 ? 153.334 176.570 136.204 1.00 49.59 474 GLN A O 1
ATOM 7051 N N . LEU B 2 484 ? 154.496 176.020 138.057 1.00 50.53 475 LEU A N 1
ATOM 7052 C CA . LEU B 2 484 ? 154.415 174.581 137.862 1.00 43.94 475 LEU A CA 1
ATOM 7053 C C . LEU B 2 484 ? 153.297 174.028 138.734 1.00 47.82 475 LEU A C 1
ATOM 7054 O O . LEU B 2 484 ? 153.269 174.277 139.943 1.00 52.23 475 LEU A O 1
ATOM 7059 N N . LYS B 2 485 ? 152.376 173.291 138.121 1.00 44.36 476 LYS A N 1
ATOM 7060 C CA . LYS B 2 485 ? 151.190 172.822 138.819 1.00 46.98 476 LYS A CA 1
ATOM 7061 C C . LYS B 2 485 ? 150.822 171.437 138.307 1.00 50.52 476 LYS A C 1
ATOM 7062 O O . LYS B 2 485 ? 151.496 170.870 137.444 1.00 50.33 476 LYS A O 1
ATOM 7068 N N . ASN B 2 486 ? 149.730 170.898 138.853 1.00 57.52 477 ASN A N 1
ATOM 7069 C CA . ASN B 2 486 ? 149.247 169.556 138.523 1.00 60.64 477 ASN A CA 1
ATOM 7070 C C . ASN B 2 486 ? 150.326 168.501 138.757 1.00 60.95 477 ASN A C 1
ATOM 7071 O O . ASN B 2 486 ? 150.566 167.633 137.917 1.00 60.52 477 ASN A O 1
ATOM 7076 N N . ILE B 2 487 ? 150.980 168.576 139.911 1.00 54.37 478 ILE A N 1
ATOM 7077 C CA . ILE B 2 487 ? 152.044 167.639 140.249 1.00 47.34 478 ILE A CA 1
ATOM 7078 C C . ILE B 2 487 ? 151.422 166.350 140.764 1.00 51.41 478 ILE A C 1
ATOM 7079 O O . ILE B 2 487 ? 150.581 166.368 141.670 1.00 56.21 478 ILE A O 1
ATOM 7084 N N . GLN B 2 488 ? 151.832 165.229 140.185 1.00 57.66 479 GLN A N 1
ATOM 7085 C CA . GLN B 2 488 ? 151.252 163.924 140.446 1.00 58.65 479 GLN A CA 1
ATOM 7086 C C . GLN B 2 488 ? 152.200 163.093 141.304 1.00 58.68 479 GLN A C 1
ATOM 7087 O O . GLN B 2 488 ? 153.250 163.566 141.750 1.00 61.50 479 GLN A O 1
ATOM 7093 N N . ASP B 2 489 ? 151.818 161.841 141.539 1.00 56.80 480 ASP A N 1
ATOM 7094 C CA . ASP B 2 489 ? 152.621 160.959 142.369 1.00 51.93 480 ASP A CA 1
ATOM 7095 C C . ASP B 2 489 ? 153.938 160.629 141.682 1.00 50.59 480 ASP A C 1
ATOM 7096 O O . ASP B 2 489 ? 153.981 160.346 140.483 1.00 55.26 480 ASP A O 1
ATOM 7101 N N . ILE B 2 490 ? 155.018 160.670 142.455 1.00 43.61 481 ILE A N 1
ATOM 7102 C CA . ILE B 2 490 ? 156.350 160.319 141.985 1.00 34.12 481 ILE A CA 1
ATOM 7103 C C . ILE B 2 490 ? 156.819 159.127 142.802 1.00 38.97 481 ILE A C 1
ATOM 7104 O O . ILE B 2 490 ? 156.705 159.132 144.032 1.00 48.31 481 ILE A O 1
ATOM 7109 N N . SER B 2 491 ? 157.315 158.100 142.121 1.00 41.94 482 SER A N 1
ATOM 7110 C CA . SER B 2 491 ? 157.816 156.901 142.787 1.00 35.95 482 SER A CA 1
ATOM 7111 C C . SER B 2 491 ? 159.255 157.159 143.209 1.00 38.21 482 SER A C 1
ATOM 7112 O O . SER B 2 491 ? 160.164 157.194 142.379 1.00 35.88 482 SER A O 1
ATOM 7115 N N . TRP B 2 492 ? 159.460 157.342 144.508 1.00 40.51 483 TRP A N 1
ATOM 7116 C CA . TRP B 2 492 ? 160.758 157.729 145.027 1.00 38.27 483 TRP A CA 1
ATOM 7117 C C . TRP B 2 492 ? 161.602 156.498 145.350 1.00 41.94 483 TRP A C 1
ATOM 7118 O O . TRP B 2 492 ? 161.093 155.417 145.657 1.00 45.50 483 TRP A O 1
ATOM 7129 N N . HIS B 2 493 ? 162.917 156.681 145.287 1.00 39.92 484 HIS A N 1
ATOM 7130 C CA . HIS B 2 493 ? 163.881 155.629 145.570 1.00 43.43 484 HIS A CA 1
ATOM 7131 C C . HIS B 2 493 ? 164.048 155.359 147.057 1.00 47.32 484 HIS A C 1
ATOM 7132 O O . HIS B 2 493 ? 164.761 154.422 147.425 1.00 51.87 484 HIS A O 1
ATOM 7139 N N . THR B 2 494 ? 163.415 156.152 147.914 1.00 51.66 485 THR A N 1
ATOM 7140 C CA . THR B 2 494 ? 163.531 155.984 149.352 1.00 52.28 485 THR A CA 1
ATOM 7141 C C . THR B 2 494 ? 162.844 154.693 149.794 1.00 59.16 485 THR A C 1
ATOM 7142 O O . THR B 2 494 ? 162.160 154.019 149.019 1.00 58.63 485 THR A O 1
ATOM 7146 N N . ILE B 2 495 ? 163.032 154.344 151.069 1.00 64.91 486 ILE A N 1
ATOM 7147 C CA . ILE B 2 495 ? 162.544 153.065 151.575 1.00 77.40 486 ILE A CA 1
ATOM 7148 C C . ILE B 2 495 ? 161.021 153.032 151.604 1.00 74.80 486 ILE A C 1
ATOM 7149 O O . ILE B 2 495 ? 160.404 152.007 151.290 1.00 75.64 486 ILE A O 1
ATOM 7154 N N . ASN B 2 496 ? 160.387 154.142 151.975 1.00 70.23 487 ASN A N 1
ATOM 7155 C CA . ASN B 2 496 ? 158.941 154.173 152.156 1.00 75.72 487 ASN A CA 1
ATOM 7156 C C . ASN B 2 496 ? 158.281 155.186 151.226 1.00 66.54 487 ASN A C 1
ATOM 7157 O O . ASN B 2 496 ? 157.200 155.699 151.523 1.00 64.84 487 ASN A O 1
ATOM 7162 N N . ASN B 2 497 ? 158.933 155.480 150.100 1.00 56.93 488 ASN A N 1
ATOM 7163 C CA . ASN B 2 497 ? 158.425 156.421 149.100 1.00 51.95 488 ASN A CA 1
ATOM 7164 C C . ASN B 2 497 ? 158.203 157.810 149.690 1.00 50.43 488 ASN A C 1
ATOM 7165 O O . ASN B 2 497 ? 157.344 158.567 149.235 1.00 53.49 488 ASN A O 1
ATOM 7170 N N . THR B 2 498 ? 158.982 158.150 150.708 1.00 48.48 489 THR A N 1
ATOM 7171 C CA . THR B 2 498 ? 158.982 159.499 151.244 1.00 45.33 489 THR A CA 1
ATOM 7172 C C . THR B 2 498 ? 159.843 160.397 150.366 1.00 42.78 489 THR A C 1
ATOM 7173 O O . THR B 2 498 ? 160.805 159.953 149.740 1.00 50.17 489 THR A O 1
ATOM 7177 N N . ILE B 2 499 ? 159.477 161.669 150.312 1.00 35.19 490 ILE A N 1
ATOM 7178 C CA . ILE B 2 499 ? 160.201 162.598 149.439 1.00 35.08 490 ILE A CA 1
ATOM 7179 C C . ILE B 2 499 ? 161.647 162.703 149.910 1.00 37.20 490 ILE A C 1
ATOM 7180 O O . ILE B 2 499 ? 161.891 162.919 151.109 1.00 46.59 490 ILE A O 1
ATOM 7185 N N . PRO B 2 500 ? 162.628 162.544 149.023 1.00 34.79 491 PRO A N 1
ATOM 7186 C CA . PRO B 2 500 ? 164.028 162.659 149.441 1.00 36.00 491 PRO A CA 1
ATOM 7187 C C . PRO B 2 500 ? 164.336 164.045 149.980 1.00 37.46 491 PRO A C 1
ATOM 7188 O O . PRO B 2 500 ? 163.728 165.038 149.581 1.00 45.63 491 PRO A O 1
ATOM 7192 N N . MET B 2 501 ? 165.286 164.099 150.906 1.00 33.22 492 MET A N 1
ATOM 7193 C CA . MET B 2 501 ? 165.675 165.338 151.562 1.00 36.64 492 MET A CA 1
ATOM 7194 C C . MET B 2 501 ? 167.006 165.806 150.992 1.00 34.24 492 MET A C 1
ATOM 7195 O O . MET B 2 501 ? 167.944 165.013 150.870 1.00 37.74 492 MET A O 1
ATOM 7200 N N . SER B 2 502 ? 167.085 167.088 150.636 1.00 32.32 493 SER A N 1
ATOM 7201 C CA . SER B 2 502 ? 168.331 167.687 150.156 1.00 28.30 493 SER A CA 1
ATOM 7202 C C . SER B 2 502 ? 168.510 169.028 150.870 1.00 35.75 493 SER A C 1
ATOM 7203 O O . SER B 2 502 ? 168.120 170.081 150.368 1.00 41.57 493 SER A O 1
ATOM 7206 N N . MET B 2 503 ? 169.113 168.971 152.054 1.00 41.92 494 MET A N 1
ATOM 7207 C CA . MET B 2 503 ? 169.407 170.134 152.876 1.00 40.20 494 MET A CA 1
ATOM 7208 C C . MET B 2 503 ? 170.840 170.013 153.364 1.00 50.44 494 MET A C 1
ATOM 7209 O O . MET B 2 503 ? 171.330 168.900 153.576 1.00 55.99 494 MET A O 1
ATOM 7214 N N . CYS B 2 504 ? 171.517 171.148 153.537 1.00 46.59 495 CYS A N 1
ATOM 7215 C CA . CYS B 2 504 ? 172.819 171.085 154.186 1.00 52.45 495 CYS A CA 1
ATOM 7216 C C . CYS B 2 504 ? 172.740 171.387 155.671 1.00 63.96 495 CYS A C 1
ATOM 7217 O O . CYS B 2 504 ? 173.769 171.327 156.353 1.00 70.44 495 CYS A O 1
ATOM 7220 N N . SER B 2 505 ? 171.554 171.703 156.186 1.00 62.30 496 SER A N 1
ATOM 7221 C CA . SER B 2 505 ? 171.434 172.161 157.561 1.00 60.03 496 SER A CA 1
ATOM 7222 C C . SER B 2 505 ? 170.041 171.847 158.078 1.00 69.12 496 SER A C 1
ATOM 7223 O O . SER B 2 505 ? 169.054 172.384 157.568 1.00 64.47 496 SER A O 1
ATOM 7226 N N . LYS B 2 506 ? 169.968 170.984 159.087 1.00 79.86 497 LYS A N 1
ATOM 7227 C CA . LYS B 2 506 ? 168.698 170.698 159.736 1.00 83.54 497 LYS A CA 1
ATOM 7228 C C . LYS B 2 506 ? 168.157 171.954 160.405 1.00 85.94 497 LYS A C 1
ATOM 7229 O O . LYS B 2 506 ? 168.907 172.732 161.001 1.00 87.53 497 LYS A O 1
ATOM 7235 N N . LYS B 2 515 ? 174.131 180.483 163.486 1.00 85.11 506 LYS A N 1
ATOM 7236 C CA . LYS B 2 515 ? 175.295 181.142 162.912 1.00 80.21 506 LYS A CA 1
ATOM 7237 C C . LYS B 2 515 ? 175.678 180.521 161.566 1.00 83.52 506 LYS A C 1
ATOM 7238 O O . LYS B 2 515 ? 175.774 179.296 161.443 1.00 88.58 506 LYS A O 1
ATOM 7244 N N . PRO B 2 516 ? 175.853 181.335 160.526 1.00 80.09 507 PRO A N 1
ATOM 7245 C CA . PRO B 2 516 ? 176.197 180.788 159.211 1.00 79.67 507 PRO A CA 1
ATOM 7246 C C . PRO B 2 516 ? 177.585 180.171 159.173 1.00 79.44 507 PRO A C 1
ATOM 7247 O O . PRO B 2 516 ? 178.501 180.579 159.891 1.00 84.01 507 PRO A O 1
ATOM 7251 N N . VAL B 2 517 ? 177.725 179.166 158.311 1.00 77.51 508 VAL A N 1
ATOM 7252 C CA . VAL B 2 517 ? 179.010 178.552 158.001 1.00 81.74 508 VAL A CA 1
ATOM 7253 C C . VAL B 2 517 ? 179.175 178.548 156.488 1.00 81.99 508 VAL A C 1
ATOM 7254 O O . VAL B 2 517 ? 178.248 178.183 155.757 1.00 81.47 508 VAL A O 1
ATOM 7258 N N . GLY B 2 518 ? 180.334 178.992 156.018 1.00 80.66 509 GLY A N 1
ATOM 7259 C CA . GLY B 2 518 ? 180.620 179.012 154.602 1.00 76.10 509 GLY A CA 1
ATOM 7260 C C . GLY B 2 518 ? 179.960 180.173 153.879 1.00 66.98 509 GLY A C 1
ATOM 7261 O O . GLY B 2 518 ? 179.334 181.056 154.468 1.00 58.75 509 GLY A O 1
ATOM 7262 N N . ILE B 2 519 ? 180.117 180.159 152.555 1.00 59.61 510 ILE A N 1
ATOM 7263 C CA . ILE B 2 519 ? 179.559 181.219 151.721 1.00 60.09 510 ILE A CA 1
ATOM 7264 C C . ILE B 2 519 ? 178.051 181.050 151.558 1.00 61.65 510 ILE A C 1
ATOM 7265 O O . ILE B 2 519 ? 177.317 182.034 151.415 1.00 64.35 510 ILE A O 1
ATOM 7270 N N . HIS B 2 520 ? 177.566 179.810 151.562 1.00 59.51 511 HIS A N 1
ATOM 7271 C CA . HIS B 2 520 ? 176.160 179.554 151.280 1.00 58.50 511 HIS A CA 1
ATOM 7272 C C . HIS B 2 520 ? 175.265 179.998 152.429 1.00 59.35 511 HIS A C 1
ATOM 7273 O O . HIS B 2 520 ? 175.549 179.737 153.600 1.00 65.76 511 HIS A O 1
ATOM 7280 N N . VAL B 2 521 ? 174.172 180.676 152.078 1.00 58.68 512 VAL A N 1
ATOM 7281 C CA . VAL B 2 521 ? 173.210 181.125 153.080 1.00 66.81 512 VAL A CA 1
ATOM 7282 C C . VAL B 2 521 ? 172.417 179.944 153.626 1.00 65.60 512 VAL A C 1
ATOM 7283 O O . VAL B 2 521 ? 172.040 179.920 154.804 1.00 67.52 512 VAL A O 1
ATOM 7287 N N . CYS B 2 522 ? 172.159 178.943 152.785 1.00 65.79 513 CYS A N 1
ATOM 7288 C CA . CYS B 2 522 ? 171.394 177.769 153.183 1.00 63.30 513 CYS A CA 1
ATOM 7289 C C . CYS B 2 522 ? 172.082 176.953 154.268 1.00 64.33 513 CYS A C 1
ATOM 7290 O O . CYS B 2 522 ? 171.423 176.127 154.907 1.00 60.41 513 CYS A O 1
ATOM 7293 N N . CYS B 2 523 ? 173.376 177.161 154.488 1.00 61.11 514 CYS A N 1
ATOM 7294 C CA . CYS B 2 523 ? 174.171 176.326 155.374 1.00 62.15 514 CYS A CA 1
ATOM 7295 C C . CYS B 2 523 ? 174.465 177.075 156.667 1.00 70.00 514 CYS A C 1
ATOM 7296 O O . CYS B 2 523 ? 174.882 178.237 156.635 1.00 76.54 514 CYS A O 1
ATOM 7299 N N . PHE B 2 524 ? 174.247 176.409 157.795 1.00 74.71 515 PHE A N 1
ATOM 7300 C CA . PHE B 2 524 ? 174.529 176.968 159.110 1.00 75.98 515 PHE A CA 1
ATOM 7301 C C . PHE B 2 524 ? 174.704 175.810 160.085 1.00 79.62 515 PHE A C 1
ATOM 7302 O O . PHE B 2 524 ? 174.521 174.643 159.730 1.00 78.73 515 PHE A O 1
#

Sequence (923 aa):
LCLSQQLRMKGDYVLGGLFPLGEARTRPSSPVCTRFSSNGLLWALAMKMAVEEINNKSDLLPGLRLGYDLFDTCSEPVVAMKPSLMFLAKAGSRDIAAYCNYTQYQPRVLAVIGPHSSELAMVTGKFFSFFLMPQVSYGASMELLSARETFPSFFRTVPSDRVQLTAAAELLQEFGWNWVAALGSDDEYGRQGLSIFSALAAARGICIAHEGLVPLPKVQDVLHQVNQSSVQVVLLFASVHAAHALFNYSISSRLSPKVWVASEAWLTSDLVMGLPGMAQMGTVLGFLQRGAQLHEFPQYVKTHLALATDPAFCSALQRCPQCDCITLQNVSAGLNHHQTFSVYAAVYSVAQALHNTLQCNASGCPAQDPVKPWQLLENMYNLTFHVGGLPLRFDSSGNVDMEYDLKLWVWQGSVPRLHDVGRFNGSLRTERLKIRWHTSDNQKPVSRCSRQCRVKGFHSCCYDCSDFYLPGDYLLGGLFSLHFLQVPMCKEYEVKVIGYNLMQAMRFAVEEINNDSSLLPGVLLGYEIVDVCYISNNVQPVLYFLAHEDNLLPIQEDYSNYISRVVAVIGPDNSESVMTVANFLSLFLLPQITYSAISDELRDKVRFPALLRTTPSADHHIEAMVQLMLHFRWNWIIVLVSSDTYGRDNGQLLGERVARRDICIAFQETLPTLQPNQNMTSEERQRLVTIVDKLQQSTARVVVVFSPDLTLYHFFNEVLRQNFTGAVWIASESWAIDPVLHNLTELRHLGTFLGITIQSVPIPGFSEFREWGTCNQECDNCLNATLSFNTILRLSGERVVYSVYSAVYAVAHALHSLLGCDKSTCTKRVVYPWQLLEEIWKVNFTLLDHQIFFDPQGDVALHLEIVQWQWDRSQNPFQSVASYYPLQRQLKNIQDISWHTINNTIPMSMCSKKPVGIHVCCF